Protein 3RR1 (pdb70)

InterPro domains:
  IPR013341 Mandelate racemase, N-terminal domain [PF02746] (15-107)
  IPR013342 Mandelate racemase, C-terminal domain [PF13378] (133-355)
  IPR013342 Mandelate racemase, C-terminal domain [SM00922] (125-230)
  IPR018110 Mandelate racemase/muconate lactonizing enzyme, conserved site [PS00908] (82-107)
  IPR018110 Mandelate racemase/muconate lactonizing enzyme, conserved site [PS00909] (180-211)
  IPR023592 D-galactonate dehydratase [MF_01289] (1-382)
  IPR023592 D-galactonate dehydratase [SFLDF00003] (1-369)
  IPR023592 D-galactonate dehydratase [cd03325] (2-353)
  IPR029017 Enolase-like, N-terminal [G3DSA:3.30.390.10] (1-105)
  IPR029017 Enolase-like, N-terminal [SSF54826] (1-112)
  IPR034593 D-galactonate dehydratase DgoD-like [PTHR48080] (1-362)
  IPR036849 Enolase-like, C-terminal domain superfamily [G3DSA:3.20.20.120] (106-344)
  IPR036849 Enolase-like, C-terminal domain superfamily [SSF51604] (95-357)

Sequence (748 aa):
MVKITRLTTYRRLPPRWMFLKVETDEGVTGWGEPVVIEGRARTVEAAVHELSDYLIGQDPSRINDLWQTMYRAGFYRGGPILMSSAIAGIDQALWDIKGKVLGVPVYEELLGGLVRDKMRTYSWVGGDRPADVIAGMKALQAGGFDHFKLNGCEEMGIIDTSRRAVDAAVARVAEIRSSAFGNTVEFGLDFFHHGRVSAPMAKVLIKELEPYRPLFIEEPVLAEQAETYARLAAHTHLPIAAGERMFSRFDFKRVLEAGGVSILQPDLSHAGGITECVKIAAMAEAYDVALAPHCPLGPIALAACLHVDFVSWNATLQEQSMELLDYVRNKADFALEGGYIRPPRLPGLGVDIDEALVIERSKEAPPVWRHADGSVAEWAMVKITRLTTYRLPPRWMFLKVETDEEGVTGWGEPVIEGRARTVEAAVHELSSDYLIGQDPSRINDLWQTMYRAGFYRGGPILMSAIAGIDQALWDIKGKVLGVPVYELLGGLVRDKMRRTYSWVGGDRPADVIAGMKALQAGGFDDHFKLNGCEEMGIIDTSRAVDAAVARRVAEIRSSAFGNTVEFGLDFHGRVSAPMAKVLIKELEPYRPLFIEEPVLAEQAETYARLAAHHTHLPIAAGERMFSRFDFKRVLEAGGVSILQPDLSHAGGITECVVKIAAMAEAYDVALAPHCPLGPIALAACLHVDFVSWNATLQEQSMGAELLDYVRRNKADFALEGGYIRPPRLPGLGVDIDEALVIERSSKEAPDPVWRHADGSVAEWAE

Radius of gyration: 27.18 Å; Cα contacts (8 Å, |Δi|>4): 1678; chains: 2; bounding box: 66×55×82 Å

Secondary structure (DSSP, 8-state):
---EEEEEEEEETTTEEEEEEEETTS-EEEE----TT-HHHHHHHHHHHGGGTTTS-TT-HHHHHHHHHHTSSSPP-HHHHHHHHHHHHHHHHHHHHHHTSBHHHHTT--S-S-EEEEEE---SSHHHHHHHHHHHHHTT--EEEEES--SSS-B-SHHHHHHHHHHHHHHHHTTGGGSEEEEE--S-B-HHHHHHHHHHHGGG--S-EE-SS--SSTHHHHHHHTT-SS-EEE-TT--SHHHHHHHHHH---SEE--BTTTTTHHHHHHHHHHHHHTTT-EE--B--S-HHHHHHHHHHHHH-TTB--EEE---GGGGBS-GGGG-EETTEEPPP-SSBTS--B-HHHHHHHHHS-----B-TTSPBPPP-/---EEEEEEEEETTTEEEEEEEETTS--EEE----TT-HHHHHHHHHHHGGGTTTS-TT-HHHHHHHHHHSSS----HHHHHHHHHHHHHHHHHHHHHHTSBHHHHTT--S-S-EEEEEEE--SSHHHHHHHHHHHHTTT--EEEEESSSSSS-B-SHHHHHHHHHHHHHHHHTTGGGSEEEEE-TT-B-HHHHHHHHHHHGGG--S-EE--S---SSSHHHHHHTT-SSPEEE-TT--SHHHHHHHHHH---SEE--BTTTTTHHHHHHHHHHHHHTTT-EE--B--S-HHHHHHHHHHHHH-TTB--EEES----SGGGBS-GGGG-EETTEEPPP-SSBT---B-HHHHHHHHHT------B-TTSPBPPP--

Organism: Ralstonia pickettii (strain 12J) (NCBI:txid402626)

Nearest PDB structures (foldseek):
  3rr1-assembly1_A  TM=1.003E+00  e=1.939E-79  Ralstonia pickettii 12J
  3rr1-assembly1_B  TM=1.000E+00  e=6.027E-75  Ralstonia pickettii 12J
  3rra-assembly1_A  TM=9.999E-01  e=6.242E-74  Ralstonia pickettii 12J
  3t4w-assembly1_A  TM=9.295E-01  e=3.695E-34  Sulfitobacter sp. NAS-14.1
  3gy1-assembly1_B  TM=9.223E-01  e=6.947E-31  Clostridium beijerinckii NCIMB 8052

Solvent-accessible surface area: 28783 Å² total; per-residue (Å²): 160,32,92,2,66,148,14,37,16,19,81,7,67,84,41,27,0,0,0,18,0,43,9,80,115,64,34,34,0,11,0,0,2,5,5,68,40,6,7,163,0,0,45,20,0,0,74,27,0,10,115,28,0,80,35,84,22,3,56,125,5,104,27,4,6,49,3,6,9,48,5,7,4,6,56,16,11,3,3,7,0,0,0,2,0,0,0,0,0,0,0,29,0,3,46,0,69,77,107,46,42,15,0,20,89,52,53,73,12,80,64,54,102,88,2,78,2,3,6,128,10,27,39,145,161,34,51,60,0,27,62,25,0,102,71,55,64,94,43,35,17,48,20,3,8,0,41,1,19,54,102,166,16,58,4,80,74,83,200,12,4,82,38,3,12,58,19,1,22,85,0,30,98,35,17,34,132,90,0,56,0,0,0,8,1,50,8,29,6,22,77,106,43,2,107,68,1,5,147,72,1,31,95,59,167,5,50,4,0,0,4,1,17,40,41,59,60,34,78,39,4,25,147,15,30,91,118,22,123,7,42,1,0,0,0,22,48,21,20,7,67,57,46,0,38,61,11,7,101,42,26,23,7,52,19,0,1,0,4,2,0,1,0,0,0,0,10,1,1,37,65,0,1,59,50,0,84,89,88,99,13,24,0,2,0,13,3,58,15,0,1,0,1,2,0,0,0,0,0,0,0,0,30,11,172,15,3,68,14,0,6,1,42,73,141,2,35,57,2,1,153,20,97,88,22,1,64,45,153,35,3,59,0,142,24,1,149,50,52,0,0,0,6,54,8,35,65,74,34,0,64,108,82,26,148,138,46,157,175,52,114,87,55,121,121,28,54,14,2,29,39,53,192,34,82,2,58,128,15,40,18,24,57,5,74,30,126,17,0,0,0,17,0,39,8,80,119,63,38,32,0,11,0,0,1,1,6,14,34,9,9,158,0,0,38,21,0,0,71,23,0,9,112,33,0,77,37,87,46,4,55,129,5,101,29,6,4,46,4,4,9,46,6,8,4,15,62,10,17,4,2,6,0,0,0,2,0,0,0,0,0,0,0,26,0,3,47,0,72,84,106,45,42,15,0,22,87,53,51,74,12,79,60,54,101,89,2,86,2,4,2,115,10,24,34,127,150,29,53,56,0,25,61,23,0,106,76,40,64,98,48,37,18,61,14,3,6,0,37,0,14,71,67,70,23,60,6,74,68,75,203,28,2,84,64,6,15,60,20,1,21,89,0,27,96,41,14,36,135,93,2,54,0,0,0,6,0,38,12,23,4,24,76,107,39,2,106,60,0,5,135,71,0,32,96,60,164,4,53,2,0,0,12,0,9,35,49,43,65,37,78,32,7,22,140,14,32,96,121,22,121,9,43,2,0,1,2,14,51,27,15,7,68,58,43,0,53,78,13,8,90,35,26,19,9,55,20,0,3,0,2,0,0,0,0,0,0,0,6,0,1,32,62,0,1,59,44,0,89,86,95,98,13,29,1,2,0,15,1,51,5,0,0,0,0,0,0,0,0,0,0,0,0,0,31,10,180,17,6,60,8,0,9,3,40,26,72,82,98,3,35,44,0,1,154,17,99,89,21,2,64,54,149,37,2,66,0,139,24,1,149,53,53,0,0,0,7,54,15,38,64,75,46,0,62,123,69,27,168,123,35,122,167,167,65,118,82,57,122,119,27,52,13,4,34,23,30,101

Structure (mmCIF, N/CA/C/O backbone):
data_3RR1
#
_entry.id   3RR1
#
_cell.length_a   118.011
_cell.length_b   118.011
_cell.length_c   114.570
_cell.angle_alpha   90.00
_cell.angle_beta   90.00
_cell.angle_gamma   90.00
#
_symmetry.space_group_name_H-M   'I 4'
#
loop_
_entity.id
_entity.type
_entity.pdbx_description
1 polymer 'Putative D-galactonate dehydratase'
2 non-polymer 'CHLORIDE ION'
3 non-polymer D-MALATE
4 water water
#
loop_
_atom_site.group_PDB
_atom_site.id
_atom_site.type_symbol
_atom_site.label_atom_id
_atom_site.label_alt_id
_atom_site.label_comp_id
_atom_site.label_asym_id
_atom_site.label_entity_id
_atom_site.label_seq_id
_atom_site.pdbx_PDB_ins_code
_atom_site.Cartn_x
_atom_site.Cartn_y
_atom_site.Cartn_z
_atom_site.occupancy
_atom_site.B_iso_or_equiv
_atom_site.auth_seq_id
_atom_site.auth_comp_id
_atom_site.auth_asym_id
_atom_site.auth_atom_id
_atom_site.pdbx_PDB_model_num
ATOM 1 N N . MET A 1 1 ? 12.988 -29.557 -13.095 1.00 63.14 0 MET A N 1
ATOM 2 C CA . MET A 1 1 ? 14.392 -29.778 -12.638 1.00 62.53 0 MET A CA 1
ATOM 3 C C . MET A 1 1 ? 14.812 -28.794 -11.537 1.00 63.41 0 MET A C 1
ATOM 4 O O . MET A 1 1 ? 14.761 -27.573 -11.733 1.00 66.51 0 MET A O 1
ATOM 9 N N . VAL A 1 2 ? 15.214 -29.332 -10.384 1.00 56.71 1 VAL A N 1
ATOM 10 C CA . VAL A 1 2 ? 15.854 -28.544 -9.318 1.00 51.00 1 VAL A CA 1
ATOM 11 C C . VAL A 1 2 ? 17.218 -28.030 -9.810 1.00 43.92 1 VAL A C 1
ATOM 12 O O . VAL A 1 2 ? 17.928 -28.750 -10.515 1.00 48.06 1 VAL A O 1
ATOM 16 N N . LYS A 1 3 ? 17.567 -26.784 -9.485 1.00 43.20 2 LYS A N 1
ATOM 17 C CA . LYS A 1 3 ? 18.895 -26.238 -9.818 1.00 43.97 2 LYS A CA 1
ATOM 18 C C . LYS A 1 3 ? 19.515 -25.513 -8.625 1.00 35.42 2 LYS A C 1
ATOM 19 O O . LYS A 1 3 ? 18.818 -24.782 -7.928 1.00 39.29 2 LYS A O 1
ATOM 25 N N . ILE A 1 4 ? 20.820 -25.701 -8.421 1.00 34.46 3 ILE A N 1
ATOM 26 C CA . ILE A 1 4 ? 21.582 -24.956 -7.410 1.00 28.66 3 ILE A CA 1
ATOM 27 C C . ILE A 1 4 ? 21.657 -23.495 -7.834 1.00 31.23 3 ILE A C 1
ATOM 28 O O . ILE A 1 4 ? 21.973 -23.206 -8.987 1.00 36.20 3 ILE A O 1
ATOM 33 N N . THR A 1 5 ? 21.362 -22.589 -6.904 1.00 30.54 4 THR A N 1
ATOM 34 C CA . THR A 1 5 ? 21.311 -21.146 -7.219 1.00 37.52 4 THR A CA 1
ATOM 35 C C . THR A 1 5 ? 22.438 -20.322 -6.640 1.00 39.91 4 THR A C 1
ATOM 36 O O . THR A 1 5 ? 22.870 -19.337 -7.271 1.00 40.92 4 THR A O 1
ATOM 40 N N . ARG A 1 6 ? 22.909 -20.704 -5.446 1.00 35.78 5 ARG A N 1
ATOM 41 C CA . ARG A 1 6 ? 23.872 -19.891 -4.698 1.00 41.23 5 ARG A CA 1
ATOM 42 C C . ARG A 1 6 ? 24.597 -20.722 -3.642 1.00 34.99 5 ARG A C 1
ATOM 43 O O . ARG A 1 6 ? 24.004 -21.609 -3.038 1.00 36.33 5 ARG A O 1
ATOM 51 N N . LEU A 1 7 ? 25.877 -20.441 -3.433 1.00 36.56 6 LEU A N 1
ATOM 52 C CA . LEU A 1 7 ? 26.595 -20.970 -2.272 1.00 35.69 6 LEU A CA 1
ATOM 53 C C . LEU A 1 7 ? 27.043 -19.817 -1.404 1.00 38.83 6 LEU A C 1
ATOM 54 O O . LEU A 1 7 ? 27.513 -18.804 -1.914 1.00 38.21 6 LEU A O 1
ATOM 59 N N . THR A 1 8 ? 26.930 -19.984 -0.091 1.00 33.53 7 THR A N 1
ATOM 60 C CA . THR A 1 8 ? 27.370 -18.937 0.830 1.00 35.68 7 THR A CA 1
ATOM 61 C C . THR A 1 8 ? 28.216 -19.586 1.904 1.00 33.78 7 THR A C 1
ATOM 62 O O . THR A 1 8 ? 27.839 -20.629 2.433 1.00 31.45 7 THR A O 1
ATOM 66 N N . THR A 1 9 ? 29.373 -18.992 2.193 1.00 30.11 8 THR A N 1
ATOM 67 C CA . THR A 1 9 ? 30.211 -19.437 3.305 1.00 33.88 8 THR A CA 1
ATOM 68 C C . THR A 1 9 ? 30.040 -18.543 4.532 1.00 42.47 8 THR A C 1
ATOM 69 O O . THR A 1 9 ? 29.728 -17.349 4.412 1.00 38.94 8 THR A O 1
ATOM 73 N N . TYR A 1 10 ? 30.235 -19.126 5.711 1.00 38.67 9 TYR A N 1
ATOM 74 C CA . TYR A 1 10 ? 30.140 -18.383 6.969 1.00 41.30 9 TYR A CA 1
ATOM 75 C C . TYR A 1 10 ? 31.269 -18.798 7.888 1.00 47.51 9 TYR A C 1
ATOM 76 O O . TYR A 1 10 ? 31.325 -19.955 8.301 1.00 44.48 9 TYR A O 1
ATOM 85 N N . ARG A 1 11 ? 32.177 -17.873 8.189 1.00 49.98 10 ARG A N 1
ATOM 86 C CA A ARG A 1 11 ? 33.209 -18.118 9.192 0.50 54.56 10 ARG A CA 1
ATOM 87 C CA B ARG A 1 11 ? 33.208 -18.122 9.189 0.50 54.67 10 ARG A CA 1
ATOM 88 C C . ARG A 1 11 ? 32.610 -17.913 10.578 1.00 54.44 10 ARG A C 1
ATOM 89 O O . ARG A 1 11 ? 31.979 -16.891 10.841 1.00 58.13 10 ARG A O 1
ATOM 104 N N . LEU A 1 12 ? 32.796 -18.891 11.462 1.00 58.50 11 LEU A N 1
ATOM 105 C CA . LEU A 1 12 ? 32.169 -18.856 12.791 1.00 62.09 11 LEU A CA 1
ATOM 106 C C . LEU A 1 12 ? 33.154 -18.864 13.969 1.00 68.78 11 LEU A C 1
ATOM 107 O O . LEU A 1 12 ? 34.163 -19.569 13.914 1.00 66.97 11 LEU A O 1
ATOM 112 N N . PRO A 1 13 ? 32.837 -18.094 15.045 1.00 75.00 12 PRO A N 1
ATOM 113 C CA . PRO A 1 13 ? 33.677 -17.678 16.187 1.00 78.56 12 PRO A CA 1
ATOM 114 C C . PRO A 1 13 ? 34.642 -18.653 16.876 1.00 79.67 12 PRO A C 1
ATOM 115 O O . PRO A 1 13 ? 35.630 -18.180 17.448 1.00 82.53 12 PRO A O 1
ATOM 119 N N . PRO A 1 14 ? 34.362 -19.979 16.880 1.00 78.40 13 PRO A N 1
ATOM 120 C CA . PRO A 1 14 ? 35.521 -20.794 17.256 1.00 77.06 13 PRO A CA 1
ATOM 121 C C . PRO A 1 14 ? 36.538 -20.874 16.110 1.00 75.29 13 PRO A C 1
ATOM 122 O O . PRO A 1 14 ? 37.327 -19.944 15.903 1.00 75.45 13 PRO A O 1
ATOM 126 N N . ARG A 1 15 ? 36.514 -21.977 15.376 1.00 72.90 14 ARG A N 1
ATOM 127 C CA . ARG A 1 15 ? 37.391 -22.167 14.238 1.00 67.27 14 ARG A CA 1
ATOM 128 C C . ARG A 1 15 ? 36.629 -22.984 13.197 1.00 63.55 14 ARG A C 1
ATOM 129 O O . ARG A 1 15 ? 37.174 -23.915 12.601 1.00 61.23 14 ARG A O 1
ATOM 131 N N . TRP A 1 16 ? 35.360 -22.627 12.996 1.00 59.16 15 TRP A N 1
ATOM 132 C CA . TRP A 1 16 ? 34.485 -23.350 12.071 1.00 54.96 15 TRP A CA 1
ATOM 133 C C . TRP A 1 16 ? 34.073 -22.523 10.863 1.00 50.38 15 TRP A C 1
ATOM 134 O O . TRP A 1 16 ? 34.142 -21.292 10.873 1.00 48.00 15 TRP A O 1
ATOM 145 N N . MET A 1 17 ? 33.668 -23.222 9.810 1.00 43.84 16 MET A N 1
ATOM 146 C CA . MET A 1 17 ? 33.052 -22.585 8.659 1.00 38.45 16 MET A CA 1
ATOM 147 C C . MET A 1 17 ? 31.891 -23.439 8.219 1.00 37.43 16 MET A C 1
ATOM 148 O O . MET A 1 17 ? 32.005 -24.667 8.119 1.00 37.82 16 MET A O 1
ATOM 153 N N . PHE A 1 18 ? 30.760 -22.794 7.973 1.00 30.58 17 PHE A N 1
ATOM 154 C CA . PHE A 1 18 ? 29.608 -23.498 7.481 1.00 34.83 17 PHE A CA 1
ATOM 155 C C . PHE A 1 18 ? 29.456 -23.026 6.053 1.00 35.29 17 PHE A C 1
ATOM 156 O O . PHE A 1 18 ? 29.857 -21.901 5.694 1.00 36.13 17 PHE A O 1
ATOM 164 N N . LEU A 1 19 ? 28.893 -23.884 5.225 1.00 31.37 18 LEU A N 1
ATOM 165 C CA . LEU A 1 19 ? 28.478 -23.442 3.912 1.00 35.78 18 LEU A CA 1
ATOM 166 C C . LEU A 1 19 ? 27.017 -23.760 3.700 1.00 33.06 18 LEU A C 1
ATOM 167 O O . LEU A 1 19 ? 26.505 -24.730 4.250 1.00 33.14 18 LEU A O 1
ATOM 172 N N . LYS A 1 20 ? 26.348 -22.928 2.907 1.00 34.25 19 LYS A N 1
ATOM 173 C CA . LYS A 1 20 ? 24.938 -23.096 2.619 1.00 35.80 19 LYS A CA 1
ATOM 174 C C . LYS A 1 20 ? 24.713 -23.159 1.106 1.00 36.93 19 LYS A C 1
ATOM 175 O O . LYS A 1 20 ? 25.077 -22.230 0.382 1.00 37.15 19 LYS A O 1
ATOM 181 N N . VAL A 1 21 ? 24.097 -24.242 0.640 1.00 29.76 20 VAL A N 1
ATOM 182 C CA . VAL A 1 21 ? 23.794 -24.405 -0.786 1.00 32.71 20 VAL A CA 1
ATOM 183 C C . VAL A 1 21 ? 22.302 -24.221 -1.002 1.00 31.51 20 VAL A C 1
ATOM 184 O O . VAL A 1 21 ? 21.498 -24.967 -0.452 1.00 29.97 20 VAL A O 1
ATOM 188 N N . GLU A 1 22 ? 21.934 -23.219 -1.796 1.00 31.48 21 GLU A N 1
ATOM 189 C CA . GLU A 1 22 ? 20.528 -22.946 -2.035 1.00 33.59 21 GLU A CA 1
ATOM 190 C C . GLU A 1 22 ? 20.160 -23.425 -3.416 1.00 35.55 21 GLU A C 1
ATOM 191 O O . GLU A 1 22 ? 20.991 -23.398 -4.328 1.00 34.12 21 GLU A O 1
ATOM 197 N N . THR A 1 23 ? 18.908 -23.852 -3.562 1.00 36.46 22 THR A N 1
ATOM 198 C CA . THR A 1 23 ? 18.362 -24.290 -4.849 1.00 41.38 22 THR A CA 1
ATOM 199 C C . THR A 1 23 ? 17.130 -23.449 -5.226 1.00 42.81 22 THR A C 1
ATOM 200 O O . THR A 1 23 ? 16.586 -22.731 -4.393 1.00 37.29 22 THR A O 1
ATOM 204 N N . ASP A 1 24 ? 16.671 -23.559 -6.469 1.00 47.35 23 ASP A N 1
ATOM 205 C CA . ASP A 1 24 ? 15.528 -22.751 -6.931 1.00 49.97 23 ASP A CA 1
ATOM 206 C C . ASP A 1 24 ? 14.176 -23.266 -6.443 1.00 51.64 23 ASP A C 1
ATOM 207 O O . ASP A 1 24 ? 13.138 -22.651 -6.692 1.00 61.55 23 ASP A O 1
ATOM 212 N N . GLU A 1 25 ? 14.210 -24.393 -5.741 1.00 48.14 24 GLU A N 1
ATOM 213 C CA . GLU A 1 25 ? 13.033 -25.016 -5.177 1.00 50.68 24 GLU A CA 1
ATOM 214 C C . GLU A 1 25 ? 12.892 -24.624 -3.710 1.00 44.03 24 GLU A C 1
ATOM 215 O O . GLU A 1 25 ? 11.910 -24.968 -3.061 1.00 45.19 24 GLU A O 1
ATOM 221 N N . GLY A 1 26 ? 13.887 -23.914 -3.185 1.00 47.06 25 GLY A N 1
ATOM 222 C CA . GLY A 1 26 ? 13.868 -23.492 -1.785 1.00 38.92 25 GLY A CA 1
ATOM 223 C C . GLY A 1 26 ? 14.359 -24.539 -0.806 1.00 43.19 25 GLY A C 1
ATOM 224 O O . GLY A 1 26 ? 14.265 -24.352 0.415 1.00 41.54 25 GLY A O 1
ATOM 225 N N . VAL A 1 27 ? 14.895 -25.641 -1.335 1.00 36.31 26 VAL A N 1
ATOM 226 C CA . VAL A 1 27 ? 15.503 -26.678 -0.505 1.00 35.33 26 VAL A CA 1
ATOM 227 C C . VAL A 1 27 ? 16.971 -26.314 -0.322 1.00 35.35 26 VAL A C 1
ATOM 228 O O . VAL A 1 27 ? 17.699 -26.103 -1.302 1.00 35.43 26 VAL A O 1
ATOM 232 N N . THR A 1 28 ? 17.391 -26.230 0.934 1.00 31.02 27 THR A N 1
ATOM 233 C CA . THR A 1 28 ? 18.690 -25.696 1.314 1.00 37.85 27 THR A CA 1
ATOM 234 C C . THR A 1 28 ? 19.533 -26.762 2.021 1.00 36.82 27 THR A C 1
ATOM 235 O O . THR A 1 28 ? 19.056 -27.455 2.934 1.00 37.56 27 THR A O 1
ATOM 239 N N . GLY A 1 29 ? 20.781 -26.915 1.581 1.00 34.02 28 GLY A N 1
ATOM 240 C CA . GLY A 1 29 ? 21.686 -27.870 2.194 1.00 29.72 28 GLY A CA 1
ATOM 241 C C . GLY A 1 29 ? 22.825 -27.209 2.935 1.00 28.64 28 GLY A C 1
ATOM 242 O O . GLY A 1 29 ? 23.323 -26.138 2.543 1.00 28.86 28 GLY A O 1
ATOM 243 N N . TRP A 1 30 ? 23.250 -27.852 4.009 1.00 25.35 29 TRP A N 1
ATOM 244 C CA . TRP A 1 30 ? 24.350 -27.337 4.836 1.00 30.91 29 TRP A CA 1
ATOM 245 C C . TRP A 1 30 ? 25.569 -28.257 4.816 1.00 30.92 29 TRP A C 1
ATOM 246 O O . TRP A 1 30 ? 25.434 -29.482 4.817 1.00 32.14 29 TRP A O 1
ATOM 257 N N . GLY A 1 31 ? 26.750 -27.646 4.830 1.00 29.10 30 GLY A N 1
ATOM 258 C CA . GLY A 1 31 ? 28.024 -28.376 4.800 1.00 31.03 30 GLY A CA 1
ATOM 259 C C . GLY A 1 31 ? 29.037 -27.727 5.731 1.00 31.46 30 GLY A C 1
ATOM 260 O O . GLY A 1 31 ? 28.915 -26.538 6.079 1.00 32.54 30 GLY A O 1
ATOM 261 N N . GLU A 1 32 ? 30.036 -28.504 6.140 1.00 32.83 31 GLU A N 1
ATOM 262 C CA . GLU A 1 32 ? 31.032 -28.033 7.088 1.00 34.10 31 GLU A CA 1
ATOM 263 C C . GLU A 1 32 ? 32.416 -28.523 6.691 1.00 36.40 31 GLU A C 1
ATOM 264 O O . GLU A 1 32 ? 32.775 -29.676 6.961 1.00 38.75 31 GLU A O 1
ATOM 270 N N . PRO A 1 33 ? 33.171 -27.675 5.988 1.00 34.97 32 PRO A N 1
ATOM 271 C CA . PRO A 1 33 ? 34.547 -28.007 5.682 1.00 39.14 32 PRO A CA 1
ATOM 272 C C . PRO A 1 33 ? 35.468 -27.749 6.871 1.00 41.57 32 PRO A C 1
ATOM 273 O O . PRO A 1 33 ? 35.133 -26.956 7.766 1.00 38.43 32 PRO A O 1
ATOM 277 N N . VAL A 1 34 ? 36.607 -28.431 6.891 1.00 44.88 33 VAL A N 1
ATOM 278 C CA A VAL A 1 34 ? 37.681 -28.180 7.864 0.50 47.80 33 VAL A CA 1
ATOM 279 C CA B VAL A 1 34 ? 37.599 -28.121 7.904 0.50 45.78 33 VAL A CA 1
ATOM 280 C C . VAL A 1 34 ? 38.398 -26.901 7.439 1.00 47.99 33 VAL A C 1
ATOM 281 O O . VAL A 1 34 ? 38.849 -26.806 6.292 1.00 41.73 33 VAL A O 1
ATOM 288 N N . ILE A 1 35 ? 38.468 -25.896 8.272 1.00 50.43 34 ILE A N 1
ATOM 289 C CA . ILE A 1 35 ? 39.310 -24.777 7.921 1.00 53.35 34 ILE A CA 1
ATOM 290 C C . ILE A 1 35 ? 40.596 -24.712 8.694 1.00 57.84 34 ILE A C 1
ATOM 291 O O . ILE A 1 35 ? 41.593 -24.270 8.190 1.00 56.35 34 ILE A O 1
ATOM 296 N N . GLU A 1 36 ? 40.561 -25.254 9.897 1.00 60.59 35 GLU A N 1
ATOM 297 C CA . GLU A 1 36 ? 41.542 -25.043 10.913 1.00 60.41 35 GLU A CA 1
ATOM 298 C C . GLU A 1 36 ? 42.865 -24.626 10.353 1.00 58.09 35 GLU A C 1
ATOM 299 O O . GLU A 1 36 ? 43.644 -25.426 9.941 1.00 58.39 35 GLU A O 1
ATOM 305 N N . GLY A 1 37 ? 43.125 -23.348 10.433 1.00 50.26 36 GLY A N 1
ATOM 306 C CA . GLY A 1 37 ? 44.369 -22.777 10.010 1.00 58.65 36 GLY A CA 1
ATOM 307 C C . GLY A 1 37 ? 44.523 -22.221 8.617 1.00 58.45 36 GLY A C 1
ATOM 308 O O . GLY A 1 37 ? 45.448 -21.492 8.384 1.00 63.87 36 GLY A O 1
ATOM 309 N N . ARG A 1 38 ? 43.635 -22.537 7.695 1.00 55.23 37 ARG A N 1
ATOM 310 C CA . ARG A 1 38 ? 43.745 -21.987 6.366 1.00 49.35 37 ARG A CA 1
ATOM 311 C C . ARG A 1 38 ? 42.408 -21.622 5.871 1.00 47.84 37 ARG A C 1
ATOM 312 O O . ARG A 1 38 ? 42.002 -22.037 4.825 1.00 40.62 37 ARG A O 1
ATOM 320 N N . ALA A 1 39 ? 41.736 -20.810 6.644 1.00 42.22 38 ALA A N 1
ATOM 321 C CA . ALA A 1 39 ? 40.335 -20.515 6.398 1.00 45.65 38 ALA A CA 1
ATOM 322 C C . ALA A 1 39 ? 40.048 -19.741 5.114 1.00 36.15 38 ALA A C 1
ATOM 323 O O . ALA A 1 39 ? 39.089 -20.043 4.415 1.00 36.33 38 ALA A O 1
ATOM 325 N N . ARG A 1 40 ? 40.872 -18.744 4.807 1.00 39.12 39 ARG A N 1
ATOM 326 C CA . ARG A 1 40 ? 40.685 -17.951 3.600 1.00 36.20 39 ARG A CA 1
ATOM 327 C C . ARG A 1 40 ? 40.939 -18.796 2.341 1.00 30.75 39 ARG A C 1
ATOM 328 O O . ARG A 1 40 ? 40.258 -18.635 1.323 1.00 31.17 39 ARG A O 1
ATOM 336 N N . THR A 1 41 ? 41.894 -19.712 2.425 1.00 33.71 40 THR A N 1
ATOM 337 C CA . THR A 1 41 ? 42.250 -20.576 1.290 1.00 33.72 40 THR A CA 1
ATOM 338 C C . THR A 1 41 ? 41.105 -21.567 1.006 1.00 35.45 40 THR A C 1
ATOM 339 O O . THR A 1 41 ? 40.671 -21.714 -0.141 1.00 23.31 40 THR A O 1
ATOM 343 N N . VAL A 1 42 ? 40.600 -22.214 2.055 1.00 29.48 41 VAL A N 1
ATOM 344 C CA . VAL A 1 42 ? 39.469 -23.145 1.915 1.00 34.23 41 VAL A CA 1
ATOM 345 C C . VAL A 1 42 ? 38.222 -22.405 1.388 1.00 31.82 41 VAL A C 1
ATOM 346 O O . VAL A 1 42 ? 37.580 -22.867 0.443 1.00 32.15 41 VAL A O 1
ATOM 350 N N . GLU A 1 43 ? 37.938 -21.221 1.939 1.00 32.55 42 GLU A N 1
ATOM 351 C CA . GLU A 1 43 ? 36.785 -20.429 1.487 1.00 35.95 42 GLU A CA 1
ATOM 352 C C . GLU A 1 43 ? 36.876 -20.104 0.002 1.00 33.64 42 GLU A C 1
ATOM 353 O O . GLU A 1 43 ? 35.905 -20.255 -0.728 1.00 34.69 42 GLU A O 1
ATOM 359 N N . ALA A 1 44 ? 38.059 -19.669 -0.439 1.00 34.16 43 ALA A N 1
ATOM 360 C CA . ALA A 1 44 ? 38.306 -19.376 -1.844 1.00 34.02 43 ALA A CA 1
ATOM 361 C C . ALA A 1 44 ? 38.059 -20.613 -2.705 1.00 30.59 43 ALA A C 1
ATOM 362 O O . ALA A 1 44 ? 37.453 -20.523 -3.780 1.00 31.04 43 ALA A O 1
ATOM 364 N N . ALA A 1 45 ? 38.545 -21.759 -2.224 1.00 30.41 44 ALA A N 1
ATOM 365 C CA . ALA A 1 45 ? 38.374 -23.029 -2.906 1.00 27.42 44 ALA A CA 1
ATOM 366 C C . ALA A 1 45 ? 36.907 -23.378 -3.101 1.00 33.35 44 ALA A C 1
ATOM 367 O O . ALA A 1 45 ? 36.513 -23.731 -4.211 1.00 32.28 44 ALA A O 1
ATOM 369 N N . VAL A 1 46 ? 36.130 -23.258 -2.025 1.00 32.18 45 VAL A N 1
ATOM 370 C CA . VAL A 1 46 ? 34.673 -23.483 -2.034 1.00 32.70 45 VAL A CA 1
ATOM 371 C C . VAL A 1 46 ? 34.027 -22.623 -3.101 1.00 35.21 45 VAL A C 1
ATOM 372 O O . VAL A 1 46 ? 33.288 -23.133 -3.947 1.00 35.89 45 VAL A O 1
ATOM 376 N N . HIS A 1 47 ? 34.361 -21.328 -3.113 1.00 35.42 46 HIS A N 1
ATOM 377 C CA . HIS A 1 47 ? 33.788 -20.433 -4.109 1.00 32.82 46 HIS A CA 1
ATOM 378 C C . HIS A 1 47 ? 34.273 -20.698 -5.531 1.00 35.38 46 HIS A C 1
ATOM 379 O O . HIS A 1 47 ? 33.523 -20.501 -6.477 1.00 39.03 46 HIS A O 1
ATOM 386 N N . GLU A 1 48 ? 35.506 -21.175 -5.700 1.00 32.55 47 GLU A N 1
ATOM 387 C CA . GLU A 1 48 ? 35.958 -21.539 -7.041 1.00 36.56 47 GLU A CA 1
ATOM 388 C C . GLU A 1 48 ? 35.243 -22.789 -7.527 1.00 35.85 47 GLU A C 1
ATOM 389 O O . GLU A 1 48 ? 34.850 -22.880 -8.689 1.00 36.67 47 GLU A O 1
ATOM 395 N N . LEU A 1 49 ? 35.042 -23.743 -6.623 1.00 35.47 48 LEU A N 1
ATOM 396 C CA . LEU A 1 49 ? 34.344 -24.972 -6.984 1.00 40.29 48 LEU A CA 1
ATOM 397 C C . LEU A 1 49 ? 32.875 -24.686 -7.280 1.00 41.43 48 LEU A C 1
ATOM 398 O O . LEU A 1 49 ? 32.298 -25.351 -8.128 1.00 37.42 48 LEU A O 1
ATOM 403 N N . SER A 1 50 ? 32.313 -23.656 -6.631 1.00 45.68 49 SER A N 1
ATOM 404 C CA . SER A 1 50 ? 30.937 -23.169 -6.891 1.00 49.19 49 SER A CA 1
ATOM 405 C C . SER A 1 50 ? 30.601 -23.002 -8.363 1.00 48.98 49 SER A C 1
ATOM 406 O O . SER A 1 50 ? 29.445 -23.176 -8.748 1.00 45.50 49 SER A O 1
ATOM 409 N N . ASP A 1 51 ? 31.609 -22.677 -9.176 1.00 48.08 50 ASP A N 1
ATOM 410 C CA . ASP A 1 51 ? 31.470 -22.607 -10.641 1.00 47.05 50 ASP A CA 1
ATOM 411 C C . ASP A 1 51 ? 30.925 -23.882 -11.300 1.00 47.42 50 ASP A C 1
ATOM 412 O O . ASP A 1 51 ? 30.307 -23.809 -12.365 1.00 42.70 50 ASP A O 1
ATOM 417 N N . TYR A 1 52 ? 31.169 -25.045 -10.683 1.00 42.32 51 TYR A N 1
ATOM 418 C CA . TYR A 1 52 ? 30.688 -26.321 -11.219 1.00 42.95 51 TYR A CA 1
ATOM 419 C C . TYR A 1 52 ? 29.292 -26.657 -10.731 1.00 40.68 51 TYR A C 1
ATOM 420 O O . TYR A 1 52 ? 28.702 -27.643 -11.169 1.00 40.33 51 TYR A O 1
ATOM 429 N N . LEU A 1 53 ? 28.792 -25.865 -9.792 1.00 32.44 52 LEU A N 1
ATOM 430 C CA . LEU A 1 53 ? 27.560 -26.171 -9.098 1.00 33.82 52 LEU A CA 1
ATOM 431 C C . LEU A 1 53 ? 26.408 -25.293 -9.595 1.00 34.83 52 LEU A C 1
ATOM 432 O O . LEU A 1 53 ? 25.339 -25.791 -9.879 1.00 34.20 52 LEU A O 1
ATOM 437 N N . ILE A 1 54 ? 26.646 -23.986 -9.685 1.00 34.52 53 ILE A N 1
ATOM 438 C CA . ILE A 1 54 ? 25.596 -23.031 -10.045 1.00 35.29 53 ILE A CA 1
ATOM 439 C C . ILE A 1 54 ? 24.950 -23.419 -11.370 1.00 35.85 53 ILE A C 1
ATOM 440 O O . ILE A 1 54 ? 25.633 -23.659 -12.364 1.00 41.45 53 ILE A O 1
ATOM 445 N N . GLY A 1 55 ? 23.628 -23.555 -11.336 1.00 42.92 54 GLY A N 1
ATOM 446 C CA . GLY A 1 55 ? 22.852 -23.927 -12.510 1.00 42.34 54 GLY A CA 1
ATOM 447 C C . GLY A 1 55 ? 22.692 -25.426 -12.707 1.00 46.98 54 GLY A C 1
ATOM 448 O O . GLY A 1 55 ? 22.010 -25.848 -13.632 1.00 46.63 54 GLY A O 1
ATOM 449 N N . GLN A 1 56 ? 23.310 -26.234 -11.842 1.00 43.31 55 GLN A N 1
ATOM 450 C CA . GLN A 1 56 ? 23.315 -27.682 -12.034 1.00 37.91 55 GLN A CA 1
ATOM 451 C C . GLN A 1 56 ? 22.303 -28.401 -11.135 1.00 37.05 55 GLN A C 1
ATOM 452 O O . GLN A 1 56 ? 21.894 -27.866 -10.105 1.00 35.08 55 GLN A O 1
ATOM 458 N N . ASP A 1 57 ? 21.881 -29.599 -11.543 1.00 36.88 56 ASP A N 1
ATOM 459 C CA . ASP A 1 57 ? 20.970 -30.404 -10.727 1.00 38.29 56 ASP A CA 1
ATOM 460 C C . ASP A 1 57 ? 21.754 -31.038 -9.580 1.00 33.03 56 ASP A C 1
ATOM 461 O O . ASP A 1 57 ? 22.632 -31.858 -9.828 1.00 32.29 56 ASP A O 1
ATOM 466 N N . PRO A 1 58 ? 21.422 -30.677 -8.323 1.00 33.15 57 PRO A N 1
ATOM 467 C CA . PRO A 1 58 ? 22.160 -31.233 -7.188 1.00 30.48 57 PRO A CA 1
ATOM 468 C C . PRO A 1 58 ? 21.836 -32.707 -6.930 1.00 27.95 57 PRO A C 1
ATOM 469 O O . PRO A 1 58 ? 22.535 -33.353 -6.134 1.00 29.92 57 PRO A O 1
ATOM 473 N N . SER A 1 59 ? 20.818 -33.265 -7.590 1.00 23.52 58 SER A N 1
ATOM 474 C CA . SER A 1 59 ? 20.580 -34.726 -7.471 1.00 24.44 58 SER A CA 1
ATOM 475 C C . SER A 1 59 ? 21.775 -35.584 -7.954 1.00 25.55 58 SER A C 1
ATOM 476 O O . SER A 1 59 ? 21.954 -36.736 -7.520 1.00 24.61 58 SER A O 1
ATOM 479 N N . ARG A 1 60 ? 22.583 -35.029 -8.861 1.00 27.81 59 ARG A N 1
ATOM 480 C CA . ARG A 1 60 ? 23.671 -35.769 -9.475 1.00 26.16 59 ARG A CA 1
ATOM 481 C C . ARG A 1 60 ? 24.920 -35.598 -8.615 1.00 30.51 59 ARG A C 1
ATOM 482 O O . ARG A 1 60 ? 25.901 -35.006 -9.070 1.00 26.28 59 ARG A O 1
ATOM 490 N N . ILE A 1 61 ? 24.884 -36.083 -7.381 1.00 25.39 60 ILE A N 1
ATOM 491 C CA . ILE A 1 61 ? 26.000 -35.880 -6.457 1.00 24.56 60 ILE A CA 1
ATOM 492 C C . ILE A 1 61 ? 27.289 -36.515 -6.983 1.00 26.84 60 ILE A C 1
ATOM 493 O O . ILE A 1 61 ? 28.372 -35.890 -6.938 1.00 25.36 60 ILE A O 1
ATOM 498 N N . ASN A 1 62 ? 27.163 -37.722 -7.513 1.00 21.99 61 ASN A N 1
ATOM 499 C CA . ASN A 1 62 ? 28.315 -38.434 -8.095 1.00 28.54 61 ASN A CA 1
ATOM 500 C C . ASN A 1 62 ? 29.001 -37.671 -9.221 1.00 28.25 61 ASN A C 1
ATOM 501 O O . ASN A 1 62 ? 30.207 -37.604 -9.240 1.00 23.68 61 ASN A O 1
ATOM 506 N N . ASP A 1 63 ? 28.218 -37.145 -10.161 1.00 27.70 62 ASP A N 1
ATOM 507 C CA . ASP A 1 63 ? 28.734 -36.293 -11.241 1.00 31.36 62 ASP A CA 1
ATOM 508 C C . ASP A 1 63 ? 29.446 -35.053 -10.706 1.00 28.33 62 ASP A C 1
ATOM 509 O O . ASP A 1 63 ? 30.587 -34.775 -11.105 1.00 24.67 62 ASP A O 1
ATOM 514 N N . LEU A 1 64 ? 28.778 -34.317 -9.816 1.00 21.79 63 LEU A N 1
ATOM 515 C CA . LEU A 1 64 ? 29.350 -33.129 -9.210 1.00 25.51 63 LEU A CA 1
ATOM 516 C C . LEU A 1 64 ? 30.605 -33.417 -8.385 1.00 25.99 63 LEU A C 1
ATOM 517 O O . LEU A 1 64 ? 31.537 -32.613 -8.410 1.00 27.10 6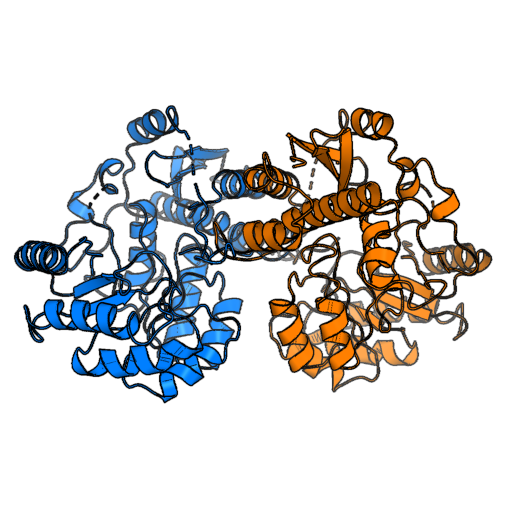3 LEU A O 1
ATOM 522 N N . TRP A 1 65 ? 30.623 -34.557 -7.685 1.00 24.42 64 TRP A N 1
ATOM 523 C CA . TRP A 1 65 ? 31.774 -34.950 -6.893 1.00 25.50 64 TRP A CA 1
ATOM 524 C C . TRP A 1 65 ? 32.957 -35.165 -7.838 1.00 26.32 64 TRP A C 1
ATOM 525 O O . TRP A 1 65 ? 34.049 -34.641 -7.600 1.00 30.19 64 TRP A O 1
ATOM 536 N N . GLN A 1 66 ? 32.716 -35.919 -8.908 1.00 25.31 65 GLN A N 1
ATOM 537 C CA . GLN A 1 66 ? 33.768 -36.270 -9.856 1.00 29.99 65 GLN A CA 1
ATOM 538 C C . GLN A 1 66 ? 34.267 -35.062 -10.598 1.00 26.62 65 GLN A C 1
ATOM 539 O O . GLN A 1 66 ? 35.464 -34.946 -10.820 1.00 30.43 65 GLN A O 1
ATOM 545 N N . THR A 1 67 ? 33.339 -34.181 -10.983 1.00 28.99 66 THR A N 1
ATOM 546 C CA . THR A 1 67 ? 33.647 -32.899 -11.614 1.00 29.81 66 THR A CA 1
ATOM 547 C C . THR A 1 67 ? 34.553 -32.012 -10.750 1.00 31.38 66 THR A C 1
ATOM 548 O O . THR A 1 67 ? 35.575 -31.497 -11.242 1.00 28.11 66 THR A O 1
ATOM 552 N N . MET A 1 68 ? 34.182 -31.824 -9.482 1.00 26.67 67 MET A N 1
ATOM 553 C CA . MET A 1 68 ? 35.001 -31.039 -8.570 1.00 28.06 67 MET A CA 1
ATOM 554 C C . MET A 1 68 ? 36.383 -31.662 -8.347 1.00 30.80 67 MET A C 1
ATOM 555 O O . MET A 1 68 ? 37.378 -30.933 -8.317 1.00 29.67 67 MET A O 1
ATOM 560 N N . TYR A 1 69 ? 36.423 -32.986 -8.175 1.00 26.15 68 TYR A N 1
ATOM 561 C CA . TYR A 1 69 ? 37.648 -33.744 -7.915 1.00 27.33 68 TYR A CA 1
ATOM 562 C C . TYR A 1 69 ? 38.637 -33.757 -9.090 1.00 37.02 68 TYR A C 1
ATOM 563 O O . TYR A 1 69 ? 39.835 -33.528 -8.911 1.00 31.61 68 TYR A O 1
ATOM 572 N N . ARG A 1 70 ? 38.156 -34.031 -10.296 1.00 37.05 69 ARG A N 1
ATOM 573 C CA . ARG A 1 70 ? 39.120 -34.318 -11.343 1.00 43.27 69 ARG A CA 1
ATOM 574 C C . ARG A 1 70 ? 39.080 -33.431 -12.585 1.00 41.65 69 ARG A C 1
ATOM 575 O O . ARG A 1 70 ? 39.985 -33.502 -13.399 1.00 39.36 69 ARG A O 1
ATOM 583 N N . ALA A 1 71 ? 38.075 -32.576 -12.721 1.00 36.37 70 ALA A N 1
ATOM 584 C CA . ALA A 1 71 ? 37.779 -32.048 -14.047 1.00 47.01 70 ALA A CA 1
ATOM 585 C C . ALA A 1 71 ? 38.520 -30.790 -14.426 1.00 47.86 70 ALA A C 1
ATOM 586 O O . ALA A 1 71 ? 38.777 -30.563 -15.610 1.00 54.61 70 ALA A O 1
ATOM 588 N N . GLY A 1 72 ? 38.889 -29.977 -13.442 1.00 47.03 71 GLY A N 1
ATOM 589 C CA . GLY A 1 72 ? 39.445 -28.666 -13.758 1.00 50.71 71 GLY A CA 1
ATOM 590 C C . GLY A 1 72 ? 40.806 -28.324 -13.185 1.00 52.86 71 GLY A C 1
ATOM 591 O O . GLY A 1 72 ? 41.246 -27.171 -13.291 1.00 50.59 71 GLY A O 1
ATOM 592 N N . PHE A 1 73 ? 41.476 -29.324 -12.603 1.00 52.04 72 PHE A N 1
ATOM 593 C CA . PHE A 1 73 ? 42.741 -29.134 -11.881 1.00 54.10 72 PHE A CA 1
ATOM 594 C C . PHE A 1 73 ? 43.341 -30.496 -11.534 1.00 55.26 72 PHE A C 1
ATOM 595 O O . PHE A 1 73 ? 42.746 -31.543 -11.825 1.00 56.29 72 PHE A O 1
ATOM 603 N N . TYR A 1 74 ? 44.527 -30.456 -10.924 1.00 54.22 73 TYR A N 1
ATOM 604 C CA . TYR A 1 74 ? 45.164 -31.599 -10.276 1.00 52.67 73 TYR A CA 1
ATOM 605 C C . TYR A 1 74 ? 44.285 -32.104 -9.127 1.00 48.16 73 TYR A C 1
ATOM 606 O O . TYR A 1 74 ? 43.477 -31.354 -8.568 1.00 42.15 73 TYR A O 1
ATOM 615 N N . ARG A 1 75 ? 44.431 -33.383 -8.800 1.00 45.61 74 ARG A N 1
ATOM 616 C CA . ARG A 1 75 ? 43.633 -34.010 -7.769 1.00 48.32 74 ARG A CA 1
ATOM 617 C C . ARG A 1 75 ? 43.996 -33.431 -6.399 1.00 43.03 74 ARG A C 1
ATOM 618 O O . ARG A 1 75 ? 45.168 -33.251 -6.073 1.00 39.07 74 ARG A O 1
ATOM 626 N N . GLY A 1 76 ? 42.974 -33.207 -5.591 1.00 38.01 75 GLY A N 1
ATOM 627 C CA . GLY A 1 76 ? 43.098 -32.392 -4.400 1.00 48.00 75 GLY A CA 1
ATOM 628 C C . GLY A 1 76 ? 43.894 -33.013 -3.284 1.00 41.03 75 GLY A C 1
ATOM 629 O O . GLY A 1 76 ? 43.934 -34.231 -3.146 1.00 43.17 75 GLY A O 1
ATOM 630 N N . GLY A 1 77 ? 44.554 -32.149 -2.523 1.00 34.59 76 GLY A N 1
ATOM 631 C CA . GLY A 1 77 ? 45.142 -32.502 -1.226 1.00 33.71 76 GLY A CA 1
ATOM 632 C C . GLY A 1 77 ? 44.282 -31.860 -0.144 1.00 33.95 76 GLY A C 1
ATOM 633 O O . GLY A 1 77 ? 43.059 -31.808 -0.282 1.00 35.78 76 GLY A O 1
ATOM 634 N N . PRO A 1 78 ? 44.906 -31.316 0.906 1.00 34.30 77 PRO A N 1
ATOM 635 C CA . PRO A 1 78 ? 44.171 -30.906 2.100 1.00 32.94 77 PRO A CA 1
ATOM 636 C C . PRO A 1 78 ? 43.170 -29.748 1.926 1.00 35.90 77 PRO A C 1
ATOM 637 O O . PRO A 1 78 ? 42.156 -29.720 2.613 1.00 39.19 77 PRO A O 1
ATOM 641 N N . ILE A 1 79 ? 43.428 -28.830 0.996 1.00 30.40 78 ILE A N 1
ATOM 642 C CA . ILE A 1 79 ? 42.545 -27.692 0.771 1.00 25.57 78 ILE A CA 1
ATOM 643 C C . ILE A 1 79 ? 41.335 -28.092 -0.080 1.00 30.65 78 ILE A C 1
ATOM 644 O O . ILE A 1 79 ? 40.190 -27.876 0.315 1.00 31.79 78 ILE A O 1
ATOM 649 N N . LEU A 1 80 ? 41.602 -28.653 -1.261 1.00 26.56 79 LEU A N 1
ATOM 650 C CA . LEU A 1 80 ? 40.552 -28.993 -2.205 1.00 28.26 79 LEU A CA 1
ATOM 651 C C . LEU A 1 80 ? 39.636 -30.085 -1.693 1.00 28.25 79 LEU A C 1
ATOM 652 O O . LEU A 1 80 ? 38.426 -30.011 -1.913 1.00 27.79 79 LEU A O 1
ATOM 657 N N . MET A 1 81 ? 40.191 -31.055 -0.968 1.00 26.12 80 MET A N 1
ATOM 658 C CA . MET A 1 81 ? 39.374 -32.149 -0.458 1.00 27.66 80 MET A CA 1
ATOM 659 C C . MET A 1 81 ? 38.457 -31.656 0.669 1.00 28.02 80 MET A C 1
ATOM 660 O O . MET A 1 81 ? 37.347 -32.146 0.809 1.00 34.81 80 MET A O 1
ATOM 665 N N . SER A 1 82 ? 38.919 -30.685 1.458 1.00 23.80 81 SER A N 1
ATOM 666 C CA A SER A 1 82 ? 38.059 -30.054 2.461 0.50 28.21 81 SER A CA 1
ATOM 667 C CA B SER A 1 82 ? 38.072 -30.046 2.473 0.50 27.67 81 SER A CA 1
ATOM 668 C C . SER A 1 82 ? 36.917 -29.284 1.810 1.00 30.08 81 SER A C 1
ATOM 669 O O . SER A 1 82 ? 35.782 -29.392 2.252 1.00 28.01 81 SER A O 1
ATOM 674 N N . ALA A 1 83 ? 37.213 -28.531 0.740 1.00 27.88 82 ALA A N 1
ATOM 675 C CA . ALA A 1 83 ? 36.149 -27.769 0.043 1.00 31.64 82 ALA A CA 1
ATOM 676 C C . ALA A 1 83 ? 35.112 -28.724 -0.563 1.00 27.96 82 ALA A C 1
ATOM 677 O O . ALA A 1 83 ? 33.887 -28.513 -0.421 1.00 23.73 82 ALA A O 1
ATOM 679 N N . ILE A 1 84 ? 35.609 -29.783 -1.198 1.00 27.48 83 ILE A N 1
ATOM 680 C CA . ILE A 1 84 ? 34.758 -30.848 -1.746 1.00 30.13 83 ILE A CA 1
ATOM 681 C C . ILE A 1 84 ? 33.940 -31.514 -0.651 1.00 29.15 83 ILE A C 1
ATOM 682 O O . ILE A 1 84 ? 32.738 -31.756 -0.828 1.00 29.00 83 ILE A O 1
ATOM 687 N N . ALA A 1 85 ? 34.576 -31.813 0.483 1.00 27.18 84 ALA A N 1
ATOM 688 C CA . ALA A 1 85 ? 33.852 -32.446 1.584 1.00 28.60 84 ALA A CA 1
ATOM 689 C C . ALA A 1 85 ? 32.660 -31.605 2.042 1.00 27.51 84 ALA A C 1
ATOM 690 O O . ALA A 1 85 ? 31.582 -32.147 2.288 1.00 27.70 84 ALA A O 1
ATOM 692 N N . GLY A 1 86 ? 32.864 -30.294 2.155 1.00 28.68 85 GLY A N 1
ATOM 693 C CA . GLY A 1 86 ? 31.817 -29.382 2.612 1.00 29.34 85 GLY A CA 1
ATOM 694 C C . GLY A 1 86 ? 30.670 -29.328 1.634 1.00 27.16 85 GLY A C 1
ATOM 695 O O . GLY A 1 86 ? 29.496 -29.374 2.015 1.00 26.21 85 GLY A O 1
ATOM 696 N N . ILE A 1 87 ? 31.000 -29.278 0.353 1.00 23.64 86 ILE A N 1
ATOM 697 C CA . ILE A 1 87 ? 29.968 -29.190 -0.678 1.00 24.63 86 ILE A CA 1
ATOM 698 C C . ILE A 1 87 ? 29.177 -30.501 -0.730 1.00 25.41 86 ILE A C 1
ATOM 699 O O . ILE A 1 87 ? 27.947 -30.485 -0.763 1.00 23.58 86 ILE A O 1
ATOM 704 N N . ASP A 1 88 ? 29.894 -31.618 -0.659 1.00 23.69 87 ASP A N 1
ATOM 705 C CA . ASP A 1 88 ? 29.303 -32.946 -0.719 1.00 21.99 87 ASP A CA 1
ATOM 706 C C . ASP A 1 88 ? 28.281 -33.173 0.393 1.00 25.42 87 ASP A C 1
ATOM 707 O O . ASP A 1 88 ? 27.230 -33.748 0.160 1.00 25.74 87 ASP A O 1
ATOM 712 N N . GLN A 1 89 ? 28.627 -32.742 1.605 1.00 25.06 88 GLN A N 1
ATOM 713 C CA . GLN A 1 89 ? 27.722 -32.833 2.758 1.00 26.39 88 GLN A CA 1
ATOM 714 C C . GLN A 1 89 ? 26.438 -32.102 2.463 1.00 26.07 88 GLN A C 1
ATOM 715 O O . GLN A 1 89 ? 25.349 -32.668 2.637 1.00 25.74 88 GLN A O 1
ATOM 721 N N . ALA A 1 90 ? 26.554 -30.860 1.984 1.00 25.16 89 ALA A N 1
ATOM 722 C CA . ALA A 1 90 ? 25.364 -30.067 1.613 1.00 31.52 89 ALA A CA 1
ATOM 723 C C . ALA A 1 90 ? 24.485 -30.691 0.513 1.00 24.77 89 ALA A C 1
ATOM 724 O O . ALA A 1 90 ? 23.231 -30.578 0.539 1.00 22.46 89 ALA A O 1
ATOM 726 N N . LEU A 1 91 ? 25.137 -31.315 -0.464 1.00 25.36 90 LEU A N 1
ATOM 727 C CA . LEU A 1 91 ? 24.425 -31.995 -1.566 1.00 23.61 90 LEU A CA 1
ATOM 728 C C . LEU A 1 91 ? 23.601 -33.167 -1.054 1.00 27.55 90 LEU A C 1
ATOM 729 O O . LEU A 1 91 ? 22.436 -33.321 -1.443 1.00 24.93 90 LEU A O 1
ATOM 734 N N . TRP A 1 92 ? 24.213 -33.964 -0.170 1.00 25.96 91 TRP A N 1
ATOM 735 C CA . TRP A 1 92 ? 23.521 -35.066 0.501 1.00 27.02 91 TRP A CA 1
ATOM 736 C C . TRP A 1 92 ? 22.384 -34.525 1.381 1.00 28.68 91 TRP A C 1
ATOM 737 O O . TRP A 1 92 ? 21.311 -35.118 1.428 1.00 27.42 91 TRP A O 1
ATOM 748 N N . ASP A 1 93 ? 22.627 -33.387 2.033 1.00 24.98 92 ASP A N 1
ATOM 749 C CA . ASP A 1 93 ? 21.596 -32.740 2.874 1.00 30.34 92 ASP A CA 1
ATOM 750 C C . ASP A 1 93 ? 20.382 -32.445 1.993 1.00 25.32 92 ASP A C 1
ATOM 751 O O . ASP A 1 93 ? 19.245 -32.777 2.355 1.00 25.25 92 ASP A O 1
ATOM 756 N N . ILE A 1 94 ? 20.635 -31.877 0.810 1.00 27.84 93 ILE A N 1
ATOM 757 C CA . ILE A 1 94 ? 19.584 -31.551 -0.162 1.00 27.26 93 ILE A CA 1
ATOM 758 C C . ILE A 1 94 ? 18.788 -32.778 -0.622 1.00 28.66 93 ILE A C 1
ATOM 759 O O . ILE A 1 94 ? 17.534 -32.756 -0.620 1.00 27.89 93 ILE A O 1
ATOM 764 N N . LYS A 1 95 ? 19.510 -33.822 -1.024 1.00 32.41 94 LYS A N 1
ATOM 765 C CA . LYS A 1 95 ? 18.906 -35.047 -1.551 1.00 26.99 94 LYS A CA 1
ATOM 766 C C . LYS A 1 95 ? 17.988 -35.669 -0.513 1.00 30.48 94 LYS A C 1
ATOM 767 O O . LYS A 1 95 ? 16.878 -36.074 -0.835 1.00 28.30 94 LYS A O 1
ATOM 773 N N . GLY A 1 96 ? 18.459 -35.747 0.732 1.00 24.45 95 GLY A N 1
ATOM 774 C CA . GLY A 1 96 ? 17.622 -36.268 1.810 1.00 26.98 95 GLY A CA 1
ATOM 775 C C . GLY A 1 96 ? 16.347 -35.458 2.028 1.00 24.84 95 GLY A C 1
ATOM 776 O O . GLY A 1 96 ? 15.280 -36.019 2.222 1.00 23.34 95 GLY A O 1
ATOM 777 N N . LYS A 1 97 ? 16.467 -34.138 1.961 1.00 27.29 96 LYS A N 1
ATOM 778 C CA . LYS A 1 97 ? 15.320 -33.244 2.087 1.00 29.90 96 LYS A CA 1
ATOM 779 C C . LYS A 1 97 ? 14.322 -33.365 0.939 1.00 31.29 96 LYS A C 1
ATOM 780 O O . LYS A 1 97 ? 13.114 -33.407 1.174 1.00 29.33 96 LYS A O 1
ATOM 786 N N . VAL A 1 98 ? 14.836 -33.476 -0.282 1.00 29.39 97 VAL A N 1
ATOM 787 C CA . VAL A 1 98 ? 14.027 -33.662 -1.472 1.00 28.82 97 VAL A CA 1
ATOM 788 C C . VAL A 1 98 ? 13.265 -34.987 -1.357 1.00 34.40 97 VAL A C 1
ATOM 789 O O . VAL A 1 98 ? 12.067 -35.047 -1.622 1.00 29.47 97 VAL A O 1
ATOM 793 N N . LEU A 1 99 ? 13.956 -36.043 -0.934 1.00 29.44 98 LEU A N 1
ATOM 794 C CA . LEU A 1 99 ? 13.334 -37.357 -0.868 1.00 31.89 98 LEU A CA 1
ATOM 795 C C . LEU A 1 99 ? 12.647 -37.624 0.486 1.00 33.18 98 LEU A C 1
ATOM 796 O O . LEU A 1 99 ? 12.076 -38.689 0.681 1.00 35.69 98 LEU A O 1
ATOM 801 N N . GLY A 1 100 ? 12.699 -36.642 1.389 1.00 34.12 99 GLY A N 1
ATOM 802 C CA . GLY A 1 100 ? 12.081 -36.709 2.731 1.00 35.52 99 GLY A CA 1
ATOM 803 C C . GLY A 1 100 ? 12.607 -37.721 3.748 1.00 37.37 99 GLY A C 1
ATOM 804 O O . GLY A 1 100 ? 11.860 -38.162 4.642 1.00 32.94 99 GLY A O 1
ATOM 805 N N . VAL A 1 101 ? 13.882 -38.103 3.646 1.00 23.96 100 VAL A N 1
ATOM 806 C CA . VAL A 1 101 ? 14.426 -39.127 4.541 1.00 28.87 100 VAL A CA 1
ATOM 807 C C . VAL A 1 101 ? 15.818 -38.755 5.044 1.00 26.88 100 VAL A C 1
ATOM 808 O O . VAL A 1 101 ? 16.472 -37.921 4.432 1.00 27.63 100 VAL A O 1
ATOM 812 N N . PRO A 1 102 ? 16.261 -39.363 6.164 1.00 26.92 101 PRO A N 1
ATOM 813 C CA . PRO A 1 102 ? 17.661 -39.158 6.558 1.00 28.77 101 PRO A CA 1
ATOM 814 C C . PRO A 1 102 ? 18.576 -39.782 5.505 1.00 26.52 101 PRO A C 1
ATOM 815 O O . PRO A 1 102 ? 18.181 -40.762 4.861 1.00 25.33 101 PRO A O 1
ATOM 819 N N . VAL A 1 103 ? 19.778 -39.227 5.357 1.00 28.57 102 VAL A N 1
ATOM 820 C CA . VAL A 1 103 ? 20.777 -39.713 4.390 1.00 27.64 102 VAL A CA 1
ATOM 821 C C . VAL A 1 103 ? 21.089 -41.217 4.461 1.00 25.35 102 VAL A C 1
ATOM 822 O O . VAL A 1 103 ? 21.167 -41.882 3.412 1.00 24.56 102 VAL A O 1
ATOM 826 N N . TYR A 1 104 ? 21.211 -41.764 5.677 1.00 24.33 103 TYR A N 1
ATOM 827 C CA . TYR A 1 104 ? 21.468 -43.194 5.857 1.00 28.82 103 TYR A CA 1
ATOM 828 C C . TYR A 1 104 ? 20.404 -44.071 5.183 1.00 26.81 103 TYR A C 1
ATOM 829 O O . TYR A 1 104 ? 20.708 -45.198 4.833 1.00 29.25 103 TYR A O 1
ATOM 838 N N . GLU A 1 105 ? 19.170 -43.568 5.036 1.00 26.7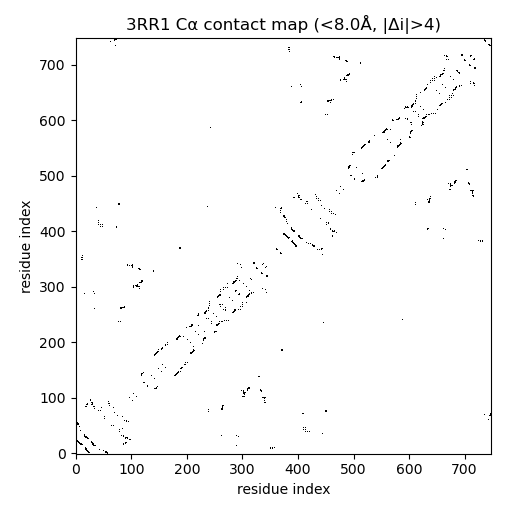5 104 GLU A N 1
ATOM 839 C CA A GLU A 1 105 ? 18.111 -44.346 4.388 0.50 24.72 104 GLU A CA 1
ATOM 840 C CA B GLU A 1 105 ? 18.095 -44.314 4.374 0.50 25.09 104 GLU A CA 1
ATOM 841 C C . GLU A 1 105 ? 18.393 -44.432 2.893 1.00 28.36 104 GLU A C 1
ATOM 842 O O . GLU A 1 105 ? 18.099 -45.440 2.258 1.00 29.80 104 GLU A O 1
ATOM 853 N N . LEU A 1 106 ? 18.981 -43.384 2.343 1.00 26.09 105 LEU A N 1
ATOM 854 C CA . LEU A 1 106 ? 19.370 -43.396 0.932 1.00 24.63 105 LEU A CA 1
ATOM 855 C C . LEU A 1 106 ? 20.485 -44.402 0.708 1.00 24.88 105 LEU A C 1
ATOM 856 O O . LEU A 1 106 ? 20.433 -45.173 -0.258 1.00 33.30 105 LEU A O 1
ATOM 861 N N . LEU A 1 107 ? 21.454 -44.438 1.623 1.00 20.75 106 LEU A N 1
ATOM 862 C CA . LEU A 1 107 ? 22.638 -45.295 1.470 1.00 23.75 106 LEU A CA 1
ATOM 863 C C . LEU A 1 107 ? 22.453 -46.740 1.933 1.00 22.69 106 LEU A C 1
ATOM 864 O O . LEU A 1 107 ? 23.405 -47.403 2.422 1.00 27.76 106 LEU A O 1
ATOM 869 N N . GLY A 1 108 ? 21.239 -47.238 1.782 1.00 25.40 107 GLY A N 1
ATOM 870 C CA . GLY A 1 108 ? 20.939 -48.650 2.082 1.00 27.48 107 GLY A CA 1
ATOM 871 C C . GLY A 1 108 ? 20.323 -48.906 3.455 1.00 30.04 107 GLY A C 1
ATOM 872 O O . GLY A 1 108 ? 20.050 -50.047 3.811 1.00 29.00 107 GLY A O 1
ATOM 873 N N . GLY A 1 109 ? 20.100 -47.854 4.231 1.00 27.85 108 GLY A N 1
ATOM 874 C CA . GLY A 1 109 ? 19.444 -48.023 5.529 1.00 27.95 108 GLY A CA 1
ATOM 875 C C . GLY A 1 109 ? 20.356 -48.454 6.655 1.00 29.85 108 GLY A C 1
ATOM 876 O O . GLY A 1 109 ? 21.573 -48.685 6.465 1.00 24.02 108 GLY A O 1
ATOM 877 N N . LEU A 1 110 ? 19.756 -48.605 7.828 1.00 25.34 109 LEU A N 1
ATOM 878 C CA . LEU A 1 110 ? 20.510 -48.913 9.049 1.00 27.68 109 LEU A CA 1
ATOM 879 C C . LEU A 1 110 ? 21.173 -50.297 9.057 1.00 28.22 109 LEU A C 1
ATOM 880 O O . LEU A 1 110 ? 20.615 -51.280 8.584 1.00 28.47 109 LEU A O 1
ATOM 885 N N . VAL A 1 111 ? 22.382 -50.333 9.595 1.00 27.80 110 VAL A N 1
ATOM 886 C CA . VAL A 1 111 ? 23.124 -51.578 9.816 1.00 29.73 110 VAL A CA 1
ATOM 887 C C . VAL A 1 111 ? 23.229 -51.786 11.337 1.00 31.89 110 VAL A C 1
ATOM 888 O O . VAL A 1 111 ? 23.628 -52.864 11.813 1.00 32.44 110 VAL A O 1
ATOM 892 N N . ARG A 1 112 ? 22.858 -50.730 12.072 1.00 30.67 111 ARG A N 1
ATOM 893 C CA . ARG A 1 112 ? 22.822 -50.698 13.543 1.00 28.38 111 ARG A CA 1
ATOM 894 C C . ARG A 1 112 ? 21.762 -49.705 14.052 1.00 32.38 111 ARG A C 1
ATOM 895 O O . ARG A 1 112 ? 21.302 -48.818 13.324 1.00 32.45 111 ARG A O 1
ATOM 903 N N . ASP A 1 113 ? 21.393 -49.860 15.318 1.00 28.93 112 ASP A N 1
ATOM 904 C CA . ASP A 1 113 ? 20.309 -49.081 15.924 1.00 34.50 112 ASP A CA 1
ATOM 905 C C . ASP A 1 113 ? 20.790 -47.861 16.694 1.00 32.74 112 ASP A C 1
ATOM 906 O O . ASP A 1 113 ? 20.062 -46.888 16.825 1.00 36.63 112 ASP A O 1
ATOM 911 N N . LYS A 1 114 ? 22.018 -47.931 17.207 1.00 33.85 113 LYS A N 1
ATOM 912 C CA . LYS A 1 114 ? 22.614 -46.824 17.931 1.00 35.21 113 LYS A CA 1
ATOM 913 C C . LYS A 1 114 ? 24.118 -46.891 17.763 1.00 29.50 113 LYS A C 1
ATOM 914 O O . LYS A 1 114 ? 24.647 -47.940 17.410 1.00 33.65 113 LYS A O 1
ATOM 920 N N . MET A 1 115 ? 24.803 -45.778 18.013 1.00 31.59 114 MET A N 1
ATOM 921 C CA . MET A 1 115 ? 26.248 -45.724 17.781 1.00 37.96 114 MET A CA 1
ATOM 922 C C . MET A 1 115 ? 27.010 -45.280 19.020 1.00 34.61 114 MET A C 1
ATOM 923 O O . MET A 1 115 ? 26.736 -44.210 19.564 1.00 37.71 114 MET A O 1
ATOM 928 N N . ARG A 1 116 ? 27.962 -46.111 19.443 1.00 32.00 115 ARG A N 1
ATOM 929 C CA . ARG A 1 116 ? 28.857 -45.818 20.552 1.00 39.89 115 ARG A CA 1
ATOM 930 C C . ARG A 1 116 ? 29.728 -44.609 20.246 1.00 45.07 115 ARG A C 1
ATOM 931 O O . ARG A 1 116 ? 30.336 -44.508 19.169 1.00 46.66 115 ARG A O 1
ATOM 939 N N . THR A 1 117 ? 29.739 -43.671 21.188 1.00 38.77 116 THR A N 1
ATOM 940 C CA . THR A 1 117 ? 30.563 -42.485 21.084 1.00 45.99 116 THR A CA 1
ATOM 941 C C . THR A 1 117 ? 31.632 -42.437 22.169 1.00 46.54 116 THR A C 1
ATOM 942 O O . THR A 1 117 ? 31.604 -43.207 23.132 1.00 52.18 116 THR A O 1
ATOM 946 N N . TYR A 1 118 ? 32.594 -41.546 21.971 1.00 49.42 117 TYR A N 1
ATOM 947 C CA . TYR A 1 118 ? 33.582 -41.221 22.990 1.00 49.96 117 TYR A CA 1
ATOM 948 C C . TYR A 1 118 ? 33.842 -39.722 22.948 1.00 46.96 117 TYR A C 1
ATOM 949 O O . TYR A 1 118 ? 33.613 -39.077 21.914 1.00 41.66 117 TYR A O 1
ATOM 958 N N . SER A 1 119 ? 34.296 -39.175 24.074 1.00 43.97 118 SER A N 1
ATOM 959 C CA . SER A 1 119 ? 34.487 -37.733 24.216 1.00 51.90 118 SER A CA 1
ATOM 960 C C . SER A 1 119 ? 35.930 -37.407 24.565 1.00 47.20 118 SER A C 1
ATOM 961 O O . SER A 1 119 ? 36.540 -38.079 25.399 1.00 49.91 118 SER A O 1
ATOM 964 N N . TRP A 1 120 ? 36.469 -36.378 23.922 1.00 50.09 119 TRP A N 1
ATOM 965 C CA . TRP A 1 120 ? 37.744 -35.815 24.333 1.00 57.51 119 TRP A CA 1
ATOM 966 C C . TRP A 1 120 ? 37.597 -35.206 25.733 1.00 59.79 119 TRP A C 1
ATOM 967 O O . TRP A 1 120 ? 36.610 -34.530 26.023 1.00 58.43 119 TRP A O 1
ATOM 978 N N . VAL A 1 121 ? 38.557 -35.490 26.610 1.00 59.68 120 VAL A N 1
ATOM 979 C CA . VAL A 1 121 ? 38.592 -34.874 27.936 1.00 61.56 120 VAL A CA 1
ATOM 980 C C . VAL A 1 121 ? 39.936 -34.186 28.138 1.00 63.98 120 VAL A C 1
ATOM 981 O O . VAL A 1 121 ? 40.992 -34.798 27.955 1.00 61.99 120 VAL A O 1
ATOM 985 N N . GLY A 1 122 ? 39.885 -32.909 28.511 1.00 67.17 121 GLY A N 1
ATOM 986 C CA . GLY A 1 122 ? 41.088 -32.127 28.765 1.00 67.20 121 GLY A CA 1
ATOM 987 C C . GLY A 1 122 ? 41.375 -31.926 30.239 1.00 66.66 121 GLY A C 1
ATOM 988 O O . GLY A 1 122 ? 40.694 -32.482 31.104 1.00 65.15 121 GLY A O 1
ATOM 989 N N . GLY A 1 123 ? 42.396 -31.123 30.517 1.00 68.33 122 GLY A N 1
ATOM 990 C CA . GLY A 1 123 ? 42.815 -30.848 31.883 1.00 71.23 122 GLY A CA 1
ATOM 991 C C . GLY A 1 123 ? 44.310 -30.645 31.995 1.00 72.10 122 GLY A C 1
ATOM 992 O O . GLY A 1 123 ? 45.094 -31.340 31.346 1.00 71.37 122 GLY A O 1
ATOM 993 N N . ASP A 1 124 ? 44.699 -29.691 32.835 1.00 74.97 123 ASP A N 1
ATOM 994 C CA . ASP A 1 124 ? 46.097 -29.300 32.981 1.00 76.13 123 ASP A CA 1
ATOM 995 C C . ASP A 1 124 ? 46.863 -30.284 33.862 1.00 74.14 123 ASP A C 1
ATOM 996 O O . ASP A 1 124 ? 47.956 -30.719 33.505 1.00 73.47 123 ASP A O 1
ATOM 1001 N N . ARG A 1 125 ? 46.278 -30.628 35.006 1.00 71.32 124 ARG A N 1
ATOM 1002 C CA . ARG A 1 125 ? 46.828 -31.640 35.902 1.00 70.73 124 ARG A CA 1
ATOM 1003 C C . ARG A 1 125 ? 46.268 -33.000 35.488 1.00 65.10 124 ARG A C 1
ATOM 1004 O O . ARG A 1 125 ? 45.288 -33.057 34.740 1.00 68.71 124 ARG A O 1
ATOM 1012 N N . PRO A 1 126 ? 46.887 -34.101 35.954 1.00 56.08 125 PRO A N 1
ATOM 1013 C CA . PRO A 1 126 ? 46.189 -35.385 35.859 1.00 54.69 125 PRO A CA 1
ATOM 1014 C C . PRO A 1 126 ? 44.945 -35.450 36.750 1.00 54.44 125 PRO A C 1
ATOM 1015 O O . PRO A 1 126 ? 44.015 -36.209 36.460 1.00 54.65 125 PRO A O 1
ATOM 1019 N N . ALA A 1 127 ? 44.933 -34.658 37.819 1.00 52.71 126 ALA A N 1
ATOM 1020 C CA . ALA A 1 127 ? 43.762 -34.517 38.677 1.00 50.56 126 ALA A CA 1
ATOM 1021 C C . ALA A 1 127 ? 42.585 -33.922 37.906 1.00 52.01 126 ALA A C 1
ATOM 1022 O O . ALA A 1 127 ? 41.446 -34.345 38.083 1.00 55.80 126 ALA A O 1
ATOM 1024 N N . ASP A 1 128 ? 42.878 -32.947 37.044 1.00 53.81 127 ASP A N 1
ATOM 1025 C CA . ASP A 1 128 ? 41.870 -32.273 36.228 1.00 54.96 127 ASP A CA 1
ATOM 1026 C C . ASP A 1 128 ? 41.251 -33.189 35.174 1.00 55.56 127 ASP A C 1
ATOM 1027 O O . ASP A 1 128 ? 40.080 -33.026 34.816 1.00 54.81 127 ASP A O 1
ATOM 1032 N N . VAL A 1 129 ? 42.042 -34.137 34.671 1.00 54.26 128 VAL A N 1
ATOM 1033 C CA . VAL A 1 129 ? 41.549 -35.117 33.697 1.00 50.88 128 VAL A CA 1
ATOM 1034 C C . VAL A 1 129 ? 40.658 -36.141 34.393 1.00 51.77 128 VAL A C 1
ATOM 1035 O O . VAL A 1 129 ? 39.565 -36.446 33.901 1.00 50.26 128 VAL A O 1
ATOM 1039 N N . ILE A 1 130 ? 41.130 -36.665 35.529 1.00 45.94 129 ILE A N 1
ATOM 1040 C CA . ILE A 1 130 ? 40.362 -37.630 36.324 1.00 44.41 129 ILE A CA 1
ATOM 1041 C C . ILE A 1 130 ? 38.984 -37.049 36.637 1.00 48.89 129 ILE A C 1
ATOM 1042 O O . ILE A 1 130 ? 37.966 -37.661 36.308 1.00 52.30 129 ILE A O 1
ATOM 1047 N N . ALA A 1 131 ? 38.969 -35.843 37.204 1.00 51.21 130 ALA A N 1
ATOM 1048 C CA . ALA A 1 131 ? 37.732 -35.117 37.518 1.00 49.07 130 ALA A CA 1
ATOM 1049 C C . ALA A 1 131 ? 36.766 -34.976 36.321 1.00 48.30 130 ALA A C 1
ATOM 1050 O O . ALA A 1 131 ? 35.559 -35.184 36.470 1.00 43.43 130 ALA A O 1
ATOM 1052 N N . GLY A 1 132 ? 37.300 -34.641 35.145 1.00 46.99 131 GLY A N 1
ATOM 1053 C CA . GLY A 1 132 ? 36.488 -34.534 33.921 1.00 46.87 131 GLY A CA 1
ATOM 1054 C C . GLY A 1 132 ? 35.884 -35.861 33.480 1.00 48.58 131 GLY A C 1
ATOM 1055 O O . GLY A 1 132 ? 34.714 -35.926 33.080 1.00 47.07 131 GLY A O 1
ATOM 1056 N N . MET A 1 133 ? 36.694 -36.916 33.554 1.00 47.66 132 MET A N 1
ATOM 1057 C CA . MET A 1 133 ? 36.274 -38.273 33.226 1.00 48.36 132 MET A CA 1
ATOM 1058 C C . MET A 1 133 ? 35.197 -38.801 34.179 1.00 54.12 132 MET A C 1
ATOM 1059 O O . MET A 1 133 ? 34.256 -39.461 33.732 1.00 55.72 132 MET A O 1
ATOM 1064 N N . LYS A 1 134 ? 35.334 -38.496 35.475 1.00 57.02 133 LYS A N 1
ATOM 1065 C CA . LYS A 1 134 ? 34.373 -38.936 36.502 1.00 59.05 133 LYS A CA 1
ATOM 1066 C C . LYS A 1 134 ? 33.001 -38.296 36.321 1.00 59.44 133 LYS A C 1
ATOM 1067 O O . LYS A 1 134 ? 31.982 -38.967 36.501 1.00 63.62 133 LYS A O 1
ATOM 1073 N N . ALA A 1 135 ? 32.979 -37.013 35.953 1.00 60.21 134 ALA A N 1
ATOM 1074 C CA . ALA A 1 135 ? 31.725 -36.309 35.661 1.00 63.11 134 ALA A CA 1
ATOM 1075 C C . ALA A 1 135 ? 31.007 -36.876 34.431 1.00 63.06 134 ALA A C 1
ATOM 1076 O O . ALA A 1 135 ? 29.778 -36.931 34.402 1.00 63.86 134 ALA A O 1
ATOM 1078 N N . LEU A 1 136 ? 31.773 -37.302 33.425 1.00 62.38 135 LEU A N 1
ATOM 1079 C CA . LEU A 1 136 ? 31.192 -37.928 32.233 1.00 59.15 135 LEU A CA 1
ATOM 1080 C C . LEU A 1 136 ? 30.793 -39.376 32.485 1.00 59.68 135 LEU A C 1
ATOM 1081 O O . LEU A 1 136 ? 29.871 -39.889 31.845 1.00 60.09 135 LEU A O 1
ATOM 1086 N N . GLN A 1 137 ? 31.488 -40.020 33.424 1.00 56.73 136 GLN A N 1
ATOM 1087 C CA . GLN A 1 137 ? 31.174 -41.378 33.861 1.00 60.52 136 GLN A CA 1
ATOM 1088 C C . GLN A 1 137 ? 29.822 -41.446 34.567 1.00 64.97 136 GLN A C 1
ATOM 1089 O O . GLN A 1 137 ? 29.129 -42.463 34.495 1.00 64.10 136 GLN A O 1
ATOM 1095 N N . ALA A 1 138 ? 29.465 -40.356 35.247 1.00 68.14 137 ALA A N 1
ATOM 1096 C CA . ALA A 1 138 ? 28.124 -40.177 35.805 1.00 72.21 137 ALA A CA 1
ATOM 1097 C C . ALA A 1 138 ? 27.082 -40.021 34.694 1.00 74.73 137 ALA A C 1
ATOM 1098 O O . ALA A 1 138 ? 25.931 -40.430 34.856 1.00 76.24 137 ALA A O 1
ATOM 1100 N N . GLY A 1 139 ? 27.493 -39.444 33.563 1.00 75.42 138 GLY A N 1
ATOM 1101 C CA . GLY A 1 139 ? 26.624 -39.304 32.391 1.00 72.21 138 GLY A CA 1
ATOM 1102 C C . GLY A 1 139 ? 26.672 -40.482 31.426 1.00 70.96 138 GLY A C 1
ATOM 1103 O O . GLY A 1 139 ? 26.382 -40.326 30.238 1.00 73.08 138 GLY A O 1
ATOM 1104 N N . GLY A 1 140 ? 27.055 -41.656 31.930 1.00 66.55 139 GLY A N 1
ATOM 1105 C CA . GLY A 1 140 ? 27.002 -42.900 31.158 1.00 62.21 139 GLY A CA 1
ATOM 1106 C C . GLY A 1 140 ? 28.206 -43.237 30.293 1.00 59.65 139 GLY A C 1
ATOM 1107 O O . GLY A 1 140 ? 28.270 -44.334 29.742 1.00 60.91 139 GLY A O 1
ATOM 1108 N N . PHE A 1 141 ? 29.154 -42.306 30.171 1.00 54.14 140 PHE A N 1
ATOM 1109 C CA . PHE A 1 141 ? 30.369 -42.529 29.377 1.00 56.78 140 PHE A CA 1
ATOM 1110 C C . PHE A 1 141 ? 31.361 -43.476 30.050 1.00 54.95 140 PHE A C 1
ATOM 1111 O O . PHE A 1 141 ? 31.556 -43.441 31.268 1.00 53.28 140 PHE A O 1
ATOM 1119 N N . ASP A 1 142 ? 31.980 -44.319 29.233 1.00 53.82 141 ASP A N 1
ATOM 1120 C CA . ASP A 1 142 ? 33.027 -45.231 29.677 1.00 52.42 141 ASP A CA 1
ATOM 1121 C C . ASP A 1 142 ? 34.169 -45.299 28.650 1.00 52.05 141 ASP A C 1
ATOM 1122 O O . ASP A 1 142 ? 35.130 -46.040 28.834 1.00 51.78 141 ASP A O 1
ATOM 1127 N N . HIS A 1 143 ? 34.034 -44.527 27.571 1.00 47.90 142 HIS A N 1
ATOM 1128 C CA . HIS A 1 143 ? 35.046 -44.424 26.512 1.00 46.65 142 HIS A CA 1
ATOM 1129 C C . HIS A 1 143 ? 35.466 -42.968 26.313 1.00 45.70 142 HIS A C 1
ATOM 1130 O O . HIS A 1 143 ? 34.621 -42.083 26.160 1.00 46.67 142 HIS A O 1
ATOM 1137 N N . PHE A 1 144 ? 36.775 -42.728 26.320 1.00 44.32 143 PHE A N 1
ATOM 1138 C CA . PHE A 1 144 ? 37.321 -41.372 26.276 1.00 45.05 143 PHE A CA 1
ATOM 1139 C C . PHE A 1 144 ? 38.507 -41.237 25.329 1.00 41.31 143 PHE A C 1
ATOM 1140 O O . PHE A 1 144 ? 39.154 -42.224 24.990 1.00 39.74 143 PHE A O 1
ATOM 1148 N N . LYS A 1 145 ? 38.805 -40.000 24.939 1.00 44.34 144 LYS A N 1
ATOM 1149 C CA . LYS A 1 145 ? 40.069 -39.681 24.278 1.00 46.08 144 LYS A CA 1
ATOM 1150 C C . LYS A 1 145 ? 40.811 -38.607 25.064 1.00 44.92 144 LYS A C 1
ATOM 1151 O O . LYS A 1 145 ? 40.262 -37.556 25.378 1.00 45.80 144 LYS A O 1
ATOM 1157 N N . LEU A 1 146 ? 42.074 -38.875 25.361 1.00 43.54 145 LEU A N 1
ATOM 1158 C CA . LEU A 1 146 ? 42.904 -37.916 26.057 1.00 46.19 145 LEU A CA 1
ATOM 1159 C C . LEU A 1 146 ? 44.068 -37.535 25.160 1.00 47.46 145 LEU A C 1
ATOM 1160 O O . LEU A 1 146 ? 44.521 -38.342 24.337 1.00 42.32 145 LEU A O 1
ATOM 1165 N N . ASN A 1 147 ? 44.550 -36.305 25.307 1.00 42.59 146 ASN A N 1
ATOM 1166 C CA . ASN A 1 147 ? 45.849 -35.960 24.763 1.00 44.54 146 ASN A CA 1
ATOM 1167 C C . ASN A 1 147 ? 46.874 -36.819 25.475 1.00 50.65 146 ASN A C 1
ATOM 1168 O O . ASN A 1 147 ? 46.775 -37.055 26.682 1.00 48.85 146 ASN A O 1
ATOM 1173 N N . GLY A 1 148 ? 47.835 -37.327 24.726 1.00 52.96 147 GLY A N 1
ATOM 1174 C CA . GLY A 1 148 ? 48.854 -38.157 25.328 1.00 59.87 147 GLY A CA 1
ATOM 1175 C C . GLY A 1 148 ? 49.951 -37.278 25.887 1.00 64.84 147 GLY A C 1
ATOM 1176 O O . GLY A 1 148 ? 50.634 -37.654 26.841 1.00 64.93 147 GLY A O 1
ATOM 1177 N N . CYS A 1 149 ? 50.106 -36.101 25.285 1.00 73.30 148 CYS A N 1
ATOM 1178 C CA . CYS A 1 149 ? 51.187 -35.186 25.615 1.00 80.83 148 CYS A CA 1
ATOM 1179 C C . CYS A 1 149 ? 50.780 -34.184 26.694 1.00 83.21 148 CYS A C 1
ATOM 1180 O O . CYS A 1 149 ? 49.855 -33.389 26.508 1.00 80.74 148 CYS A O 1
ATOM 1183 N N . GLU A 1 150 ? 51.481 -34.244 27.824 1.00 89.68 149 GLU A N 1
ATOM 1184 C CA . GLU A 1 150 ? 51.269 -33.328 28.941 1.00 94.53 149 GLU A CA 1
ATOM 1185 C C . GLU A 1 150 ? 51.875 -31.961 28.640 1.00 98.84 149 GLU A C 1
ATOM 1186 O O . GLU A 1 150 ? 51.154 -30.969 28.501 1.00 101.28 149 GLU A O 1
ATOM 1188 N N . GLU A 1 151 ? 53.203 -31.934 28.527 1.00 101.67 150 GLU A N 1
ATOM 1189 C CA . GLU A 1 151 ? 53.981 -30.704 28.382 1.00 102.67 150 GLU A CA 1
ATOM 1190 C C . GLU A 1 151 ? 53.840 -30.091 26.993 1.00 102.31 150 GLU A C 1
ATOM 1191 O O . GLU A 1 151 ? 53.537 -30.788 26.020 1.00 102.36 150 GLU A O 1
ATOM 1197 N N . MET A 1 152 ? 54.060 -28.781 26.917 1.00 101.18 151 MET A N 1
ATOM 1198 C CA . MET A 1 152 ? 54.063 -28.063 25.649 1.00 99.37 151 MET A CA 1
ATOM 1199 C C . MET A 1 152 ? 55.372 -28.333 24.924 1.00 95.61 151 MET A C 1
ATOM 1200 O O . MET A 1 152 ? 56.451 -28.020 25.433 1.00 94.92 151 MET A O 1
ATOM 1205 N N . GLY A 1 153 ? 55.272 -28.918 23.736 1.00 91.57 152 GLY A N 1
ATOM 1206 C CA . GLY A 1 153 ? 56.451 -29.322 22.979 1.00 87.79 152 GLY A CA 1
ATOM 1207 C C . GLY A 1 153 ? 56.489 -30.823 22.774 1.00 84.74 152 GLY A C 1
ATOM 1208 O O . GLY A 1 153 ? 55.561 -31.539 23.166 1.00 85.44 152 GLY A O 1
ATOM 1209 N N . ILE A 1 154 ? 57.571 -31.303 22.170 1.00 79.28 153 ILE A N 1
ATOM 1210 C CA . ILE A 1 154 ? 57.649 -32.705 21.768 1.00 74.76 153 ILE A CA 1
ATOM 1211 C C . ILE A 1 154 ? 58.296 -33.621 22.805 1.00 71.30 153 ILE A C 1
ATOM 1212 O O . ILE A 1 154 ? 59.143 -33.195 23.594 1.00 69.65 153 ILE A O 1
ATOM 1217 N N . ILE A 1 155 ? 57.868 -34.882 22.796 1.00 65.71 154 ILE A N 1
ATOM 1218 C CA . ILE A 1 155 ? 58.483 -35.930 23.604 1.00 62.79 154 ILE A CA 1
ATOM 1219 C C . ILE A 1 155 ? 59.786 -36.351 22.910 1.00 60.51 154 ILE A C 1
ATOM 1220 O O . ILE A 1 155 ? 59.767 -36.929 21.818 1.00 62.02 154 ILE A O 1
ATOM 1225 N N . ASP A 1 156 ? 60.906 -36.052 23.559 1.00 59.66 155 ASP A N 1
ATOM 1226 C CA . ASP A 1 156 ? 62.213 -36.031 22.910 1.00 60.40 155 ASP A CA 1
ATOM 1227 C C . ASP A 1 156 ? 63.289 -36.739 23.741 1.00 62.71 155 ASP A C 1
ATOM 1228 O O . ASP A 1 156 ? 64.360 -37.091 23.228 1.00 62.85 155 ASP A O 1
ATOM 1233 N N . THR A 1 157 ? 62.992 -36.938 25.025 1.00 61.12 156 THR A N 1
ATOM 1234 C CA . THR A 1 157 ? 63.946 -37.452 26.014 1.00 59.50 156 THR A CA 1
ATOM 1235 C C . THR A 1 157 ? 63.302 -38.534 26.886 1.00 58.53 156 THR A C 1
ATOM 1236 O O . THR A 1 157 ? 62.076 -38.686 26.884 1.00 51.60 156 THR A O 1
ATOM 1240 N N . SER A 1 158 ? 64.134 -39.265 27.636 1.00 57.30 157 SER A N 1
ATOM 1241 C CA . SER A 1 158 ? 63.669 -40.216 28.655 1.00 58.79 157 SER A CA 1
ATOM 1242 C C . SER A 1 158 ? 62.833 -39.532 29.749 1.00 58.44 157 SER A C 1
ATOM 1243 O O . SER A 1 158 ? 61.848 -40.104 30.220 1.00 59.76 157 SER A O 1
ATOM 1246 N N . ARG A 1 159 ? 63.239 -38.317 30.135 1.00 53.86 158 ARG A N 1
ATOM 1247 C CA A ARG A 1 159 ? 62.497 -37.505 31.099 0.50 52.50 158 ARG A CA 1
ATOM 1248 C CA B ARG A 1 159 ? 62.495 -37.511 31.101 0.50 52.65 158 ARG A CA 1
ATOM 1249 C C . ARG A 1 159 ? 61.072 -37.238 30.597 1.00 50.15 158 ARG A C 1
ATOM 1250 O O . ARG A 1 159 ? 60.100 -37.444 31.325 1.00 45.66 158 ARG A O 1
ATOM 1265 N N . ALA A 1 160 ? 60.962 -36.793 29.343 1.00 44.73 159 ALA A N 1
ATOM 1266 C CA . ALA A 1 160 ? 59.668 -36.482 28.722 1.00 46.81 159 ALA A CA 1
ATOM 1267 C C . ALA A 1 160 ? 58.800 -37.712 28.430 1.00 47.80 159 ALA A C 1
ATOM 1268 O O . ALA A 1 160 ? 57.570 -37.608 28.391 1.00 48.01 159 ALA A O 1
ATOM 1270 N N . VAL A 1 161 ? 59.427 -38.868 28.208 1.00 51.45 160 VAL A N 1
ATOM 1271 C CA . VAL A 1 161 ? 58.667 -40.124 28.099 1.00 48.74 160 VAL A CA 1
ATOM 1272 C C . VAL A 1 161 ? 58.049 -40.437 29.461 1.00 49.83 160 VAL A C 1
ATOM 1273 O O . VAL A 1 161 ? 56.845 -40.678 29.551 1.00 51.63 160 VAL A O 1
ATOM 1277 N N . ASP A 1 162 ? 58.873 -40.391 30.511 1.00 51.25 161 ASP A N 1
ATOM 1278 C CA . ASP A 1 162 ? 58.451 -40.744 31.874 1.00 50.77 161 ASP A CA 1
ATOM 1279 C C . ASP A 1 162 ? 57.344 -39.872 32.448 1.00 52.18 161 ASP A C 1
ATOM 1280 O O . ASP A 1 162 ? 56.490 -40.374 33.174 1.00 49.94 161 ASP A O 1
ATOM 1285 N N . ALA A 1 163 ? 57.371 -38.578 32.130 1.00 49.14 162 ALA A N 1
ATOM 1286 C CA . ALA A 1 163 ? 56.344 -37.635 32.575 1.00 48.93 162 ALA A CA 1
ATOM 1287 C C . ALA A 1 163 ? 54.978 -37.936 31.947 1.00 48.91 162 ALA A C 1
ATOM 1288 O O . ALA A 1 163 ? 53.964 -37.969 32.655 1.00 48.45 162 ALA A O 1
ATOM 1290 N N . ALA A 1 164 ? 54.961 -38.163 30.629 1.00 47.69 163 ALA A N 1
ATOM 1291 C CA . ALA A 1 164 ? 53.733 -38.545 29.920 1.00 48.42 163 ALA A CA 1
ATOM 1292 C C . ALA A 1 164 ? 53.199 -39.896 30.398 1.00 45.54 163 ALA A C 1
ATOM 1293 O O . ALA A 1 164 ? 51.997 -40.047 30.609 1.00 47.67 163 ALA A O 1
ATOM 1295 N N . VAL A 1 165 ? 54.102 -40.856 30.593 1.00 43.64 164 VAL A N 1
ATOM 1296 C CA . VAL A 1 165 ? 53.741 -42.181 31.104 1.00 42.97 164 VAL A CA 1
ATOM 1297 C C . VAL A 1 165 ? 53.178 -42.120 32.535 1.00 42.23 164 VAL A C 1
ATOM 1298 O O . VAL A 1 165 ? 52.158 -42.755 32.824 1.00 41.08 164 VAL A O 1
ATOM 1302 N N . ALA A 1 166 ? 53.825 -41.343 33.407 1.00 40.58 165 ALA A N 1
ATOM 1303 C CA . ALA A 1 166 ? 53.330 -41.126 34.774 1.00 43.02 165 ALA A CA 1
ATOM 1304 C C . ALA A 1 166 ? 51.951 -40.457 34.850 1.00 41.35 165 ALA A C 1
ATOM 1305 O O . ALA A 1 166 ? 51.146 -40.821 35.707 1.00 47.38 165 ALA A O 1
ATOM 1307 N N . ARG A 1 167 ? 51.695 -39.478 33.978 1.00 43.53 166 ARG A N 1
ATOM 1308 C CA . ARG A 1 167 ? 50.363 -38.860 33.837 1.00 44.65 166 ARG A CA 1
ATOM 1309 C C . ARG A 1 167 ? 49.284 -39.909 33.516 1.00 46.53 166 ARG A C 1
ATOM 1310 O O . ARG A 1 167 ? 48.246 -39.972 34.187 1.00 47.46 166 ARG A O 1
ATOM 1318 N N . VAL A 1 168 ? 49.550 -40.733 32.500 1.00 47.48 167 VAL A N 1
ATOM 1319 C CA . VAL A 1 168 ? 48.656 -41.835 32.120 1.00 45.41 167 VAL A CA 1
ATOM 1320 C C . VAL A 1 168 ? 48.503 -42.851 33.260 1.00 44.77 167 VAL A C 1
ATOM 1321 O O . VAL A 1 168 ? 47.384 -43.313 33.545 1.00 42.61 167 VAL A O 1
ATOM 1325 N N . ALA A 1 169 ? 49.626 -43.179 33.907 1.00 44.04 168 ALA A N 1
ATOM 1326 C CA . ALA A 1 169 ? 49.638 -44.074 35.072 1.00 45.03 168 ALA A CA 1
ATOM 1327 C C . ALA A 1 169 ? 48.690 -43.594 36.172 1.00 43.03 168 ALA A C 1
ATOM 1328 O O . ALA A 1 169 ? 47.953 -44.397 36.747 1.00 43.01 168 ALA A O 1
ATOM 1330 N N . GLU A 1 170 ? 48.684 -42.284 36.421 1.00 43.70 169 GLU A N 1
ATOM 1331 C CA . GLU A 1 170 ? 47.812 -41.692 37.448 1.00 45.94 169 GLU A CA 1
ATOM 1332 C C . GLU A 1 170 ? 46.337 -41.714 37.029 1.00 48.52 169 GLU A C 1
ATOM 1333 O O . GLU A 1 170 ? 45.455 -41.994 37.853 1.00 39.90 169 GLU A O 1
ATOM 1339 N N . ILE A 1 171 ? 46.083 -41.428 35.749 1.00 48.16 170 ILE A N 1
ATOM 1340 C CA . ILE A 1 171 ? 44.735 -41.500 35.177 1.00 45.25 170 ILE A CA 1
ATOM 1341 C C . ILE A 1 171 ? 44.171 -42.930 35.259 1.00 44.26 170 ILE A C 1
ATOM 1342 O O . ILE A 1 171 ? 43.046 -43.127 35.714 1.00 49.11 170 ILE A O 1
ATOM 1347 N N . ARG A 1 172 ? 44.970 -43.92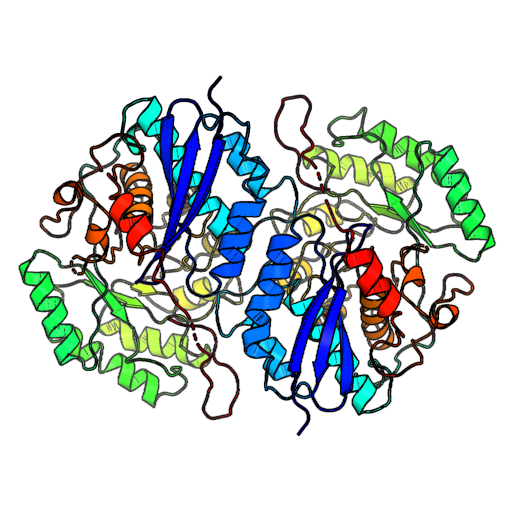1 34.871 1.00 46.28 171 ARG A N 1
ATOM 1348 C CA . ARG A 1 172 ? 44.558 -45.321 34.945 1.00 47.34 171 ARG A CA 1
ATOM 1349 C C . ARG A 1 172 ? 44.304 -45.819 36.379 1.00 49.43 171 ARG A C 1
ATOM 1350 O O . ARG A 1 172 ? 43.379 -46.604 36.593 1.00 44.30 171 ARG A O 1
ATOM 1358 N N . SER A 1 173 ? 45.112 -45.357 37.341 1.00 51.11 172 SER A N 1
ATOM 1359 C CA A SER A 1 173 ? 44.974 -45.762 38.746 0.50 52.53 172 SER A CA 1
ATOM 1360 C CA B SER A 1 173 ? 44.972 -45.770 38.743 0.50 53.33 172 SER A CA 1
ATOM 1361 C C . SER A 1 173 ? 43.624 -45.364 39.334 1.00 53.46 172 SER A C 1
ATOM 1362 O O . SER A 1 173 ? 43.077 -46.068 40.182 1.00 50.09 172 SER A O 1
ATOM 1367 N N . ALA A 1 174 ? 43.092 -44.237 38.870 1.00 50.69 173 ALA A N 1
ATOM 1368 C CA . ALA A 1 174 ? 41.805 -43.738 39.344 1.00 52.73 173 ALA A CA 1
ATOM 1369 C C . ALA A 1 174 ? 40.593 -44.540 38.863 1.00 52.52 173 ALA A C 1
ATOM 1370 O O . ALA A 1 174 ? 39.502 -44.379 39.402 1.00 52.08 173 ALA A O 1
ATOM 1372 N N . PHE A 1 175 ? 40.776 -45.400 37.860 1.00 50.72 174 PHE A N 1
ATOM 1373 C CA . PHE A 1 175 ? 39.648 -46.156 37.308 1.00 46.79 174 PHE A CA 1
ATOM 1374 C C . PHE A 1 175 ? 39.874 -47.655 37.171 1.00 43.50 174 PHE A C 1
ATOM 1375 O O . PHE A 1 175 ? 38.910 -48.412 37.099 1.00 50.60 174 PHE A O 1
ATOM 1383 N N . GLY A 1 176 ? 41.131 -48.084 37.101 1.00 49.40 175 GLY A N 1
ATOM 1384 C CA . GLY A 1 176 ? 41.435 -49.453 36.673 1.00 51.89 175 GLY A CA 1
ATOM 1385 C C . GLY A 1 176 ? 40.852 -49.676 35.286 1.00 54.98 175 GLY A C 1
ATOM 1386 O O . GLY A 1 176 ? 40.815 -48.754 34.469 1.00 52.91 175 GLY A O 1
ATOM 1387 N N . ASN A 1 177 ? 40.341 -50.877 35.034 1.00 56.68 176 ASN A N 1
ATOM 1388 C CA . ASN A 1 177 ? 39.786 -51.208 33.722 1.00 56.71 176 ASN A CA 1
ATOM 1389 C C . ASN A 1 177 ? 38.294 -50.863 33.516 1.00 55.29 176 ASN A C 1
ATOM 1390 O O . ASN A 1 177 ? 37.668 -51.375 32.584 1.00 55.38 176 ASN A O 1
ATOM 1395 N N . THR A 1 178 ? 37.728 -50.025 34.387 1.00 53.25 177 THR A N 1
ATOM 1396 C CA . THR A 1 178 ? 36.310 -49.641 34.293 1.00 52.88 177 THR A CA 1
ATOM 1397 C C . THR A 1 178 ? 36.041 -48.655 33.153 1.00 54.09 177 THR A C 1
ATOM 1398 O O . THR A 1 178 ? 34.908 -48.537 32.678 1.00 58.41 177 THR A O 1
ATOM 1402 N N . VAL A 1 179 ? 37.076 -47.931 32.733 1.00 52.62 178 VAL A N 1
ATOM 1403 C CA . VAL A 1 179 ? 36.959 -47.031 31.594 1.00 48.68 178 VAL A CA 1
ATOM 1404 C C . VAL A 1 179 ? 37.982 -47.385 30.531 1.00 47.50 178 VAL A C 1
ATOM 1405 O O . VAL A 1 179 ? 39.014 -47.988 30.818 1.00 46.06 178 VAL A O 1
ATOM 1409 N N . GLU A 1 180 ? 37.667 -47.019 29.296 1.00 49.62 179 GLU A N 1
ATOM 1410 C CA . GLU A 1 180 ? 38.594 -47.130 28.194 1.00 46.90 179 GLU A CA 1
ATOM 1411 C C . GLU A 1 180 ? 38.991 -45.725 27.790 1.00 46.24 179 GLU A C 1
ATOM 1412 O O . GLU A 1 180 ? 38.143 -44.832 27.754 1.00 46.17 179 GLU A O 1
ATOM 1418 N N . PHE A 1 181 ? 40.278 -45.517 27.517 1.00 40.31 180 PHE A N 1
ATOM 1419 C CA . PHE A 1 181 ? 40.712 -44.266 26.912 1.00 39.50 180 PHE A CA 1
ATOM 1420 C C . PHE A 1 181 ? 41.724 -44.467 25.801 1.00 42.53 180 PHE A C 1
ATOM 1421 O O . PHE A 1 181 ? 42.627 -45.290 25.915 1.00 42.65 180 PHE A O 1
ATOM 1429 N N . GLY A 1 182 ? 41.558 -43.703 24.727 1.00 44.91 181 GLY A N 1
ATOM 1430 C CA . GLY A 1 182 ? 42.563 -43.626 23.672 1.00 45.62 181 GLY A CA 1
ATOM 1431 C C . GLY A 1 182 ? 43.499 -42.477 23.976 1.00 46.53 181 GLY A C 1
ATOM 1432 O O . GLY A 1 182 ? 43.124 -41.531 24.680 1.00 44.93 181 GLY A O 1
ATOM 1433 N N . LEU A 1 183 ? 44.722 -42.561 23.460 1.00 42.63 182 LEU A N 1
ATOM 1434 C CA . LEU A 1 183 ? 45.709 -41.512 23.654 1.00 40.20 182 LEU A CA 1
ATOM 1435 C C . LEU A 1 183 ? 46.119 -40.905 22.323 1.00 45.86 182 LEU A C 1
ATOM 1436 O O . LEU A 1 183 ? 46.565 -41.608 21.418 1.00 45.38 182 LEU A O 1
ATOM 1441 N N . ASP A 1 184 ? 45.948 -39.593 22.221 1.00 45.34 183 ASP A N 1
ATOM 1442 C CA . ASP A 1 184 ? 46.243 -38.837 21.016 1.00 43.37 183 ASP A CA 1
ATOM 1443 C C . ASP A 1 184 ? 47.514 -38.023 21.199 1.00 46.43 183 ASP A C 1
ATOM 1444 O O . ASP A 1 184 ? 47.540 -37.036 21.940 1.00 46.08 183 ASP A O 1
ATOM 1449 N N A PHE A 1 185 ? 48.584 -38.485 20.571 0.50 48.10 184 PHE A N 1
ATOM 1450 N N B PHE A 1 185 ? 48.567 -38.404 20.480 0.50 41.86 184 PHE A N 1
ATOM 1451 C CA A PHE A 1 185 ? 49.734 -37.642 20.366 0.50 53.74 184 PHE A CA 1
ATOM 1452 C CA B PHE A 1 185 ? 49.866 -37.746 20.636 0.50 43.07 184 PHE A CA 1
ATOM 1453 C C A PHE A 1 185 ? 49.419 -37.004 19.037 0.50 56.59 184 PHE A C 1
ATOM 1454 C C B PHE A 1 185 ? 50.190 -36.675 19.594 0.50 42.12 184 PHE A C 1
ATOM 1455 O O A PHE A 1 185 ? 48.830 -37.634 18.171 0.50 60.09 184 PHE A O 1
ATOM 1456 O O B PHE A 1 185 ? 51.271 -36.086 19.627 0.50 37.41 184 PHE A O 1
ATOM 1471 N N A HIS A 1 186 ? 49.753 -35.740 18.868 0.50 61.14 185 HIS A N 1
ATOM 1472 N N B HIS A 1 186 ? 49.271 -36.439 18.661 0.50 45.97 185 HIS A N 1
ATOM 1473 C CA A HIS A 1 186 ? 49.428 -35.100 17.612 0.50 62.73 185 HIS A CA 1
ATOM 1474 C CA B HIS A 1 186 ? 49.365 -35.289 17.749 0.50 52.21 185 HIS A CA 1
ATOM 1475 C C A HIS A 1 186 ? 50.633 -35.159 16.693 0.50 61.72 185 HIS A C 1
ATOM 1476 C C B HIS A 1 186 ? 50.670 -35.171 16.949 0.50 54.43 185 HIS A C 1
ATOM 1477 O O A HIS A 1 186 ? 50.932 -34.190 15.994 0.50 63.63 185 HIS A O 1
ATOM 1478 O O B HIS A 1 186 ? 51.068 -34.067 16.580 0.50 54.66 185 HIS A O 1
ATOM 1491 N N . GLY A 1 187 ? 51.323 -36.302 16.692 1.00 57.75 186 GLY A N 1
ATOM 1492 C CA . GLY A 1 187 ? 52.620 -36.378 16.021 1.00 55.57 186 GLY A CA 1
ATOM 1493 C C . GLY A 1 187 ? 53.784 -35.805 16.816 1.00 56.25 186 GLY A C 1
ATOM 1494 O O . GLY A 1 187 ? 54.907 -35.730 16.305 1.00 56.18 186 GLY A O 1
ATOM 1495 N N . ARG A 1 188 ? 53.530 -35.436 18.076 1.00 55.14 187 ARG A N 1
ATOM 1496 C CA . ARG A 1 188 ? 54.496 -34.729 18.923 1.00 58.55 187 ARG A CA 1
ATOM 1497 C C . ARG A 1 188 ? 55.461 -35.666 19.660 1.00 59.56 187 ARG A C 1
ATOM 1498 O O . ARG A 1 188 ? 55.979 -35.336 20.727 1.00 63.16 187 ARG A O 1
ATOM 1506 N N . VAL A 1 189 ? 55.682 -36.843 19.091 1.00 57.52 188 VAL A N 1
ATOM 1507 C CA . VAL A 1 189 ? 56.677 -37.779 19.591 1.00 55.26 188 VAL A CA 1
ATOM 1508 C C . VAL A 1 189 ? 57.746 -37.881 18.517 1.00 55.86 188 VAL A C 1
ATOM 1509 O O . VAL A 1 189 ? 57.428 -38.080 17.338 1.00 59.04 188 VAL A O 1
ATOM 1513 N N . SER A 1 190 ? 59.004 -37.712 18.918 1.00 55.43 189 SER A N 1
ATOM 1514 C CA . SER A 1 190 ? 60.129 -37.910 18.008 1.00 57.54 189 SER A CA 1
ATOM 1515 C C . SER A 1 190 ? 60.220 -39.376 17.596 1.00 57.35 189 SER A C 1
ATOM 1516 O O . SER A 1 190 ? 59.955 -40.267 18.409 1.00 56.22 189 SER A O 1
ATOM 1519 N N . ALA A 1 191 ? 60.581 -39.613 16.334 1.00 52.54 190 ALA A N 1
ATOM 1520 C CA . ALA A 1 191 ? 60.742 -40.977 15.812 1.00 55.65 190 ALA A CA 1
ATOM 1521 C C . ALA A 1 191 ? 61.576 -41.921 16.709 1.00 51.33 190 ALA A C 1
ATOM 1522 O O . ALA A 1 191 ? 61.146 -43.051 16.935 1.00 46.10 190 ALA A O 1
ATOM 1524 N N . PRO A 1 192 ? 62.745 -41.463 17.231 1.00 52.73 191 PRO A N 1
ATOM 1525 C CA . PRO A 1 192 ? 63.512 -42.319 18.144 1.00 53.17 191 PRO A CA 1
ATOM 1526 C C . PRO A 1 192 ? 62.805 -42.709 19.447 1.00 53.75 191 PRO A C 1
ATOM 1527 O O . PRO A 1 192 ? 63.070 -43.785 19.987 1.00 55.78 191 PRO A O 1
ATOM 1531 N N . MET A 1 193 ? 61.915 -41.851 19.935 1.00 53.67 192 MET A N 1
ATOM 1532 C CA . MET A 1 193 ? 61.245 -42.074 21.217 1.00 47.74 192 MET A CA 1
ATOM 1533 C C . MET A 1 193 ? 59.934 -42.854 21.103 1.00 42.56 192 MET A C 1
ATOM 1534 O O . MET A 1 193 ? 59.420 -43.344 22.101 1.00 45.90 192 MET A O 1
ATOM 1539 N N . ALA A 1 194 ? 59.409 -42.975 19.888 1.00 43.21 193 ALA A N 1
ATOM 1540 C CA . ALA A 1 194 ? 58.098 -43.593 19.665 1.00 42.37 193 ALA A CA 1
ATOM 1541 C C . ALA A 1 194 ? 57.969 -44.995 20.271 1.00 43.70 193 ALA A C 1
ATOM 1542 O O . ALA A 1 194 ? 57.014 -45.270 21.003 1.00 39.37 193 ALA A O 1
ATOM 1544 N N . LYS A 1 195 ? 58.950 -45.854 20.003 1.00 39.65 194 LYS A N 1
ATOM 1545 C CA . LYS A 1 195 ? 58.873 -47.249 20.411 1.00 38.93 194 LYS A CA 1
ATOM 1546 C C . LYS A 1 195 ? 58.990 -47.452 21.928 1.00 38.26 194 LYS A C 1
ATOM 1547 O O . LYS A 1 195 ? 58.255 -48.258 22.485 1.00 43.61 194 LYS A O 1
ATOM 1553 N N . VAL A 1 196 ? 59.879 -46.706 22.593 1.00 40.83 195 VAL A N 1
ATOM 1554 C CA . VAL A 1 196 ? 59.966 -46.758 24.073 1.00 46.96 195 VAL A CA 1
ATOM 1555 C C . VAL A 1 196 ? 58.706 -46.204 24.748 1.00 44.57 195 VAL A C 1
ATOM 1556 O O . VAL A 1 196 ? 58.270 -46.730 25.770 1.00 42.20 195 VAL A O 1
ATOM 1560 N N . LEU A 1 197 ? 58.112 -45.173 24.158 1.00 46.46 196 LEU A N 1
ATOM 1561 C CA . LEU A 1 197 ? 56.912 -44.576 24.717 1.00 44.96 196 LEU A CA 1
ATOM 1562 C C . LEU A 1 197 ? 55.765 -45.566 24.657 1.00 42.73 196 LEU A C 1
ATOM 1563 O O . LEU A 1 197 ? 55.082 -45.796 25.655 1.00 43.62 196 LEU A O 1
ATOM 1568 N N . ILE A 1 198 ? 55.584 -46.156 23.484 1.00 42.23 197 ILE A N 1
ATOM 1569 C CA . ILE A 1 198 ? 54.558 -47.161 23.253 1.00 44.78 197 ILE A CA 1
ATOM 1570 C C . ILE A 1 198 ? 54.730 -48.374 24.194 1.00 41.91 197 ILE A C 1
ATOM 1571 O O . ILE A 1 198 ? 53.748 -48.840 24.781 1.00 42.44 197 ILE A O 1
ATOM 1576 N N . LYS A 1 199 ? 55.968 -48.842 24.376 1.00 43.00 198 LYS A N 1
ATOM 1577 C CA . LYS A 1 199 ? 56.242 -49.956 25.307 1.00 46.71 198 LYS A CA 1
ATOM 1578 C C . LYS A 1 199 ? 55.914 -49.619 26.768 1.00 41.45 198 LYS A C 1
ATOM 1579 O O . LYS A 1 199 ? 55.332 -50.442 27.482 1.00 46.23 198 LYS A O 1
ATOM 1585 N N . GLU A 1 200 ? 56.256 -48.398 27.185 1.00 43.33 199 GLU A N 1
ATOM 1586 C CA . GLU A 1 200 ? 55.970 -47.897 28.541 1.00 44.60 199 GLU A CA 1
ATOM 1587 C C . GLU A 1 200 ? 54.471 -47.669 28.817 1.00 42.92 199 GLU A C 1
ATOM 1588 O O . GLU A 1 200 ? 54.012 -47.760 29.958 1.00 44.46 199 GLU A O 1
ATOM 1594 N N . LEU A 1 201 ? 53.706 -47.396 27.771 1.00 43.84 200 LEU A N 1
ATOM 1595 C CA . LEU A 1 201 ? 52.257 -47.239 27.907 1.00 43.50 200 LEU A CA 1
ATOM 1596 C C . LEU A 1 201 ? 51.487 -48.562 27.956 1.00 42.28 200 LEU A C 1
ATOM 1597 O O . LEU A 1 201 ? 50.333 -48.590 28.383 1.00 44.96 200 LEU A O 1
ATOM 1602 N N . GLU A 1 202 ? 52.130 -49.652 27.544 1.00 44.75 201 GLU A N 1
ATOM 1603 C CA . GLU A 1 202 ? 51.490 -50.981 27.513 1.00 42.12 201 GLU A CA 1
ATOM 1604 C C . GLU A 1 202 ? 50.858 -51.487 28.825 1.00 44.91 201 GLU A C 1
ATOM 1605 O O . GLU A 1 202 ? 49.785 -52.085 28.767 1.00 45.55 201 GLU A O 1
ATOM 1611 N N . PRO A 1 203 ? 51.508 -51.265 30.002 1.00 46.90 202 PRO A N 1
ATOM 1612 C CA . PRO A 1 203 ? 50.847 -51.676 31.254 1.00 49.25 202 PRO A CA 1
ATOM 1613 C C . PRO A 1 203 ? 49.514 -50.980 31.538 1.00 48.69 202 PRO A C 1
ATOM 1614 O O . PRO A 1 203 ? 48.693 -51.512 32.286 1.00 50.06 202 PRO A O 1
ATOM 1618 N N . TYR A 1 204 ? 49.301 -49.813 30.932 1.00 46.37 203 TYR A N 1
ATOM 1619 C CA . TYR A 1 204 ? 48.132 -48.989 31.230 1.00 45.94 203 TYR A CA 1
ATOM 1620 C C . TYR A 1 204 ? 47.052 -49.137 30.171 1.00 47.81 203 TYR A C 1
ATOM 1621 O O . TYR A 1 204 ? 46.018 -48.461 30.216 1.00 44.01 203 TYR A O 1
ATOM 1630 N N . ARG A 1 205 ? 47.320 -50.053 29.239 1.00 47.57 204 ARG A N 1
ATOM 1631 C CA . ARG A 1 205 ? 46.396 -50.505 28.190 1.00 46.93 204 ARG A CA 1
ATOM 1632 C C . ARG A 1 205 ? 45.412 -49.478 27.622 1.00 43.41 204 ARG A C 1
ATOM 1633 O O . ARG A 1 205 ? 44.194 -49.656 27.732 1.00 41.95 204 ARG A O 1
ATOM 1641 N N . PRO A 1 206 ? 45.937 -48.416 26.981 1.00 36.01 205 PRO A N 1
ATOM 1642 C CA . PRO A 1 206 ? 45.009 -47.506 26.312 1.00 37.82 205 PRO A CA 1
ATOM 1643 C C . PRO A 1 206 ? 44.307 -48.211 25.145 1.00 37.83 205 PRO A C 1
ATOM 1644 O O . PRO A 1 206 ? 44.796 -49.237 24.654 1.00 42.58 205 PRO A O 1
ATOM 1648 N N . LEU A 1 207 ? 43.153 -47.694 24.745 1.00 40.57 206 LEU A N 1
ATOM 1649 C CA . LEU A 1 207 ? 42.346 -48.345 23.712 1.00 49.84 206 LEU A CA 1
ATOM 1650 C C . LEU A 1 207 ? 43.038 -48.307 22.348 1.00 49.89 206 LEU A C 1
ATOM 1651 O O . LEU A 1 207 ? 42.916 -49.239 21.563 1.00 47.26 206 LEU A O 1
ATOM 1656 N N . PHE A 1 208 ? 43.766 -47.222 22.097 1.00 49.68 207 PHE A N 1
ATOM 1657 C CA . PHE A 1 208 ? 44.564 -47.060 20.889 1.00 47.28 207 PHE A CA 1
ATOM 1658 C C . PHE A 1 208 ? 45.613 -45.993 21.111 1.00 41.23 207 PHE A C 1
ATOM 1659 O O . PHE A 1 208 ? 45.526 -45.219 22.057 1.00 43.16 207 PHE A O 1
ATOM 1667 N N . ILE A 1 209 ? 46.596 -45.956 20.221 1.00 43.54 208 ILE A N 1
ATOM 1668 C CA . ILE A 1 209 ? 47.572 -44.878 20.158 1.00 45.04 208 ILE A CA 1
ATOM 1669 C C . ILE A 1 209 ? 47.305 -44.164 18.843 1.00 45.82 208 ILE A C 1
ATOM 1670 O O . ILE A 1 209 ? 47.457 -44.751 17.761 1.00 40.83 208 ILE A O 1
ATOM 1675 N N . GLU A 1 210 ? 46.899 -42.903 18.933 1.00 47.02 209 GLU A N 1
ATOM 1676 C CA . GLU A 1 210 ? 46.545 -42.144 17.748 1.00 43.59 209 GLU A CA 1
ATOM 1677 C C . GLU A 1 210 ? 47.653 -41.186 17.364 1.00 47.31 209 GLU A C 1
ATOM 1678 O O . GLU A 1 210 ? 48.143 -40.418 18.203 1.00 44.71 209 GLU A O 1
ATOM 1684 N N . GLU A 1 211 ? 48.036 -41.260 16.088 1.00 48.47 210 GLU A N 1
ATOM 1685 C CA . GLU A 1 211 ? 49.082 -40.435 15.482 1.00 47.89 210 GLU A CA 1
ATOM 1686 C C . GLU A 1 211 ? 50.338 -40.278 16.348 1.00 51.25 210 GLU A C 1
ATOM 1687 O O . GLU A 1 211 ? 50.687 -39.152 16.722 1.00 52.29 210 GLU A O 1
ATOM 1693 N N . PRO A 1 212 ? 51.023 -41.398 16.673 1.00 50.21 211 PRO A N 1
ATOM 1694 C CA . PRO A 1 212 ? 52.184 -41.254 17.550 1.00 48.77 211 PRO A CA 1
ATOM 1695 C C . PRO A 1 212 ? 53.285 -40.412 16.890 1.00 53.79 211 PRO A C 1
ATOM 1696 O O . PRO A 1 212 ? 53.728 -39.420 17.468 1.00 56.97 211 PRO A O 1
ATOM 1700 N N . VAL A 1 213 ? 53.680 -40.784 15.676 1.00 55.51 212 VAL A N 1
ATOM 1701 C CA . VAL A 1 213 ? 54.572 -39.965 14.863 1.00 59.77 212 VAL A CA 1
ATOM 1702 C C . VAL A 1 213 ? 53.824 -39.528 13.612 1.00 60.90 212 VAL A C 1
ATOM 1703 O O . VAL A 1 213 ? 52.753 -40.064 13.317 1.00 66.40 212 VAL A O 1
ATOM 1707 N N . LEU A 1 214 ? 54.372 -38.556 12.886 1.00 65.13 213 LEU A N 1
ATOM 1708 C CA . LEU A 1 214 ? 53.816 -38.194 11.580 1.00 70.18 213 LEU A CA 1
ATOM 1709 C C . LEU A 1 214 ? 54.448 -39.045 10.493 1.00 72.89 213 LEU A C 1
ATOM 1710 O O . LEU A 1 214 ? 55.655 -38.962 10.249 1.00 74.02 213 LEU A O 1
ATOM 1715 N N . ALA A 1 215 ? 53.613 -39.859 9.850 1.00 79.11 214 ALA A N 1
ATOM 1716 C CA . ALA A 1 215 ? 54.047 -40.818 8.834 1.00 82.79 214 ALA A CA 1
ATOM 1717 C C . ALA A 1 215 ? 54.613 -40.158 7.579 1.00 83.29 214 ALA A C 1
ATOM 1718 O O . ALA A 1 215 ? 53.868 -39.592 6.774 1.00 85.44 214 ALA A O 1
ATOM 1720 N N . GLU A 1 216 ? 55.933 -40.225 7.430 1.00 83.00 215 GLU A N 1
ATOM 1721 C CA . GLU A 1 216 ? 56.583 -39.831 6.183 1.00 85.51 215 GLU A CA 1
ATOM 1722 C C . GLU A 1 216 ? 56.399 -40.943 5.146 1.00 85.25 215 GLU A C 1
ATOM 1723 O O . GLU A 1 216 ? 56.078 -40.672 3.986 1.00 84.97 215 GLU A O 1
ATOM 1725 N N . GLN A 1 217 ? 56.585 -42.188 5.588 1.00 84.08 216 GLN A N 1
ATOM 1726 C CA . GLN A 1 217 ? 56.428 -43.379 4.749 1.00 82.82 216 GLN A CA 1
ATOM 1727 C C . GLN A 1 217 ? 55.213 -44.213 5.194 1.00 81.10 216 GLN A C 1
ATOM 1728 O O . GLN A 1 217 ? 54.770 -44.117 6.343 1.00 79.11 216 GLN A O 1
ATOM 1734 N N . ALA A 1 218 ? 54.679 -45.026 4.282 1.00 80.17 217 ALA A N 1
ATOM 1735 C CA . ALA A 1 218 ? 53.536 -45.895 4.585 1.00 77.67 217 ALA A CA 1
ATOM 1736 C C . ALA A 1 218 ? 53.940 -47.106 5.435 1.00 75.35 217 ALA A C 1
ATOM 1737 O O . ALA A 1 218 ? 53.097 -47.740 6.079 1.00 74.31 217 ALA A O 1
ATOM 1739 N N . GLU A 1 219 ? 55.238 -47.401 5.433 1.00 69.50 218 GLU A N 1
ATOM 1740 C CA . GLU A 1 219 ? 55.805 -48.536 6.144 1.00 67.20 218 GLU A CA 1
ATOM 1741 C C . GLU A 1 219 ? 55.895 -48.304 7.654 1.00 64.93 218 GLU A C 1
ATOM 1742 O O . GLU A 1 219 ? 55.914 -49.269 8.424 1.00 63.66 218 GLU A O 1
ATOM 1748 N N . THR A 1 220 ? 55.950 -47.034 8.069 1.00 60.39 219 THR A N 1
ATOM 1749 C CA . THR A 1 220 ? 56.179 -46.674 9.481 1.00 57.98 219 THR A CA 1
ATOM 1750 C C . THR A 1 220 ? 55.163 -47.243 10.481 1.00 51.28 219 THR A C 1
ATOM 1751 O O . THR A 1 220 ? 55.566 -47.700 11.546 1.00 48.22 219 THR A O 1
ATOM 1755 N N . TYR A 1 221 ? 53.874 -47.253 10.125 1.00 49.68 220 TYR A N 1
ATOM 1756 C CA . TYR A 1 221 ? 52.824 -47.840 10.978 1.00 47.50 220 TYR A CA 1
ATOM 1757 C C . TYR A 1 221 ? 52.992 -49.346 11.161 1.00 45.11 220 TYR A C 1
ATOM 1758 O O . TYR A 1 221 ? 52.826 -49.878 12.268 1.00 37.59 220 TYR A O 1
ATOM 1767 N N . ALA A 1 222 ? 53.297 -50.026 10.058 1.00 44.73 221 ALA A N 1
ATOM 1768 C CA . ALA A 1 222 ? 53.493 -51.469 10.054 1.00 45.28 221 ALA A CA 1
ATOM 1769 C C . ALA A 1 222 ? 54.650 -51.848 10.970 1.00 45.71 221 ALA A C 1
ATOM 1770 O O . ALA A 1 222 ? 54.566 -52.823 11.718 1.00 44.92 221 ALA A O 1
ATOM 1772 N N . ARG A 1 223 ? 55.715 -51.052 10.912 1.00 42.88 222 ARG A N 1
ATOM 1773 C CA . ARG A 1 223 ? 56.912 -51.265 11.716 1.00 41.29 222 ARG A CA 1
ATOM 1774 C C . ARG A 1 223 ? 56.665 -51.023 13.200 1.00 44.33 222 ARG A C 1
ATOM 1775 O O . ARG A 1 223 ? 57.207 -51.747 14.047 1.00 40.57 222 ARG A O 1
ATOM 1783 N N . LEU A 1 224 ? 55.855 -50.009 13.507 1.00 40.45 223 LEU A N 1
ATOM 1784 C CA . LEU A 1 224 ? 55.474 -49.717 14.893 1.00 46.70 223 LEU A CA 1
ATOM 1785 C C . LEU A 1 224 ? 54.592 -50.823 15.467 1.00 47.38 223 LEU A C 1
ATOM 1786 O O . LEU A 1 224 ? 54.830 -51.302 16.579 1.00 43.00 223 LEU A O 1
ATOM 1791 N N . ALA A 1 225 ? 53.599 -51.246 14.683 1.00 45.36 224 ALA A N 1
ATOM 1792 C CA . ALA A 1 225 ? 52.637 -52.262 15.113 1.00 43.66 224 ALA A CA 1
ATOM 1793 C C . ALA A 1 225 ? 53.273 -53.620 15.402 1.00 41.46 224 ALA A C 1
ATOM 1794 O O . ALA A 1 225 ? 52.808 -54.353 16.281 1.00 43.40 224 ALA A O 1
ATOM 1796 N N . ALA A 1 226 ? 54.339 -53.939 14.670 1.00 38.37 225 ALA A N 1
ATOM 1797 C CA . ALA A 1 226 ? 55.112 -55.169 14.889 1.00 42.28 225 ALA A CA 1
ATOM 1798 C C . ALA A 1 226 ? 55.687 -55.294 16.302 1.00 41.47 225 ALA A C 1
ATOM 1799 O O . ALA A 1 226 ? 55.908 -56.408 16.769 1.00 36.83 225 ALA A O 1
ATOM 1801 N N . HIS A 1 227 ? 55.909 -54.157 16.966 1.00 38.52 226 HIS A N 1
ATOM 1802 C CA . HIS A 1 227 ? 56.556 -54.095 18.281 1.00 43.23 226 HIS A CA 1
ATOM 1803 C C . HIS A 1 227 ? 55.625 -54.125 19.473 1.00 40.73 226 HIS A C 1
ATOM 1804 O O . HIS A 1 227 ? 56.088 -54.264 20.600 1.00 45.38 226 HIS A O 1
ATOM 1811 N N . THR A 1 228 ? 54.333 -53.946 19.241 1.00 36.37 227 THR A N 1
ATOM 1812 C CA . THR A 1 228 ? 53.387 -53.701 20.330 1.00 38.42 227 THR A CA 1
ATOM 1813 C C . THR A 1 228 ? 52.095 -54.484 20.173 1.00 38.99 227 THR A C 1
ATOM 1814 O O . THR A 1 228 ? 51.719 -54.853 19.056 1.00 39.04 227 THR A O 1
ATOM 1818 N N . HIS A 1 229 ? 51.414 -54.727 21.294 1.00 39.27 228 HIS A N 1
ATOM 1819 C CA . HIS A 1 229 ? 50.047 -55.219 21.252 1.00 35.63 228 HIS A CA 1
ATOM 1820 C C . HIS A 1 229 ? 49.025 -54.096 21.118 1.00 35.17 228 HIS A C 1
ATOM 1821 O O . HIS A 1 229 ? 47.873 -54.352 20.795 1.00 41.61 228 HIS A O 1
ATOM 1828 N N . LEU A 1 230 ? 49.440 -52.854 21.359 1.00 40.88 229 LEU A N 1
ATOM 1829 C CA . LEU A 1 230 ? 48.496 -51.735 21.371 1.00 41.09 229 LEU A CA 1
ATOM 1830 C C . LEU A 1 230 ? 48.020 -51.388 19.946 1.00 40.79 229 LEU A C 1
ATOM 1831 O O . LEU A 1 230 ? 48.817 -51.369 19.007 1.00 41.59 229 LEU A O 1
ATOM 1836 N N . PRO A 1 231 ? 46.714 -51.152 19.784 1.00 37.24 230 PRO A N 1
ATOM 1837 C CA . PRO A 1 231 ? 46.173 -50.802 18.470 1.00 40.99 230 PRO A CA 1
ATOM 1838 C C . PRO A 1 231 ? 46.634 -49.399 18.064 1.00 37.40 230 PRO A C 1
ATOM 1839 O O . PRO A 1 231 ? 46.762 -48.524 18.922 1.00 41.15 230 PRO A O 1
ATOM 1843 N N . ILE A 1 232 ? 46.936 -49.208 16.783 1.00 41.66 231 ILE A N 1
ATOM 1844 C CA . ILE A 1 232 ? 47.318 -47.892 16.276 1.00 36.13 231 ILE A CA 1
ATOM 1845 C C . ILE A 1 232 ? 46.170 -47.312 15.471 1.00 39.46 231 ILE A C 1
ATOM 1846 O O . ILE A 1 232 ? 45.557 -48.001 14.634 1.00 39.78 231 ILE A O 1
ATOM 1851 N N . ALA A 1 233 ? 45.870 -46.047 15.747 1.00 33.99 232 ALA A N 1
ATOM 1852 C CA . ALA A 1 233 ? 44.858 -45.302 15.010 1.00 29.96 232 ALA A CA 1
ATOM 1853 C C . ALA A 1 233 ? 45.488 -44.202 14.159 1.00 30.65 232 ALA A C 1
ATOM 1854 O O . ALA A 1 233 ? 46.434 -43.543 14.590 1.00 38.64 232 ALA A O 1
ATOM 1856 N N . ALA A 1 234 ? 44.930 -43.999 12.968 1.00 35.37 233 ALA A N 1
ATOM 1857 C CA . ALA A 1 234 ? 45.446 -43.034 12.001 1.00 34.54 233 ALA A CA 1
ATOM 1858 C C . ALA A 1 234 ? 44.376 -42.742 10.966 1.00 29.04 233 ALA A C 1
ATOM 1859 O O . ALA A 1 234 ? 43.430 -43.516 10.798 1.00 33.75 233 ALA A O 1
ATOM 1861 N N . GLY A 1 235 ? 44.491 -41.595 10.303 1.00 33.06 234 GLY A N 1
ATOM 1862 C CA . GLY A 1 235 ? 43.600 -41.293 9.187 1.00 35.58 234 GLY A CA 1
ATOM 1863 C C . GLY A 1 235 ? 43.280 -39.828 9.020 1.00 39.62 234 GLY A C 1
ATOM 1864 O O . GLY A 1 235 ? 42.926 -39.394 7.918 1.00 42.90 234 GLY A O 1
ATOM 1865 N N . GLU A 1 236 ? 43.377 -39.090 10.128 1.00 42.07 235 GLU A N 1
ATOM 1866 C CA . GLU A 1 236 ? 43.130 -37.641 10.206 1.00 50.26 235 GLU A CA 1
ATOM 1867 C C . GLU A 1 236 ? 43.738 -36.835 9.045 1.00 50.42 235 GLU A C 1
ATOM 1868 O O . GLU A 1 236 ? 43.058 -36.000 8.424 1.00 50.44 235 GLU A O 1
ATOM 1874 N N . ARG A 1 237 ? 45.006 -37.128 8.756 1.00 44.55 236 ARG A N 1
ATOM 1875 C CA . ARG A 1 237 ? 45.799 -36.431 7.738 1.00 49.56 236 ARG A CA 1
ATOM 1876 C C . ARG A 1 237 ? 45.818 -37.119 6.358 1.00 48.34 236 ARG A C 1
ATOM 1877 O O . ARG A 1 237 ? 46.720 -36.864 5.549 1.00 49.66 236 ARG A O 1
ATOM 1885 N N . MET A 1 238 ? 44.846 -37.995 6.097 1.00 40.17 237 MET A N 1
ATOM 1886 C CA . MET A 1 238 ? 44.687 -38.618 4.767 1.00 43.09 237 MET A CA 1
ATOM 1887 C C . MET A 1 238 ? 43.373 -38.206 4.097 1.00 43.90 237 MET A C 1
ATOM 1888 O O . MET A 1 238 ? 42.321 -38.197 4.741 1.00 41.43 237 MET A O 1
ATOM 1893 N N . PHE A 1 239 ? 43.418 -37.911 2.801 1.00 38.86 238 PHE A N 1
ATOM 1894 C CA . PHE A 1 239 ? 42.316 -37.155 2.177 1.00 47.50 238 PHE A CA 1
ATOM 1895 C C . PHE A 1 239 ? 41.511 -37.862 1.088 1.00 52.14 238 PHE A C 1
ATOM 1896 O O . PHE A 1 239 ? 40.468 -37.361 0.672 1.00 58.53 238 PHE A O 1
ATOM 1904 N N . SER A 1 240 ? 41.974 -39.025 0.636 1.00 62.58 239 SER A N 1
ATOM 1905 C CA . SER A 1 240 ? 41.236 -39.809 -0.361 1.00 62.57 239 SER A CA 1
ATOM 1906 C C . SER A 1 240 ? 41.553 -41.292 -0.243 1.00 65.19 239 SER A C 1
ATOM 1907 O O . SER A 1 240 ? 42.534 -41.671 0.402 1.00 65.30 239 SER A O 1
ATOM 1910 N N . ARG A 1 241 ? 40.736 -42.111 -0.909 1.00 63.47 240 ARG A N 1
ATOM 1911 C CA . ARG A 1 241 ? 40.919 -43.565 -1.011 1.00 64.54 240 ARG A CA 1
ATOM 1912 C C . ARG A 1 241 ? 42.306 -43.956 -1.496 1.00 62.72 240 ARG A C 1
ATOM 1913 O O . ARG A 1 241 ? 42.831 -45.001 -1.127 1.00 63.58 240 ARG A O 1
ATOM 1921 N N . PHE A 1 242 ? 42.883 -43.104 -2.335 1.00 64.30 241 PHE A N 1
ATOM 1922 C CA . PHE A 1 242 ? 44.210 -43.315 -2.888 1.00 62.42 241 PHE A CA 1
ATOM 1923 C C . PHE A 1 242 ? 45.289 -43.195 -1.803 1.00 62.05 241 PHE A C 1
ATOM 1924 O O . PHE A 1 242 ? 46.285 -43.924 -1.831 1.00 63.52 241 PHE A O 1
ATOM 1932 N N . ASP A 1 243 ? 45.073 -42.296 -0.841 1.00 59.81 242 ASP A N 1
ATOM 1933 C CA . ASP A 1 243 ? 45.960 -42.155 0.322 1.00 59.33 242 ASP A CA 1
ATOM 1934 C C . ASP A 1 243 ? 45.786 -43.314 1.302 1.00 56.13 242 ASP A C 1
ATOM 1935 O O . ASP A 1 243 ? 46.758 -43.812 1.868 1.00 53.28 242 ASP A O 1
ATOM 1940 N N . PHE A 1 244 ? 44.535 -43.724 1.506 1.00 50.87 243 PHE A N 1
ATOM 1941 C CA . PHE A 1 244 ? 44.195 -44.767 2.472 1.00 47.54 243 PHE A CA 1
ATOM 1942 C C . PHE A 1 244 ? 44.585 -46.171 2.033 1.00 49.61 243 PHE A C 1
ATOM 1943 O O . PHE A 1 244 ? 44.914 -46.997 2.882 1.00 42.33 243 PHE A O 1
ATOM 1951 N N . LYS A 1 245 ? 44.539 -46.437 0.722 1.00 46.59 244 LYS A N 1
ATOM 1952 C CA . LYS A 1 245 ? 44.948 -47.729 0.160 1.00 48.02 244 LYS A CA 1
ATOM 1953 C C . LYS A 1 245 ? 46.382 -48.078 0.554 1.00 54.26 244 LYS A C 1
ATOM 1954 O O . LYS A 1 245 ? 46.661 -49.221 0.940 1.00 50.48 244 LYS A O 1
ATOM 1960 N N . ARG A 1 246 ? 47.264 -47.076 0.476 1.00 50.31 245 ARG A N 1
ATOM 1961 C CA . ARG A 1 246 ? 48.685 -47.220 0.794 1.00 55.03 245 ARG A CA 1
ATOM 1962 C C . ARG A 1 246 ? 48.866 -47.714 2.221 1.00 51.91 245 ARG A C 1
ATOM 1963 O O . ARG A 1 246 ? 49.613 -48.658 2.473 1.00 49.90 245 ARG A O 1
ATOM 1971 N N . VAL A 1 247 ? 48.132 -47.085 3.134 1.00 51.28 246 VAL A N 1
ATOM 1972 C CA . VAL A 1 247 ? 48.192 -47.391 4.557 1.00 48.61 246 VAL A CA 1
ATOM 1973 C C . VAL A 1 247 ? 47.578 -48.763 4.873 1.00 41.70 246 VAL A C 1
ATOM 1974 O O . VAL A 1 247 ? 48.141 -49.537 5.665 1.00 43.12 246 VAL A O 1
ATOM 1978 N N . LEU A 1 248 ? 46.463 -49.087 4.216 1.00 41.66 247 LEU A N 1
ATOM 1979 C CA . LEU A 1 248 ? 45.777 -50.352 4.445 1.00 41.98 247 LEU A CA 1
ATOM 1980 C C . LEU A 1 248 ? 46.612 -51.540 3.935 1.00 47.56 247 LEU A C 1
ATOM 1981 O O . LEU A 1 248 ? 46.683 -52.569 4.605 1.00 47.50 247 LEU A O 1
ATOM 1986 N N . GLU A 1 249 ? 47.255 -51.373 2.774 1.00 45.78 248 GLU A N 1
ATOM 1987 C CA . GLU A 1 249 ? 48.074 -52.437 2.155 1.00 49.50 248 GLU A CA 1
ATOM 1988 C C . GLU A 1 249 ? 49.273 -52.856 2.995 1.00 49.67 248 GLU A C 1
ATOM 1989 O O . GLU A 1 249 ? 49.612 -54.041 3.060 1.00 50.75 248 GLU A O 1
ATOM 1995 N N . ALA A 1 250 ? 49.909 -51.882 3.636 1.00 49.53 249 ALA A N 1
ATOM 1996 C CA . ALA A 1 250 ? 51.022 -52.158 4.531 1.00 51.38 249 ALA A CA 1
ATOM 1997 C C . ALA A 1 250 ? 50.540 -52.782 5.850 1.00 52.07 249 ALA A C 1
ATOM 1998 O O . ALA A 1 250 ? 51.241 -53.593 6.458 1.00 45.09 249 ALA A O 1
ATOM 2000 N N . GLY A 1 251 ? 49.335 -52.419 6.287 1.00 48.19 250 GLY A N 1
ATOM 2001 C CA . GLY A 1 251 ? 48.827 -52.888 7.571 1.00 44.62 250 GLY A CA 1
ATOM 2002 C C . GLY A 1 251 ? 49.502 -52.135 8.702 1.00 45.31 250 GLY A C 1
ATOM 2003 O O . GLY A 1 251 ? 50.298 -51.230 8.469 1.00 51.01 250 GLY A O 1
ATOM 2004 N N . GLY A 1 252 ? 49.184 -52.497 9.937 1.00 51.12 251 GLY A N 1
ATOM 2005 C CA . GLY A 1 252 ? 49.728 -51.771 11.082 1.00 47.54 251 GLY A CA 1
ATOM 2006 C C . GLY A 1 252 ? 48.794 -50.747 11.703 1.00 47.91 251 GLY A C 1
ATOM 2007 O O . GLY A 1 252 ? 49.007 -50.321 12.840 1.00 48.19 251 GLY A O 1
ATOM 2008 N N . VAL A 1 253 ? 47.773 -50.332 10.954 1.00 46.22 252 VAL A N 1
ATOM 2009 C CA . VAL A 1 253 ? 46.718 -49.458 11.491 1.00 44.30 252 VAL A CA 1
ATOM 2010 C C . VAL A 1 253 ? 45.493 -50.332 11.807 1.00 43.97 252 VAL A C 1
ATOM 2011 O O . VAL A 1 253 ? 44.988 -51.038 10.932 1.00 44.17 252 VAL A O 1
ATOM 2015 N N . SER A 1 254 ? 45.055 -50.311 13.069 1.00 40.10 253 SER A N 1
ATOM 2016 C CA . SER A 1 254 ? 43.908 -51.114 13.522 1.00 41.92 253 SER A CA 1
ATOM 2017 C C . SER A 1 254 ? 42.605 -50.359 13.347 1.00 44.40 253 SER A C 1
ATOM 2018 O O . SER A 1 254 ? 41.555 -50.958 13.125 1.00 41.42 253 SER A O 1
ATOM 2021 N N . ILE A 1 255 ? 42.689 -49.039 13.481 1.00 38.28 254 ILE A N 1
ATOM 2022 C CA . ILE A 1 255 ? 41.520 -48.178 13.559 1.00 35.91 254 ILE A CA 1
ATOM 2023 C C . ILE A 1 255 ? 41.730 -47.012 12.621 1.00 34.66 254 ILE A C 1
ATOM 2024 O O . ILE A 1 255 ? 42.644 -46.209 12.805 1.00 35.35 254 ILE A O 1
ATOM 2029 N N . LEU A 1 256 ? 40.868 -46.917 11.620 1.00 36.48 255 LEU A N 1
ATOM 2030 C CA . LEU A 1 256 ? 40.948 -45.854 10.637 1.00 35.68 255 LEU A CA 1
ATOM 2031 C C . LEU A 1 256 ? 40.075 -44.663 11.003 1.00 35.37 255 LEU A C 1
ATOM 2032 O O . LEU A 1 256 ? 38.877 -44.818 11.316 1.00 35.19 255 LEU A O 1
ATOM 2037 N N . GLN A 1 257 ? 40.679 -43.475 10.941 1.00 35.84 256 GLN A N 1
ATOM 2038 C CA . GLN A 1 257 ? 40.029 -42.228 11.318 1.00 33.43 256 GLN A CA 1
ATOM 2039 C C . GLN A 1 257 ? 39.948 -41.180 10.207 1.00 36.08 256 GLN A C 1
ATOM 2040 O O . GLN A 1 257 ? 40.534 -40.093 10.331 1.00 34.26 256 GLN A O 1
ATOM 2046 N N . PRO A 1 258 ? 39.200 -41.473 9.129 1.00 32.67 257 PRO A N 1
ATOM 2047 C CA . PRO A 1 258 ? 39.024 -40.406 8.163 1.00 34.18 257 PRO A CA 1
ATOM 2048 C C . PRO A 1 258 ? 38.143 -39.301 8.699 1.00 31.22 257 PRO A C 1
ATOM 2049 O O . PRO A 1 258 ? 37.310 -39.519 9.595 1.00 30.51 257 PRO A O 1
ATOM 2053 N N . ASP A 1 259 ? 38.363 -38.103 8.185 1.00 32.62 258 ASP A N 1
ATOM 2054 C CA . ASP A 1 259 ? 37.572 -36.969 8.612 1.00 34.12 258 ASP A CA 1
ATOM 2055 C C . ASP A 1 259 ? 36.573 -36.660 7.512 1.00 36.09 258 ASP A C 1
ATOM 2056 O O . ASP A 1 259 ? 36.969 -36.382 6.376 1.00 42.77 258 ASP A O 1
ATOM 2061 N N . LEU A 1 260 ? 35.282 -36.660 7.860 1.00 32.88 259 LEU A N 1
ATOM 2062 C CA . LEU A 1 260 ? 34.205 -36.394 6.896 1.00 34.92 259 LEU A CA 1
ATOM 2063 C C . LEU A 1 260 ? 34.308 -35.002 6.264 1.00 36.15 259 LEU A C 1
ATOM 2064 O O . LEU A 1 260 ? 33.772 -34.750 5.186 1.00 35.95 259 LEU A O 1
ATOM 2069 N N . SER A 1 261 ? 34.965 -34.092 6.966 1.00 27.44 260 SER A N 1
ATOM 2070 C CA . SER A 1 261 ? 35.023 -32.695 6.542 1.00 33.32 260 SER A CA 1
ATOM 2071 C C . SER A 1 261 ? 36.368 -32.419 5.893 1.00 35.01 260 SER A C 1
ATOM 2072 O O . SER A 1 261 ? 36.716 -31.276 5.577 1.00 32.91 260 SER A O 1
ATOM 2075 N N . HIS A 1 262 ? 37.120 -33.486 5.687 1.00 34.28 261 HIS A N 1
ATOM 2076 C CA . HIS A 1 262 ? 38.392 -33.382 5.017 1.00 41.89 261 HIS A CA 1
ATOM 2077 C C . HIS A 1 262 ? 38.512 -34.357 3.871 1.00 37.56 261 HIS A C 1
ATOM 2078 O O . HIS A 1 262 ? 38.933 -33.974 2.788 1.00 47.87 261 HIS A O 1
ATOM 2085 N N . ALA A 1 263 ? 38.135 -35.608 4.107 1.00 32.56 262 ALA A N 1
ATOM 2086 C CA . ALA A 1 263 ? 38.345 -36.680 3.144 1.00 32.96 262 ALA A CA 1
ATOM 2087 C C . ALA A 1 263 ? 37.226 -36.769 2.082 1.00 37.39 262 ALA A C 1
ATOM 2088 O O . ALA A 1 263 ? 36.791 -37.863 1.741 1.00 37.86 262 ALA A O 1
ATOM 2090 N N . GLY A 1 264 ? 36.776 -35.626 1.567 1.00 30.90 263 GLY A N 1
ATOM 2091 C CA . GLY A 1 264 ? 35.874 -35.606 0.422 1.00 28.46 263 GLY A CA 1
ATOM 2092 C C . GLY A 1 264 ? 34.403 -35.898 0.713 1.00 24.69 263 GLY A C 1
ATOM 2093 O O . GLY A 1 264 ? 33.620 -36.116 -0.212 1.00 27.78 263 GLY A O 1
ATOM 2094 N N . GLY A 1 265 ? 34.031 -35.899 1.990 1.00 27.91 264 GLY A N 1
ATOM 2095 C CA . GLY A 1 265 ? 32.608 -35.881 2.393 1.00 24.31 264 GLY A CA 1
ATOM 2096 C C . GLY A 1 265 ? 32.031 -37.286 2.472 1.00 24.88 264 GLY A C 1
ATOM 2097 O O . GLY A 1 265 ? 32.764 -38.276 2.490 1.00 26.13 264 GLY A O 1
ATOM 2098 N N . ILE A 1 266 ? 30.712 -37.359 2.491 1.00 24.63 265 ILE A N 1
ATOM 2099 C CA . ILE A 1 266 ? 29.986 -38.634 2.596 1.00 22.49 265 ILE A CA 1
ATOM 2100 C C . ILE A 1 266 ? 30.291 -39.580 1.445 1.00 24.35 265 ILE A C 1
ATOM 2101 O O . ILE A 1 266 ? 30.547 -40.770 1.670 1.00 23.35 265 ILE A O 1
ATOM 2106 N N . THR A 1 267 ? 30.282 -39.039 0.231 1.00 22.29 266 THR A N 1
ATOM 2107 C CA . THR A 1 267 ? 30.497 -39.825 -1.007 1.00 23.86 266 THR A CA 1
ATOM 2108 C C . THR A 1 267 ? 31.797 -40.632 -0.954 1.00 19.39 266 THR A C 1
ATOM 2109 O O . THR A 1 267 ? 31.829 -41.830 -1.248 1.00 22.59 266 THR A O 1
ATOM 2113 N N . GLU A 1 268 ? 32.861 -39.963 -0.530 1.00 26.38 267 GLU A N 1
ATOM 2114 C CA . GLU A 1 268 ? 34.160 -40.585 -0.428 1.00 22.89 267 GLU A CA 1
ATOM 2115 C C . GLU A 1 268 ? 34.328 -41.377 0.893 1.00 23.49 267 GLU A C 1
ATOM 2116 O O . GLU A 1 268 ? 34.953 -42.439 0.918 1.00 27.29 267 GLU A O 1
ATOM 2122 N N . CYS A 1 269 ? 33.777 -40.872 1.993 1.00 24.10 268 CYS A N 1
ATOM 2123 C CA . CYS A 1 269 ? 33.965 -41.582 3.260 1.00 27.48 268 CYS A CA 1
ATOM 2124 C C . CYS A 1 269 ? 33.257 -42.935 3.333 1.00 24.94 268 CYS A C 1
ATOM 2125 O O . CYS A 1 269 ? 33.788 -43.879 3.936 1.00 27.09 268 CYS A O 1
ATOM 2128 N N . VAL A 1 270 ? 32.107 -43.058 2.666 1.00 23.00 269 VAL A N 1
ATOM 2129 C CA . VAL A 1 270 ? 31.427 -44.376 2.528 1.00 20.08 269 VAL A CA 1
ATOM 2130 C C . VAL A 1 270 ? 32.271 -45.426 1.788 1.00 28.94 269 VAL A C 1
ATOM 2131 O O . VAL A 1 270 ? 32.280 -46.623 2.138 1.00 27.59 269 VAL A O 1
ATOM 2135 N N . LYS A 1 271 ? 32.976 -44.956 0.765 1.00 26.43 270 LYS A N 1
ATOM 2136 C CA . LYS A 1 271 ? 33.960 -45.756 0.023 1.00 32.27 270 LYS A CA 1
ATOM 2137 C C . LYS A 1 271 ? 35.206 -46.098 0.833 1.00 35.74 270 LYS A C 1
ATOM 2138 O O . LYS A 1 271 ? 35.709 -47.214 0.736 1.00 33.65 270 LYS A O 1
ATOM 2144 N N . ILE A 1 272 ? 35.694 -45.153 1.635 1.00 30.42 271 ILE A N 1
ATOM 2145 C CA . ILE A 1 272 ? 36.824 -45.434 2.513 1.00 32.03 271 ILE A CA 1
ATOM 2146 C C . ILE A 1 272 ? 36.431 -46.516 3.544 1.00 32.95 271 ILE A C 1
ATOM 2147 O O . ILE A 1 272 ? 37.173 -47.469 3.762 1.00 26.15 271 ILE A O 1
ATOM 2152 N N . ALA A 1 273 ? 35.226 -46.398 4.092 1.00 30.89 272 ALA A N 1
ATOM 2153 C CA . ALA A 1 273 ? 34.691 -47.354 5.061 1.00 31.14 272 ALA A CA 1
ATOM 2154 C C . ALA A 1 273 ? 34.598 -48.788 4.519 1.00 30.12 272 ALA A C 1
ATOM 2155 O O . ALA A 1 273 ? 35.039 -49.731 5.190 1.00 33.13 272 ALA A O 1
ATOM 2157 N N . ALA A 1 274 ? 34.038 -48.929 3.311 1.00 29.81 273 ALA A N 1
ATOM 2158 C CA . ALA A 1 274 ? 33.925 -50.207 2.601 1.00 32.31 273 ALA A CA 1
ATOM 2159 C C . ALA A 1 274 ? 35.294 -50.800 2.272 1.00 31.68 273 ALA A C 1
ATOM 2160 O O . ALA A 1 274 ? 35.512 -51.986 2.444 1.00 34.48 273 ALA A O 1
ATOM 2162 N N . MET A 1 275 ? 36.206 -49.959 1.774 1.00 34.54 274 MET A N 1
ATOM 2163 C CA . MET A 1 275 ? 37.596 -50.374 1.542 1.00 33.29 274 MET A CA 1
ATOM 2164 C C . MET A 1 275 ? 38.253 -50.954 2.802 1.00 32.40 274 MET A C 1
ATOM 2165 O O . MET A 1 275 ? 38.842 -52.040 2.754 1.00 39.38 274 MET A O 1
ATOM 2170 N N . ALA A 1 276 ? 38.139 -50.220 3.906 1.00 34.54 275 ALA A N 1
ATOM 2171 C CA . ALA A 1 276 ? 38.657 -50.613 5.218 1.00 38.44 275 ALA A CA 1
ATOM 2172 C C . ALA A 1 276 ? 38.134 -51.960 5.724 1.00 42.41 275 ALA A C 1
ATOM 2173 O O . ALA A 1 276 ? 38.900 -52.742 6.288 1.00 44.10 275 ALA A O 1
ATOM 2175 N N . GLU A 1 277 ? 36.846 -52.224 5.498 1.00 38.68 276 GLU A N 1
ATOM 2176 C CA . GLU A 1 277 ? 36.198 -53.478 5.895 1.00 44.56 276 GLU A CA 1
ATOM 2177 C C . GLU A 1 277 ? 36.817 -54.690 5.194 1.00 50.40 276 GLU A C 1
ATOM 2178 O O . GLU A 1 277 ? 36.843 -55.793 5.743 1.00 54.01 276 GLU A O 1
ATOM 2184 N N . ALA A 1 278 ? 37.336 -54.469 3.987 1.00 48.47 277 ALA A N 1
ATOM 2185 C CA . ALA A 1 278 ? 37.960 -55.524 3.215 1.00 49.81 277 ALA A CA 1
ATOM 2186 C C . ALA A 1 278 ? 39.378 -55.846 3.697 1.00 50.95 277 ALA A C 1
ATOM 2187 O O . ALA A 1 278 ? 39.941 -56.860 3.304 1.00 54.04 277 ALA A O 1
ATOM 2189 N N . TYR A 1 279 ? 39.935 -54.984 4.549 1.00 47.64 278 TYR A N 1
ATOM 2190 C CA . TYR A 1 279 ? 41.244 -55.190 5.175 1.00 46.96 278 TYR A CA 1
ATOM 2191 C C . TYR A 1 279 ? 41.121 -55.541 6.657 1.00 46.40 278 TYR A C 1
ATOM 2192 O O . TYR A 1 279 ? 42.136 -55.622 7.366 1.00 53.77 278 TYR A O 1
ATOM 2201 N N . ASP A 1 280 ? 39.885 -55.738 7.113 1.00 49.02 279 ASP A N 1
ATOM 2202 C CA . ASP A 1 280 ? 39.554 -55.971 8.533 1.00 53.95 279 ASP A CA 1
ATOM 2203 C C . ASP A 1 280 ? 40.070 -54.854 9.456 1.00 51.71 279 ASP A C 1
ATOM 2204 O O . ASP A 1 280 ? 40.684 -55.106 10.498 1.00 54.69 279 ASP A O 1
ATOM 2206 N N . VAL A 1 281 ? 39.831 -53.617 9.029 1.00 48.79 280 VAL A N 1
ATOM 2207 C CA . VAL A 1 281 ? 40.173 -52.424 9.798 1.00 42.11 280 VAL A CA 1
ATOM 2208 C C . VAL A 1 281 ? 38.868 -51.738 10.194 1.00 45.65 280 VAL A C 1
ATOM 2209 O O . VAL A 1 281 ? 37.962 -51.573 9.352 1.00 37.78 280 VAL A O 1
ATOM 2213 N N . ALA A 1 282 ? 38.759 -51.407 11.484 1.00 46.87 281 ALA A N 1
ATOM 2214 C CA . ALA A 1 282 ? 37.620 -50.683 12.040 1.00 43.32 281 ALA A CA 1
ATOM 2215 C C . ALA A 1 282 ? 37.626 -49.198 11.661 1.00 46.27 281 ALA A C 1
ATOM 2216 O O . ALA A 1 282 ? 38.682 -48.595 11.453 1.00 41.16 281 ALA A O 1
ATOM 2218 N N . LEU A 1 283 ? 36.433 -48.626 11.554 1.00 36.30 282 LEU A N 1
ATOM 2219 C CA . LEU A 1 283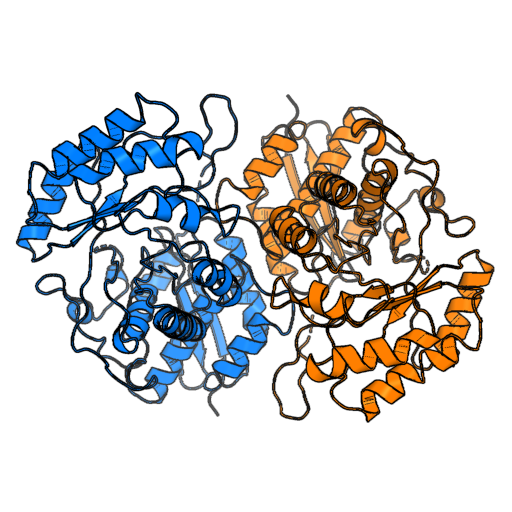 ? 36.280 -47.218 11.253 1.00 37.94 282 LEU A CA 1
ATOM 2220 C C . LEU A 1 283 ? 35.908 -46.461 12.522 1.00 41.40 282 LEU A C 1
ATOM 2221 O O . LEU A 1 283 ? 34.968 -46.828 13.233 1.00 41.27 282 LEU A O 1
ATOM 2226 N N . ALA A 1 284 ? 36.672 -45.420 12.811 1.00 34.56 283 ALA A N 1
ATOM 2227 C CA . ALA A 1 284 ? 36.305 -44.448 13.828 1.00 36.56 283 ALA A CA 1
ATOM 2228 C C . ALA A 1 284 ? 36.529 -43.051 13.295 1.00 32.09 283 ALA A C 1
ATOM 2229 O O . ALA A 1 284 ? 37.573 -42.461 13.565 1.00 40.01 283 ALA A O 1
ATOM 2231 N N . PRO A 1 285 ? 35.534 -42.491 12.566 1.00 33.87 284 PRO A N 1
ATOM 2232 C CA . PRO A 1 285 ? 35.688 -41.176 11.942 1.00 34.57 284 PRO A CA 1
ATOM 2233 C C . PRO A 1 285 ? 36.126 -40.045 12.871 1.00 38.47 284 PRO A C 1
ATOM 2234 O O . PRO A 1 285 ? 35.625 -39.904 13.984 1.00 44.76 284 PRO A O 1
ATOM 2238 N N . HIS A 1 286 ? 37.064 -39.251 12.381 1.00 44.39 285 HIS A N 1
ATOM 2239 C CA . HIS A 1 286 ? 37.591 -38.102 13.090 1.00 45.29 285 HIS A CA 1
ATOM 2240 C C . HIS A 1 286 ? 36.551 -36.978 13.050 1.00 50.38 285 HIS A C 1
ATOM 2241 O O . HIS A 1 286 ? 36.172 -36.514 11.965 1.00 55.26 285 HIS A O 1
ATOM 2248 N N . CYS A 1 287 ? 36.065 -36.560 14.219 1.00 53.02 286 CYS A N 1
ATOM 2249 C CA . CYS A 1 287 ? 35.133 -35.419 14.286 1.00 52.17 286 CYS A CA 1
ATOM 2250 C C . CYS A 1 287 ? 35.294 -34.510 15.503 1.00 54.59 286 CYS A C 1
ATOM 2251 O O . CYS A 1 287 ? 34.527 -34.619 16.468 1.00 63.19 286 CYS A O 1
ATOM 2254 N N . PRO A 1 288 ? 36.273 -33.586 15.458 1.00 53.82 287 PRO A N 1
ATOM 2255 C CA . PRO A 1 288 ? 36.383 -32.570 16.502 1.00 51.75 287 PRO A CA 1
ATOM 2256 C C . PRO A 1 288 ? 35.699 -31.261 16.076 1.00 51.86 287 PRO A C 1
ATOM 2257 O O . PRO A 1 288 ? 36.136 -30.173 16.464 1.00 44.51 287 PRO A O 1
ATOM 2261 N N . LEU A 1 289 ? 34.633 -31.370 15.284 1.00 47.89 288 LEU A N 1
ATOM 2262 C CA . LEU A 1 289 ? 34.051 -30.187 14.665 1.00 46.04 288 LEU A CA 1
ATOM 2263 C C . LEU A 1 289 ? 32.629 -29.940 15.115 1.00 40.55 288 LEU A C 1
ATOM 2264 O O . LEU A 1 289 ? 32.227 -30.361 16.196 1.00 48.80 288 LEU A O 1
ATOM 2269 N N . GLY A 1 290 ? 31.872 -29.252 14.275 1.00 37.97 289 GLY A N 1
ATOM 2270 C CA . GLY A 1 290 ? 30.506 -28.891 14.616 1.00 36.25 289 GLY A CA 1
ATOM 2271 C C . GLY A 1 290 ? 29.459 -29.916 14.242 1.00 35.58 289 GLY A C 1
ATOM 2272 O O . GLY A 1 290 ? 29.774 -31.058 13.843 1.00 32.76 289 GLY A O 1
ATOM 2273 N N . PRO A 1 291 ? 28.197 -29.510 14.368 1.00 35.38 290 PRO A N 1
ATOM 2274 C CA . PRO A 1 291 ? 27.074 -30.415 14.319 1.00 32.49 290 PRO A CA 1
ATOM 2275 C C . PRO A 1 291 ? 26.838 -31.000 12.931 1.00 31.39 290 PRO A C 1
ATOM 2276 O O . PRO A 1 291 ? 26.425 -32.143 12.838 1.00 32.23 290 PRO A O 1
ATOM 2280 N N . ILE A 1 292 ? 27.084 -30.207 11.883 1.00 34.92 291 ILE A N 1
ATOM 2281 C CA . ILE A 1 292 ? 26.914 -30.645 10.493 1.00 34.98 291 ILE A CA 1
ATOM 2282 C C . ILE A 1 292 ? 27.909 -31.767 10.165 1.00 34.82 291 ILE A C 1
ATOM 2283 O O . ILE A 1 292 ? 27.523 -32.817 9.644 1.00 28.72 291 ILE A O 1
ATOM 2288 N N . ALA A 1 293 ? 29.179 -31.547 10.497 1.00 31.74 292 ALA A N 1
ATOM 2289 C CA . ALA A 1 293 ? 30.208 -32.588 10.361 1.00 29.48 292 ALA A CA 1
ATOM 2290 C C . ALA A 1 293 ? 29.879 -33.852 11.161 1.00 30.02 292 ALA A C 1
ATOM 2291 O O . ALA A 1 293 ? 30.068 -34.966 10.665 1.00 26.46 292 ALA A O 1
ATOM 2293 N N . LEU A 1 294 ? 29.382 -33.679 12.388 1.00 34.56 293 LEU A N 1
ATOM 2294 C CA . LEU A 1 294 ? 28.994 -34.826 13.220 1.00 34.48 293 LEU A CA 1
ATOM 2295 C C . LEU A 1 294 ? 27.840 -35.602 12.589 1.00 27.28 293 LEU A C 1
ATOM 2296 O O . LEU A 1 294 ? 27.893 -36.838 12.530 1.00 28.43 293 LEU A O 1
ATOM 2301 N N . ALA A 1 295 ? 26.828 -34.891 12.092 1.00 30.44 294 ALA A N 1
ATOM 2302 C CA . ALA A 1 295 ? 25.699 -35.554 11.415 1.00 27.43 294 ALA A CA 1
ATOM 2303 C C . ALA A 1 295 ? 26.195 -36.374 10.223 1.00 25.04 294 ALA A C 1
ATOM 2304 O O . ALA A 1 295 ? 25.855 -37.551 10.105 1.00 24.83 294 ALA A O 1
ATOM 2306 N N . ALA A 1 296 ? 27.042 -35.770 9.387 1.00 30.99 295 ALA A N 1
ATOM 2307 C CA . ALA A 1 296 ? 27.687 -36.483 8.274 1.00 32.13 295 ALA A CA 1
ATOM 2308 C C . ALA A 1 296 ? 28.385 -37.769 8.736 1.00 28.42 295 ALA A C 1
ATOM 2309 O O . ALA A 1 296 ? 28.198 -38.829 8.135 1.00 27.28 295 ALA A O 1
ATOM 2311 N N . CYS A 1 297 ? 29.154 -37.679 9.824 1.00 27.77 296 CYS A N 1
ATOM 2312 C CA . CYS A 1 297 ? 29.828 -38.834 10.418 1.00 29.81 296 CYS A CA 1
ATOM 2313 C C . CYS A 1 297 ? 28.843 -39.915 10.835 1.00 30.40 296 CYS A C 1
ATOM 2314 O O . CYS A 1 297 ? 29.056 -41.082 10.518 1.00 30.84 296 CYS A O 1
ATOM 2317 N N . LEU A 1 298 ? 27.742 -39.520 11.497 1.00 28.51 297 LEU A N 1
ATOM 2318 C CA . LEU A 1 298 ? 26.722 -40.479 11.897 1.00 22.97 297 LEU A CA 1
ATOM 2319 C C . LEU A 1 298 ? 26.103 -41.230 10.726 1.00 27.20 297 LEU A C 1
ATOM 2320 O O . LEU A 1 298 ? 25.846 -42.414 10.845 1.00 27.99 297 LEU A O 1
ATOM 2325 N N . HIS A 1 299 ? 25.888 -40.566 9.596 1.00 28.23 298 HIS A N 1
ATOM 2326 C CA . HIS A 1 299 ? 25.282 -41.277 8.476 1.00 25.74 298 HIS A CA 1
ATOM 2327 C C . HIS A 1 299 ? 26.155 -42.379 7.945 1.00 30.63 298 HIS A C 1
ATOM 2328 O O . HIS A 1 299 ? 25.648 -43.465 7.681 1.00 26.47 298 HIS A O 1
ATOM 2335 N N . VAL A 1 300 ? 27.455 -42.092 7.847 1.00 25.38 299 VAL A N 1
ATOM 2336 C CA . VAL A 1 300 ? 28.466 -43.110 7.529 1.00 28.65 299 VAL A CA 1
ATOM 2337 C C . VAL A 1 300 ? 28.484 -44.223 8.581 1.00 26.28 299 VAL A C 1
ATOM 2338 O O . VAL A 1 300 ? 28.433 -45.394 8.220 1.00 29.45 299 VAL A O 1
ATOM 2342 N N . ASP A 1 301 ? 28.501 -43.867 9.871 1.00 28.25 300 ASP A N 1
ATOM 2343 C CA . ASP A 1 301 ? 28.503 -44.885 10.938 1.00 25.82 300 ASP A CA 1
ATOM 2344 C C . ASP A 1 301 ? 27.301 -45.826 10.894 1.00 26.21 300 ASP A C 1
ATOM 2345 O O . ASP A 1 301 ? 27.424 -47.027 11.170 1.00 32.08 300 ASP A O 1
ATOM 2350 N N . PHE A 1 302 ? 26.139 -45.283 10.527 1.00 27.24 301 PHE A N 1
ATOM 2351 C CA . PHE A 1 302 ? 24.895 -46.040 10.556 1.00 26.61 301 PHE A CA 1
ATOM 2352 C C . PHE A 1 302 ? 24.632 -46.922 9.352 1.00 25.42 301 PHE A C 1
ATOM 2353 O O . PHE A 1 302 ? 23.704 -47.732 9.385 1.00 24.28 301 PHE A O 1
ATOM 2361 N N . VAL A 1 303 ? 25.468 -46.787 8.318 1.00 24.71 302 VAL A N 1
ATOM 2362 C CA . VAL A 1 303 ? 25.430 -47.684 7.153 1.00 28.01 302 VAL A CA 1
ATOM 2363 C C . VAL A 1 303 ? 26.673 -48.620 7.032 1.00 28.88 302 VAL A C 1
ATOM 2364 O O . VAL A 1 303 ? 26.649 -49.557 6.229 1.00 34.82 302 VAL A O 1
ATOM 2368 N N . SER A 1 304 ? 27.732 -48.373 7.819 1.00 28.37 303 SER A N 1
ATOM 2369 C CA . SER A 1 304 ? 28.989 -49.135 7.711 1.00 26.16 303 SER A CA 1
ATOM 2370 C C . SER A 1 304 ? 29.156 -50.110 8.861 1.00 28.79 303 SER A C 1
ATOM 2371 O O . SER A 1 304 ? 29.340 -49.713 10.017 1.00 25.34 303 SER A O 1
ATOM 2374 N N . TRP A 1 305 ? 29.129 -51.392 8.537 1.00 31.15 304 TRP A N 1
ATOM 2375 C CA . TRP A 1 305 ? 29.151 -52.423 9.552 1.00 34.19 304 TRP A CA 1
ATOM 2376 C C . TRP A 1 305 ? 30.434 -52.370 10.407 1.00 32.86 304 TRP A C 1
ATOM 2377 O O . TRP A 1 305 ? 30.388 -52.635 11.611 1.00 35.19 304 TRP A O 1
ATOM 2388 N N . ASN A 1 306 ? 31.538 -51.938 9.803 1.00 30.88 305 ASN A N 1
ATOM 2389 C CA . ASN A 1 306 ? 32.827 -51.850 10.497 1.00 35.14 305 ASN A CA 1
ATOM 2390 C C . ASN A 1 306 ? 33.073 -50.597 11.367 1.00 31.47 305 ASN A C 1
ATOM 2391 O O . ASN A 1 306 ? 34.117 -50.475 11.999 1.00 32.44 305 ASN A O 1
ATOM 2396 N N . ALA A 1 307 ? 32.114 -49.670 11.424 1.00 27.27 306 ALA A N 1
ATOM 2397 C CA . ALA A 1 307 ? 32.263 -48.501 12.305 1.00 27.05 306 ALA A CA 1
ATOM 2398 C C . ALA A 1 307 ? 32.107 -48.939 13.768 1.00 32.36 306 ALA A C 1
ATOM 2399 O O . ALA A 1 307 ? 31.162 -49.662 14.091 1.00 35.71 306 ALA A O 1
ATOM 2401 N N . THR A 1 308 ? 33.037 -48.533 14.635 1.00 33.59 307 THR A N 1
ATOM 2402 C CA . THR A 1 308 ? 33.044 -48.970 16.056 1.00 40.04 307 THR A CA 1
ATOM 2403 C C . THR A 1 308 ? 32.824 -47.855 17.074 1.00 38.65 307 THR A C 1
ATOM 2404 O O . THR A 1 308 ? 32.036 -48.003 18.008 1.00 41.25 307 THR A O 1
ATOM 2408 N N . LEU A 1 309 ? 33.491 -46.723 16.867 1.00 41.95 308 LEU A N 1
ATOM 2409 C CA . LEU A 1 309 ? 33.441 -45.599 17.789 1.00 43.17 308 LEU A CA 1
ATOM 2410 C C . LEU A 1 309 ? 33.283 -44.293 17.027 1.00 40.06 308 LEU A C 1
ATOM 2411 O O . LEU A 1 309 ? 33.893 -44.110 15.979 1.00 41.29 308 LEU A O 1
ATOM 2416 N N . GLN A 1 310 ? 32.474 -43.384 17.558 1.00 31.81 309 GLN A N 1
ATOM 2417 C CA . GLN A 1 310 ? 32.357 -42.031 16.989 1.00 31.82 309 GLN A CA 1
ATOM 2418 C C . GLN A 1 310 ? 32.774 -40.952 17.976 1.00 36.09 309 GLN A C 1
ATOM 2419 O O . GLN A 1 310 ? 32.138 -40.765 19.005 1.00 41.75 309 GLN A O 1
ATOM 2425 N N . GLU A 1 311 ? 33.835 -40.231 17.641 1.00 41.00 310 GLU A N 1
ATOM 2426 C CA . GLU A 1 311 ? 34.260 -39.074 18.419 1.00 46.12 310 GLU A CA 1
ATOM 2427 C C . GLU A 1 311 ? 33.201 -37.986 18.342 1.00 47.64 310 GLU A C 1
ATOM 2428 O O . GLU A 1 311 ? 32.616 -37.746 17.282 1.00 43.95 310 GLU A O 1
ATOM 2434 N N . GLN A 1 312 ? 32.932 -37.342 19.472 1.00 48.52 311 GLN A N 1
ATOM 2435 C CA . GLN A 1 312 ? 32.114 -36.132 19.462 1.00 55.32 311 GLN A CA 1
ATOM 2436 C C . GLN A 1 312 ? 32.661 -35.109 20.453 1.00 55.90 311 GLN A C 1
ATOM 2437 O O . GLN A 1 312 ? 33.323 -35.475 21.423 1.00 52.51 311 GLN A O 1
ATOM 2443 N N . SER A 1 313 ? 32.382 -33.834 20.195 1.00 63.37 312 SER A N 1
ATOM 2444 C CA . SER A 1 313 ? 32.920 -32.734 21.008 1.00 68.88 312 SER A CA 1
ATOM 2445 C C . SER A 1 313 ? 31.870 -32.005 21.866 1.00 71.55 312 SER A C 1
ATOM 2446 O O . SER A 1 313 ? 31.820 -30.770 21.873 1.00 73.18 312 SER A O 1
ATOM 2449 N N . MET A 1 314 ? 31.047 -32.768 22.590 1.00 74.03 313 MET A N 1
ATOM 2450 C CA . MET A 1 314 ? 30.061 -32.190 23.520 1.00 75.76 313 MET A CA 1
ATOM 2451 C C . MET A 1 314 ? 30.566 -32.237 24.962 1.00 76.64 313 MET A C 1
ATOM 2452 O O . MET A 1 314 ? 31.517 -31.542 25.326 1.00 77.85 313 MET A O 1
ATOM 2457 N N . GLU A 1 323 ? 29.680 -24.134 21.921 1.00 70.06 322 GLU A N 1
ATOM 2458 C CA . GLU A 1 323 ? 29.656 -25.557 21.590 1.00 68.16 322 GLU A CA 1
ATOM 2459 C C . GLU A 1 323 ? 28.864 -25.820 20.312 1.00 66.22 322 GLU A C 1
ATOM 2460 O O . GLU A 1 323 ? 28.220 -24.913 19.772 1.00 61.84 322 GLU A O 1
ATOM 2466 N N . LEU A 1 324 ? 28.916 -27.066 19.844 1.00 61.94 323 LEU A N 1
ATOM 2467 C CA . LEU A 1 324 ? 28.361 -27.453 18.538 1.00 62.73 323 LEU A CA 1
ATOM 2468 C C . LEU A 1 324 ? 26.843 -27.342 18.438 1.00 60.94 323 LEU A C 1
ATOM 2469 O O . LEU A 1 324 ? 26.310 -27.027 17.374 1.00 63.25 323 LEU A O 1
ATOM 2474 N N . LEU A 1 325 ? 26.155 -27.570 19.552 1.00 59.62 324 LEU A N 1
ATOM 2475 C CA . LEU A 1 325 ? 24.696 -27.539 19.544 1.00 59.15 324 LEU A CA 1
ATOM 2476 C C . LEU A 1 325 ? 24.067 -26.129 19.540 1.00 55.13 324 LEU A C 1
ATOM 2477 O O . LEU A 1 325 ? 22.867 -25.999 19.319 1.00 52.76 324 LEU A O 1
ATOM 2482 N N . ASP A 1 326 ? 24.884 -25.090 19.742 1.00 55.17 325 ASP A N 1
ATOM 2483 C CA . ASP A 1 326 ? 24.445 -23.692 19.631 1.00 51.58 325 ASP A CA 1
ATOM 2484 C C . ASP A 1 326 ? 23.660 -23.390 18.351 1.00 51.68 325 ASP A C 1
ATOM 2485 O O . ASP A 1 326 ? 22.565 -22.824 18.409 1.00 48.26 325 ASP A O 1
ATOM 2490 N N . TYR A 1 327 ? 24.209 -23.808 17.210 1.00 46.54 326 TYR A N 1
ATOM 2491 C CA . TYR A 1 327 ? 23.604 -23.548 15.892 1.00 40.33 326 TYR A CA 1
ATOM 2492 C C . TYR A 1 327 ? 22.518 -24.568 15.507 1.00 40.88 326 TYR A C 1
ATOM 2493 O O . TYR A 1 327 ? 21.913 -24.476 14.437 1.00 38.51 326 TYR A O 1
ATOM 2502 N N . VAL A 1 328 ? 22.264 -25.541 16.370 1.00 37.88 327 VAL A N 1
ATOM 2503 C CA . VAL A 1 328 ? 21.262 -26.559 16.056 1.00 39.92 327 VAL A CA 1
ATOM 2504 C C . VAL A 1 328 ? 19.967 -26.372 16.851 1.00 41.32 327 VAL A C 1
ATOM 2505 O O . VAL A 1 328 ? 19.992 -26.296 18.077 1.00 43.57 327 VAL A O 1
ATOM 2509 N N . ARG A 1 329 ? 18.841 -26.298 16.142 1.00 39.76 328 ARG A N 1
ATOM 2510 C CA . ARG A 1 329 ? 17.530 -26.157 16.791 1.00 36.10 328 ARG A CA 1
ATOM 2511 C C . ARG A 1 329 ? 16.981 -27.470 17.350 1.00 35.79 328 ARG A C 1
ATOM 2512 O O . ARG A 1 329 ? 16.241 -27.463 18.317 1.00 36.64 328 ARG A O 1
ATOM 2520 N N . ASN A 1 330 ? 17.386 -28.597 16.768 1.00 30.52 329 ASN A N 1
ATOM 2521 C CA . ASN A 1 330 ? 16.886 -29.919 17.171 1.00 31.23 329 ASN A CA 1
ATOM 2522 C C . ASN A 1 330 ? 17.923 -30.675 18.017 1.00 40.40 329 ASN A C 1
ATOM 2523 O O . ASN A 1 330 ? 18.366 -31.771 17.664 1.00 35.94 329 ASN A O 1
ATOM 2528 N N . LYS A 1 331 ? 18.284 -30.080 19.158 1.00 43.98 330 LYS A N 1
ATOM 2529 C CA . LYS A 1 331 ? 19.383 -30.568 20.012 1.00 44.76 330 LYS A CA 1
ATOM 2530 C C . LYS A 1 331 ? 19.205 -31.984 20.558 1.00 42.74 330 LYS A C 1
ATOM 2531 O O . LYS A 1 331 ? 20.179 -32.735 20.647 1.00 39.90 330 LYS A O 1
ATOM 2537 N N . ALA A 1 332 ? 17.960 -32.351 20.883 1.00 44.52 331 ALA A N 1
ATOM 2538 C CA . ALA A 1 332 ? 17.621 -33.662 21.458 1.00 41.55 331 ALA A CA 1
ATOM 2539 C C . ALA A 1 332 ? 17.896 -34.839 20.530 1.00 40.00 331 ALA A C 1
ATOM 2540 O O . ALA A 1 332 ? 18.056 -35.969 20.986 1.00 40.78 331 ALA A O 1
ATOM 2542 N N . ASP A 1 333 ? 17.944 -34.571 19.231 1.00 38.11 332 ASP A N 1
ATOM 2543 C CA . ASP A 1 333 ? 18.265 -35.597 18.253 1.00 38.92 332 ASP A CA 1
ATOM 2544 C C . ASP A 1 333 ? 19.690 -36.132 18.428 1.00 36.32 332 ASP A C 1
ATOM 2545 O O . ASP A 1 333 ? 19.987 -37.241 18.002 1.00 44.36 332 ASP A O 1
ATOM 2550 N N . PHE A 1 334 ? 20.538 -35.344 19.091 1.00 40.54 333 PHE A N 1
ATOM 2551 C CA . PHE A 1 334 ? 21.950 -35.689 19.309 1.00 42.75 333 PHE A CA 1
ATOM 2552 C C . PHE A 1 334 ? 22.291 -36.019 20.751 1.00 41.99 333 PHE A C 1
ATOM 2553 O O . PHE A 1 334 ? 23.471 -36.076 21.120 1.00 45.52 333 PHE A O 1
ATOM 2561 N N . ALA A 1 335 ? 21.258 -36.271 21.552 1.00 40.46 334 ALA A N 1
ATOM 2562 C CA . ALA A 1 335 ? 21.444 -36.611 22.959 1.00 43.26 334 ALA A CA 1
ATOM 2563 C C . ALA A 1 335 ? 22.052 -38.006 23.109 1.00 46.97 334 ALA A C 1
ATOM 2564 O O . ALA A 1 335 ? 21.873 -38.881 22.247 1.00 41.35 334 ALA A O 1
ATOM 2566 N N . LEU A 1 336 ? 22.759 -38.197 24.217 1.00 42.84 335 LEU A N 1
ATOM 2567 C CA . LEU A 1 336 ? 23.533 -39.402 24.447 1.00 49.09 335 LEU A CA 1
ATOM 2568 C C . LEU A 1 336 ? 23.033 -40.162 25.668 1.00 51.75 335 LEU A C 1
ATOM 2569 O O . LEU A 1 336 ? 22.907 -39.585 26.753 1.00 46.82 335 LEU A O 1
ATOM 2574 N N . GLU A 1 337 ? 22.729 -41.447 25.482 1.00 46.77 336 GLU A N 1
ATOM 2575 C CA . GLU A 1 337 ? 22.376 -42.326 26.598 1.00 48.54 336 GLU A CA 1
ATOM 2576 C C . GLU A 1 337 ? 23.363 -43.476 26.696 1.00 47.25 336 GLU A C 1
ATOM 2577 O O . GLU A 1 337 ? 23.470 -44.312 25.783 1.00 42.86 336 GLU A O 1
ATOM 2583 N N . GLY A 1 338 ? 24.100 -43.491 27.805 1.00 42.93 337 GLY A N 1
ATOM 2584 C CA . GLY A 1 338 ? 25.141 -44.490 28.058 1.00 42.04 337 GLY A CA 1
ATOM 2585 C C . GLY A 1 338 ? 26.313 -44.415 27.089 1.00 43.25 337 GLY A C 1
ATOM 2586 O O . GLY A 1 338 ? 26.943 -45.424 26.799 1.00 51.09 337 GLY A O 1
ATOM 2587 N N . GLY A 1 339 ? 26.598 -43.219 26.587 1.00 44.01 338 GLY A N 1
ATOM 2588 C CA . GLY A 1 339 ? 27.615 -43.041 25.563 1.00 44.59 338 GLY A CA 1
ATOM 2589 C C . GLY A 1 339 ? 27.120 -43.278 24.141 1.00 45.33 338 GLY A C 1
ATOM 2590 O O . GLY A 1 339 ? 27.857 -43.033 23.185 1.00 43.64 338 GLY A O 1
ATOM 2591 N N . TYR A 1 340 ? 25.876 -43.736 23.992 1.00 45.14 339 TYR A N 1
ATOM 2592 C CA . TYR A 1 340 ? 25.314 -44.065 22.679 1.00 38.21 339 TYR A CA 1
ATOM 2593 C C . TYR A 1 340 ? 24.512 -42.918 22.082 1.00 40.68 339 TYR A C 1
ATOM 2594 O O . TYR A 1 340 ? 23.789 -42.216 22.794 1.00 38.29 339 TYR A O 1
ATOM 2603 N N . ILE A 1 341 ? 24.636 -42.735 20.766 1.00 34.02 340 ILE A N 1
ATOM 2604 C CA . ILE A 1 341 ? 23.820 -41.758 20.047 1.00 32.24 340 ILE A CA 1
ATOM 2605 C C . ILE A 1 341 ? 22.850 -42.503 19.121 1.00 30.38 340 ILE A C 1
ATOM 2606 O O . ILE A 1 341 ? 23.144 -43.595 18.676 1.00 35.26 340 ILE A O 1
ATOM 2611 N N . ARG A 1 342 ? 21.687 -41.915 18.865 1.00 30.36 341 ARG A N 1
ATOM 2612 C CA . ARG A 1 342 ? 20.674 -42.521 17.997 1.00 36.00 341 ARG A CA 1
ATOM 2613 C C . ARG A 1 342 ? 20.860 -42.051 16.547 1.00 33.93 341 ARG A C 1
ATOM 2614 O O . ARG A 1 342 ? 21.581 -41.087 16.316 1.00 37.38 341 ARG A O 1
ATOM 2622 N N . PRO A 1 343 ? 20.237 -42.751 15.564 1.00 34.01 342 PRO A N 1
ATOM 2623 C CA . PRO A 1 343 ? 20.296 -42.243 14.188 1.00 33.94 342 PRO A CA 1
ATOM 2624 C C . PRO A 1 343 ? 19.591 -40.899 14.079 1.00 33.26 342 PRO A C 1
ATOM 2625 O O . PRO A 1 343 ? 18.580 -40.688 14.747 1.00 39.29 342 PRO A O 1
ATOM 2629 N N . PRO A 1 344 ? 20.154 -39.975 13.284 1.00 32.98 343 PRO A N 1
ATOM 2630 C CA . PRO A 1 344 ? 19.492 -38.722 12.998 1.00 34.25 343 PRO A CA 1
ATOM 2631 C C . PRO A 1 344 ? 18.108 -38.983 12.406 1.00 29.83 343 PRO A C 1
ATOM 2632 O O . PRO A 1 344 ? 17.870 -40.020 11.777 1.00 32.41 343 PRO A O 1
ATOM 2636 N N . ARG A 1 345 ? 17.188 -38.065 12.659 1.00 33.24 344 ARG A N 1
ATOM 2637 C CA . ARG A 1 345 ? 15.766 -38.339 12.475 1.00 29.96 344 ARG A CA 1
ATOM 2638 C C . ARG A 1 345 ? 15.169 -37.529 11.322 1.00 31.07 344 ARG A C 1
ATOM 2639 O O . ARG A 1 345 ? 14.415 -38.067 10.512 1.00 36.03 344 ARG A O 1
ATOM 2647 N N . LEU A 1 346 ? 15.516 -36.245 11.247 1.00 30.68 345 LEU A N 1
ATOM 2648 C CA . LEU A 1 346 ? 14.959 -35.322 10.253 1.00 32.94 345 LEU A CA 1
ATOM 2649 C C . LEU A 1 346 ? 15.523 -35.585 8.861 1.00 31.27 345 LEU A C 1
ATOM 2650 O O . LEU A 1 346 ? 16.585 -36.229 8.752 1.00 32.81 345 LEU A O 1
ATOM 2655 N N . PRO A 1 347 ? 14.849 -35.092 7.795 1.00 29.14 346 PRO A N 1
ATOM 2656 C CA . PRO A 1 347 ? 15.437 -35.412 6.483 1.00 35.11 346 PRO A CA 1
ATOM 2657 C C . PRO A 1 347 ? 16.792 -34.753 6.214 1.00 32.02 346 PRO A C 1
ATOM 2658 O O . PRO A 1 347 ? 17.091 -33.683 6.759 1.00 30.66 346 PRO A O 1
ATOM 2662 N N . GLY A 1 348 ? 17.589 -35.392 5.370 1.00 32.86 347 GLY A N 1
ATOM 2663 C CA . GLY A 1 348 ? 18.897 -34.864 4.987 1.00 25.29 347 GLY A CA 1
ATOM 2664 C C . GLY A 1 348 ? 19.886 -35.301 6.036 1.00 26.29 347 GLY A C 1
ATOM 2665 O O . GLY A 1 348 ? 19.795 -36.424 6.565 1.00 28.73 347 GLY A O 1
ATOM 2666 N N . LEU A 1 349 ? 20.818 -34.408 6.364 1.00 24.32 348 LEU A N 1
ATOM 2667 C CA . LEU A 1 349 ? 21.787 -34.674 7.434 1.00 26.09 348 LEU A CA 1
ATOM 2668 C C . LEU A 1 349 ? 21.123 -34.775 8.821 1.00 27.91 348 LEU A C 1
ATOM 2669 O O . LEU A 1 349 ? 21.669 -35.390 9.737 1.00 29.78 348 LEU A O 1
ATOM 2674 N N . GLY A 1 350 ? 19.941 -34.184 8.977 1.00 29.42 349 GLY A N 1
ATOM 2675 C CA . GLY A 1 350 ? 19.199 -34.243 10.237 1.00 33.02 349 GLY A CA 1
ATOM 2676 C C . GLY A 1 350 ? 19.525 -33.105 11.192 1.00 30.58 349 GLY A C 1
ATOM 2677 O O . GLY A 1 350 ? 19.400 -33.239 12.405 1.00 37.14 349 GLY A O 1
ATOM 2678 N N . VAL A 1 351 ? 19.943 -31.986 10.628 1.00 29.25 350 VAL A N 1
ATOM 2679 C CA . VAL A 1 351 ? 20.323 -30.825 11.413 1.00 32.83 350 VAL A CA 1
ATOM 2680 C C . VAL A 1 351 ? 19.457 -29.655 10.980 1.00 33.84 350 VAL A C 1
ATOM 2681 O O . VAL A 1 351 ? 19.407 -29.295 9.794 1.00 35.47 350 VAL A O 1
ATOM 2685 N N . ASP A 1 352 ? 18.717 -29.099 11.933 1.00 36.71 351 ASP A N 1
ATOM 2686 C CA . ASP A 1 352 ? 17.953 -27.886 11.677 1.00 37.42 351 ASP A CA 1
ATOM 2687 C C . ASP A 1 352 ? 18.815 -26.715 12.139 1.00 43.57 351 ASP A C 1
ATOM 2688 O O . ASP A 1 352 ? 18.934 -26.434 13.350 1.00 35.98 351 ASP A O 1
ATOM 2693 N N . ILE A 1 353 ? 19.429 -26.051 11.161 1.00 36.58 352 ILE A N 1
ATOM 2694 C CA . ILE A 1 353 ? 20.414 -25.026 11.450 1.00 39.29 352 ILE A CA 1
ATOM 2695 C C . ILE A 1 353 ? 19.693 -23.719 11.725 1.00 39.35 352 ILE A C 1
ATOM 2696 O O . ILE A 1 353 ? 18.777 -23.347 11.001 1.00 39.63 352 ILE A O 1
ATOM 2701 N N . ASP A 1 354 ? 20.094 -23.064 12.812 1.00 40.27 353 ASP A N 1
ATOM 2702 C CA . ASP A 1 354 ? 19.622 -21.721 13.154 1.00 36.63 353 ASP A CA 1
ATOM 2703 C C . ASP A 1 354 ? 20.377 -20.727 12.284 1.00 36.48 353 ASP A C 1
ATOM 2704 O O . ASP A 1 354 ? 21.449 -20.225 12.664 1.00 41.07 353 ASP A O 1
ATOM 2709 N N . GLU A 1 355 ? 19.811 -20.465 11.109 1.00 39.74 354 GLU A N 1
ATOM 2710 C CA . GLU A 1 355 ? 20.460 -19.684 10.070 1.00 41.08 354 GLU A CA 1
ATOM 2711 C C . GLU A 1 355 ? 20.645 -18.238 10.511 1.00 44.65 354 GLU A C 1
ATOM 2712 O O . GLU A 1 355 ? 21.649 -17.624 10.181 1.00 39.61 354 GLU A O 1
ATOM 2718 N N . ALA A 1 356 ? 19.682 -17.714 11.268 1.00 43.84 355 ALA A N 1
ATOM 2719 C CA . ALA A 1 356 ? 19.770 -16.349 11.789 1.00 47.88 355 ALA A CA 1
ATOM 2720 C C . ALA A 1 356 ? 20.988 -16.187 12.717 1.00 45.98 355 ALA A C 1
ATOM 2721 O O . ALA A 1 356 ? 21.762 -15.238 12.576 1.00 47.29 355 ALA A O 1
ATOM 2723 N N . LEU A 1 357 ? 21.181 -17.152 13.612 1.00 43.27 356 LEU A N 1
ATOM 2724 C CA . LEU A 1 357 ? 22.339 -17.184 14.508 1.00 42.01 356 LEU A CA 1
ATOM 2725 C C . LEU A 1 357 ? 23.675 -17.300 13.744 1.00 46.09 356 LEU A C 1
ATOM 2726 O O . LEU A 1 357 ? 24.684 -16.674 14.119 1.00 44.70 356 LEU A O 1
ATOM 2731 N N . VAL A 1 358 ? 23.668 -18.103 12.678 1.00 44.09 357 VAL A N 1
ATOM 2732 C CA . VAL A 1 358 ? 24.848 -18.310 11.838 1.00 41.12 357 VAL A CA 1
ATOM 2733 C C . VAL A 1 358 ? 25.253 -16.988 11.173 1.00 41.34 357 VAL A C 1
ATOM 2734 O O . VAL A 1 358 ? 26.404 -16.595 11.267 1.00 43.08 357 VAL A O 1
ATOM 2738 N N . ILE A 1 359 ? 24.292 -16.303 10.551 1.00 44.38 358 ILE A N 1
ATOM 2739 C CA . ILE A 1 359 ? 24.500 -14.978 9.944 1.00 46.76 358 ILE A CA 1
ATOM 2740 C C . ILE A 1 359 ? 25.088 -13.937 10.927 1.00 54.43 358 ILE A C 1
ATOM 2741 O O . ILE A 1 359 ? 26.054 -13.235 10.588 1.00 50.84 358 ILE A O 1
ATOM 2746 N N . GLU A 1 360 ? 24.536 -13.860 12.140 1.00 51.96 359 GLU A N 1
ATOM 2747 C CA . GLU A 1 360 ? 25.011 -12.877 13.122 1.00 52.97 359 GLU A CA 1
ATOM 2748 C C . GLU A 1 360 ? 26.432 -13.133 13.635 1.00 52.57 359 GLU A C 1
ATOM 2749 O O . GLU A 1 360 ? 27.246 -12.209 13.683 1.00 47.55 359 GLU A O 1
ATOM 2755 N N . ARG A 1 361 ? 26.747 -14.384 13.965 1.00 51.63 360 ARG A N 1
ATOM 2756 C CA . ARG A 1 361 ? 28.076 -14.714 14.466 1.00 52.90 360 ARG A CA 1
ATOM 2757 C C . ARG A 1 361 ? 29.137 -14.739 13.358 1.00 55.54 360 ARG A C 1
ATOM 2758 O O . ARG A 1 361 ? 30.333 -14.719 13.648 1.00 59.12 360 ARG A O 1
ATOM 2766 N N . SER A 1 362 ? 28.694 -14.775 12.099 1.00 53.54 361 SER A N 1
ATOM 2767 C CA . SER A 1 362 ? 29.594 -14.678 10.952 1.00 57.35 361 SER A CA 1
ATOM 2768 C C . SER A 1 362 ? 29.903 -13.229 10.569 1.00 62.19 361 SER A C 1
ATOM 2769 O O . SER A 1 362 ? 30.862 -12.971 9.837 1.00 61.28 361 SER A O 1
ATOM 2772 N N . LYS A 1 363 ? 29.073 -12.295 11.033 1.00 65.54 362 LYS A N 1
ATOM 2773 C CA . LYS A 1 363 ? 29.303 -10.867 10.780 1.00 75.97 362 LYS A CA 1
ATOM 2774 C C . LYS A 1 363 ? 30.459 -10.324 11.616 1.00 79.32 362 LYS A C 1
ATOM 2775 O O . LYS A 1 363 ? 31.221 -9.476 11.150 1.00 81.16 362 LYS A O 1
ATOM 2781 N N . GLU A 1 364 ? 30.581 -10.826 12.844 1.00 86.32 363 GLU A N 1
ATOM 2782 C CA . GLU A 1 364 ? 31.683 -10.471 13.734 1.00 92.22 363 GLU A CA 1
ATOM 2783 C C . GLU A 1 364 ? 32.722 -11.590 13.764 1.00 96.59 363 GLU A C 1
ATOM 2784 O O . GLU A 1 364 ? 32.851 -12.317 14.756 1.00 97.08 363 GLU A O 1
ATOM 2790 N N . ALA A 1 365 ? 33.457 -11.719 12.660 1.00 100.44 364 ALA A N 1
ATOM 2791 C CA . ALA A 1 365 ? 34.480 -12.751 12.519 1.00 103.93 364 ALA A CA 1
ATOM 2792 C C . ALA A 1 365 ? 35.873 -12.151 12.291 1.00 105.40 364 ALA A C 1
ATOM 2793 O O . ALA A 1 365 ? 36.074 -11.400 11.331 1.00 105.94 364 ALA A O 1
ATOM 2795 N N . PRO A 1 366 ? 36.832 -12.469 13.188 1.00 106.31 365 PRO A N 1
ATOM 2796 C CA . PRO A 1 366 ? 38.233 -12.063 13.035 1.00 106.30 365 PRO A CA 1
ATOM 2797 C C . PRO A 1 366 ? 38.931 -12.849 11.923 1.00 105.41 365 PRO A C 1
ATOM 2798 O O . PRO A 1 366 ? 40.160 -12.799 11.800 1.00 104.92 365 PRO A O 1
ATOM 2802 N N . PRO A 1 371 ? 49.167 -18.884 14.823 1.00 77.67 370 PRO A N 1
ATOM 2803 C CA . PRO A 1 371 ? 50.410 -18.840 15.596 1.00 76.65 370 PRO A CA 1
ATOM 2804 C C . PRO A 1 371 ? 51.414 -19.902 15.135 1.00 74.38 370 PRO A C 1
ATOM 2805 O O . PRO A 1 371 ? 51.049 -20.815 14.392 1.00 74.85 370 PRO A O 1
ATOM 2809 N N . VAL A 1 372 ? 52.671 -19.765 15.559 1.00 68.25 371 VAL A N 1
ATOM 2810 C CA . VAL A 1 372 ? 53.724 -20.721 15.210 1.00 59.99 371 VAL A CA 1
ATOM 2811 C C . VAL A 1 372 ? 54.428 -21.203 16.479 1.00 56.52 371 VAL A C 1
ATOM 2812 O O . VAL A 1 372 ? 54.984 -20.398 17.226 1.00 52.73 371 VAL A O 1
ATOM 2816 N N . TRP A 1 373 ? 54.379 -22.513 16.726 1.00 52.06 372 TRP A N 1
ATOM 2817 C CA . TRP A 1 373 ? 55.178 -23.125 17.781 1.00 50.82 372 TRP A CA 1
ATOM 2818 C C . TRP A 1 373 ? 56.589 -23.422 17.273 1.00 50.29 372 TRP A C 1
ATOM 2819 O O . TRP A 1 373 ? 56.778 -23.845 16.128 1.00 46.00 372 TRP A O 1
ATOM 2830 N N . ARG A 1 374 ? 57.573 -23.187 18.134 1.00 45.63 373 ARG A N 1
ATOM 2831 C CA . ARG A 1 374 ? 58.964 -23.460 17.820 1.00 46.68 373 ARG A CA 1
ATOM 2832 C C . ARG A 1 374 ? 59.594 -24.286 18.922 1.00 46.67 373 ARG A C 1
ATOM 2833 O O . ARG A 1 374 ? 59.241 -24.148 20.092 1.00 51.14 373 ARG A O 1
ATOM 2841 N N . HIS A 1 375 ? 60.525 -25.148 18.538 1.00 51.69 374 HIS A N 1
ATOM 2842 C CA . HIS A 1 375 ? 61.349 -25.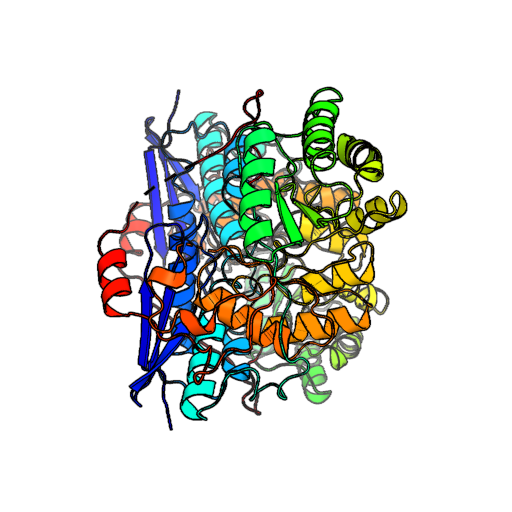867 19.497 1.00 53.74 374 HIS A CA 1
ATOM 2843 C C . HIS A 1 375 ? 62.305 -24.887 20.175 1.00 51.21 374 HIS A C 1
ATOM 2844 O O . HIS A 1 375 ? 62.428 -23.729 19.755 1.00 43.97 374 HIS A O 1
ATOM 2851 N N . ALA A 1 376 ? 62.981 -25.363 21.217 1.00 51.38 375 ALA A N 1
ATOM 2852 C CA . ALA A 1 376 ? 63.951 -24.559 21.963 1.00 53.33 375 ALA A CA 1
ATOM 2853 C C . ALA A 1 376 ? 65.081 -24.000 21.089 1.00 49.92 375 ALA A C 1
ATOM 2854 O O . ALA A 1 376 ? 65.572 -22.898 21.335 1.00 53.88 375 ALA A O 1
ATOM 2856 N N . ASP A 1 377 ? 65.470 -24.742 20.055 1.00 49.40 376 ASP A N 1
ATOM 2857 C CA . ASP A 1 377 ? 66.560 -24.306 19.180 1.00 43.24 376 ASP A CA 1
ATOM 2858 C C . ASP A 1 377 ? 66.150 -23.300 18.099 1.00 39.01 376 ASP A C 1
ATOM 2859 O O . ASP A 1 377 ? 66.974 -22.892 17.279 1.00 38.94 376 ASP A O 1
ATOM 2864 N N . GLY A 1 378 ? 64.878 -22.907 18.104 1.00 38.96 377 GLY A N 1
ATOM 2865 C CA . GLY A 1 378 ? 64.373 -21.937 17.139 1.00 41.60 377 GLY A CA 1
ATOM 2866 C C . GLY A 1 378 ? 63.729 -22.552 15.903 1.00 39.12 377 GLY A C 1
ATOM 2867 O O . GLY A 1 378 ? 63.054 -21.847 15.142 1.00 40.28 377 GLY A O 1
ATOM 2868 N N . SER A 1 379 ? 63.939 -23.853 15.697 1.00 38.27 378 SER A N 1
ATOM 2869 C CA . SER A 1 379 ? 63.359 -24.542 14.542 1.00 39.19 378 SER A CA 1
ATOM 2870 C C . SER A 1 379 ? 61.857 -24.651 14.692 1.00 44.24 378 SER A C 1
ATOM 2871 O O . SER A 1 379 ? 61.351 -24.805 15.808 1.00 47.22 378 SER A O 1
ATOM 2874 N N . VAL A 1 380 ? 61.153 -24.558 13.564 1.00 41.77 379 VAL A N 1
ATOM 2875 C CA . VAL A 1 380 ? 59.694 -24.647 13.550 1.00 41.84 379 VAL A CA 1
ATOM 2876 C C . VAL A 1 380 ? 59.224 -26.055 13.964 1.00 43.45 379 VAL A C 1
ATOM 2877 O O . VAL A 1 380 ? 59.885 -27.065 13.682 1.00 41.03 379 VAL A O 1
ATOM 2881 N N . ALA A 1 381 ? 58.132 -26.099 14.715 1.00 50.33 380 ALA A N 1
ATOM 2882 C CA . ALA A 1 381 ? 57.560 -27.363 15.142 1.00 51.60 380 ALA A CA 1
ATOM 2883 C C . ALA A 1 381 ? 56.384 -27.695 14.246 1.00 52.63 380 ALA A C 1
ATOM 2884 O O . ALA A 1 381 ? 55.570 -26.825 13.930 1.00 48.09 380 ALA A O 1
ATOM 2886 N N . GLU A 1 382 ? 56.322 -28.956 13.828 1.00 59.58 381 GLU A N 1
ATOM 2887 C CA . GLU A 1 382 ? 55.206 -29.476 13.040 1.00 62.86 381 GLU A CA 1
ATOM 2888 C C . GLU A 1 382 ? 53.872 -29.253 13.754 1.00 63.33 381 GLU A C 1
ATOM 2889 O O . GLU A 1 382 ? 53.775 -29.433 14.972 1.00 67.81 381 GLU A O 1
ATOM 2895 N N . TRP A 1 383 ? 52.868 -28.845 12.979 1.00 60.21 382 TRP A N 1
ATOM 2896 C CA . TRP A 1 383 ? 51.521 -28.527 13.463 1.00 66.44 382 TRP A CA 1
ATOM 2897 C C . TRP A 1 383 ? 50.878 -29.693 14.220 1.00 66.13 382 TRP A C 1
ATOM 2898 O O . TRP A 1 383 ? 51.059 -30.858 13.849 1.00 60.84 382 TRP A O 1
ATOM 2909 N N . ALA A 1 384 ? 50.147 -29.363 15.284 1.00 68.44 383 ALA A N 1
ATOM 2910 C CA . ALA A 1 384 ? 49.454 -30.357 16.110 1.00 72.34 383 ALA A CA 1
ATOM 2911 C C . ALA A 1 384 ? 48.088 -30.731 15.531 1.00 74.46 383 ALA A C 1
ATOM 2912 O O . ALA A 1 384 ? 47.195 -29.887 15.401 1.00 78.09 383 ALA A O 1
ATOM 2914 N N . MET B 1 1 ? 69.178 -6.173 10.513 1.00 59.53 0 MET B N 1
ATOM 2915 C CA . MET B 1 1 ? 67.906 -6.959 10.573 1.00 60.62 0 MET B CA 1
ATOM 2916 C C . MET B 1 1 ? 66.855 -6.542 9.513 1.00 58.38 0 MET B C 1
ATOM 2917 O O . MET B 1 1 ? 65.922 -5.796 9.818 1.00 62.39 0 MET B O 1
ATOM 2922 N N . VAL B 1 2 ? 67.022 -7.043 8.281 1.00 50.69 1 VAL B N 1
ATOM 2923 C CA . VAL B 1 2 ? 66.092 -6.803 7.158 1.00 46.21 1 VAL B CA 1
ATOM 2924 C C . VAL B 1 2 ? 64.730 -7.452 7.430 1.00 38.36 1 VAL B C 1
ATOM 2925 O O . VAL B 1 2 ? 64.670 -8.550 7.972 1.00 34.23 1 VAL B O 1
ATOM 2929 N N . LYS B 1 3 ? 63.639 -6.766 7.092 1.00 32.88 2 LYS B N 1
ATOM 2930 C CA . LYS B 1 3 ? 62.316 -7.359 7.199 1.00 34.32 2 LYS B CA 1
ATOM 2931 C C . LYS B 1 3 ? 61.539 -7.342 5.878 1.00 32.57 2 LYS B C 1
ATOM 2932 O O . LYS B 1 3 ? 61.594 -6.376 5.135 1.00 32.74 2 LYS B O 1
ATOM 2938 N N . ILE B 1 4 ? 60.792 -8.409 5.623 1.00 29.68 3 ILE B N 1
ATOM 2939 C CA . ILE B 1 4 ? 59.731 -8.413 4.602 1.00 25.95 3 ILE B CA 1
ATOM 2940 C C . ILE B 1 4 ? 58.625 -7.455 5.039 1.00 28.84 3 ILE B C 1
ATOM 2941 O O . ILE B 1 4 ? 58.230 -7.443 6.210 1.00 34.80 3 ILE B O 1
ATOM 2946 N N . THR B 1 5 ? 58.175 -6.629 4.105 1.00 29.67 4 THR B N 1
ATOM 2947 C CA . THR B 1 5 ? 57.153 -5.616 4.404 1.00 34.87 4 THR B CA 1
ATOM 2948 C C . THR B 1 5 ? 55.825 -5.871 3.733 1.00 35.52 4 THR B C 1
ATOM 2949 O O . THR B 1 5 ? 54.777 -5.495 4.274 1.00 34.63 4 THR B O 1
ATOM 2953 N N . ARG B 1 6 ? 55.855 -6.486 2.547 1.00 37.67 5 ARG B N 1
ATOM 2954 C CA . ARG B 1 6 ? 54.643 -6.603 1.737 1.00 35.36 5 ARG B CA 1
ATOM 2955 C C . ARG B 1 6 ? 54.746 -7.692 0.669 1.00 32.84 5 ARG B C 1
ATOM 2956 O O . ARG B 1 6 ? 55.810 -7.916 0.090 1.00 28.59 5 ARG B O 1
ATOM 2964 N N . LEU B 1 7 ? 53.633 -8.367 0.417 1.00 30.58 6 LEU B N 1
ATOM 2965 C CA . LEU B 1 7 ? 53.523 -9.241 -0.750 1.00 26.54 6 LEU B CA 1
ATOM 2966 C C . LEU B 1 7 ? 52.353 -8.832 -1.599 1.00 31.91 6 LEU B C 1
ATOM 2967 O O . LEU B 1 7 ? 51.257 -8.610 -1.076 1.00 35.24 6 LEU B O 1
ATOM 2972 N N . THR B 1 8 ? 52.559 -8.783 -2.909 1.00 29.02 7 THR B N 1
ATOM 2973 C CA . THR B 1 8 ? 51.510 -8.372 -3.835 1.00 35.12 7 THR B CA 1
ATOM 2974 C C . THR B 1 8 ? 51.459 -9.377 -4.983 1.00 38.57 7 THR B C 1
ATOM 2975 O O . THR B 1 8 ? 52.496 -9.814 -5.485 1.00 37.31 7 THR B O 1
ATOM 2979 N N . THR B 1 9 ? 50.248 -9.773 -5.364 1.00 31.72 8 THR B N 1
ATOM 2980 C CA . THR B 1 9 ? 50.056 -10.707 -6.478 1.00 31.54 8 THR B CA 1
ATOM 2981 C C . THR B 1 9 ? 49.485 -10.042 -7.723 1.00 36.36 8 THR B C 1
ATOM 2982 O O . THR B 1 9 ? 48.708 -9.083 -7.630 1.00 33.45 8 THR B O 1
ATOM 2986 N N . TYR B 1 10 ? 49.876 -10.536 -8.892 1.00 31.71 9 TYR B N 1
ATOM 2987 C CA . TYR B 1 10 ? 49.370 -9.960 -10.161 1.00 37.71 9 TYR B CA 1
ATOM 2988 C C . TYR B 1 10 ? 48.938 -11.047 -11.113 1.00 40.91 9 TYR B C 1
ATOM 2989 O O . TYR B 1 10 ? 49.736 -11.911 -11.430 1.00 41.02 9 TYR B O 1
ATOM 2998 N N . ARG B 1 11 ? 47.686 -11.012 -11.576 1.00 39.57 10 ARG B N 1
ATOM 2999 C CA . ARG B 1 11 ? 47.238 -11.995 -12.579 1.00 48.81 10 ARG B CA 1
ATOM 3000 C C . ARG B 1 11 ? 47.450 -11.435 -13.989 1.00 45.48 10 ARG B C 1
ATOM 3001 O O . ARG B 1 11 ? 47.134 -10.279 -14.238 1.00 53.13 10 ARG B O 1
ATOM 3009 N N . LEU B 1 12 ? 48.011 -12.240 -14.892 1.00 48.08 11 LEU B N 1
ATOM 3010 C CA . LEU B 1 12 ? 48.465 -11.751 -16.209 1.00 51.94 11 LEU B CA 1
ATOM 3011 C C . LEU B 1 12 ? 47.956 -12.592 -17.403 1.00 60.00 11 LEU B C 1
ATOM 3012 O O . LEU B 1 12 ? 47.755 -13.798 -17.246 1.00 58.58 11 LEU B O 1
ATOM 3017 N N . PRO B 1 13 ? 47.769 -11.954 -18.595 1.00 62.10 12 PRO B N 1
ATOM 3018 C CA . PRO B 1 13 ? 47.227 -12.507 -19.858 1.00 64.01 12 PRO B CA 1
ATOM 3019 C C . PRO B 1 13 ? 47.443 -13.996 -20.230 1.00 64.47 12 PRO B C 1
ATOM 3020 O O . PRO B 1 13 ? 46.447 -14.679 -20.486 1.00 68.16 12 PRO B O 1
ATOM 3024 N N . PRO B 1 14 ? 48.698 -14.514 -20.260 1.00 63.52 13 PRO B N 1
ATOM 3025 C CA . PRO B 1 14 ? 48.760 -15.932 -20.659 1.00 63.39 13 PRO B CA 1
ATOM 3026 C C . PRO B 1 14 ? 48.462 -16.906 -19.503 1.00 66.34 13 PRO B C 1
ATOM 3027 O O . PRO B 1 14 ? 49.113 -17.949 -19.391 1.00 71.38 13 PRO B O 1
ATOM 3031 N N . ARG B 1 15 ? 47.447 -16.568 -18.703 1.00 64.19 14 ARG B N 1
ATOM 3032 C CA . ARG B 1 15 ? 47.118 -17.178 -17.398 1.00 62.64 14 ARG B CA 1
ATOM 3033 C C . ARG B 1 15 ? 48.320 -17.494 -16.477 1.00 56.12 14 ARG B C 1
ATOM 3034 O O . ARG B 1 15 ? 48.487 -18.598 -15.954 1.00 56.75 14 ARG B O 1
ATOM 3042 N N . TRP B 1 16 ? 49.151 -16.477 -16.297 1.00 50.74 15 TRP B N 1
ATOM 3043 C CA . TRP B 1 16 ? 50.260 -16.532 -15.371 1.00 45.69 15 TRP B CA 1
ATOM 3044 C C . TRP B 1 16 ? 49.931 -15.668 -14.148 1.00 46.56 15 TRP B C 1
ATOM 3045 O O . TRP B 1 16 ? 49.101 -14.759 -14.227 1.00 47.45 15 TRP B O 1
ATOM 3056 N N . MET B 1 17 ? 50.547 -15.988 -13.012 1.00 40.26 16 MET B N 1
ATOM 3057 C CA . MET B 1 17 ? 50.508 -15.120 -11.842 1.00 41.52 16 MET B CA 1
ATOM 3058 C C . MET B 1 17 ? 51.936 -14.798 -11.442 1.00 35.45 16 MET B C 1
ATOM 3059 O O . MET B 1 17 ? 52.766 -15.697 -11.344 1.00 37.99 16 MET B O 1
ATOM 3064 N N . PHE B 1 18 ? 52.223 -13.510 -11.262 1.00 37.54 17 PHE B N 1
ATOM 3065 C CA . PHE B 1 18 ? 53.508 -13.069 -10.728 1.00 31.54 17 PHE B CA 1
ATOM 3066 C C . PHE B 1 18 ? 53.279 -12.611 -9.296 1.00 33.66 17 PHE B C 1
ATOM 3067 O O . PHE B 1 18 ? 52.195 -12.146 -8.916 1.00 34.17 17 PHE B O 1
ATOM 3075 N N . LEU B 1 19 ? 54.332 -12.689 -8.510 1.00 32.31 18 LEU B N 1
ATOM 3076 C CA . LEU B 1 19 ? 54.239 -12.324 -7.129 1.00 30.01 18 LEU B CA 1
ATOM 3077 C C . LEU B 1 19 ? 55.458 -11.490 -6.799 1.00 33.07 18 LEU B C 1
ATOM 3078 O O . LEU B 1 19 ? 56.575 -11.780 -7.275 1.00 26.17 18 LEU B O 1
ATOM 3083 N N . LYS B 1 20 ? 55.248 -10.453 -5.989 1.00 29.95 19 LYS B N 1
ATOM 3084 C CA . LYS B 1 20 ? 56.314 -9.518 -5.640 1.00 31.86 19 LYS B CA 1
ATOM 3085 C C . LYS B 1 20 ? 56.435 -9.416 -4.106 1.00 34.76 19 LYS B C 1
ATOM 3086 O O . LYS B 1 20 ? 55.454 -9.105 -3.425 1.00 34.77 19 LYS B O 1
ATOM 3092 N N . VAL B 1 21 ? 57.627 -9.715 -3.588 1.00 24.86 20 VAL B N 1
ATOM 3093 C CA . VAL B 1 21 ? 57.960 -9.623 -2.149 1.00 26.68 20 VAL B CA 1
ATOM 3094 C C . VAL B 1 21 ? 58.868 -8.412 -1.958 1.00 27.75 20 VAL B C 1
ATOM 3095 O O . VAL B 1 21 ? 59.960 -8.340 -2.544 1.00 27.01 20 VAL B O 1
ATOM 3099 N N . GLU B 1 22 ? 58.401 -7.473 -1.136 1.00 26.46 21 GLU B N 1
ATOM 3100 C CA . GLU B 1 22 ? 59.146 -6.246 -0.834 1.00 26.33 21 GLU B CA 1
ATOM 3101 C C . GLU B 1 22 ? 59.744 -6.324 0.569 1.00 27.38 21 GLU B C 1
ATOM 3102 O O . GLU B 1 22 ? 59.159 -6.937 1.453 1.00 27.30 21 GLU B O 1
ATOM 3108 N N . THR B 1 23 ? 60.880 -5.653 0.773 1.00 27.85 22 THR B N 1
ATOM 3109 C CA . THR B 1 23 ? 61.542 -5.626 2.064 1.00 26.86 22 THR B CA 1
ATOM 3110 C C . THR B 1 23 ? 61.778 -4.166 2.496 1.00 35.17 22 THR B C 1
ATOM 3111 O O . THR B 1 23 ? 61.740 -3.253 1.665 1.00 29.88 22 THR B O 1
ATOM 3115 N N . ASP B 1 24 ? 62.080 -3.952 3.776 1.00 31.84 23 ASP B N 1
ATOM 3116 C CA . ASP B 1 24 ? 62.315 -2.575 4.276 1.00 37.24 23 ASP B CA 1
ATOM 3117 C C . ASP B 1 24 ? 63.617 -1.934 3.783 1.00 36.93 23 ASP B C 1
ATOM 3118 O O . ASP B 1 24 ? 63.802 -0.725 3.920 1.00 39.68 23 ASP B O 1
ATOM 3123 N N . GLU B 1 25 ? 64.493 -2.732 3.174 1.00 32.34 24 GLU B N 1
ATOM 3124 C CA A GLU B 1 25 ? 65.729 -2.195 2.621 0.50 38.16 24 GLU B CA 1
ATOM 3125 C CA B GLU B 1 25 ? 65.743 -2.231 2.610 0.50 38.23 24 GLU B CA 1
ATOM 3126 C C . GLU B 1 25 ? 65.588 -1.842 1.140 1.00 34.19 24 GLU B C 1
ATOM 3127 O O . GLU B 1 25 ? 66.538 -1.372 0.509 1.00 35.69 24 GLU B O 1
ATOM 3138 N N . GLY B 1 26 ? 64.389 -2.052 0.597 1.00 30.92 25 GLY B N 1
ATOM 3139 C CA . GLY B 1 26 ? 64.088 -1.725 -0.795 1.00 33.24 25 GLY B CA 1
ATOM 3140 C C . GLY B 1 26 ? 64.523 -2.782 -1.793 1.00 35.25 25 GLY B C 1
ATOM 3141 O O . GLY B 1 26 ? 64.538 -2.538 -3.002 1.00 35.68 25 GLY B O 1
ATOM 3142 N N . VAL B 1 27 ? 64.826 -3.981 -1.298 1.00 35.26 26 VAL B N 1
ATOM 3143 C CA . VAL B 1 27 ? 65.224 -5.078 -2.175 1.00 32.48 26 VAL B CA 1
ATOM 3144 C C . VAL B 1 27 ? 63.997 -5.949 -2.425 1.00 36.48 26 VAL B C 1
ATOM 3145 O O . VAL B 1 27 ? 63.395 -6.471 -1.490 1.00 38.59 26 VAL B O 1
ATOM 3149 N N . THR B 1 28 ? 63.645 -6.078 -3.701 1.00 28.65 27 THR B N 1
ATOM 3150 C CA . THR B 1 28 ? 62.436 -6.728 -4.162 1.00 31.73 27 THR B CA 1
ATOM 3151 C C . THR B 1 28 ? 62.733 -8.086 -4.824 1.00 34.85 27 THR B C 1
ATOM 3152 O O . THR B 1 28 ? 63.673 -8.218 -5.618 1.00 37.55 27 THR B O 1
ATOM 3156 N N . GLY B 1 29 ? 61.956 -9.101 -4.454 1.00 30.66 28 GLY B N 1
ATOM 3157 C CA . GLY B 1 29 ? 62.009 -10.407 -5.113 1.00 29.37 28 GLY B CA 1
ATOM 3158 C C . GLY B 1 29 ? 60.739 -10.734 -5.884 1.00 28.13 28 GLY B C 1
ATOM 3159 O O . GLY B 1 29 ? 59.641 -10.341 -5.487 1.00 28.60 28 GLY B O 1
ATOM 3160 N N . TRP B 1 30 ? 60.894 -11.473 -6.985 1.00 20.48 29 TRP B N 1
ATOM 3161 C CA . TRP B 1 30 ? 59.780 -11.906 -7.815 1.00 29.12 29 TRP B CA 1
ATOM 3162 C C . TRP B 1 30 ? 59.661 -13.426 -7.809 1.00 29.07 29 TRP B C 1
ATOM 3163 O O . TRP B 1 30 ? 60.678 -14.141 -7.751 1.00 29.83 29 TRP B O 1
ATOM 3174 N N . GLY B 1 31 ? 58.428 -13.903 -7.858 1.00 28.72 30 GLY B N 1
ATOM 3175 C CA . GLY B 1 31 ? 58.126 -15.333 -7.869 1.00 30.30 30 GLY B CA 1
ATOM 3176 C C . GLY B 1 31 ? 56.978 -15.621 -8.815 1.00 30.20 30 GLY B C 1
ATOM 3177 O O . GLY B 1 31 ? 56.214 -14.730 -9.178 1.00 32.55 30 GLY B O 1
ATOM 3178 N N . GLU B 1 32 ? 56.839 -16.879 -9.213 1.00 33.04 31 GLU B N 1
ATOM 3179 C CA . GLU B 1 32 ? 55.791 -17.232 -10.143 1.00 34.22 31 GLU B CA 1
ATOM 3180 C C . GLU B 1 32 ? 55.190 -18.569 -9.746 1.00 37.24 31 GLU B C 1
ATOM 3181 O O . GLU B 1 32 ? 55.743 -19.621 -10.067 1.00 42.87 31 GLU B O 1
ATOM 3187 N N . PRO B 1 33 ? 54.075 -18.533 -9.002 1.00 40.16 32 PRO B N 1
ATOM 3188 C CA . PRO B 1 33 ? 53.367 -19.787 -8.757 1.00 44.55 32 PRO B CA 1
ATOM 3189 C C . PRO B 1 33 ? 52.610 -20.239 -10.003 1.00 42.73 32 PRO B C 1
ATOM 3190 O O . PRO B 1 33 ? 52.422 -19.455 -10.950 1.00 45.47 32 PRO B O 1
ATOM 3194 N N . VAL B 1 34 ? 52.219 -21.503 -10.022 1.00 40.06 33 VAL B N 1
ATOM 3195 C CA . VAL B 1 34 ? 51.398 -22.002 -11.111 1.00 44.72 33 VAL B CA 1
ATOM 3196 C C . VAL B 1 34 ? 49.928 -21.858 -10.706 1.00 43.78 33 VAL B C 1
ATOM 3197 O O . VAL B 1 34 ? 49.530 -22.205 -9.585 1.00 35.49 33 VAL B O 1
ATOM 3201 N N . ILE B 1 35 ? 49.143 -21.287 -11.582 1.00 45.83 34 ILE B N 1
ATOM 3202 C CA . ILE B 1 35 ? 47.762 -21.147 -11.265 1.00 51.14 34 ILE B CA 1
ATOM 3203 C C . ILE B 1 35 ? 46.830 -21.960 -12.123 1.00 56.26 34 ILE B C 1
ATOM 3204 O O . ILE B 1 35 ? 45.739 -22.216 -11.711 1.00 59.73 34 ILE B O 1
ATOM 3209 N N . GLU B 1 36 ? 47.281 -22.405 -13.280 1.00 57.94 35 GLU B N 1
ATOM 3210 C CA . GLU B 1 36 ? 46.384 -22.946 -14.261 1.00 60.75 35 GLU B CA 1
ATOM 3211 C C . GLU B 1 36 ? 45.239 -23.599 -13.572 1.00 54.81 35 GLU B C 1
ATOM 3212 O O . GLU B 1 36 ? 45.349 -24.646 -13.039 1.00 63.61 35 GLU B O 1
ATOM 3218 N N . GLY B 1 37 ? 44.123 -22.940 -13.638 1.00 49.73 36 GLY B N 1
ATOM 3219 C CA . GLY B 1 37 ? 42.849 -23.410 -13.165 1.00 56.78 36 GLY B CA 1
ATOM 3220 C C . GLY B 1 37 ? 42.281 -23.122 -11.798 1.00 54.04 36 GLY B C 1
ATOM 3221 O O . GLY B 1 37 ? 41.083 -23.143 -11.670 1.00 57.09 36 GLY B O 1
ATOM 3222 N N . ARG B 1 38 ? 43.093 -22.786 -10.814 1.00 51.14 37 ARG B N 1
ATOM 3223 C CA . ARG B 1 38 ? 42.582 -22.501 -9.502 1.00 44.71 37 ARG B CA 1
ATOM 3224 C C . ARG B 1 38 ? 43.187 -21.227 -9.010 1.00 45.42 37 ARG B C 1
ATOM 3225 O O . ARG B 1 38 ? 43.656 -21.141 -7.912 1.00 41.49 37 ARG B O 1
ATOM 3233 N N . ALA B 1 39 ? 43.185 -20.238 -9.864 1.00 45.11 38 ALA B N 1
ATOM 3234 C CA . ALA B 1 39 ? 43.873 -18.966 -9.623 1.00 42.37 38 ALA B CA 1
ATOM 3235 C C . ALA B 1 39 ? 43.504 -18.282 -8.306 1.00 38.14 38 ALA B C 1
ATOM 3236 O O . ALA B 1 39 ? 44.378 -17.852 -7.561 1.00 39.15 38 ALA B O 1
ATOM 3238 N N . ARG B 1 40 ? 42.208 -18.202 -8.019 1.00 42.04 39 ARG B N 1
ATOM 3239 C CA . ARG B 1 40 ? 41.722 -17.519 -6.822 1.00 39.50 39 ARG B CA 1
ATOM 3240 C C . ARG B 1 40 ? 42.127 -18.259 -5.550 1.00 33.69 39 ARG B C 1
ATOM 3241 O O . ARG B 1 40 ? 42.409 -17.621 -4.522 1.00 30.77 39 ARG B O 1
ATOM 3249 N N . THR B 1 41 ? 42.166 -19.594 -5.621 1.00 28.71 40 THR B N 1
ATOM 3250 C CA . THR B 1 41 ? 42.536 -20.419 -4.467 1.00 31.93 40 THR B CA 1
ATOM 3251 C C . THR B 1 41 ? 44.042 -20.295 -4.191 1.00 34.47 40 THR B C 1
ATOM 3252 O O . THR B 1 41 ? 44.464 -20.150 -3.035 1.00 26.50 40 THR B O 1
ATOM 3256 N N . VAL B 1 42 ? 44.848 -20.335 -5.251 1.00 33.42 41 VAL B N 1
ATOM 3257 C CA . VAL B 1 42 ? 46.309 -20.170 -5.092 1.00 36.33 41 VAL B CA 1
ATOM 3258 C C . VAL B 1 42 ? 46.627 -18.752 -4.631 1.00 29.10 41 VAL B C 1
ATOM 3259 O O . VAL B 1 42 ? 47.463 -18.556 -3.722 1.00 33.05 41 VAL B O 1
ATOM 3263 N N . GLU B 1 43 ? 45.938 -17.765 -5.214 1.00 30.39 42 GLU B N 1
ATOM 3264 C CA . GLU B 1 43 ? 46.143 -16.377 -4.788 1.00 30.79 42 GLU B CA 1
ATOM 3265 C C . GLU B 1 43 ? 45.818 -16.184 -3.302 1.00 30.77 42 GLU B C 1
ATOM 3266 O O . GLU B 1 43 ? 46.588 -15.545 -2.581 1.00 35.82 42 GLU B O 1
ATOM 3272 N N . ALA B 1 44 ? 44.712 -16.785 -2.846 1.00 29.73 43 ALA B N 1
ATOM 3273 C CA . ALA B 1 44 ? 44.326 -16.757 -1.434 1.00 26.30 43 ALA B CA 1
ATOM 3274 C C . ALA B 1 44 ? 45.361 -17.456 -0.566 1.00 27.25 43 ALA B C 1
ATOM 3275 O O . ALA B 1 44 ? 45.683 -16.964 0.520 1.00 28.52 43 ALA B O 1
ATOM 3277 N N . ALA B 1 45 ? 45.892 -18.597 -1.035 1.00 27.77 44 ALA B N 1
ATOM 3278 C CA . ALA B 1 45 ? 46.944 -19.285 -0.297 1.00 25.01 44 ALA B CA 1
ATOM 3279 C C . ALA B 1 45 ? 48.193 -18.416 -0.091 1.00 30.27 44 ALA B C 1
ATOM 3280 O O . ALA B 1 45 ? 48.744 -18.377 1.012 1.00 31.10 44 ALA B O 1
ATOM 3282 N N . VAL B 1 46 ? 48.612 -17.724 -1.146 1.00 31.06 45 VAL B N 1
ATOM 3283 C CA . VAL B 1 46 ? 49.796 -16.843 -1.083 1.00 33.15 45 VAL B CA 1
ATOM 3284 C C . VAL B 1 46 ? 49.630 -15.773 0.006 1.00 28.90 45 VAL B C 1
ATOM 3285 O O . VAL B 1 46 ? 50.526 -15.578 0.836 1.00 31.48 45 VAL B O 1
ATOM 3289 N N . HIS B 1 47 ? 48.450 -15.148 0.062 1.00 28.33 46 HIS B N 1
ATOM 3290 C CA . HIS B 1 47 ? 48.197 -14.099 1.055 1.00 27.78 46 HIS B CA 1
ATOM 3291 C C . HIS B 1 47 ? 48.024 -14.625 2.474 1.00 34.50 46 HIS B C 1
ATOM 3292 O O . HIS B 1 47 ? 48.370 -13.941 3.437 1.00 33.99 46 HIS B O 1
ATOM 3299 N N . GLU B 1 48 ? 47.520 -15.855 2.602 1.00 35.32 47 GLU B N 1
ATOM 3300 C CA . GLU B 1 48 ? 47.469 -16.514 3.900 1.00 33.53 47 GLU B CA 1
ATOM 3301 C C . GLU B 1 48 ? 48.857 -16.858 4.419 1.00 33.58 47 GLU B C 1
ATOM 3302 O O . GLU B 1 48 ? 49.153 -16.657 5.594 1.00 34.65 47 GLU B O 1
ATOM 3308 N N . LEU B 1 49 ? 49.716 -17.351 3.528 1.00 33.97 48 LEU B N 1
ATOM 3309 C CA . LEU B 1 49 ? 51.087 -17.680 3.895 1.00 36.00 48 LEU B CA 1
ATOM 3310 C C . LEU B 1 49 ? 51.905 -16.421 4.206 1.00 32.94 48 LEU B C 1
ATOM 3311 O O . LEU B 1 49 ? 52.812 -16.471 5.027 1.00 30.25 48 LEU B O 1
ATOM 3316 N N . SER B 1 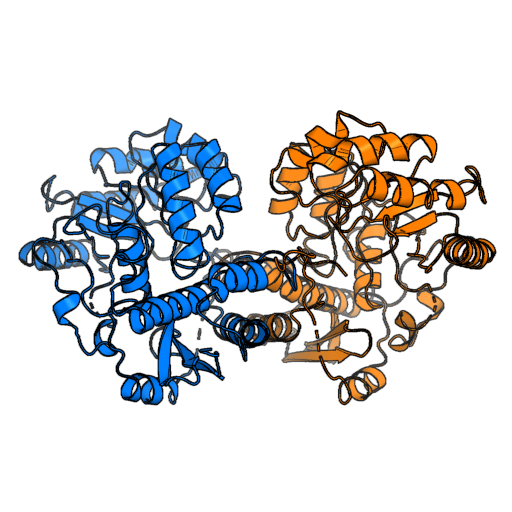50 ? 51.538 -15.297 3.592 1.00 33.26 49 SER B N 1
ATOM 3317 C CA A SER B 1 50 ? 52.162 -13.982 3.834 0.50 37.44 49 SER B CA 1
ATOM 3318 C CA B SER B 1 50 ? 52.242 -14.038 3.841 0.50 36.33 49 SER B CA 1
ATOM 3319 C C . SER B 1 50 ? 52.196 -13.614 5.317 1.00 39.84 49 SER B C 1
ATOM 3320 O O . SER B 1 50 ? 53.012 -12.817 5.738 1.00 39.58 49 SER B O 1
ATOM 3325 N N . ASP B 1 51 ? 51.263 -14.173 6.098 1.00 41.56 50 ASP B N 1
ATOM 3326 C CA . ASP B 1 51 ? 51.227 -13.959 7.556 1.00 42.34 50 ASP B CA 1
ATOM 3327 C C . ASP B 1 51 ? 52.493 -14.458 8.261 1.00 43.81 50 ASP B C 1
ATOM 3328 O O . ASP B 1 51 ? 52.860 -13.937 9.313 1.00 46.00 50 ASP B O 1
ATOM 3333 N N . TYR B 1 52 ? 53.148 -15.469 7.678 1.00 36.15 51 TYR B N 1
ATOM 3334 C CA . TYR B 1 52 ? 54.381 -16.047 8.210 1.00 38.78 51 TYR B CA 1
ATOM 3335 C C . TYR B 1 52 ? 55.614 -15.252 7.775 1.00 34.10 51 TYR B C 1
ATOM 3336 O O . TYR B 1 52 ? 56.732 -15.513 8.221 1.00 35.91 51 TYR B O 1
ATOM 3345 N N . LEU B 1 53 ? 55.412 -14.312 6.865 1.00 28.10 52 LEU B N 1
ATOM 3346 C CA . LEU B 1 53 ? 56.527 -13.643 6.221 1.00 25.56 52 LEU B CA 1
ATOM 3347 C C . LEU B 1 53 ? 56.694 -12.194 6.692 1.00 29.49 52 LEU B C 1
ATOM 3348 O O . LEU B 1 53 ? 57.805 -11.768 6.960 1.00 29.71 52 LEU B O 1
ATOM 3353 N N . ILE B 1 54 ? 55.587 -11.461 6.784 1.00 31.26 53 ILE B N 1
ATOM 3354 C CA . ILE B 1 54 ? 55.639 -10.016 7.090 1.00 31.57 53 ILE B CA 1
ATOM 3355 C C . ILE B 1 54 ? 56.277 -9.829 8.463 1.00 31.11 53 ILE B C 1
ATOM 3356 O O . ILE B 1 54 ? 55.860 -10.449 9.438 1.00 35.72 53 ILE B O 1
ATOM 3361 N N . GLY B 1 55 ? 57.340 -9.026 8.504 1.00 30.52 54 GLY B N 1
ATOM 3362 C CA . GLY B 1 55 ? 58.069 -8.785 9.742 1.00 33.83 54 GLY B CA 1
ATOM 3363 C C . GLY B 1 55 ? 59.293 -9.652 9.905 1.00 34.53 54 GLY B C 1
ATOM 3364 O O . GLY B 1 55 ? 60.096 -9.411 10.813 1.00 34.35 54 GLY B O 1
ATOM 3365 N N . GLN B 1 56 ? 59.447 -10.662 9.028 1.00 25.10 55 GLN B N 1
ATOM 3366 C CA . GLN B 1 56 ? 60.531 -11.612 9.151 1.00 29.27 55 GLN B CA 1
ATOM 3367 C C . GLN B 1 56 ? 61.680 -11.284 8.225 1.00 29.42 55 GLN B C 1
ATOM 3368 O O . GLN B 1 56 ? 61.505 -10.639 7.194 1.00 28.43 55 GLN B O 1
ATOM 3374 N N . ASP B 1 57 ? 62.853 -11.784 8.588 1.00 34.90 56 ASP B N 1
ATOM 3375 C CA . ASP B 1 57 ? 64.062 -11.607 7.801 1.00 33.81 56 ASP B CA 1
ATOM 3376 C C . ASP B 1 57 ? 64.033 -12.608 6.643 1.00 31.81 56 ASP B C 1
ATOM 3377 O O . ASP B 1 57 ? 64.029 -13.795 6.878 1.00 24.78 56 ASP B O 1
ATOM 3382 N N . PRO B 1 58 ? 64.024 -12.127 5.386 1.00 31.05 57 PRO B N 1
ATOM 3383 C CA . PRO B 1 58 ? 63.947 -13.051 4.249 1.00 29.86 57 PRO B CA 1
ATOM 3384 C C . PRO B 1 58 ? 65.229 -13.880 4.022 1.00 29.74 57 PRO B C 1
ATOM 3385 O O . PRO B 1 58 ? 65.221 -14.790 3.191 1.00 28.04 57 PRO B O 1
ATOM 3389 N N . SER B 1 59 ? 66.313 -13.575 4.732 1.00 26.50 58 SER B N 1
ATOM 3390 C CA . SER B 1 59 ? 67.529 -14.371 4.598 1.00 23.73 58 SER B CA 1
ATOM 3391 C C . SER B 1 59 ? 67.374 -15.814 5.105 1.00 23.37 58 SER B C 1
ATOM 3392 O O . SER B 1 59 ? 68.149 -16.702 4.690 1.00 25.80 58 SER B O 1
ATOM 3395 N N . ARG B 1 60 ? 66.427 -16.035 6.018 1.00 24.40 59 ARG B N 1
ATOM 3396 C CA . ARG B 1 60 ? 66.209 -17.370 6.584 1.00 29.18 59 ARG B CA 1
ATOM 3397 C C . ARG B 1 60 ? 65.235 -18.147 5.687 1.00 28.18 59 ARG B C 1
ATOM 3398 O O . ARG B 1 60 ? 64.134 -18.480 6.107 1.00 26.27 59 ARG B O 1
ATOM 3406 N N . ILE B 1 61 ? 65.649 -18.443 4.459 1.00 22.31 60 ILE B N 1
ATOM 3407 C CA . ILE B 1 61 ? 64.751 -19.097 3.503 1.00 24.83 60 ILE B CA 1
ATOM 3408 C C . ILE B 1 61 ? 64.389 -20.489 4.009 1.00 26.21 60 ILE B C 1
ATOM 3409 O O . ILE B 1 61 ? 63.243 -20.883 3.939 1.00 26.56 60 ILE B O 1
ATOM 3414 N N . ASN B 1 62 ? 65.360 -21.209 4.547 1.00 24.70 61 ASN B N 1
ATOM 3415 C CA . ASN B 1 62 ? 65.082 -22.554 5.094 1.00 28.61 61 ASN B CA 1
ATOM 3416 C C . ASN B 1 62 ? 64.034 -22.560 6.207 1.00 28.49 61 ASN B C 1
ATOM 3417 O O . ASN B 1 62 ? 63.124 -23.368 6.186 1.00 22.65 61 ASN B O 1
ATOM 3422 N N . ASP B 1 63 ? 64.178 -21.650 7.169 1.00 26.50 62 ASP B N 1
ATOM 3423 C CA . ASP B 1 63 ? 63.193 -21.445 8.234 1.00 23.44 62 ASP B CA 1
ATOM 3424 C C . ASP B 1 63 ? 61.812 -21.059 7.668 1.00 23.74 62 ASP B C 1
ATOM 3425 O O . ASP B 1 63 ? 60.817 -21.649 8.031 1.00 27.56 62 ASP B O 1
ATOM 3430 N N . LEU B 1 64 ? 61.766 -20.076 6.767 1.00 22.56 63 LEU B N 1
ATOM 3431 C CA . LEU B 1 64 ? 60.490 -19.666 6.178 1.00 23.74 63 LEU B CA 1
ATOM 3432 C C . LEU B 1 64 ? 59.810 -20.774 5.373 1.00 26.81 63 LEU B C 1
ATOM 3433 O O . LEU B 1 64 ? 58.583 -20.908 5.444 1.00 23.61 63 LEU B O 1
ATOM 3438 N N . TRP B 1 65 ? 60.598 -21.540 4.611 1.00 25.38 64 TRP B N 1
ATOM 3439 C CA . TRP B 1 65 ? 60.072 -22.684 3.857 1.00 17.56 64 TRP B CA 1
ATOM 3440 C C . TRP B 1 65 ? 59.433 -23.706 4.801 1.00 21.04 64 TRP B C 1
ATOM 3441 O O . TRP B 1 65 ? 58.294 -24.133 4.577 1.00 30.37 64 TRP B O 1
ATOM 3452 N N . GLN B 1 66 ? 60.182 -24.107 5.829 1.00 25.50 65 GLN B N 1
ATOM 3453 C CA . GLN B 1 66 ? 59.699 -25.072 6.823 1.00 32.16 65 GLN B CA 1
ATOM 3454 C C . GLN B 1 66 ? 58.480 -24.567 7.604 1.00 37.28 65 GLN B C 1
ATOM 3455 O O . GLN B 1 66 ? 57.569 -25.338 7.923 1.00 33.01 65 GLN B O 1
ATOM 3461 N N . THR B 1 67 ? 58.454 -23.266 7.886 1.00 33.39 66 THR B N 1
ATOM 3462 C CA . THR B 1 67 ? 57.321 -22.634 8.563 1.00 28.58 66 THR B CA 1
ATOM 3463 C C . THR B 1 67 ? 56.048 -22.659 7.704 1.00 33.96 66 THR B C 1
ATOM 3464 O O . THR B 1 67 ? 54.973 -23.047 8.185 1.00 33.77 66 THR B O 1
ATOM 3468 N N . MET B 1 68 ? 56.163 -22.273 6.434 1.00 29.00 67 MET B N 1
ATOM 3469 C CA . MET B 1 68 ? 55.030 -22.346 5.512 1.00 30.24 67 MET B CA 1
ATOM 3470 C C . MET B 1 68 ? 54.559 -23.781 5.265 1.00 28.73 67 MET B C 1
ATOM 3471 O O . MET B 1 68 ? 53.346 -24.029 5.180 1.00 26.61 67 MET B O 1
ATOM 3476 N N . TYR B 1 69 ? 55.510 -24.709 5.181 1.00 27.38 68 TYR B N 1
ATOM 3477 C CA . TYR B 1 69 ? 55.201 -26.104 4.855 1.00 28.15 68 TYR B CA 1
ATOM 3478 C C . TYR B 1 69 ? 54.509 -26.876 5.989 1.00 35.84 68 TYR B C 1
ATOM 3479 O O . TYR B 1 69 ? 53.530 -27.587 5.747 1.00 32.79 68 TYR B O 1
ATOM 3488 N N . ARG B 1 70 ? 55.010 -26.752 7.212 1.00 30.38 69 ARG B N 1
ATOM 3489 C CA . ARG B 1 70 ? 54.538 -27.650 8.254 1.00 40.36 69 ARG B CA 1
ATOM 3490 C C . ARG B 1 70 ? 53.976 -27.026 9.542 1.00 44.20 69 ARG B C 1
ATOM 3491 O O . ARG B 1 70 ? 53.516 -27.753 10.426 1.00 43.95 69 ARG B O 1
ATOM 3499 N N . ALA B 1 71 ? 53.975 -25.698 9.640 1.00 42.50 70 ALA B N 1
ATOM 3500 C CA . ALA B 1 71 ? 53.694 -25.030 10.931 1.00 52.06 70 ALA B CA 1
ATOM 3501 C C . ALA B 1 71 ? 52.231 -24.855 11.310 1.00 55.38 70 ALA B C 1
ATOM 3502 O O . ALA B 1 71 ? 51.869 -25.065 12.468 1.00 59.24 70 ALA B O 1
ATOM 3504 N N . GLY B 1 72 ? 51.396 -24.442 10.363 1.00 56.37 71 GLY B N 1
ATOM 3505 C CA . GLY B 1 72 ? 50.030 -24.070 10.710 1.00 62.88 71 GLY B CA 1
ATOM 3506 C C . GLY B 1 72 ? 48.931 -24.972 10.191 1.00 65.70 71 GLY B C 1
ATOM 3507 O O . GLY B 1 72 ? 47.741 -24.689 10.400 1.00 70.56 71 GLY B O 1
ATOM 3508 N N . PHE B 1 73 ? 49.319 -26.068 9.540 1.00 63.17 72 PHE B N 1
ATOM 3509 C CA . PHE B 1 73 ? 48.378 -26.869 8.767 1.00 61.44 72 PHE B CA 1
ATOM 3510 C C . PHE B 1 73 ? 48.962 -28.244 8.434 1.00 62.18 72 PHE B C 1
ATOM 3511 O O . PHE B 1 73 ? 50.125 -28.552 8.757 1.00 59.98 72 PHE B O 1
ATOM 3519 N N . TYR B 1 74 ? 48.121 -29.060 7.798 1.00 52.11 73 TYR B N 1
ATOM 3520 C CA . TYR B 1 74 ? 48.511 -30.261 7.072 1.00 51.22 73 TYR B CA 1
ATOM 3521 C C . TYR B 1 74 ? 49.459 -29.868 5.925 1.00 53.97 73 TYR B C 1
ATOM 3522 O O . TYR B 1 74 ? 49.386 -28.752 5.389 1.00 46.67 73 TYR B O 1
ATOM 3531 N N . ARG B 1 75 ? 50.364 -30.774 5.574 1.00 52.97 74 ARG B N 1
ATOM 3532 C CA . ARG B 1 75 ? 51.369 -30.488 4.564 1.00 52.10 74 ARG B CA 1
ATOM 3533 C C . ARG B 1 75 ? 50.797 -30.571 3.141 1.00 46.42 74 ARG B C 1
ATOM 3534 O O . ARG B 1 75 ? 49.828 -31.294 2.876 1.00 43.98 74 ARG B O 1
ATOM 3542 N N . GLY B 1 76 ? 51.407 -29.816 2.236 1.00 40.50 75 GLY B N 1
ATOM 3543 C CA . GLY B 1 76 ? 51.453 -30.205 0.828 1.00 39.33 75 GLY B CA 1
ATOM 3544 C C . GLY B 1 76 ? 50.189 -30.040 0.029 1.00 39.19 75 GLY B C 1
ATOM 3545 O O . GLY B 1 76 ? 49.252 -29.373 0.442 1.00 40.02 75 GLY B O 1
ATOM 3546 N N . GLY B 1 77 ? 50.175 -30.673 -1.125 1.00 43.99 76 GLY B N 1
ATOM 3547 C CA . GLY B 1 77 ? 49.058 -30.570 -2.005 1.00 34.64 76 GLY B CA 1
ATOM 3548 C C . GLY B 1 77 ? 49.348 -29.562 -3.081 1.00 35.45 76 GLY B C 1
ATOM 3549 O O . GLY B 1 77 ? 50.250 -28.728 -2.952 1.00 34.84 76 GLY B O 1
ATOM 3550 N N . PRO B 1 78 ? 48.571 -29.628 -4.156 1.00 27.97 77 PRO B N 1
ATOM 3551 C CA . PRO B 1 78 ? 48.734 -28.830 -5.348 1.00 33.30 77 PRO B CA 1
ATOM 3552 C C . PRO B 1 78 ? 48.522 -27.330 -5.087 1.00 35.13 77 PRO B C 1
ATOM 3553 O O . PRO B 1 78 ? 49.215 -26.511 -5.692 1.00 38.91 77 PRO B O 1
ATOM 3557 N N . ILE B 1 79 ? 47.624 -26.966 -4.168 1.00 29.63 78 ILE B N 1
ATOM 3558 C CA . ILE B 1 79 ? 47.427 -25.528 -3.882 1.00 28.92 78 ILE B CA 1
ATOM 3559 C C . ILE B 1 79 ? 48.586 -24.945 -3.050 1.00 30.01 78 ILE B C 1
ATOM 3560 O O . ILE B 1 79 ? 49.253 -23.981 -3.462 1.00 28.18 78 ILE B O 1
ATOM 3565 N N . LEU B 1 80 ? 48.808 -25.518 -1.872 1.00 29.65 79 LEU B N 1
ATOM 3566 C CA . LEU B 1 80 ? 49.784 -24.958 -0.955 1.00 28.46 79 LEU B CA 1
ATOM 3567 C C . LEU B 1 80 ? 51.201 -25.002 -1.500 1.00 31.23 79 LEU B C 1
ATOM 3568 O O . LEU B 1 80 ? 51.952 -24.040 -1.342 1.00 29.99 79 LEU B O 1
ATOM 3573 N N . MET B 1 81 ? 51.554 -26.084 -2.181 1.00 25.71 80 MET B N 1
ATOM 3574 C CA . MET B 1 81 ? 52.922 -26.213 -2.696 1.00 29.10 80 MET B CA 1
ATOM 3575 C C . MET B 1 81 ? 53.188 -25.228 -3.830 1.00 25.95 80 MET B C 1
ATOM 3576 O O . MET B 1 81 ? 54.322 -24.812 -4.025 1.00 29.61 80 MET B O 1
ATOM 3581 N N . SER B 1 82 ? 52.143 -24.855 -4.567 1.00 22.76 81 SER B N 1
ATOM 3582 C CA . SER B 1 82 ? 52.300 -23.846 -5.608 1.00 25.37 81 SER B CA 1
ATOM 3583 C C . SER B 1 82 ? 52.481 -22.458 -4.973 1.00 26.60 81 SER B C 1
ATOM 3584 O O . SER B 1 82 ? 53.313 -21.694 -5.421 1.00 24.81 81 SER B O 1
ATOM 3587 N N . ALA B 1 83 ? 51.704 -22.141 -3.929 1.00 31.89 82 ALA B N 1
ATOM 3588 C CA . ALA B 1 83 ? 51.871 -20.867 -3.192 1.00 25.15 82 ALA B CA 1
ATOM 3589 C C . ALA B 1 83 ? 53.282 -20.748 -2.602 1.00 29.05 82 ALA B C 1
ATOM 3590 O O . ALA B 1 83 ? 53.966 -19.731 -2.783 1.00 25.78 82 ALA B O 1
ATOM 3592 N N . ILE B 1 84 ? 53.701 -21.805 -1.909 1.00 25.93 83 ILE B N 1
ATOM 3593 C CA . ILE B 1 84 ? 55.053 -21.939 -1.350 1.00 31.08 83 ILE B CA 1
ATOM 3594 C C . ILE B 1 84 ? 56.138 -21.792 -2.419 1.00 28.05 83 ILE B C 1
ATOM 3595 O O . ILE B 1 84 ? 57.138 -21.089 -2.213 1.00 24.83 83 ILE B O 1
ATOM 3600 N N . ALA B 1 85 ? 55.931 -22.420 -3.576 1.00 26.61 84 ALA B N 1
ATOM 3601 C CA . ALA B 1 85 ? 56.928 -22.357 -4.627 1.00 28.28 84 ALA B CA 1
ATOM 3602 C C . ALA B 1 85 ? 57.174 -20.929 -5.090 1.00 25.53 84 ALA B C 1
ATOM 3603 O O . ALA B 1 85 ? 58.301 -20.559 -5.319 1.00 24.04 84 ALA B O 1
ATOM 3605 N N . GLY B 1 86 ? 56.108 -20.157 -5.262 1.00 26.37 85 GLY B N 1
ATOM 3606 C CA . GLY B 1 86 ? 56.234 -18.803 -5.796 1.00 26.52 85 GLY B CA 1
ATOM 3607 C C . GLY B 1 86 ? 56.897 -17.922 -4.774 1.00 24.10 85 GLY B C 1
ATOM 3608 O O . GLY B 1 86 ? 57.719 -17.060 -5.109 1.00 24.40 85 GLY B O 1
ATOM 3609 N N . ILE B 1 87 ? 56.526 -18.130 -3.515 1.00 21.92 86 ILE B N 1
ATOM 3610 C CA . ILE B 1 87 ? 57.155 -17.358 -2.428 1.00 25.62 86 ILE B CA 1
ATOM 3611 C C . ILE B 1 87 ? 58.667 -17.671 -2.281 1.00 23.33 86 ILE B C 1
ATOM 3612 O O . ILE B 1 87 ? 59.486 -16.756 -2.183 1.00 22.20 86 ILE B O 1
ATOM 3617 N N . ASP B 1 88 ? 59.014 -18.958 -2.273 1.00 22.14 87 ASP B N 1
ATOM 3618 C CA . ASP B 1 88 ? 60.403 -19.437 -2.248 1.00 22.40 87 ASP B CA 1
ATOM 3619 C C . ASP B 1 88 ? 61.266 -18.889 -3.386 1.00 23.52 87 ASP B C 1
ATOM 3620 O O . ASP B 1 88 ? 62.428 -18.508 -3.187 1.00 22.90 87 ASP B O 1
ATOM 3625 N N . GLN B 1 89 ? 60.701 -18.815 -4.582 1.00 21.73 88 GLN B N 1
ATOM 3626 C CA . GLN B 1 89 ? 61.428 -18.192 -5.696 1.00 24.04 88 GLN B CA 1
ATOM 3627 C C . GLN B 1 89 ? 61.775 -16.728 -5.411 1.00 23.08 88 GLN B C 1
ATOM 3628 O O . GLN B 1 89 ? 62.908 -16.290 -5.670 1.00 23.04 88 GLN B O 1
ATOM 3634 N N . ALA B 1 90 ? 60.813 -15.971 -4.879 1.00 27.71 89 ALA B N 1
ATOM 3635 C CA . ALA B 1 90 ? 61.066 -14.572 -4.567 1.00 26.05 89 ALA B CA 1
ATOM 3636 C C . ALA B 1 90 ? 62.108 -14.375 -3.459 1.00 20.58 89 ALA B C 1
ATOM 3637 O O . ALA B 1 90 ? 62.902 -13.438 -3.533 1.00 23.73 89 ALA B O 1
ATOM 3639 N N . LEU B 1 91 ? 62.071 -15.221 -2.423 1.00 22.57 90 LEU B N 1
ATOM 3640 C CA . LEU B 1 91 ? 63.061 -15.183 -1.345 1.00 25.53 90 LEU B CA 1
ATOM 3641 C C . LEU B 1 91 ? 64.481 -15.430 -1.852 1.00 27.74 90 LEU B C 1
ATOM 3642 O O . LEU B 1 91 ? 65.417 -14.737 -1.426 1.00 25.32 90 LEU B O 1
ATOM 3647 N N . TRP B 1 92 ? 64.626 -16.398 -2.759 1.00 25.06 91 TRP B N 1
ATOM 3648 C CA . TRP B 1 92 ? 65.902 -16.653 -3.445 1.00 26.26 91 TRP B CA 1
ATOM 3649 C C . TRP B 1 92 ? 66.340 -15.478 -4.309 1.00 24.93 91 TRP B C 1
ATOM 3650 O O . TRP B 1 92 ? 67.541 -15.170 -4.365 1.00 25.98 91 TRP B O 1
ATOM 3661 N N . ASP B 1 93 ? 65.372 -14.848 -4.986 1.00 22.55 92 ASP B N 1
ATOM 3662 C CA . ASP B 1 93 ? 65.598 -13.612 -5.774 1.00 24.64 92 ASP B CA 1
ATOM 3663 C C . ASP B 1 93 ? 66.187 -12.559 -4.850 1.00 26.21 92 ASP B C 1
ATOM 3664 O O . ASP B 1 93 ? 67.224 -11.975 -5.179 1.00 23.10 92 ASP B O 1
ATOM 3669 N N . ILE B 1 94 ? 65.578 -12.384 -3.664 1.00 21.81 93 ILE B N 1
ATOM 3670 C CA . ILE B 1 94 ? 66.086 -11.427 -2.663 1.00 26.11 93 ILE B CA 1
ATOM 3671 C C . ILE B 1 94 ? 67.533 -11.717 -2.219 1.00 22.91 93 ILE B C 1
ATOM 3672 O O . ILE B 1 94 ? 68.395 -10.810 -2.234 1.00 25.70 93 ILE B O 1
ATOM 3677 N N . LYS B 1 95 ? 67.779 -12.971 -1.837 1.00 22.43 94 LYS B N 1
ATOM 3678 C CA . LYS B 1 95 ? 69.078 -13.409 -1.274 1.00 25.34 94 LYS B CA 1
ATOM 3679 C C . LYS B 1 95 ? 70.181 -13.128 -2.276 1.00 24.35 94 LYS B C 1
ATOM 3680 O O . LYS B 1 95 ? 71.242 -12.577 -1.929 1.00 28.61 94 LYS B O 1
ATOM 3686 N N . GLY B 1 96 ? 69.910 -13.455 -3.539 1.00 26.13 95 GLY B N 1
ATOM 3687 C CA . GLY B 1 96 ? 70.875 -13.206 -4.608 1.00 24.97 95 GLY B CA 1
ATOM 3688 C C . GLY B 1 96 ? 71.146 -11.724 -4.839 1.00 24.63 95 GLY B C 1
ATOM 3689 O O . GLY B 1 96 ? 72.303 -11.312 -5.010 1.00 24.55 95 GLY B O 1
ATOM 3690 N N . LYS B 1 97 ? 70.098 -10.913 -4.822 1.00 25.04 96 LYS B N 1
ATOM 3691 C CA . LYS B 1 97 ? 70.281 -9.446 -4.944 1.00 28.18 96 LYS B CA 1
ATOM 3692 C C . LYS B 1 97 ? 71.042 -8.865 -3.773 1.00 29.83 96 LYS B C 1
ATOM 3693 O O . LYS B 1 97 ? 71.899 -8.000 -3.962 1.00 34.48 96 LYS B O 1
ATOM 3699 N N . VAL B 1 98 ? 70.763 -9.379 -2.575 1.00 25.31 97 VAL B N 1
ATOM 3700 C CA . VAL B 1 98 ? 71.474 -8.976 -1.367 1.00 27.76 97 VAL B CA 1
ATOM 3701 C C . VAL B 1 98 ? 72.962 -9.312 -1.425 1.00 32.77 97 VAL B C 1
ATOM 3702 O O . VAL B 1 98 ? 73.807 -8.480 -1.083 1.00 26.72 97 VAL B O 1
ATOM 3706 N N . LEU B 1 99 ? 73.292 -10.514 -1.896 1.00 28.23 98 LEU B N 1
ATOM 3707 C CA . LEU B 1 99 ? 74.694 -10.942 -1.928 1.00 22.38 98 LEU B CA 1
ATOM 3708 C C . LEU B 1 99 ? 75.353 -10.615 -3.278 1.00 26.36 98 LEU B C 1
ATOM 3709 O O . LEU B 1 99 ? 76.508 -10.937 -3.499 1.00 34.07 98 LEU B O 1
ATOM 3714 N N . GLY B 1 100 ? 74.569 -10.046 -4.187 1.00 28.23 99 GLY B N 1
ATOM 3715 C CA . GLY B 1 100 ? 75.037 -9.547 -5.489 1.00 31.42 99 GLY B CA 1
ATOM 3716 C C . GLY B 1 100 ? 75.410 -10.564 -6.553 1.00 32.62 99 GLY B C 1
ATOM 3717 O O . GLY B 1 100 ? 76.230 -10.265 -7.420 1.00 33.93 99 GLY B O 1
ATOM 3718 N N . VAL B 1 101 ? 74.816 -11.761 -6.504 1.00 28.22 100 VAL B N 1
ATOM 3719 C CA . VAL B 1 101 ? 75.169 -12.842 -7.431 1.00 30.88 100 VAL B CA 1
ATOM 3720 C C . VAL B 1 101 ? 73.916 -13.605 -7.915 1.00 28.53 100 VAL B C 1
ATOM 3721 O O . VAL B 1 101 ? 72.883 -13.561 -7.253 1.00 25.45 100 VAL B O 1
ATOM 3725 N N . PRO B 1 102 ? 74.021 -14.312 -9.060 1.00 26.41 101 PRO B N 1
ATOM 3726 C CA . PRO B 1 102 ? 72.931 -15.190 -9.450 1.00 28.17 101 PRO B CA 1
ATOM 3727 C C . PRO B 1 102 ? 72.735 -16.269 -8.415 1.00 25.20 101 PRO B C 1
ATOM 3728 O O . PRO B 1 102 ? 73.690 -16.656 -7.739 1.00 23.23 101 PRO B O 1
ATOM 3732 N N . VAL B 1 103 ? 71.497 -16.738 -8.291 1.00 24.33 102 VAL B N 1
ATOM 3733 C CA . VAL B 1 103 ? 71.153 -17.816 -7.351 1.00 27.66 102 VAL B CA 1
ATOM 3734 C C . VAL B 1 103 ? 72.042 -19.075 -7.451 1.00 32.03 102 VAL B C 1
ATOM 3735 O O . VAL B 1 103 ? 72.421 -19.647 -6.424 1.00 23.31 102 VAL B O 1
ATOM 3739 N N . TYR B 1 104 ? 72.417 -19.482 -8.667 1.00 23.30 103 TYR B N 1
ATOM 3740 C CA . TYR B 1 104 ? 73.274 -20.674 -8.829 1.00 23.34 103 TYR B CA 1
ATOM 3741 C C . TYR B 1 104 ? 74.618 -20.556 -8.110 1.00 22.20 103 TYR B C 1
ATOM 3742 O O . TYR B 1 104 ? 75.178 -21.565 -7.712 1.00 24.75 103 TYR B O 1
ATOM 3751 N N . GLU B 1 105 ? 75.110 -19.324 -7.917 1.00 22.52 104 GLU B N 1
ATOM 3752 C CA . GLU B 1 105 ? 76.405 -19.096 -7.275 1.00 25.14 104 GLU B CA 1
ATOM 3753 C C . GLU B 1 105 ? 76.284 -19.395 -5.790 1.00 26.84 104 GLU B C 1
ATOM 3754 O O . GLU B 1 105 ? 77.217 -19.901 -5.165 1.00 30.38 104 GLU B O 1
ATOM 3760 N N . LEU B 1 106 ? 75.098 -19.132 -5.246 1.00 23.92 105 LEU B N 1
ATOM 3761 C CA . LEU B 1 106 ? 74.797 -19.461 -3.854 1.00 25.10 105 LEU B CA 1
ATOM 3762 C C . LEU B 1 106 ? 74.753 -20.979 -3.607 1.00 23.19 105 LEU B C 1
ATOM 3763 O O . LEU B 1 106 ? 75.308 -21.472 -2.620 1.00 27.74 105 LEU B O 1
ATOM 3768 N N . LEU B 1 107 ? 74.125 -21.704 -4.518 1.00 24.89 106 LEU B N 1
ATOM 3769 C CA . LEU B 1 107 ? 73.890 -23.134 -4.365 1.00 27.25 106 LEU B CA 1
ATOM 3770 C C . LEU B 1 107 ? 75.090 -23.975 -4.830 1.00 24.63 106 LEU B C 1
ATOM 3771 O O . LEU B 1 107 ? 74.928 -25.100 -5.325 1.00 33.30 106 LEU B O 1
ATOM 3776 N N . GLY B 1 108 ? 76.291 -23.448 -4.668 1.00 26.54 107 GLY B N 1
ATOM 3777 C CA . GLY B 1 108 ? 77.501 -24.220 -4.998 1.00 26.51 107 GLY B CA 1
ATOM 3778 C C . GLY B 1 108 ? 78.118 -23.936 -6.357 1.00 27.90 107 GLY B C 1
ATOM 3779 O O . GLY B 1 108 ? 79.149 -24.512 -6.685 1.00 25.61 107 GLY B O 1
ATOM 3780 N N . GLY B 1 109 ? 77.512 -23.050 -7.147 1.00 26.15 108 GLY B N 1
ATOM 3781 C CA . GLY B 1 109 ? 78.117 -22.647 -8.435 1.00 31.32 108 GLY B CA 1
ATOM 3782 C C . GLY B 1 109 ? 77.822 -23.575 -9.602 1.00 27.15 108 GLY B C 1
ATOM 3783 O O . GLY B 1 109 ? 77.186 -24.622 -9.428 1.00 23.12 108 GLY B O 1
ATOM 3784 N N . LEU B 1 110 ? 78.305 -23.191 -10.784 1.00 24.14 109 LEU B N 1
ATOM 3785 C CA . LEU B 1 110 ? 78.040 -23.919 -12.025 1.00 26.94 109 LEU B CA 1
ATOM 3786 C C . LEU B 1 110 ? 78.547 -25.350 -12.028 1.00 28.02 109 LEU B C 1
ATOM 3787 O O . LEU B 1 110 ? 79.646 -25.634 -11.571 1.00 26.59 109 LEU B O 1
ATOM 3792 N N . VAL B 1 111 ? 77.718 -26.240 -12.562 1.00 27.49 110 VAL B N 1
ATOM 3793 C CA . VAL B 1 111 ? 78.109 -27.616 -12.831 1.00 24.23 110 VAL B CA 1
ATOM 3794 C C . VAL B 1 111 ? 78.240 -27.807 -14.359 1.00 31.17 110 VAL B C 1
ATOM 3795 O O . VAL B 1 111 ? 78.725 -28.831 -14.813 1.00 28.76 110 VAL B O 1
ATOM 3799 N N . ARG B 1 112 ? 77.785 -26.807 -15.122 1.00 27.97 111 ARG B N 1
ATOM 3800 C CA . ARG B 1 112 ? 77.792 -26.824 -16.595 1.00 27.68 111 ARG B CA 1
ATOM 3801 C C . ARG B 1 112 ? 77.830 -25.393 -17.078 1.00 32.81 111 ARG B C 1
ATOM 3802 O O . ARG B 1 112 ? 77.516 -24.471 -16.315 1.00 32.00 111 ARG B O 1
ATOM 3810 N N . ASP B 1 113 ? 78.178 -25.196 -18.349 1.00 26.61 112 ASP B N 1
ATOM 3811 C CA . ASP B 1 113 ? 78.343 -23.838 -18.876 1.00 30.40 112 ASP B CA 1
ATOM 3812 C C . ASP B 1 113 ? 77.121 -23.370 -19.647 1.00 28.04 112 ASP B C 1
ATOM 3813 O O . ASP B 1 113 ? 76.891 -22.174 -19.749 1.00 34.58 112 ASP B O 1
ATOM 3818 N N . LYS B 1 114 ? 76.352 -24.309 -20.191 1.00 30.11 113 LYS B N 1
ATOM 3819 C CA . LYS B 1 114 ? 75.092 -23.977 -20.855 1.00 30.63 113 LYS B CA 1
ATOM 3820 C C . LYS B 1 114 ? 74.118 -25.104 -20.657 1.00 29.44 113 LYS B C 1
ATOM 3821 O O . LYS B 1 114 ? 74.514 -26.198 -20.275 1.00 33.21 113 LYS B O 1
ATOM 3827 N N . MET B 1 115 ? 72.851 -24.844 -20.955 1.00 29.22 114 MET B N 1
ATOM 3828 C CA . MET B 1 115 ? 71.789 -25.819 -20.730 1.00 31.16 114 MET B CA 1
ATOM 3829 C C . MET B 1 115 ? 70.970 -26.028 -21.980 1.00 27.87 114 MET B C 1
ATOM 3830 O O . MET B 1 115 ? 70.467 -25.062 -22.566 1.00 31.76 114 MET B O 1
ATOM 3835 N N . ARG B 1 116 ? 70.869 -27.285 -22.402 1.00 30.73 115 ARG B N 1
ATOM 3836 C CA A ARG B 1 116 ? 70.049 -27.651 -23.537 0.50 32.93 115 ARG B CA 1
ATOM 3837 C CA B ARG B 1 116 ? 70.043 -27.623 -23.546 0.50 33.01 115 ARG B CA 1
ATOM 3838 C C . ARG B 1 116 ? 68.570 -27.397 -23.219 1.00 36.52 115 ARG B C 1
ATOM 3839 O O . ARG B 1 116 ? 68.076 -27.829 -22.180 1.00 35.20 115 ARG B O 1
ATOM 3854 N N . THR B 1 117 ? 67.896 -26.669 -24.107 1.00 34.29 116 THR B N 1
ATOM 3855 C CA . THR B 1 117 ? 66.467 -26.420 -24.004 1.00 37.11 116 THR B CA 1
ATOM 3856 C C . THR B 1 117 ? 65.752 -27.151 -25.127 1.00 39.25 116 THR B C 1
ATOM 3857 O O . THR B 1 117 ? 66.382 -27.711 -26.021 1.00 41.40 116 THR B O 1
ATOM 3861 N N . TYR B 1 118 ? 64.428 -27.166 -25.056 1.00 42.14 117 TYR B N 1
ATOM 3862 C CA . TYR B 1 118 ? 63.600 -27.717 -26.113 1.00 42.47 117 TYR B CA 1
ATOM 3863 C C . TYR B 1 118 ? 62.218 -27.110 -25.973 1.00 42.31 117 TYR B C 1
ATOM 3864 O O . TYR B 1 118 ? 61.849 -26.659 -24.892 1.00 36.06 117 TYR B O 1
ATOM 3873 N N . SER B 1 119 ? 61.468 -27.066 -27.066 1.00 40.22 118 SER B N 1
ATOM 3874 C CA . SER B 1 119 ? 60.151 -26.433 -27.017 1.00 42.17 118 SER B CA 1
ATOM 3875 C C . SER B 1 119 ? 59.026 -27.372 -27.441 1.00 37.97 118 SER B C 1
ATOM 3876 O O . SER B 1 119 ? 59.244 -28.342 -28.192 1.00 35.03 118 SER B O 1
ATOM 3879 N N . TRP B 1 120 ? 57.829 -27.079 -26.934 1.00 39.34 119 TRP B N 1
ATOM 3880 C CA . TRP B 1 120 ? 56.605 -27.703 -27.421 1.00 42.58 119 TRP B CA 1
ATOM 3881 C C . TRP B 1 120 ? 56.339 -27.190 -28.836 1.00 40.40 119 TRP B C 1
ATOM 3882 O O . TRP B 1 120 ? 56.605 -26.027 -29.140 1.00 43.01 119 TRP B O 1
ATOM 3893 N N . VAL B 1 121 ? 55.887 -28.072 -29.719 1.00 37.54 120 VAL B N 1
ATOM 3894 C CA . VAL B 1 121 ? 55.422 -27.659 -31.043 1.00 37.54 120 VAL B CA 1
ATOM 3895 C C . VAL B 1 121 ? 54.043 -28.243 -31.235 1.00 38.94 120 VAL B C 1
ATOM 3896 O O . VAL B 1 121 ? 53.830 -29.438 -31.000 1.00 33.45 120 VAL B O 1
ATOM 3900 N N . GLY B 1 122 ? 53.118 -27.396 -31.674 1.00 38.93 121 GLY B N 1
ATOM 3901 C CA . GLY B 1 122 ? 51.751 -27.807 -31.894 1.00 40.67 121 GLY B CA 1
ATOM 3902 C C . GLY B 1 122 ? 51.432 -27.812 -33.366 1.00 40.54 121 GLY B C 1
ATOM 3903 O O . GLY B 1 122 ? 52.301 -27.593 -34.212 1.00 43.04 121 GLY B O 1
ATOM 3904 N N . GLY B 1 123 ? 50.170 -28.047 -33.671 1.00 45.56 122 GLY B N 1
ATOM 3905 C CA . GLY B 1 123 ? 49.747 -28.104 -35.049 1.00 46.64 122 GLY B CA 1
ATOM 3906 C C . GLY B 1 123 ? 48.566 -29.020 -35.140 1.00 49.19 122 GLY B C 1
ATOM 3907 O O . GLY B 1 123 ? 48.519 -30.059 -34.484 1.00 43.41 122 GLY B O 1
ATOM 3908 N N . ASP B 1 124 ? 47.603 -28.617 -35.961 1.00 53.34 123 ASP B N 1
ATOM 3909 C CA . ASP B 1 124 ? 46.368 -29.351 -36.128 1.00 51.59 123 ASP B CA 1
ATOM 3910 C C . ASP B 1 124 ? 46.590 -30.679 -36.826 1.00 47.91 123 ASP B C 1
ATOM 3911 O O . ASP B 1 124 ? 46.044 -31.698 -36.411 1.00 52.83 123 ASP B O 1
ATOM 3916 N N . ARG B 1 125 ? 47.403 -30.652 -37.883 1.00 39.43 124 ARG B N 1
ATOM 3917 C CA . ARG B 1 125 ? 47.710 -31.826 -38.690 1.00 37.43 124 ARG B CA 1
ATOM 3918 C C . ARG B 1 125 ? 49.220 -32.073 -38.606 1.00 37.75 124 ARG B C 1
ATOM 3919 O O . ARG B 1 125 ? 49.942 -31.172 -38.193 1.00 36.52 124 ARG B O 1
ATOM 3927 N N . PRO B 1 126 ? 49.694 -33.287 -38.985 1.00 36.21 125 PRO B N 1
ATOM 3928 C CA . PRO B 1 126 ? 51.137 -33.571 -38.979 1.00 41.47 125 PRO B CA 1
ATOM 3929 C C . PRO B 1 126 ? 51.967 -32.575 -39.797 1.00 46.30 125 PRO B C 1
ATOM 3930 O O . PRO B 1 126 ? 53.019 -32.157 -39.327 1.00 42.89 125 PRO B O 1
ATOM 3934 N N . ALA B 1 127 ? 51.476 -32.187 -40.979 1.00 39.09 126 ALA B N 1
ATOM 3935 C CA . ALA B 1 127 ? 52.125 -31.166 -41.823 1.00 40.65 126 ALA B CA 1
ATOM 3936 C C . ALA B 1 127 ? 52.432 -29.874 -41.076 1.00 39.80 126 ALA B C 1
ATOM 3937 O O . ALA B 1 127 ? 53.506 -29.297 -41.257 1.00 42.33 126 ALA B O 1
ATOM 3939 N N . ASP B 1 128 ? 51.486 -29.422 -40.252 1.00 36.36 127 ASP B N 1
ATOM 3940 C CA . ASP B 1 128 ? 51.663 -28.225 -39.439 1.00 39.69 127 ASP B CA 1
ATOM 3941 C C . ASP B 1 128 ? 52.756 -28.398 -38.372 1.00 39.24 127 ASP B C 1
ATOM 3942 O O . ASP B 1 128 ? 53.545 -27.487 -38.126 1.00 33.38 127 ASP B O 1
ATOM 3947 N N . VAL B 1 129 ? 52.795 -29.571 -37.745 1.00 39.87 128 VAL B N 1
ATOM 3948 C CA . VAL B 1 129 ? 53.809 -29.860 -36.722 1.00 32.29 128 VAL B CA 1
ATOM 3949 C C . VAL B 1 129 ? 55.187 -29.900 -37.377 1.00 34.44 128 VAL B C 1
ATOM 3950 O O . VAL B 1 129 ? 56.112 -29.249 -36.899 1.00 35.59 128 VAL B O 1
ATOM 3954 N N . ILE B 1 130 ? 55.293 -30.629 -38.492 1.00 30.02 129 ILE B N 1
ATOM 3955 C CA . ILE B 1 130 ? 56.539 -30.754 -39.257 1.00 35.05 129 ILE B CA 1
ATOM 3956 C C . ILE B 1 130 ? 57.097 -29.367 -39.600 1.00 38.75 129 ILE B C 1
ATOM 3957 O O . ILE B 1 130 ? 58.268 -29.065 -39.322 1.00 38.69 129 ILE B O 1
ATOM 3962 N N . ALA B 1 131 ? 56.229 -28.517 -40.141 1.00 36.95 130 ALA B N 1
ATOM 3963 C CA . ALA B 1 131 ? 56.591 -27.134 -40.489 1.00 40.62 130 ALA B CA 1
ATOM 3964 C C . ALA B 1 131 ? 57.123 -26.338 -39.287 1.00 37.04 130 ALA B C 1
ATOM 3965 O O . ALA B 1 131 ? 58.154 -25.669 -39.391 1.00 39.66 130 ALA B O 1
ATOM 3967 N N . GLY B 1 132 ? 56.426 -26.428 -38.151 1.00 41.07 131 GLY B N 1
ATOM 3968 C CA . GLY B 1 132 ? 56.866 -25.778 -36.898 1.00 36.09 131 GLY B CA 1
ATOM 3969 C C . GLY B 1 132 ? 58.198 -26.276 -36.372 1.00 34.47 131 GLY B C 1
ATOM 3970 O O . GLY B 1 132 ? 59.048 -25.481 -35.918 1.00 35.78 131 GLY B O 1
ATOM 3971 N N . MET B 1 133 ? 58.385 -27.593 -36.429 1.00 34.80 132 MET B N 1
ATOM 3972 C CA . MET B 1 133 ? 59.658 -28.222 -36.103 1.00 39.42 132 MET B CA 1
ATOM 3973 C C . MET B 1 133 ? 60.784 -27.765 -37.027 1.00 40.28 132 MET B C 1
ATOM 3974 O O . MET B 1 133 ? 61.885 -27.480 -36.547 1.00 37.30 132 MET B O 1
ATOM 3979 N N . LYS B 1 134 ? 60.501 -27.697 -38.331 1.00 38.52 133 LYS B N 1
ATOM 3980 C CA . LYS B 1 134 ? 61.476 -27.202 -39.317 1.00 43.82 133 LYS B CA 1
ATOM 3981 C C . LYS B 1 134 ? 61.829 -25.727 -39.138 1.00 43.87 133 LYS B C 1
ATOM 3982 O O . LYS B 1 134 ? 62.992 -25.353 -39.287 1.00 48.61 133 LYS B O 1
ATOM 3988 N N . ALA B 1 135 ? 60.836 -24.900 -38.814 1.00 41.57 134 ALA B N 1
ATOM 3989 C CA . ALA B 1 135 ? 61.068 -23.490 -38.475 1.00 42.41 134 ALA B CA 1
ATOM 3990 C C . ALA B 1 135 ? 61.971 -23.326 -37.243 1.00 49.07 134 ALA B C 1
ATOM 3991 O O . ALA B 1 135 ? 62.825 -22.442 -37.213 1.00 49.00 134 ALA B O 1
ATOM 3993 N N . LEU B 1 136 ? 61.797 -24.199 -36.248 1.00 49.96 135 LEU B N 1
ATOM 3994 C CA . LEU B 1 136 ? 62.653 -24.207 -35.055 1.00 50.26 135 LEU B CA 1
ATOM 3995 C C . LEU B 1 136 ? 64.021 -24.825 -35.327 1.00 50.03 135 LEU B C 1
ATOM 3996 O O . LEU B 1 136 ? 65.020 -24.440 -34.721 1.00 46.19 135 LEU B O 1
ATOM 4001 N N . GLN B 1 137 ? 64.058 -25.761 -36.271 1.00 51.80 136 GLN B N 1
ATOM 4002 C CA . GLN B 1 137 ? 65.279 -26.456 -36.674 1.00 50.42 136 GLN B CA 1
ATOM 4003 C C . GLN B 1 137 ? 66.285 -25.507 -37.326 1.00 52.88 136 GLN B C 1
ATOM 4004 O O . GLN B 1 137 ? 67.499 -25.643 -37.143 1.00 50.66 136 GLN B O 1
ATOM 4010 N N . ALA B 1 138 ? 65.763 -24.543 -38.079 1.00 51.64 137 ALA B N 1
ATOM 4011 C CA . ALA B 1 138 ? 66.566 -23.477 -38.673 1.00 58.04 137 ALA B CA 1
ATOM 4012 C C . ALA B 1 138 ? 67.152 -22.535 -37.608 1.00 60.65 137 ALA B C 1
ATOM 4013 O O . ALA B 1 138 ? 67.996 -21.693 -37.918 1.00 60.20 137 ALA B O 1
ATOM 4015 N N . GLY B 1 139 ? 66.699 -22.684 -36.362 1.00 57.38 138 GLY B N 1
ATOM 4016 C CA . GLY B 1 139 ? 67.273 -21.970 -35.228 1.00 54.09 138 GLY B CA 1
ATOM 4017 C C . GLY B 1 139 ? 68.244 -22.776 -34.378 1.00 51.42 138 GLY B C 1
ATOM 4018 O O . GLY B 1 139 ? 68.766 -22.269 -33.388 1.00 54.40 138 GLY B O 1
ATOM 4019 N N . GLY B 1 140 ? 68.494 -24.029 -34.755 1.00 47.70 139 GLY B N 1
ATOM 4020 C CA . GLY B 1 140 ? 69.471 -24.861 -34.050 1.00 49.28 139 GLY B CA 1
ATOM 4021 C C . GLY B 1 140 ? 68.880 -25.907 -33.118 1.00 47.14 139 GLY B C 1
ATOM 4022 O O . GLY B 1 140 ? 69.619 -26.697 -32.522 1.00 43.65 139 GLY B O 1
ATOM 4023 N N . PHE B 1 141 ? 67.550 -25.909 -32.988 1.00 44.71 140 PHE B N 1
ATOM 4024 C CA . PHE B 1 141 ? 66.855 -26.896 -32.177 1.00 44.03 140 PHE B CA 1
ATOM 4025 C C . PHE B 1 141 ? 66.819 -28.245 -32.883 1.00 46.39 140 PHE B C 1
ATOM 4026 O O . PHE B 1 141 ? 66.565 -28.312 -34.090 1.00 46.88 140 PHE B O 1
ATOM 4034 N N . ASP B 1 142 ? 67.112 -29.295 -32.115 1.00 44.33 141 ASP B N 1
ATOM 4035 C CA A ASP B 1 142 ? 66.977 -30.682 -32.567 0.50 44.10 141 ASP B CA 1
ATOM 4036 C CA B ASP B 1 142 ? 66.970 -30.680 -32.569 0.50 44.36 141 ASP B CA 1
ATOM 4037 C C . ASP B 1 142 ? 66.191 -31.527 -31.550 1.00 39.16 141 ASP B C 1
ATOM 4038 O O . ASP B 1 142 ? 66.012 -32.733 -31.734 1.00 42.56 141 ASP B O 1
ATOM 4047 N N . HIS B 1 143 ? 65.733 -30.887 -30.471 1.00 37.16 142 HIS B N 1
ATOM 4048 C CA . HIS B 1 143 ? 64.921 -31.556 -29.448 1.00 29.19 142 HIS B CA 1
ATOM 4049 C C . HIS B 1 143 ? 63.556 -30.884 -29.358 1.00 27.99 142 HIS B C 1
ATOM 4050 O O . HIS B 1 143 ? 63.462 -29.667 -29.325 1.00 33.66 142 HIS B O 1
ATOM 4057 N N . PHE B 1 144 ? 62.494 -31.690 -29.345 1.00 28.45 143 PHE B N 1
ATOM 4058 C CA . PHE B 1 144 ? 61.127 -31.158 -29.360 1.00 30.72 143 PHE B CA 1
ATOM 4059 C C . PHE B 1 144 ? 60.216 -31.888 -28.372 1.00 32.45 143 PHE B C 1
ATOM 4060 O O . PHE B 1 144 ? 60.494 -33.022 -28.009 1.00 30.34 143 PHE B O 1
ATOM 4068 N N . LYS B 1 145 ? 59.141 -31.231 -27.945 1.00 34.78 144 LYS B N 1
ATOM 4069 C CA . LYS B 1 145 ? 58.014 -31.913 -27.275 1.00 35.70 144 LYS B CA 1
ATOM 4070 C C . LYS B 1 145 ? 56.759 -31.737 -28.121 1.00 29.12 144 LYS B C 1
ATOM 4071 O O . LYS B 1 145 ? 56.447 -30.621 -28.547 1.00 34.77 144 LYS B O 1
ATOM 4077 N N . LEU B 1 146 ? 56.060 -32.836 -28.398 1.00 29.70 145 LEU B N 1
ATOM 4078 C CA . LEU B 1 146 ? 54.770 -32.786 -29.125 1.00 35.51 145 LEU B CA 1
ATOM 4079 C C . LEU B 1 146 ? 53.654 -33.380 -28.272 1.00 38.24 145 LEU B C 1
ATOM 4080 O O . LEU B 1 146 ? 53.919 -34.231 -27.431 1.00 37.20 145 LEU B O 1
ATOM 4085 N N . ASN B 1 147 ? 52.412 -32.939 -28.489 1.00 37.63 146 ASN B N 1
ATOM 4086 C CA . ASN B 1 147 ? 51.251 -33.624 -27.922 1.00 42.04 146 ASN B CA 1
ATOM 4087 C C . ASN B 1 147 ? 51.186 -35.000 -28.537 1.00 39.84 146 ASN B C 1
ATOM 4088 O O . ASN B 1 147 ? 51.406 -35.158 -29.739 1.00 41.92 146 ASN B O 1
ATOM 4093 N N . GLY B 1 148 ? 50.904 -35.997 -27.715 1.00 35.17 147 GLY B N 1
ATOM 4094 C CA . GLY B 1 148 ? 50.821 -37.363 -28.200 1.00 39.93 147 GLY B CA 1
ATOM 4095 C C . GLY B 1 148 ? 49.571 -37.620 -29.035 1.00 49.84 147 GLY B C 1
ATOM 4096 O O . GLY B 1 148 ? 49.580 -38.470 -29.931 1.00 45.16 147 GLY B O 1
ATOM 4097 N N . CYS B 1 149 ? 48.525 -36.869 -28.759 1.00 53.26 148 CYS B N 1
ATOM 4098 C CA . CYS B 1 149 ? 47.276 -36.992 -29.479 1.00 65.97 148 CYS B CA 1
ATOM 4099 C C . CYS B 1 149 ? 46.818 -35.695 -30.100 1.00 67.69 148 CYS B C 1
ATOM 4100 O O . CYS B 1 149 ? 47.161 -34.630 -29.672 1.00 60.86 148 CYS B O 1
ATOM 4103 N N . GLU B 1 150 ? 45.988 -35.824 -31.114 1.00 76.46 149 GLU B N 1
ATOM 4104 C CA . GLU B 1 150 ? 45.682 -34.729 -31.994 1.00 82.41 149 GLU B CA 1
ATOM 4105 C C . GLU B 1 150 ? 45.171 -33.618 -31.170 1.00 86.06 149 GLU B C 1
ATOM 4106 O O . GLU B 1 150 ? 45.538 -32.467 -31.380 1.00 88.31 149 GLU B O 1
ATOM 4108 N N . GLU B 1 151 ? 44.340 -33.972 -30.212 1.00 87.46 150 GLU B N 1
ATOM 4109 C CA . GLU B 1 151 ? 43.673 -33.011 -29.394 1.00 87.68 150 GLU B CA 1
ATOM 4110 C C . GLU B 1 151 ? 42.791 -33.779 -28.452 1.00 87.60 150 GLU B C 1
ATOM 4111 O O . GLU B 1 151 ? 43.017 -34.939 -28.193 1.00 87.03 150 GLU B O 1
ATOM 4113 N N . MET B 1 152 ? 41.788 -33.128 -27.910 1.00 86.79 151 MET B N 1
ATOM 4114 C CA . MET B 1 152 ? 40.977 -33.748 -26.890 1.00 85.25 151 MET B CA 1
ATOM 4115 C C . MET B 1 152 ? 40.235 -34.995 -27.346 1.00 83.20 151 MET B C 1
ATOM 4116 O O . MET B 1 152 ? 39.882 -35.161 -28.502 1.00 83.95 151 MET B O 1
ATOM 4118 N N . GLY B 1 153 ? 40.037 -35.877 -26.388 1.00 78.09 152 GLY B N 1
ATOM 4119 C CA . GLY B 1 153 ? 39.430 -37.157 -26.599 1.00 73.98 152 GLY B CA 1
ATOM 4120 C C . GLY B 1 153 ? 40.406 -38.151 -26.047 1.00 69.40 152 GLY B C 1
ATOM 4121 O O . GLY B 1 153 ? 41.573 -38.064 -26.305 1.00 71.75 152 GLY B O 1
ATOM 4122 N N . ILE B 1 154 ? 39.910 -39.085 -25.269 1.00 64.03 153 ILE B N 1
ATOM 4123 C CA . ILE B 1 154 ? 40.742 -40.129 -24.679 1.00 59.86 153 ILE B CA 1
ATOM 4124 C C . ILE B 1 154 ? 41.042 -41.211 -25.732 1.00 57.52 153 ILE B C 1
ATOM 4125 O O . ILE B 1 154 ? 40.182 -41.551 -26.550 1.00 50.83 153 ILE B O 1
ATOM 4130 N N . ILE B 1 155 ? 42.279 -41.706 -25.738 1.00 51.03 154 ILE B N 1
ATOM 4131 C CA . ILE B 1 155 ? 42.634 -42.852 -26.563 1.00 45.32 154 ILE B CA 1
ATOM 4132 C C . ILE B 1 155 ? 42.169 -44.099 -25.825 1.00 41.03 154 ILE B C 1
ATOM 4133 O O . ILE B 1 155 ? 42.804 -44.525 -24.847 1.00 39.42 154 ILE B O 1
ATOM 4138 N N . ASP B 1 156 ? 41.037 -44.651 -26.268 1.00 40.40 155 ASP B N 1
ATOM 4139 C CA . ASP B 1 156 ? 40.425 -45.822 -25.609 1.00 40.60 155 ASP B CA 1
ATOM 4140 C C . ASP B 1 156 ? 40.031 -46.960 -26.564 1.00 42.37 155 ASP B C 1
ATOM 4141 O O . ASP B 1 156 ? 39.486 -47.993 -26.136 1.00 41.94 155 ASP B O 1
ATOM 4146 N N . THR B 1 157 ? 40.313 -46.764 -27.851 1.00 39.72 156 THR B N 1
ATOM 4147 C CA . THR B 1 157 ? 40.035 -47.771 -28.881 1.00 40.80 156 THR B CA 1
ATOM 4148 C C . THR B 1 157 ? 41.263 -48.006 -29.753 1.00 44.22 156 THR B C 1
ATOM 4149 O O . THR B 1 157 ? 42.192 -47.188 -29.774 1.00 37.05 156 THR B O 1
ATOM 4153 N N . SER B 1 158 ? 41.249 -49.118 -30.487 1.00 40.61 157 SER B N 1
ATOM 4154 C CA . SER B 1 158 ? 42.311 -49.438 -31.435 1.00 39.89 157 SER B CA 1
ATOM 4155 C C . SER B 1 158 ? 42.391 -48.421 -32.566 1.00 40.48 157 SER B C 1
ATOM 4156 O O . SER B 1 158 ? 43.481 -48.076 -33.001 1.00 41.23 157 SER B O 1
ATOM 4159 N N . ARG B 1 159 ? 41.236 -47.909 -32.991 1.00 42.50 158 ARG B N 1
ATOM 4160 C CA . ARG B 1 159 ? 41.160 -46.812 -33.955 1.00 46.00 158 ARG B CA 1
ATOM 4161 C C . ARG B 1 159 ? 41.916 -45.554 -33.480 1.00 41.68 158 ARG B C 1
ATOM 4162 O O . ARG B 1 159 ? 42.656 -44.938 -34.255 1.00 44.05 158 ARG B O 1
ATOM 4170 N N . ALA B 1 160 ? 41.725 -45.192 -32.211 1.00 38.99 159 ALA B N 1
ATOM 4171 C CA . ALA B 1 160 ? 42.370 -44.020 -31.621 1.00 40.68 159 ALA B CA 1
ATOM 4172 C C . ALA B 1 160 ? 43.883 -44.188 -31.440 1.00 39.52 159 ALA B C 1
ATOM 4173 O O . ALA B 1 160 ? 44.643 -43.239 -31.664 1.00 39.29 159 ALA B O 1
ATOM 4175 N N . VAL B 1 161 ? 44.302 -45.388 -31.029 1.00 39.20 160 VAL B N 1
ATOM 4176 C CA . VAL B 1 161 ? 45.724 -45.759 -30.950 1.00 36.32 160 VAL B CA 1
ATOM 4177 C C . VAL B 1 161 ? 46.330 -45.580 -32.335 1.00 40.25 160 VAL B C 1
ATOM 4178 O O . VAL B 1 161 ? 47.359 -44.930 -32.474 1.00 34.81 160 VAL B O 1
ATOM 4182 N N . ASP B 1 162 ? 45.654 -46.126 -33.350 1.00 38.25 161 ASP B N 1
ATOM 4183 C CA . ASP B 1 162 ? 46.165 -46.138 -34.721 1.00 38.57 161 ASP B CA 1
ATOM 4184 C C . ASP B 1 162 ? 46.307 -44.777 -35.348 1.00 36.55 161 ASP B C 1
ATOM 4185 O O . ASP B 1 162 ? 47.247 -44.562 -36.102 1.00 31.77 161 ASP B O 1
ATOM 4190 N N . ALA B 1 163 ? 45.380 -43.876 -35.037 1.00 33.59 162 ALA B N 1
ATOM 4191 C CA . ALA B 1 163 ? 45.449 -42.506 -35.523 1.00 36.49 162 ALA B CA 1
ATOM 4192 C C . ALA B 1 163 ? 46.611 -41.763 -34.862 1.00 40.15 162 ALA B C 1
ATOM 4193 O O . ALA B 1 163 ? 47.354 -41.072 -35.552 1.00 32.57 162 ALA B O 1
ATOM 4195 N N . ALA B 1 164 ? 46.761 -41.916 -33.540 1.00 34.78 163 ALA B N 1
ATOM 4196 C CA . ALA B 1 164 ? 47.869 -41.312 -32.797 1.00 35.49 163 ALA B CA 1
ATOM 4197 C C . ALA B 1 164 ? 49.244 -41.782 -33.299 1.00 28.82 163 ALA B C 1
ATOM 4198 O O . ALA B 1 164 ? 50.140 -40.972 -33.472 1.00 32.35 163 ALA B O 1
ATOM 4200 N N . VAL B 1 165 ? 49.379 -43.080 -33.552 1.00 28.57 164 VAL B N 1
ATOM 4201 C CA . VAL B 1 165 ? 50.596 -43.670 -34.144 1.00 37.06 164 VAL B CA 1
ATOM 4202 C C . VAL B 1 165 ? 50.865 -43.161 -35.573 1.00 37.92 164 VAL B C 1
ATOM 4203 O O . VAL B 1 165 ? 52.002 -42.817 -35.902 1.00 33.14 164 VAL B O 1
ATOM 4207 N N . ALA B 1 166 ? 49.814 -43.082 -36.391 1.00 37.67 165 ALA B N 1
ATOM 4208 C CA . ALA B 1 166 ? 49.915 -42.614 -37.792 1.00 37.84 165 ALA B CA 1
ATOM 4209 C C . ALA B 1 166 ? 50.436 -41.179 -37.870 1.00 37.73 165 ALA B C 1
ATOM 4210 O O . ALA B 1 166 ? 51.228 -40.849 -38.755 1.00 36.62 165 ALA B O 1
ATOM 4212 N N . ARG B 1 167 ? 49.971 -40.343 -36.946 1.00 38.54 166 ARG B N 1
ATOM 4213 C CA A ARG B 1 167 ? 50.468 -38.975 -36.807 0.50 37.15 166 ARG B CA 1
ATOM 4214 C CA B ARG B 1 167 ? 50.464 -38.973 -36.799 0.50 38.07 166 ARG B CA 1
ATOM 4215 C C . ARG B 1 167 ? 51.959 -38.957 -36.477 1.00 35.67 166 ARG B C 1
ATOM 4216 O O . ARG B 1 167 ? 52.742 -38.270 -37.144 1.00 34.35 166 ARG B O 1
ATOM 4231 N N . VAL B 1 168 ? 52.346 -39.716 -35.450 1.00 34.34 167 VAL B N 1
ATOM 4232 C CA . VAL B 1 168 ? 53.759 -39.825 -35.053 1.00 31.70 167 VAL B CA 1
ATOM 4233 C C . VAL B 1 168 ? 54.614 -40.371 -36.192 1.00 27.64 167 VAL B C 1
ATOM 4234 O O . VAL B 1 168 ? 55.672 -39.807 -36.499 1.00 29.37 167 VAL B O 1
ATOM 4238 N N . ALA B 1 169 ? 54.135 -41.425 -36.856 1.00 31.21 168 ALA B N 1
ATOM 4239 C CA . ALA B 1 169 ? 54.852 -42.003 -38.006 1.00 28.88 168 ALA B CA 1
ATOM 4240 C C . ALA B 1 169 ? 55.132 -40.939 -39.073 1.00 32.35 168 ALA B C 1
ATOM 4241 O O . ALA B 1 169 ? 56.252 -40.847 -39.569 1.00 32.27 168 ALA B O 1
ATOM 4243 N N . GLU B 1 170 ? 54.123 -40.129 -39.386 1.00 32.80 169 GLU B N 1
ATOM 4244 C CA . GLU B 1 170 ? 54.269 -39.066 -40.410 1.00 35.27 169 GLU B CA 1
ATOM 4245 C C . GLU B 1 170 ? 55.296 -38.013 -40.012 1.00 35.14 169 GLU B C 1
ATOM 4246 O O . GLU B 1 170 ? 56.114 -37.563 -40.837 1.00 35.86 169 GLU B O 1
ATOM 4252 N N . ILE B 1 171 ? 55.275 -37.646 -38.736 1.00 32.46 170 ILE B N 1
ATOM 4253 C CA . ILE B 1 171 ? 56.207 -36.671 -38.222 1.00 28.65 170 ILE B CA 1
ATOM 4254 C C . ILE B 1 171 ? 57.627 -37.246 -38.244 1.00 34.70 170 ILE B C 1
ATOM 4255 O O . ILE B 1 171 ? 58.544 -36.588 -38.732 1.00 33.23 170 ILE B O 1
ATOM 4260 N N . ARG B 1 172 ? 57.784 -38.480 -37.770 1.00 32.02 171 ARG B N 1
ATOM 4261 C CA . ARG B 1 172 ? 59.074 -39.177 -37.845 1.00 35.96 171 ARG B CA 1
ATOM 4262 C C . ARG B 1 172 ? 59.628 -39.317 -39.287 1.00 36.89 171 ARG B C 1
ATOM 4263 O O . ARG B 1 172 ? 60.828 -39.100 -39.497 1.00 33.98 171 ARG B O 1
ATOM 4271 N N . SER B 1 173 ? 58.763 -39.632 -40.262 1.00 35.42 172 SER B N 1
ATOM 4272 C CA A SER B 1 173 ? 59.167 -39.776 -41.673 0.50 35.93 172 SER B CA 1
ATOM 4273 C CA B SER B 1 173 ? 59.196 -39.789 -41.661 0.50 36.13 172 SER B CA 1
ATOM 4274 C C . SER B 1 173 ? 59.829 -38.527 -42.257 1.00 38.43 172 SER B C 1
ATOM 4275 O O . SER B 1 173 ? 60.752 -38.617 -43.062 1.00 38.44 172 SER B O 1
ATOM 4280 N N . ALA B 1 174 ? 59.350 -37.361 -41.853 1.00 37.59 173 ALA B N 1
ATOM 4281 C CA . ALA B 1 174 ? 59.926 -36.093 -42.312 1.00 35.95 173 ALA B CA 1
ATOM 4282 C C . ALA B 1 174 ? 61.364 -35.831 -41.818 1.00 37.58 173 ALA B C 1
ATOM 4283 O O . ALA B 1 174 ? 62.089 -35.014 -42.392 1.00 38.12 173 ALA B O 1
ATOM 4285 N N . PHE B 1 175 ? 61.797 -36.551 -40.783 1.00 37.50 174 PHE B N 1
ATOM 4286 C CA . PHE B 1 175 ? 63.082 -36.253 -40.161 1.00 38.52 174 PHE B CA 1
ATOM 4287 C C . PHE B 1 175 ? 64.063 -37.399 -40.017 1.00 36.95 174 PHE B C 1
ATOM 4288 O O . PHE B 1 175 ? 65.242 -37.146 -39.800 1.00 34.39 174 PHE B O 1
ATOM 4296 N N . GLY B 1 176 ? 63.594 -38.643 -40.079 1.00 35.42 175 GLY B N 1
ATOM 4297 C CA . GLY B 1 176 ? 64.400 -39.769 -39.618 1.00 39.39 175 GLY B CA 1
ATOM 4298 C C . GLY B 1 176 ? 64.926 -39.526 -38.201 1.00 41.01 175 GLY B C 1
ATOM 4299 O O . GLY B 1 176 ? 64.293 -38.828 -37.400 1.00 37.93 175 GLY B O 1
ATOM 4300 N N . ASN B 1 177 ? 66.113 -40.046 -37.897 1.00 39.64 176 ASN B N 1
ATOM 4301 C CA . ASN B 1 177 ? 66.701 -39.838 -36.567 1.00 42.40 176 ASN B CA 1
ATOM 4302 C C . ASN B 1 177 ? 67.436 -38.501 -36.382 1.00 38.17 176 ASN B C 1
ATOM 4303 O O . ASN B 1 177 ? 68.205 -38.334 -35.435 1.00 44.00 176 ASN B O 1
ATOM 4308 N N . THR B 1 178 ? 67.214 -37.560 -37.293 1.00 38.58 177 THR B N 1
ATOM 4309 C CA . THR B 1 178 ? 67.886 -36.252 -37.223 1.00 42.96 177 THR B CA 1
ATOM 4310 C C . THR B 1 178 ? 67.326 -35.335 -36.130 1.00 42.98 177 THR B C 1
ATOM 4311 O O . THR B 1 178 ? 67.970 -34.348 -35.764 1.00 40.46 177 THR B O 1
ATOM 4315 N N . VAL B 1 179 ? 66.139 -35.663 -35.604 1.00 41.26 178 VAL B N 1
ATOM 4316 C CA . VAL B 1 179 ? 65.583 -34.928 -34.460 1.00 37.96 178 VAL B CA 1
ATOM 4317 C C . VAL B 1 179 ? 65.124 -35.854 -33.339 1.00 36.10 178 VAL B C 1
ATOM 4318 O O . VAL B 1 179 ? 64.848 -37.042 -33.545 1.00 30.39 178 VAL B O 1
ATOM 4322 N N . GLU B 1 180 ? 65.032 -35.291 -32.142 1.00 35.83 179 GLU B N 1
ATO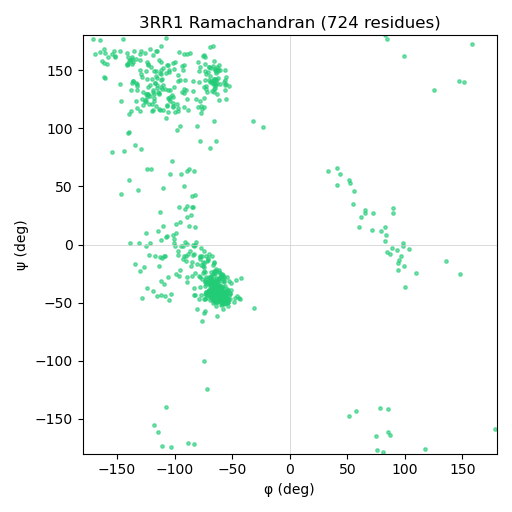M 4323 C CA . GLU B 1 180 ? 64.406 -35.990 -31.038 1.00 34.38 179 GLU B CA 1
ATOM 4324 C C . GLU B 1 180 ? 63.108 -35.305 -30.666 1.00 31.08 179 GLU B C 1
ATOM 4325 O O . GLU B 1 180 ? 63.039 -34.079 -30.583 1.00 32.72 179 GLU B O 1
ATOM 4331 N N . PHE B 1 181 ? 62.070 -36.098 -30.448 1.00 31.92 180 PHE B N 1
ATOM 4332 C CA . PHE B 1 181 ? 60.851 -35.557 -29.879 1.00 24.79 180 PHE B CA 1
ATOM 4333 C C . PHE B 1 181 ? 60.329 -36.415 -28.745 1.00 30.51 180 PHE B C 1
ATOM 4334 O O . PHE B 1 181 ? 60.388 -37.646 -28.812 1.00 36.28 180 PHE B O 1
ATOM 4342 N N . GLY B 1 182 ? 59.872 -35.752 -27.685 1.00 36.27 181 GLY B N 1
ATOM 4343 C CA . GLY B 1 182 ? 59.133 -36.427 -26.620 1.00 37.47 181 GLY B CA 1
ATOM 4344 C C . GLY B 1 182 ? 57.661 -36.304 -26.929 1.00 33.01 181 GLY B C 1
ATOM 4345 O O . GLY B 1 182 ? 57.251 -35.353 -27.604 1.00 36.08 181 GLY B O 1
ATOM 4346 N N . LEU B 1 183 ? 56.866 -37.257 -26.440 1.00 30.99 182 LEU B N 1
ATOM 4347 C CA . LEU B 1 183 ? 55.419 -37.244 -26.634 1.00 30.29 182 LEU B CA 1
ATOM 4348 C C . LEU B 1 183 ? 54.668 -37.098 -25.303 1.00 33.45 182 LEU B C 1
ATOM 4349 O O . LEU B 1 183 ? 54.787 -37.941 -24.403 1.00 33.60 182 LEU B O 1
ATOM 4354 N N . ASP B 1 184 ? 53.903 -36.016 -25.200 1.00 34.63 183 ASP B N 1
ATOM 4355 C CA . ASP B 1 184 ? 53.078 -35.742 -24.031 1.00 34.81 183 ASP B CA 1
ATOM 4356 C C . ASP B 1 184 ? 51.630 -36.184 -24.236 1.00 37.87 183 ASP B C 1
ATOM 4357 O O . ASP B 1 184 ? 50.886 -35.624 -25.066 1.00 39.45 183 ASP B O 1
ATOM 4362 N N . PHE B 1 185 ? 51.221 -37.171 -23.448 1.00 31.00 184 PHE B N 1
ATOM 4363 C CA . PHE B 1 185 ? 49.865 -37.700 -23.557 1.00 36.92 184 PHE B CA 1
ATOM 4364 C C . PHE B 1 185 ? 48.853 -37.131 -22.568 1.00 39.44 184 PHE B C 1
ATOM 4365 O O . PHE B 1 185 ? 47.658 -37.399 -22.702 1.00 41.10 184 PHE B O 1
ATOM 4373 N N . HIS B 1 186 ? 49.337 -36.361 -21.588 1.00 41.38 185 HIS B N 1
ATOM 4374 C CA . HIS B 1 186 ? 48.486 -35.656 -20.601 1.00 44.87 185 HIS B CA 1
ATOM 4375 C C . HIS B 1 186 ? 47.531 -36.599 -19.861 1.00 45.24 185 HIS B C 1
ATOM 4376 O O . HIS B 1 186 ? 46.399 -36.222 -19.580 1.00 50.59 185 HIS B O 1
ATOM 4383 N N . GLY B 1 187 ? 47.979 -37.827 -19.592 1.00 45.40 186 GLY B N 1
ATOM 4384 C CA . GLY B 1 187 ? 47.132 -38.879 -19.008 1.00 48.97 186 GLY B CA 1
ATOM 4385 C C . GLY B 1 187 ? 45.898 -39.297 -19.808 1.00 48.17 186 GLY B C 1
ATOM 4386 O O . GLY B 1 187 ? 45.025 -39.994 -19.272 1.00 47.83 186 GLY B O 1
ATOM 4387 N N . ARG B 1 188 ? 45.843 -38.911 -21.089 1.00 41.41 187 ARG B N 1
ATOM 4388 C CA . ARG B 1 188 ? 44.648 -39.088 -21.927 1.00 41.38 187 ARG B CA 1
ATOM 4389 C C . ARG B 1 188 ? 44.585 -40.421 -22.685 1.00 46.49 187 ARG B C 1
ATOM 4390 O O . ARG B 1 188 ? 44.065 -40.494 -23.802 1.00 48.30 187 ARG B O 1
ATOM 4398 N N . VAL B 1 189 ? 45.119 -41.473 -22.070 1.00 40.68 188 VAL B N 1
ATOM 4399 C CA . VAL B 1 189 ? 45.068 -42.820 -22.630 1.00 37.97 188 VAL B CA 1
ATOM 4400 C C . VAL B 1 189 ? 44.437 -43.685 -21.545 1.00 40.26 188 VAL B C 1
ATOM 4401 O O . VAL B 1 189 ? 44.853 -43.626 -20.383 1.00 42.55 188 VAL B O 1
ATOM 4405 N N . SER B 1 190 ? 43.415 -44.455 -21.904 1.00 39.34 189 SER B N 1
ATOM 4406 C CA . SER B 1 190 ? 42.828 -45.399 -20.957 1.00 46.00 189 SER B CA 1
ATOM 4407 C C . SER B 1 190 ? 43.883 -46.448 -20.595 1.00 42.88 189 SER B C 1
ATOM 4408 O O . SER B 1 190 ? 44.727 -46.798 -21.432 1.00 39.96 189 SER B O 1
ATOM 4411 N N . ALA B 1 191 ? 43.833 -46.947 -19.361 1.00 35.80 190 ALA B N 1
ATOM 4412 C CA . ALA B 1 191 ? 44.780 -48.002 -18.931 1.00 43.83 190 ALA B CA 1
ATOM 4413 C C . ALA B 1 191 ? 44.828 -49.261 -19.827 1.00 46.70 190 ALA B C 1
ATOM 4414 O O . ALA B 1 191 ? 45.922 -49.790 -20.057 1.00 44.76 190 ALA B O 1
ATOM 4416 N N . PRO B 1 192 ? 43.664 -49.727 -20.353 1.00 47.12 191 PRO B N 1
ATOM 4417 C CA . PRO B 1 192 ? 43.735 -50.864 -21.272 1.00 46.64 191 PRO B CA 1
ATOM 4418 C C . PRO B 1 192 ? 44.531 -50.641 -22.562 1.00 41.96 191 PRO B C 1
ATOM 4419 O O . PRO B 1 192 ? 45.110 -51.596 -23.089 1.00 38.71 191 PRO B O 1
ATOM 4423 N N . MET B 1 193 ? 44.583 -49.403 -23.045 1.00 36.45 192 MET B N 1
ATOM 4424 C CA . MET B 1 193 ? 45.274 -49.100 -24.302 1.00 37.60 192 MET B CA 1
ATOM 4425 C C . MET B 1 193 ? 46.733 -48.698 -24.110 1.00 35.59 192 MET B C 1
ATOM 4426 O O . MET B 1 193 ? 47.477 -48.581 -25.088 1.00 36.45 192 MET B O 1
ATOM 4431 N N . ALA B 1 194 ? 47.130 -48.469 -22.861 1.00 34.89 193 ALA B N 1
ATOM 4432 C CA . ALA B 1 194 ? 48.451 -47.938 -22.570 1.00 34.07 193 ALA B CA 1
ATOM 4433 C C . ALA B 1 194 ? 49.574 -48.788 -23.181 1.00 30.80 193 ALA B C 1
ATOM 4434 O O . ALA B 1 194 ? 50.453 -48.247 -23.846 1.00 30.68 193 ALA B O 1
ATOM 4436 N N . LYS B 1 195 ? 49.526 -50.106 -22.995 1.00 27.79 194 LYS B N 1
ATOM 4437 C CA . LYS B 1 195 ? 50.646 -50.940 -23.399 1.00 29.03 194 LYS B CA 1
ATOM 4438 C C . LYS B 1 195 ? 50.708 -51.064 -24.915 1.00 33.66 194 LYS B C 1
ATOM 4439 O O . LYS B 1 195 ? 51.794 -50.977 -25.484 1.00 33.81 194 LYS B O 1
ATOM 4445 N N . VAL B 1 196 ? 49.556 -51.219 -25.574 1.00 33.18 195 VAL B N 1
ATOM 4446 C CA . VAL B 1 196 ? 49.578 -51.363 -27.039 1.00 36.43 195 VAL B CA 1
ATOM 4447 C C . VAL B 1 196 ? 50.048 -50.074 -27.689 1.00 29.99 195 VAL B C 1
ATOM 4448 O O . VAL B 1 196 ? 50.772 -50.122 -28.667 1.00 35.20 195 VAL B O 1
ATOM 4452 N N . LEU B 1 197 ? 49.640 -48.938 -27.125 1.00 32.40 196 LEU B N 1
ATOM 4453 C CA . LEU B 1 197 ? 50.025 -47.630 -27.657 1.00 30.37 196 LEU B CA 1
ATOM 4454 C C . LEU B 1 197 ? 51.532 -47.460 -27.574 1.00 32.48 196 LEU B C 1
ATOM 4455 O O . LEU B 1 197 ? 52.192 -47.099 -28.554 1.00 29.44 196 LEU B O 1
ATOM 4460 N N . ILE B 1 198 ? 52.068 -47.737 -26.394 1.00 30.58 197 ILE B N 1
ATOM 4461 C CA . ILE B 1 198 ? 53.506 -47.662 -26.180 1.00 32.65 197 ILE B CA 1
ATOM 4462 C C . ILE B 1 198 ? 54.253 -48.609 -27.136 1.00 34.74 197 ILE B C 1
ATOM 4463 O O . ILE B 1 198 ? 55.228 -48.203 -27.789 1.00 31.92 197 ILE B O 1
ATOM 4468 N N . LYS B 1 199 ? 53.756 -49.836 -27.264 1.00 32.00 198 LYS B N 1
ATOM 4469 C CA . LYS B 1 199 ? 54.369 -50.815 -28.172 1.00 33.46 198 LYS B CA 1
ATOM 4470 C C . LYS B 1 199 ? 54.341 -50.341 -29.641 1.00 30.15 198 LYS B C 1
ATOM 4471 O O . LYS B 1 199 ? 55.335 -50.455 -30.360 1.00 37.13 198 LYS B O 1
ATOM 4477 N N . GLU B 1 200 ? 53.215 -49.762 -30.056 1.00 30.88 199 GLU B N 1
ATOM 4478 C CA . GLU B 1 200 ? 53.057 -49.314 -31.440 1.00 33.90 199 GLU B CA 1
ATOM 4479 C C . GLU B 1 200 ? 53.845 -48.037 -31.731 1.00 29.73 199 GLU B C 1
ATOM 4480 O O . GLU B 1 200 ? 54.158 -47.743 -32.878 1.00 33.60 199 GLU B O 1
ATOM 4486 N N . LEU B 1 201 ? 54.206 -47.301 -30.687 1.00 29.50 200 LEU B N 1
ATOM 4487 C CA . LEU B 1 201 ? 55.055 -46.116 -30.849 1.00 31.36 200 LEU B CA 1
ATOM 4488 C C . LEU B 1 201 ? 56.549 -46.419 -30.929 1.00 27.43 200 LEU B C 1
ATOM 4489 O O . LEU B 1 201 ? 57.310 -45.609 -31.460 1.00 29.72 200 LEU B O 1
ATOM 4494 N N . GLU B 1 202 ? 56.962 -47.553 -30.368 1.00 34.40 201 GLU B N 1
ATOM 4495 C CA . GLU B 1 202 ? 58.384 -47.987 -30.369 1.00 30.81 201 GLU B CA 1
ATOM 4496 C C . GLU B 1 202 ? 59.176 -47.851 -31.693 1.00 30.36 201 GLU B C 1
ATOM 4497 O O . GLU B 1 202 ? 60.294 -47.329 -31.664 1.00 31.67 201 GLU B O 1
ATOM 4503 N N . PRO B 1 203 ? 58.614 -48.275 -32.843 1.00 34.86 202 PRO B N 1
ATOM 4504 C CA . PRO B 1 203 ? 59.425 -48.103 -34.065 1.00 36.31 202 PRO B CA 1
ATOM 4505 C C . PRO B 1 203 ? 59.838 -46.653 -34.377 1.00 34.22 202 PRO B C 1
ATOM 4506 O O . PRO B 1 203 ? 60.905 -46.424 -34.961 1.00 37.58 202 PRO B O 1
ATOM 4510 N N . TYR B 1 204 ? 59.028 -45.680 -33.955 1.00 30.87 203 TYR B N 1
ATOM 4511 C CA . TYR B 1 204 ? 59.301 -44.272 -34.246 1.00 30.57 203 TYR B CA 1
ATOM 4512 C C . TYR B 1 204 ? 60.136 -43.562 -33.183 1.00 34.98 203 TYR B C 1
ATOM 4513 O O . TYR B 1 204 ? 60.390 -42.368 -33.307 1.00 32.71 203 TYR B O 1
ATOM 4522 N N . ARG B 1 205 ? 60.553 -44.307 -32.155 1.00 33.05 204 ARG B N 1
ATOM 4523 C CA . ARG B 1 205 ? 61.603 -43.891 -31.202 1.00 37.32 204 ARG B CA 1
ATOM 4524 C C . ARG B 1 205 ? 61.423 -42.507 -30.563 1.00 30.32 204 ARG B C 1
ATOM 4525 O O . ARG B 1 205 ? 62.311 -41.667 -30.692 1.00 31.28 204 ARG B O 1
ATOM 4533 N N . PRO B 1 206 ? 60.279 -42.247 -29.901 1.00 33.93 205 PRO B N 1
ATOM 4534 C CA . PRO B 1 206 ? 60.279 -40.982 -29.159 1.00 30.41 205 PRO B CA 1
ATOM 4535 C C . PRO B 1 206 ? 61.291 -40.983 -28.016 1.00 30.19 205 PRO B C 1
ATOM 4536 O O . PRO B 1 206 ? 61.578 -42.041 -27.429 1.00 34.70 205 PRO B O 1
ATOM 4540 N N . LEU B 1 207 ? 61.810 -39.797 -27.697 1.00 36.95 206 LEU B N 1
ATOM 4541 C CA . LEU B 1 207 ? 62.824 -39.668 -26.664 1.00 42.12 206 LEU B CA 1
ATOM 4542 C C . LEU B 1 207 ? 62.249 -40.090 -25.323 1.00 43.45 206 LEU B C 1
ATOM 4543 O O . LEU B 1 207 ? 62.966 -40.644 -24.499 1.00 39.04 206 LEU B O 1
ATOM 4548 N N . PHE B 1 208 ? 60.948 -39.836 -25.145 1.00 36.57 207 PHE B N 1
ATOM 4549 C CA . PHE B 1 208 ? 60.212 -40.195 -23.941 1.00 37.57 207 PHE B CA 1
ATOM 4550 C C . PHE B 1 208 ? 58.705 -40.215 -24.158 1.00 29.41 207 PHE B C 1
ATOM 4551 O O . PHE B 1 208 ? 58.181 -39.581 -25.075 1.00 32.27 207 PHE B O 1
ATOM 4559 N N . ILE B 1 209 ? 58.012 -40.974 -23.320 1.00 31.22 208 ILE B N 1
ATOM 4560 C CA . ILE B 1 209 ? 56.563 -40.952 -23.275 1.00 30.87 208 ILE B CA 1
ATOM 4561 C C . ILE B 1 209 ? 56.225 -40.294 -21.949 1.00 33.09 208 ILE B C 1
ATOM 4562 O O . ILE B 1 209 ? 56.553 -40.818 -20.864 1.00 32.44 208 ILE B O 1
ATOM 4567 N N . GLU B 1 210 ? 55.592 -39.134 -22.036 1.00 34.37 209 GLU B N 1
ATOM 4568 C CA . GLU B 1 210 ? 55.314 -38.359 -20.848 1.00 28.23 209 GLU B CA 1
ATOM 4569 C C . GLU B 1 210 ? 53.857 -38.518 -20.415 1.00 35.65 209 GLU B C 1
ATOM 4570 O O . GLU B 1 210 ? 52.919 -38.307 -21.212 1.00 39.85 209 GLU B O 1
ATOM 4576 N N . GLU B 1 211 ? 53.701 -38.885 -19.144 1.00 34.04 210 GLU B N 1
ATOM 4577 C CA . GLU B 1 211 ? 52.408 -39.127 -18.493 1.00 35.78 210 GLU B CA 1
ATOM 4578 C C . GLU B 1 211 ? 51.400 -39.882 -19.377 1.00 38.64 210 GLU B C 1
ATOM 4579 O O . GLU B 1 211 ? 50.382 -39.308 -19.756 1.00 45.79 210 GLU B O 1
ATOM 4585 N N . PRO B 1 212 ? 51.678 -41.163 -19.722 1.00 35.61 211 PRO B N 1
ATOM 4586 C CA . PRO B 1 212 ? 50.756 -41.858 -20.622 1.00 40.24 211 PRO B CA 1
ATOM 4587 C C . PRO B 1 212 ? 49.366 -42.077 -19.982 1.00 50.93 211 PRO B C 1
ATOM 4588 O O . PRO B 1 212 ? 48.336 -41.858 -20.641 1.00 54.21 211 PRO B O 1
ATOM 4592 N N . VAL B 1 213 ? 49.361 -42.468 -18.704 1.00 45.51 212 VAL B N 1
ATOM 4593 C CA . VAL B 1 213 ? 48.146 -42.623 -17.894 1.00 47.97 212 VAL B CA 1
ATOM 4594 C C . VAL B 1 213 ? 48.317 -41.869 -16.575 1.00 54.16 212 VAL B C 1
ATOM 4595 O O . VAL B 1 213 ? 49.434 -41.475 -16.216 1.00 58.09 212 VAL B O 1
ATOM 4599 N N . LEU B 1 214 ? 47.221 -41.681 -15.843 1.00 60.84 213 LEU B N 1
ATOM 4600 C CA . LEU B 1 214 ? 47.321 -41.131 -14.489 1.00 65.94 213 LEU B CA 1
ATOM 4601 C C . LEU B 1 214 ? 47.771 -42.158 -13.453 1.00 68.65 213 LEU B C 1
ATOM 4602 O O . LEU B 1 214 ? 47.147 -43.213 -13.291 1.00 67.56 213 LEU B O 1
ATOM 4607 N N . ALA B 1 215 ? 48.863 -41.827 -12.764 1.00 73.10 214 ALA B N 1
ATOM 4608 C CA . ALA B 1 215 ? 49.451 -42.669 -11.727 1.00 76.02 214 ALA B CA 1
ATOM 4609 C C . ALA B 1 215 ? 48.518 -42.857 -10.535 1.00 77.69 214 ALA B C 1
ATOM 4610 O O . ALA B 1 215 ? 48.546 -42.075 -9.581 1.00 80.55 214 ALA B O 1
ATOM 4612 N N . GLU B 1 216 ? 47.685 -43.893 -10.611 1.00 77.43 215 GLU B N 1
ATOM 4613 C CA . GLU B 1 216 ? 46.869 -44.301 -9.477 1.00 77.31 215 GLU B CA 1
ATOM 4614 C C . GLU B 1 216 ? 47.764 -44.979 -8.434 1.00 75.33 215 GLU B C 1
ATOM 4615 O O . GLU B 1 216 ? 47.838 -44.535 -7.284 1.00 77.39 215 GLU B O 1
ATOM 4617 N N . GLN B 1 217 ? 48.462 -46.031 -8.857 1.00 68.37 216 GLN B N 1
ATOM 4618 C CA . GLN B 1 217 ? 49.317 -46.812 -7.974 1.00 65.74 216 GLN B CA 1
ATOM 4619 C C . GLN B 1 217 ? 50.778 -46.366 -8.045 1.00 67.23 216 GLN B C 1
ATOM 4620 O O . GLN B 1 217 ? 51.181 -45.636 -8.957 1.00 68.64 216 GLN B O 1
ATOM 4626 N N . ALA B 1 218 ? 51.564 -46.820 -7.070 1.00 68.08 217 ALA B N 1
ATOM 4627 C CA . ALA B 1 218 ? 53.011 -46.610 -7.056 1.00 66.83 217 ALA B CA 1
ATOM 4628 C C . ALA B 1 218 ? 53.693 -47.447 -8.148 1.00 66.13 217 ALA B C 1
ATOM 4629 O O . ALA B 1 218 ? 54.711 -47.046 -8.719 1.00 65.12 217 ALA B O 1
ATOM 4631 N N . GLU B 1 219 ? 53.095 -48.600 -8.434 1.00 60.09 218 GLU B N 1
ATOM 4632 C CA . GLU B 1 219 ? 53.660 -49.584 -9.338 1.00 54.85 218 GLU B CA 1
ATOM 4633 C C . GLU B 1 219 ? 53.314 -49.341 -10.807 1.00 52.11 218 GLU B C 1
ATOM 4634 O O . GLU B 1 219 ? 53.833 -50.043 -11.670 1.00 50.20 218 GLU B O 1
ATOM 4640 N N . THR B 1 220 ? 52.461 -48.354 -11.091 1.00 49.77 219 THR B N 1
ATOM 4641 C CA . THR B 1 220 ? 51.955 -48.160 -12.453 1.00 50.74 219 THR B CA 1
ATOM 4642 C C . THR B 1 220 ? 53.071 -47.978 -13.491 1.00 43.66 219 THR B C 1
ATOM 4643 O O . THR B 1 220 ? 53.069 -48.657 -14.515 1.00 40.61 219 THR B O 1
ATOM 4647 N N . TYR B 1 221 ? 54.005 -47.069 -13.217 1.00 39.95 220 TYR B N 1
ATOM 4648 C CA . TYR B 1 221 ? 55.082 -46.759 -14.160 1.00 38.34 220 TYR B CA 1
ATOM 4649 C C . TYR B 1 221 ? 56.056 -47.921 -14.298 1.00 36.75 220 TYR B C 1
ATOM 4650 O O . TYR B 1 221 ? 56.483 -48.264 -15.400 1.00 33.97 220 TYR B O 1
ATOM 4659 N N . ALA B 1 222 ? 56.366 -48.536 -13.166 1.00 33.18 221 ALA B N 1
ATOM 4660 C CA . ALA B 1 222 ? 57.250 -49.693 -13.111 1.00 33.15 221 ALA B CA 1
ATOM 4661 C C . ALA B 1 222 ? 56.713 -50.836 -13.970 1.00 33.05 221 ALA B C 1
ATOM 4662 O O . ALA B 1 222 ? 57.482 -51.518 -14.640 1.00 31.03 221 ALA B O 1
ATOM 4664 N N . ARG B 1 223 ? 55.390 -51.001 -13.996 1.00 33.50 222 ARG B N 1
ATOM 4665 C CA . ARG B 1 223 ? 54.776 -52.093 -14.737 1.00 37.44 222 ARG B CA 1
ATOM 4666 C C . ARG B 1 223 ? 54.823 -51.827 -16.237 1.00 36.28 222 ARG B C 1
ATOM 4667 O O . ARG B 1 223 ? 55.130 -52.733 -17.024 1.00 37.42 222 ARG B O 1
ATOM 4675 N N . LEU B 1 224 ? 54.535 -50.580 -16.605 1.00 30.95 223 LEU B N 1
ATOM 4676 C CA . LEU B 1 224 ? 54.649 -50.093 -17.984 1.00 34.36 223 LEU B CA 1
ATOM 4677 C C . LEU B 1 224 ? 56.091 -50.190 -18.493 1.00 34.33 223 LEU B C 1
ATOM 4678 O O . LEU B 1 224 ? 56.346 -50.663 -19.600 1.00 31.75 223 LEU B O 1
ATOM 4683 N N . ALA B 1 225 ? 57.031 -49.770 -17.659 1.00 34.89 224 ALA B N 1
ATOM 4684 C CA . ALA B 1 225 ? 58.443 -49.753 -18.055 1.00 34.80 224 ALA B CA 1
ATOM 4685 C C . ALA B 1 225 ? 59.013 -51.141 -18.327 1.00 33.54 224 ALA B C 1
ATOM 4686 O O . ALA B 1 225 ? 59.847 -51.283 -19.204 1.00 35.33 224 ALA B O 1
ATOM 4688 N N . ALA B 1 226 ? 58.530 -52.165 -17.624 1.00 34.94 225 ALA B N 1
ATOM 4689 C CA . ALA B 1 226 ? 58.971 -53.549 -17.868 1.00 37.62 225 ALA B CA 1
ATOM 4690 C C . ALA B 1 226 ? 58.574 -54.099 -19.235 1.00 37.60 225 ALA B C 1
ATOM 4691 O O . ALA B 1 226 ? 59.139 -55.097 -19.687 1.00 35.33 225 ALA B O 1
ATOM 4693 N N . HIS B 1 227 ? 57.642 -53.418 -19.897 1.00 35.57 226 HIS B N 1
ATOM 4694 C CA A HIS B 1 227 ? 57.111 -53.867 -21.180 0.50 36.85 226 HIS B CA 1
ATOM 4695 C CA B HIS B 1 227 ? 57.109 -53.864 -21.181 0.50 34.90 226 HIS B CA 1
ATOM 4696 C C . HIS B 1 227 ? 57.805 -53.257 -22.377 1.00 30.96 226 HIS B C 1
ATOM 4697 O O . HIS B 1 227 ? 57.698 -53.778 -23.490 1.00 35.17 226 HIS B O 1
ATOM 4710 N N . THR B 1 228 ? 58.491 -52.150 -22.155 1.00 31.25 227 THR B N 1
ATOM 4711 C CA . THR B 1 228 ? 58.979 -51.339 -23.264 1.00 28.42 227 THR B CA 1
ATOM 4712 C C . THR B 1 228 ? 60.427 -50.917 -23.125 1.00 27.74 227 THR B C 1
ATOM 4713 O O . THR B 1 228 ? 60.952 -50.892 -22.023 1.00 29.74 227 THR B O 1
ATOM 4717 N N . HIS B 1 229 ? 61.055 -50.557 -24.250 1.00 30.22 228 HIS B N 1
ATOM 4718 C CA . HIS B 1 229 ? 62.355 -49.874 -24.203 1.00 29.75 228 HIS B CA 1
ATOM 4719 C C . HIS B 1 229 ? 62.220 -48.342 -24.154 1.00 29.06 228 HIS B C 1
ATOM 4720 O O . HIS B 1 229 ? 63.206 -47.639 -23.912 1.00 35.98 228 HIS B O 1
ATOM 4727 N N . LEU B 1 230 ? 61.011 -47.827 -24.355 1.00 26.64 229 LEU B N 1
ATOM 4728 C CA . LEU B 1 230 ? 60.812 -46.370 -24.398 1.00 26.38 229 LEU B CA 1
ATOM 4729 C C . LEU B 1 230 ? 60.936 -45.780 -22.986 1.00 33.09 229 LEU B C 1
ATOM 4730 O O . LEU B 1 230 ? 60.418 -46.373 -22.022 1.00 31.03 229 LEU B O 1
ATOM 4735 N N . PRO B 1 231 ? 61.695 -44.675 -22.843 1.00 29.80 230 PRO B N 1
ATOM 4736 C CA . PRO B 1 231 ? 61.806 -43.958 -21.569 1.00 34.35 230 PRO B CA 1
ATOM 4737 C C . PRO B 1 231 ? 60.471 -43.343 -21.174 1.00 28.61 230 PRO B C 1
ATOM 4738 O O . PRO B 1 231 ? 59.763 -42.811 -22.034 1.00 29.54 230 PRO B O 1
ATOM 4742 N N . ILE B 1 232 ? 60.119 -43.462 -19.894 1.00 31.45 231 ILE B N 1
ATOM 4743 C CA . ILE B 1 232 ? 58.898 -42.839 -19.353 1.00 30.25 231 ILE B CA 1
ATOM 4744 C C . ILE B 1 232 ? 59.312 -41.613 -18.566 1.00 30.92 231 ILE B C 1
ATOM 4745 O O . ILE B 1 232 ? 60.287 -41.642 -17.783 1.00 29.77 231 ILE B O 1
ATOM 4750 N N . ALA B 1 233 ? 58.606 -40.520 -18.819 1.00 32.44 232 ALA B N 1
ATOM 4751 C CA . ALA B 1 233 ? 58.788 -39.283 -18.079 1.00 33.07 232 ALA B CA 1
ATOM 4752 C C . ALA B 1 233 ? 57.548 -38.996 -17.226 1.00 25.78 232 ALA B C 1
ATOM 4753 O O . ALA B 1 233 ? 56.422 -39.242 -17.660 1.00 29.89 232 ALA B O 1
ATOM 4755 N N . ALA B 1 234 ? 57.764 -38.481 -16.020 1.00 29.39 233 ALA B N 1
ATOM 4756 C CA . ALA B 1 234 ? 56.656 -38.097 -15.139 1.00 31.34 233 ALA B CA 1
ATOM 4757 C C . ALA B 1 234 ? 57.155 -37.143 -14.050 1.00 28.33 233 ALA B C 1
ATOM 4758 O O . ALA B 1 234 ? 58.356 -36.946 -13.882 1.00 30.55 233 ALA B O 1
ATOM 4760 N N . GLY B 1 235 ? 56.225 -36.520 -13.334 1.00 32.22 234 GLY B N 1
ATOM 4761 C CA . GLY B 1 235 ? 56.593 -35.707 -12.193 1.00 30.01 234 GLY B CA 1
ATOM 4762 C C . GLY B 1 235 ? 55.901 -34.366 -12.090 1.00 37.96 234 GLY B C 1
ATOM 4763 O O . GLY B 1 235 ? 55.951 -33.721 -11.030 1.00 37.64 234 GLY B O 1
ATOM 4764 N N . GLU B 1 236 ? 55.255 -33.943 -13.175 1.00 33.27 235 GLU B N 1
ATOM 4765 C CA . GLU B 1 236 ? 54.570 -32.656 -13.201 1.00 40.17 235 GLU B CA 1
ATOM 4766 C C . GLU B 1 236 ? 53.391 -32.602 -12.211 1.00 41.79 235 GLU B C 1
ATOM 4767 O O . GLU B 1 236 ? 53.055 -31.514 -11.727 1.00 45.35 235 GLU B O 1
ATOM 4773 N N . ARG B 1 237 ? 52.816 -33.775 -11.887 1.00 37.08 236 ARG B N 1
ATOM 4774 C CA . ARG B 1 237 ? 51.710 -33.907 -10.921 1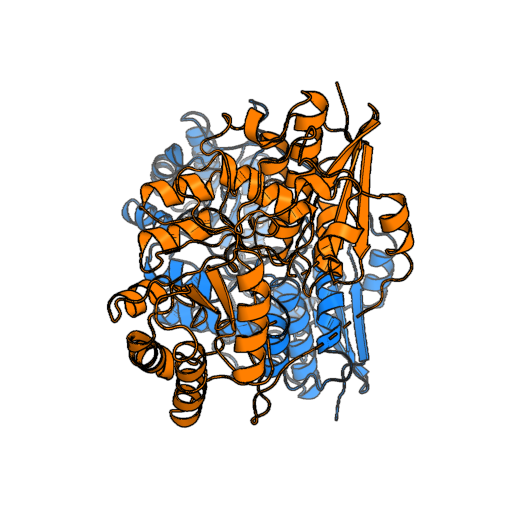.00 40.67 236 ARG B CA 1
ATOM 4775 C C . ARG B 1 237 ? 52.179 -34.350 -9.529 1.00 42.31 236 ARG B C 1
ATOM 4776 O O . ARG B 1 237 ? 51.380 -34.821 -8.718 1.00 41.76 236 ARG B O 1
ATOM 4784 N N . MET B 1 238 ? 53.473 -34.214 -9.257 1.00 35.28 237 MET B N 1
ATOM 4785 C CA . MET B 1 238 ? 53.997 -34.476 -7.919 1.00 34.56 237 MET B CA 1
ATOM 4786 C C . MET B 1 238 ? 54.602 -33.210 -7.314 1.00 39.61 237 MET B C 1
ATOM 4787 O O . MET B 1 238 ? 55.313 -32.467 -8.001 1.00 35.98 237 MET B O 1
ATOM 4792 N N . PHE B 1 239 ? 54.352 -32.997 -6.022 1.00 39.83 238 PHE B N 1
ATOM 4793 C CA . PHE B 1 239 ? 54.535 -31.667 -5.411 1.00 46.31 238 PHE B CA 1
ATOM 4794 C C . PHE B 1 239 ? 55.513 -31.581 -4.245 1.00 51.18 238 PHE B C 1
ATOM 4795 O O . PHE B 1 239 ? 55.700 -30.503 -3.679 1.00 57.26 238 PHE B O 1
ATOM 4803 N N . SER B 1 240 ? 56.139 -32.701 -3.893 1.00 51.34 239 SER B N 1
ATOM 4804 C CA . SER B 1 240 ? 57.172 -32.708 -2.854 1.00 51.05 239 SER B CA 1
ATOM 4805 C C . SER B 1 240 ? 58.082 -33.906 -3.003 1.00 53.40 239 SER B C 1
ATOM 4806 O O . SER B 1 240 ? 57.708 -34.904 -3.617 1.00 55.73 239 SER B O 1
ATOM 4809 N N . ARG B 1 241 ? 59.256 -33.812 -2.386 1.00 52.06 240 ARG B N 1
ATOM 4810 C CA . ARG B 1 241 ? 60.198 -34.918 -2.249 1.00 54.65 240 ARG B CA 1
ATOM 4811 C C . ARG B 1 241 ? 59.516 -36.219 -1.811 1.00 50.98 240 ARG B C 1
ATOM 4812 O O . ARG B 1 241 ? 59.775 -37.289 -2.364 1.00 43.38 240 ARG B O 1
ATOM 4820 N N . PHE B 1 242 ? 58.625 -36.105 -0.833 1.00 52.92 241 PHE B N 1
ATOM 4821 C CA . PHE B 1 242 ? 57.872 -37.242 -0.310 1.00 50.97 241 PHE B CA 1
ATOM 4822 C C . PHE B 1 242 ? 57.002 -37.932 -1.381 1.00 55.42 241 PHE B C 1
ATOM 4823 O O . PHE B 1 242 ? 56.855 -39.155 -1.361 1.00 58.98 241 PHE B O 1
ATOM 4831 N N . ASP B 1 243 ? 56.458 -37.159 -2.323 1.00 51.19 242 ASP B N 1
ATOM 4832 C CA . ASP B 1 243 ? 55.753 -37.724 -3.492 1.00 52.91 242 ASP B CA 1
ATOM 4833 C C . ASP B 1 243 ? 56.720 -38.416 -4.469 1.00 55.11 242 ASP B C 1
ATOM 4834 O O . ASP B 1 243 ? 56.439 -39.514 -4.956 1.00 53.14 242 ASP B O 1
ATOM 4839 N N . PHE B 1 244 ? 57.859 -37.769 -4.731 1.00 47.16 243 PHE B N 1
ATOM 4840 C CA . PHE B 1 244 ? 58.866 -38.250 -5.681 1.00 44.65 243 PHE B CA 1
ATOM 4841 C C . PHE B 1 244 ? 59.625 -39.493 -5.241 1.00 47.39 243 PHE B C 1
ATOM 4842 O O . PHE B 1 244 ? 59.993 -40.306 -6.084 1.00 43.19 243 PHE B O 1
ATOM 4850 N N . LYS B 1 245 ? 59.849 -39.640 -3.933 1.00 44.68 244 LYS B N 1
ATOM 4851 C CA . LYS B 1 245 ? 60.561 -40.795 -3.378 1.00 50.34 244 LYS B CA 1
ATOM 4852 C C . LYS B 1 245 ? 59.864 -42.126 -3.705 1.00 53.27 244 LYS B C 1
ATOM 4853 O O . LYS B 1 245 ? 60.524 -43.105 -4.055 1.00 52.15 244 LYS B O 1
ATOM 4859 N N . ARG B 1 246 ? 58.534 -42.123 -3.611 1.00 47.51 245 ARG B N 1
ATOM 4860 C CA . ARG B 1 246 ? 57.677 -43.271 -3.911 1.00 49.96 245 ARG B CA 1
ATOM 4861 C C . ARG B 1 246 ? 57.835 -43.753 -5.348 1.00 43.89 245 ARG B C 1
ATOM 4862 O O . ARG B 1 246 ? 58.000 -44.953 -5.603 1.00 47.03 245 ARG B O 1
ATOM 4870 N N . VAL B 1 247 ? 57.784 -42.802 -6.278 1.00 38.36 246 VAL B N 1
ATOM 4871 C CA . VAL B 1 247 ? 57.980 -43.063 -7.699 1.00 45.70 246 VAL B CA 1
ATOM 4872 C C . VAL B 1 247 ? 59.385 -43.606 -7.981 1.00 43.95 246 VAL B C 1
ATOM 4873 O O . VAL B 1 247 ? 59.545 -44.591 -8.718 1.00 45.41 246 VAL B O 1
ATOM 4877 N N . LEU B 1 248 ? 60.387 -42.994 -7.351 1.00 43.27 247 LEU B N 1
ATOM 4878 C CA . LEU B 1 248 ? 61.781 -43.369 -7.550 1.00 41.58 247 LEU B CA 1
ATOM 4879 C C . LEU B 1 248 ? 62.111 -44.741 -6.961 1.00 45.52 247 LEU B C 1
ATOM 4880 O O . LEU B 1 248 ? 62.907 -45.479 -7.541 1.00 42.60 247 LEU B O 1
ATOM 4885 N N . GLU B 1 249 ? 61.475 -45.084 -5.837 1.00 47.58 248 GLU B N 1
ATOM 4886 C CA . GLU B 1 249 ? 61.679 -46.389 -5.196 1.00 47.55 248 GLU B CA 1
ATOM 4887 C C . GLU B 1 249 ? 61.143 -47.520 -6.059 1.00 47.04 248 GLU B C 1
ATOM 4888 O O . GLU B 1 249 ? 61.818 -48.526 -6.262 1.00 47.95 248 GLU B O 1
ATOM 4894 N N . ALA B 1 250 ? 59.931 -47.326 -6.569 1.00 45.19 249 ALA B N 1
ATOM 4895 C CA . ALA B 1 250 ? 59.262 -48.284 -7.431 1.00 49.56 249 ALA B CA 1
ATOM 4896 C C . ALA B 1 250 ? 59.972 -48.416 -8.785 1.00 51.38 249 ALA B C 1
ATOM 4897 O O . ALA B 1 250 ? 60.041 -49.498 -9.356 1.00 41.93 249 ALA B O 1
ATOM 4899 N N . GLY B 1 251 ? 60.513 -47.309 -9.281 1.00 43.23 250 GLY B N 1
ATOM 4900 C CA . GLY B 1 251 ? 61.165 -47.291 -10.583 1.00 45.00 250 GLY B CA 1
ATOM 4901 C C . GLY B 1 251 ? 60.137 -47.167 -11.685 1.00 39.82 250 GLY B C 1
ATOM 4902 O O . GLY B 1 251 ? 58.930 -47.069 -11.433 1.00 50.01 250 GLY B O 1
ATOM 4903 N N . GLY B 1 252 ? 60.602 -47.167 -12.923 1.00 44.59 251 GLY B N 1
ATOM 4904 C CA . GLY B 1 252 ? 59.686 -47.019 -14.030 1.00 37.59 251 GLY B CA 1
ATOM 4905 C C . GLY B 1 252 ? 59.823 -45.694 -14.720 1.00 37.34 251 GLY B C 1
ATOM 4906 O O . GLY B 1 252 ? 59.497 -45.565 -15.899 1.00 45.37 251 GLY B O 1
ATOM 4907 N N . VAL B 1 253 ? 60.317 -44.702 -13.991 1.00 37.15 252 VAL B N 1
ATOM 4908 C CA . VAL B 1 253 ? 60.511 -43.387 -14.561 1.00 37.14 252 VAL B CA 1
ATOM 4909 C C . VAL B 1 253 ? 61.983 -43.104 -14.844 1.00 39.64 252 VAL B C 1
ATOM 4910 O O . VAL B 1 253 ? 62.825 -43.192 -13.954 1.00 38.33 252 VAL B O 1
ATOM 4914 N N . SER B 1 254 ? 62.274 -42.740 -16.089 1.00 35.89 253 SER B N 1
ATOM 4915 C CA . SER B 1 254 ? 63.641 -42.458 -16.524 1.00 37.94 253 SER B CA 1
ATOM 4916 C C . SER B 1 254 ? 63.988 -40.981 -16.466 1.00 37.85 253 SER B C 1
ATOM 4917 O O . SER B 1 254 ? 65.156 -40.612 -16.401 1.00 35.78 253 SER B O 1
ATOM 4920 N N . ILE B 1 255 ? 62.968 -40.133 -16.494 1.00 27.84 254 ILE B N 1
ATOM 4921 C CA . ILE B 1 255 ? 63.163 -38.693 -16.603 1.00 32.93 254 ILE B CA 1
ATOM 4922 C C . ILE B 1 255 ? 62.152 -38.053 -15.673 1.00 29.30 254 ILE B C 1
ATOM 4923 O O . ILE B 1 255 ? 60.953 -38.154 -15.894 1.00 28.32 254 ILE B O 1
ATOM 4928 N N . LEU B 1 256 ? 62.638 -37.435 -14.603 1.00 31.14 255 LEU B N 1
ATOM 4929 C CA . LEU B 1 256 ? 61.780 -36.766 -13.648 1.00 35.59 255 LEU B CA 1
ATOM 4930 C C . LEU B 1 256 ? 61.561 -35.314 -14.031 1.00 29.91 255 LEU B C 1
ATOM 4931 O O . LEU B 1 256 ? 62.526 -34.576 -14.312 1.00 34.09 255 LEU B O 1
ATOM 4936 N N . GLN B 1 257 ? 60.300 -34.886 -13.993 1.00 29.00 256 GLN B N 1
ATOM 4937 C CA . GLN B 1 257 ? 59.918 -33.558 -14.452 1.00 26.60 256 GLN B CA 1
ATOM 4938 C C . GLN B 1 257 ? 59.183 -32.742 -13.375 1.00 33.32 256 GLN B C 1
ATOM 4939 O O . GLN B 1 257 ? 58.012 -32.382 -13.556 1.00 33.47 256 GLN B O 1
ATOM 4945 N N . PRO B 1 258 ? 59.874 -32.409 -12.264 1.00 36.80 257 PRO B N 1
ATOM 4946 C CA . PRO B 1 258 ? 59.209 -31.530 -11.312 1.00 38.70 257 PRO B CA 1
ATOM 4947 C C . PRO B 1 258 ? 59.024 -30.122 -11.870 1.00 30.27 257 PRO B C 1
ATOM 4948 O O . PRO B 1 258 ? 59.808 -29.672 -12.730 1.00 33.02 257 PRO B O 1
ATOM 4952 N N . ASP B 1 259 ? 57.977 -29.458 -11.390 1.00 32.67 258 ASP B N 1
ATOM 4953 C CA . ASP B 1 259 ? 57.667 -28.086 -11.754 1.00 35.04 258 ASP B CA 1
ATOM 4954 C C . ASP B 1 259 ? 58.136 -27.209 -10.602 1.00 33.54 258 ASP B C 1
ATOM 4955 O O . ASP B 1 259 ? 57.657 -27.341 -9.472 1.00 39.34 258 ASP B O 1
ATOM 4960 N N . LEU B 1 260 ? 59.071 -26.314 -10.914 1.00 33.11 259 LEU B N 1
ATOM 4961 C CA . LEU B 1 260 ? 59.634 -25.353 -9.965 1.00 32.27 259 LEU B CA 1
ATOM 4962 C C . LEU B 1 260 ? 58.556 -24.461 -9.361 1.00 33.86 259 LEU B C 1
ATOM 4963 O O . LEU B 1 260 ? 58.719 -23.943 -8.263 1.00 35.85 259 LEU B O 1
ATOM 4968 N N . SER B 1 261 ? 57.458 -24.296 -10.095 1.00 28.90 260 SER B N 1
ATOM 4969 C CA . SER B 1 261 ? 56.352 -23.449 -9.679 1.00 33.22 260 SER B CA 1
ATOM 4970 C C . SER B 1 261 ? 55.252 -24.202 -8.964 1.00 30.80 260 SER B C 1
ATOM 4971 O O . SER B 1 261 ? 54.273 -23.608 -8.514 1.00 32.13 260 SER B O 1
ATOM 4974 N N . HIS B 1 262 ? 55.427 -25.511 -8.828 1.00 26.39 261 HIS B N 1
ATOM 4975 C CA . HIS B 1 262 ? 54.462 -26.328 -8.126 1.00 31.44 261 HIS B CA 1
ATOM 4976 C C . HIS B 1 262 ? 55.063 -27.122 -6.975 1.00 36.51 261 HIS B C 1
ATOM 4977 O O . HIS B 1 262 ? 54.419 -27.293 -5.947 1.00 40.44 261 HIS B O 1
ATOM 4984 N N . ALA B 1 263 ? 56.285 -27.627 -7.154 1.00 33.23 262 ALA B N 1
ATOM 4985 C CA . ALA B 1 263 ? 56.904 -28.531 -6.186 1.00 29.80 262 ALA B CA 1
ATOM 4986 C C . ALA B 1 263 ? 57.749 -27.780 -5.131 1.00 32.55 262 ALA B C 1
ATOM 4987 O O . ALA B 1 263 ? 58.889 -28.147 -4.925 1.00 35.91 262 ALA B O 1
ATOM 4989 N N . GLY B 1 264 ? 57.201 -26.743 -4.487 1.00 30.02 263 GLY B N 1
ATOM 4990 C CA . GLY B 1 264 ? 57.874 -26.053 -3.364 1.00 29.27 263 GLY B CA 1
ATOM 4991 C C . GLY B 1 264 ? 59.090 -25.182 -3.670 1.00 24.49 263 GLY B C 1
ATOM 4992 O O . GLY B 1 264 ? 59.826 -24.774 -2.745 1.00 28.97 263 GLY B O 1
ATOM 4993 N N . GLY B 1 265 ? 59.305 -24.890 -4.955 1.00 26.03 264 GLY B N 1
ATOM 4994 C CA . GLY B 1 265 ? 60.271 -23.891 -5.392 1.00 21.99 264 GLY B CA 1
ATOM 4995 C C . GLY B 1 265 ? 61.679 -24.413 -5.519 1.00 24.09 264 GLY B C 1
ATOM 4996 O O . GLY B 1 265 ? 61.903 -25.622 -5.581 1.00 26.50 264 GLY B O 1
ATOM 4997 N N . ILE B 1 266 ? 62.629 -23.490 -5.533 1.00 27.32 265 ILE B N 1
ATOM 4998 C CA . ILE B 1 266 ? 64.064 -23.819 -5.609 1.00 21.89 265 ILE B CA 1
ATOM 4999 C C . ILE B 1 266 ? 64.532 -24.682 -4.466 1.00 26.46 265 ILE B C 1
ATOM 5000 O O . ILE B 1 266 ? 65.220 -25.687 -4.700 1.00 24.46 265 ILE B O 1
ATOM 5005 N N . THR B 1 267 ? 64.121 -24.324 -3.245 1.00 25.08 266 THR B N 1
ATOM 5006 C CA . THR B 1 267 ? 64.593 -25.002 -2.034 1.00 23.15 266 THR B CA 1
ATOM 5007 C C . THR B 1 267 ? 64.295 -26.500 -2.094 1.00 28.68 266 THR B C 1
ATOM 5008 O O . THR B 1 267 ? 65.127 -27.322 -1.710 1.00 27.75 266 THR B O 1
ATOM 5012 N N . GLU B 1 268 ? 63.091 -26.831 -2.563 1.00 25.68 267 GLU B N 1
ATOM 5013 C CA . GLU B 1 268 ? 62.648 -28.212 -2.650 1.00 27.58 267 GLU B CA 1
ATOM 5014 C C . GLU B 1 268 ? 63.154 -28.916 -3.918 1.00 24.12 267 GLU B C 1
ATOM 5015 O O . GLU B 1 268 ? 63.589 -30.068 -3.862 1.00 28.49 267 GLU B O 1
ATOM 5021 N N . CYS B 1 269 ? 63.089 -28.228 -5.057 1.00 20.75 268 CYS B N 1
ATOM 5022 C CA . CYS B 1 269 ? 63.516 -28.822 -6.330 1.00 27.11 268 CYS B CA 1
ATOM 5023 C C . CYS B 1 269 ? 65.018 -29.171 -6.404 1.00 26.71 268 CYS B C 1
ATOM 5024 O O . CYS B 1 269 ? 65.390 -30.130 -7.088 1.00 24.16 268 CYS B O 1
ATOM 5027 N N . VAL B 1 270 ? 65.869 -28.443 -5.682 1.00 26.89 269 VAL B N 1
ATOM 5028 C CA A VAL B 1 270 ? 67.292 -28.827 -5.607 0.50 24.25 269 VAL B CA 1
ATOM 5029 C CA B VAL B 1 270 ? 67.298 -28.806 -5.587 0.50 28.59 269 VAL B CA 1
ATOM 5030 C C . VAL B 1 270 ? 67.469 -30.136 -4.825 1.00 30.22 269 VAL B C 1
ATOM 5031 O O . VAL B 1 270 ? 68.371 -30.935 -5.117 1.00 29.37 269 VAL B O 1
ATOM 5038 N N . LYS B 1 271 ? 66.584 -30.373 -3.856 1.00 27.43 270 LYS B N 1
ATOM 5039 C CA . LYS B 1 271 ? 66.578 -31.600 -3.079 1.00 29.51 270 LYS B CA 1
ATOM 5040 C C . LYS B 1 271 ? 65.952 -32.733 -3.891 1.00 32.92 270 LYS B C 1
ATOM 5041 O O . LYS B 1 271 ? 66.368 -33.854 -3.763 1.00 29.88 270 LYS B O 1
ATOM 5047 N N . ILE B 1 272 ? 64.930 -32.428 -4.694 1.00 23.62 271 ILE B N 1
ATOM 5048 C CA . ILE B 1 272 ? 64.353 -33.401 -5.621 1.00 30.45 271 ILE B CA 1
ATOM 5049 C C . ILE B 1 272 ? 65.391 -33.868 -6.655 1.00 30.96 271 ILE B C 1
ATOM 5050 O O . ILE B 1 272 ? 65.543 -35.066 -6.893 1.00 29.93 271 ILE B O 1
ATOM 5055 N N . ALA B 1 273 ? 66.096 -32.909 -7.250 1.00 32.26 272 ALA B N 1
ATOM 5056 C CA . ALA B 1 273 ? 67.197 -33.191 -8.158 1.00 32.05 272 ALA B CA 1
ATOM 5057 C C . ALA B 1 273 ? 68.304 -34.065 -7.566 1.00 31.92 272 ALA B C 1
ATOM 5058 O O . ALA B 1 273 ? 68.782 -34.970 -8.231 1.00 30.04 272 ALA B O 1
ATOM 5060 N N . ALA B 1 274 ? 68.707 -33.787 -6.329 1.00 31.44 273 ALA B N 1
ATOM 5061 C CA . ALA B 1 274 ? 69.707 -34.590 -5.644 1.00 35.67 273 ALA B CA 1
ATOM 5062 C C . ALA B 1 274 ? 69.188 -35.997 -5.337 1.00 33.53 273 ALA B C 1
ATOM 5063 O O . ALA B 1 274 ? 69.920 -36.968 -5.488 1.00 30.70 273 ALA B O 1
ATOM 5065 N N . MET B 1 275 ? 67.927 -36.102 -4.923 1.00 32.89 274 MET B N 1
ATOM 5066 C CA . MET B 1 275 ? 67.306 -37.410 -4.711 1.00 32.30 274 MET B CA 1
ATOM 5067 C C . MET B 1 275 ? 67.363 -38.256 -5.996 1.00 34.05 274 MET B C 1
ATOM 5068 O O . MET B 1 275 ? 67.790 -39.414 -5.963 1.00 38.06 274 MET B O 1
ATOM 5073 N N . ALA B 1 276 ? 66.964 -37.645 -7.110 1.00 34.94 275 ALA B N 1
ATOM 5074 C CA . ALA B 1 276 ? 66.949 -38.260 -8.444 1.00 36.61 275 ALA B CA 1
ATOM 5075 C C . ALA B 1 276 ? 68.307 -38.795 -8.901 1.00 38.81 275 ALA B C 1
ATOM 5076 O O . ALA B 1 276 ? 68.389 -39.928 -9.368 1.00 38.11 275 ALA B O 1
ATOM 5078 N N . GLU B 1 277 ? 69.358 -37.981 -8.729 1.00 42.49 276 GLU B N 1
ATOM 5079 C CA . GLU B 1 277 ? 70.767 -38.347 -8.994 1.00 42.10 276 GLU B CA 1
ATOM 5080 C C . GLU B 1 277 ? 71.189 -39.661 -8.326 1.00 49.73 276 GLU B C 1
ATOM 5081 O O . GLU B 1 277 ? 72.011 -40.405 -8.861 1.00 45.42 276 GLU B O 1
ATOM 5087 N N . ALA B 1 278 ? 70.615 -39.940 -7.157 1.00 53.67 277 ALA B N 1
ATOM 5088 C CA . ALA B 1 278 ? 70.929 -41.147 -6.403 1.00 53.15 277 ALA B CA 1
ATOM 5089 C C . ALA B 1 278 ? 70.264 -42.399 -6.975 1.00 52.52 277 ALA B C 1
ATOM 5090 O O . ALA B 1 278 ? 70.669 -43.514 -6.661 1.00 54.59 277 ALA B O 1
ATOM 5092 N N . TYR B 1 279 ? 69.245 -42.215 -7.809 1.00 50.40 278 TYR B N 1
ATOM 5093 C CA . TYR B 1 279 ? 68.562 -43.335 -8.464 1.00 46.49 278 TYR B CA 1
ATOM 5094 C C . TYR B 1 279 ? 68.928 -43.412 -9.947 1.00 40.81 278 TYR B C 1
ATOM 5095 O O . TYR B 1 279 ? 68.359 -44.224 -10.688 1.00 47.73 278 TYR B O 1
ATOM 5104 N N . ASP B 1 280 ? 69.891 -42.589 -10.355 1.00 47.64 279 ASP B N 1
ATOM 5105 C CA . ASP B 1 280 ? 70.274 -42.415 -11.773 1.00 53.04 279 ASP B CA 1
ATOM 5106 C C . ASP B 1 280 ? 69.063 -42.087 -12.654 1.00 50.93 279 ASP B C 1
ATOM 5107 O O . ASP B 1 280 ? 68.787 -42.766 -13.652 1.00 50.13 279 ASP B O 1
ATOM 5109 N N . VAL B 1 281 ? 68.327 -41.057 -12.241 1.00 44.45 280 VAL B N 1
ATOM 5110 C CA . VAL B 1 281 ? 67.178 -40.566 -12.989 1.00 39.90 280 VAL B CA 1
ATOM 5111 C C . VAL B 1 281 ? 67.523 -39.158 -13.475 1.00 42.40 280 VAL B C 1
ATOM 5112 O O . VAL B 1 281 ? 68.026 -38.346 -12.698 1.00 39.45 280 VAL B O 1
ATOM 5116 N N . ALA B 1 282 ? 67.306 -38.896 -14.765 1.00 40.79 281 ALA B N 1
ATOM 5117 C CA . ALA B 1 282 ? 67.573 -37.579 -15.344 1.00 44.42 281 ALA B CA 1
ATOM 5118 C C . ALA B 1 282 ? 66.526 -36.549 -14.903 1.00 39.23 281 ALA B C 1
ATOM 5119 O O . ALA B 1 282 ? 65.368 -36.895 -14.649 1.00 40.45 281 ALA B O 1
ATOM 5121 N N . LEU B 1 283 ? 66.968 -35.305 -14.759 1.00 37.49 282 LEU B N 1
ATOM 5122 C CA . LEU B 1 283 ? 66.098 -34.180 -14.416 1.00 40.55 282 LEU B CA 1
ATOM 5123 C C . LEU B 1 283 ? 65.789 -33.372 -15.678 1.00 38.80 282 LEU B C 1
ATOM 5124 O O . LEU B 1 283 ? 66.694 -32.856 -16.355 1.00 32.20 282 LEU B O 1
ATOM 5129 N N . ALA B 1 284 ? 64.509 -33.304 -16.021 1.00 37.26 283 ALA B N 1
ATOM 5130 C CA . ALA B 1 284 ? 64.050 -32.402 -17.065 1.00 40.19 283 ALA B CA 1
ATOM 5131 C C . ALA B 1 284 ? 62.874 -31.577 -16.555 1.00 38.37 283 ALA B C 1
ATOM 5132 O O . ALA B 1 284 ? 61.713 -31.916 -16.821 1.00 35.44 283 ALA B O 1
ATOM 5134 N N . PRO B 1 285 ? 63.171 -30.484 -15.815 1.00 36.23 284 PRO B N 1
ATOM 5135 C CA . PRO B 1 285 ? 62.127 -29.733 -15.128 1.00 35.09 284 PRO B CA 1
ATOM 5136 C C . PRO B 1 285 ? 61.004 -29.230 -16.031 1.00 30.08 284 PRO B C 1
ATOM 5137 O O . PRO B 1 285 ? 61.249 -28.758 -17.139 1.00 36.66 284 PRO B O 1
ATOM 5141 N N . HIS B 1 286 ? 59.777 -29.366 -15.544 1.00 34.99 285 HIS B N 1
ATOM 5142 C CA . HIS B 1 286 ? 58.575 -28.959 -16.277 1.00 35.15 285 HIS B CA 1
ATOM 5143 C C . HIS B 1 286 ? 58.507 -27.433 -16.227 1.00 39.22 285 HIS B C 1
ATOM 5144 O O . HIS B 1 286 ? 58.598 -26.867 -15.138 1.00 39.36 285 HIS B O 1
ATOM 5151 N N . CYS B 1 287 ? 58.396 -26.760 -17.379 1.00 33.85 286 CYS B N 1
ATOM 5152 C CA . CYS B 1 287 ? 58.218 -25.281 -17.385 1.00 40.32 286 CYS B CA 1
ATOM 5153 C C . CYS B 1 287 ? 57.511 -24.702 -18.605 1.00 45.41 286 CYS B C 1
ATOM 5154 O O . CYS B 1 287 ? 58.161 -24.129 -19.495 1.00 49.62 286 CYS B O 1
ATOM 5157 N N . PRO B 1 288 ? 56.171 -24.798 -18.638 1.00 47.63 287 PRO B N 1
ATOM 5158 C CA . PRO B 1 288 ? 55.424 -24.140 -19.713 1.00 52.14 287 PRO B CA 1
ATOM 5159 C C . PRO B 1 288 ? 55.010 -22.709 -19.322 1.00 55.74 287 PRO B C 1
ATOM 5160 O O . PRO B 1 288 ? 53.983 -22.200 -19.791 1.00 58.85 287 PRO B O 1
ATOM 5164 N N . LEU B 1 289 ? 55.823 -22.064 -18.489 1.00 52.87 288 LEU B N 1
ATOM 5165 C CA . LEU B 1 289 ? 55.397 -20.883 -17.755 1.00 50.39 288 LEU B CA 1
ATOM 5166 C C . LEU B 1 289 ? 56.131 -19.592 -18.159 1.00 49.26 288 LEU B C 1
ATOM 5167 O O . LEU B 1 289 ? 56.731 -19.510 -19.241 1.00 46.32 288 LEU B O 1
ATOM 5172 N N . GLY B 1 290 ? 56.073 -18.582 -17.292 1.00 38.42 289 GLY B N 1
ATOM 5173 C CA . GLY B 1 290 ? 56.697 -17.286 -17.587 1.00 39.28 289 GLY B CA 1
ATOM 5174 C C . GLY B 1 290 ? 58.176 -17.222 -17.279 1.00 33.65 289 GLY B C 1
ATOM 5175 O O . GLY B 1 290 ? 58.793 -18.249 -16.944 1.00 37.33 289 GLY B O 1
ATOM 5176 N N . PRO B 1 291 ? 58.765 -16.005 -17.367 1.00 31.86 290 PRO B N 1
ATOM 5177 C CA . PRO B 1 291 ? 60.209 -15.889 -17.319 1.00 31.86 290 PRO B CA 1
ATOM 5178 C C . PRO B 1 291 ? 60.782 -16.106 -15.925 1.00 27.78 290 PRO B C 1
ATOM 5179 O O . PRO B 1 291 ? 61.948 -16.470 -15.813 1.00 30.98 290 PRO B O 1
ATOM 5183 N N . ILE B 1 292 ? 59.971 -15.890 -14.890 1.00 30.91 291 ILE B N 1
ATOM 5184 C CA . ILE B 1 292 ? 60.425 -16.034 -13.492 1.00 36.23 291 ILE B CA 1
ATOM 5185 C C . ILE B 1 292 ? 60.554 -17.511 -13.136 1.00 30.21 291 ILE B C 1
ATOM 5186 O O . ILE B 1 292 ? 61.556 -17.927 -12.546 1.00 24.98 291 ILE B O 1
ATOM 5191 N N . ALA B 1 293 ? 59.535 -18.294 -13.484 1.00 26.66 292 ALA B N 1
ATOM 5192 C CA . ALA B 1 293 ? 59.599 -19.743 -13.295 1.00 27.38 292 ALA B CA 1
ATOM 5193 C C . ALA B 1 293 ? 60.736 -20.384 -14.100 1.00 31.98 292 ALA B C 1
ATOM 5194 O O . ALA B 1 293 ? 61.460 -21.232 -13.578 1.00 28.33 292 ALA B O 1
ATOM 5196 N N . LEU B 1 294 ? 60.890 -19.966 -15.357 1.00 30.23 293 LEU B N 1
ATOM 5197 C CA . LEU B 1 294 ? 62.000 -20.409 -16.193 1.00 29.06 293 LEU B CA 1
ATOM 5198 C C . LEU B 1 294 ? 63.377 -20.096 -15.584 1.00 26.70 293 LEU B C 1
ATOM 5199 O O . LEU B 1 294 ? 64.236 -20.965 -15.554 1.00 30.89 293 LEU B O 1
ATOM 5204 N N . ALA B 1 295 ? 63.572 -18.873 -15.100 1.00 26.00 294 ALA B N 1
ATOM 5205 C CA . ALA B 1 295 ? 64.838 -18.506 -14.449 1.00 27.12 294 ALA B CA 1
ATOM 5206 C C . ALA B 1 295 ? 65.115 -19.414 -13.240 1.00 23.98 294 ALA B C 1
ATOM 5207 O O . ALA B 1 295 ? 66.246 -19.900 -13.076 1.00 24.64 294 ALA B O 1
ATOM 5209 N N . ALA B 1 296 ? 64.087 -19.655 -12.422 1.00 29.49 295 ALA B N 1
ATOM 5210 C CA . ALA B 1 296 ? 64.165 -20.587 -11.274 1.00 27.36 295 ALA B CA 1
ATOM 5211 C C . ALA B 1 296 ? 64.590 -22.007 -11.702 1.00 25.72 295 ALA B C 1
ATOM 5212 O O . ALA B 1 296 ? 65.478 -22.619 -11.089 1.00 25.67 295 ALA B O 1
ATOM 5214 N N . CYS B 1 297 ? 63.967 -22.510 -12.766 1.00 26.55 296 CYS B N 1
ATOM 5215 C CA . CYS B 1 297 ? 64.366 -23.772 -13.405 1.00 26.81 296 CYS B CA 1
ATOM 5216 C C . CYS B 1 297 ? 65.815 -23.783 -13.822 1.00 24.48 296 CYS B C 1
ATOM 5217 O O . CYS B 1 297 ? 66.533 -24.718 -13.512 1.00 28.70 296 CYS B O 1
ATOM 5220 N N . LEU B 1 298 ? 66.254 -22.707 -14.485 1.00 29.36 297 LEU B N 1
ATOM 5221 C CA . LEU B 1 298 ? 67.636 -22.602 -14.926 1.00 25.47 297 LEU B CA 1
ATOM 5222 C C . LEU B 1 298 ? 68.616 -22.708 -13.764 1.00 23.29 297 LEU B C 1
ATOM 5223 O O . LEU B 1 298 ? 69.601 -23.423 -13.871 1.00 24.70 297 LEU B O 1
ATOM 5228 N N . HIS B 1 299 ? 68.338 -22.029 -12.651 1.00 26.32 298 HIS B N 1
ATOM 5229 C CA . HIS B 1 299 ? 69.229 -22.107 -11.490 1.00 24.95 298 HIS B CA 1
ATOM 5230 C C . HIS B 1 299 ? 69.427 -23.507 -10.918 1.00 27.35 298 HIS B C 1
ATOM 5231 O O . HIS B 1 299 ? 70.554 -23.867 -10.558 1.00 25.69 298 HIS B O 1
ATOM 5238 N N . VAL B 1 300 ? 68.345 -24.274 -10.840 1.00 24.51 299 VAL B N 1
ATOM 5239 C CA . VAL B 1 300 ? 68.385 -25.714 -10.522 1.00 28.96 299 VAL B CA 1
ATOM 5240 C C . VAL B 1 300 ? 69.201 -26.497 -11.576 1.00 26.34 299 VAL B C 1
ATOM 5241 O O . VAL B 1 300 ? 70.071 -27.295 -11.227 1.00 24.91 299 VAL B O 1
ATOM 5245 N N . ASP B 1 301 ? 68.949 -26.243 -12.858 1.00 24.30 300 ASP B N 1
ATOM 5246 C CA . ASP B 1 301 ? 69.694 -26.926 -13.945 1.00 27.43 300 ASP B CA 1
ATOM 5247 C C . ASP B 1 301 ? 71.189 -26.659 -13.888 1.00 25.54 300 ASP B C 1
ATOM 5248 O O . ASP B 1 301 ? 72.001 -27.549 -14.145 1.00 28.98 300 ASP B O 1
ATOM 5253 N N . PHE B 1 302 ? 71.565 -25.432 -13.538 1.00 27.23 301 PHE B N 1
ATOM 5254 C CA . PHE B 1 302 ? 72.976 -25.071 -13.514 1.00 25.51 301 PHE B CA 1
ATOM 5255 C C . PHE B 1 302 ? 73.775 -25.548 -12.306 1.00 26.95 301 PHE B C 1
ATOM 5256 O O . PHE B 1 302 ? 74.993 -25.462 -12.325 1.00 29.36 301 PHE B O 1
ATOM 5264 N N . VAL B 1 303 ? 73.088 -26.050 -11.280 1.00 22.96 302 VAL B N 1
ATOM 5265 C CA . VAL B 1 303 ? 73.751 -26.673 -10.128 1.00 25.76 302 VAL B CA 1
ATOM 5266 C C . VAL B 1 303 ? 73.578 -28.216 -10.056 1.00 27.91 302 VAL B C 1
ATOM 5267 O O . VAL B 1 303 ? 74.252 -28.862 -9.262 1.00 33.61 302 VAL B O 1
ATOM 5271 N N . SER B 1 304 ? 72.700 -28.798 -10.887 1.00 24.40 303 SER B N 1
ATOM 5272 C CA . SER B 1 304 ? 72.361 -30.224 -10.780 1.00 24.19 303 SER B CA 1
ATOM 5273 C C . SER B 1 304 ? 72.987 -31.026 -11.924 1.00 26.91 303 SER B C 1
ATOM 5274 O O . SER B 1 304 ? 72.539 -30.939 -13.071 1.00 23.89 303 SER B O 1
ATOM 5277 N N . TRP B 1 305 ? 73.992 -31.829 -11.609 1.00 28.12 304 TRP B N 1
ATOM 5278 C CA . TRP B 1 305 ? 74.705 -32.571 -12.659 1.00 33.10 304 TRP B CA 1
ATOM 5279 C C . TRP B 1 305 ? 73.762 -33.462 -13.516 1.00 32.58 304 TRP B C 1
ATOM 5280 O O . TRP B 1 305 ? 73.945 -33.575 -14.743 1.00 28.46 304 TRP B O 1
ATOM 5291 N N . ASN B 1 306 ? 72.737 -34.038 -12.882 1.00 29.21 305 ASN B N 1
ATOM 5292 C CA . ASN B 1 306 ? 71.758 -34.888 -13.587 1.00 30.25 305 ASN B CA 1
ATOM 5293 C C . ASN B 1 306 ? 70.722 -34.175 -14.474 1.00 27.06 305 ASN B C 1
ATOM 5294 O O . ASN B 1 306 ? 69.958 -34.854 -15.168 1.00 33.91 305 ASN B O 1
ATOM 5299 N N . ALA B 1 307 ? 70.686 -32.831 -14.472 1.00 29.13 306 ALA B N 1
ATOM 5300 C CA . ALA B 1 307 ? 69.765 -32.088 -15.354 1.00 27.28 306 ALA B CA 1
ATOM 5301 C C . ALA B 1 307 ? 70.133 -32.286 -16.822 1.00 34.47 306 ALA B C 1
ATOM 5302 O O . ALA B 1 307 ? 71.289 -32.131 -17.193 1.00 33.40 306 ALA B O 1
ATOM 5304 N N . THR B 1 308 ? 69.152 -32.615 -17.659 1.00 31.24 307 THR B N 1
ATOM 5305 C CA . THR B 1 308 ? 69.452 -33.031 -19.039 1.00 39.06 307 THR B CA 1
ATOM 5306 C C . THR B 1 308 ? 68.839 -32.128 -20.123 1.00 35.65 307 THR B C 1
ATOM 5307 O O . THR B 1 308 ? 69.488 -31.810 -21.130 1.00 39.41 307 THR B O 1
ATOM 5311 N N . LEU B 1 309 ? 67.609 -31.690 -19.888 1.00 30.75 308 LEU B N 1
ATOM 5312 C CA . LEU B 1 309 ? 66.867 -30.892 -20.838 1.00 37.27 308 LEU B CA 1
ATOM 5313 C C . LEU B 1 309 ? 65.988 -29.949 -20.049 1.00 31.83 308 LEU B C 1
ATOM 5314 O O . LEU B 1 309 ? 65.381 -30.353 -19.061 1.00 33.20 308 LEU B O 1
ATOM 5319 N N . GLN B 1 310 ? 65.917 -28.704 -20.490 1.00 32.76 309 GLN B N 1
ATOM 5320 C CA . GLN B 1 310 ? 64.997 -27.731 -19.912 1.00 30.58 309 GLN B CA 1
ATOM 5321 C C . GLN B 1 310 ? 63.930 -27.326 -20.909 1.00 31.35 309 GLN B C 1
ATOM 5322 O O . GLN B 1 310 ? 64.229 -26.694 -21.919 1.00 36.67 309 GLN B O 1
ATOM 5328 N N . GLU B 1 311 ? 62.672 -27.629 -20.594 1.00 33.72 310 GLU B N 1
ATOM 5329 C CA . GLU B 1 311 ? 61.551 -27.091 -21.345 1.00 33.42 310 GLU B CA 1
ATOM 5330 C C . GLU B 1 311 ? 61.445 -25.559 -21.219 1.00 40.32 310 GLU B C 1
ATOM 5331 O O . GLU B 1 311 ? 61.708 -24.987 -20.163 1.00 41.84 310 GLU B O 1
ATOM 5337 N N . GLN B 1 312 ? 61.080 -24.886 -22.306 1.00 42.36 311 GLN B N 1
ATOM 5338 C CA . GLN B 1 312 ? 60.729 -23.466 -22.222 1.00 46.34 311 GLN B CA 1
ATOM 5339 C C . GLN B 1 312 ? 59.554 -23.163 -23.141 1.00 49.21 311 GLN B C 1
ATOM 5340 O O . GLN B 1 312 ? 59.341 -23.867 -24.130 1.00 48.76 311 GLN B O 1
ATOM 5346 N N . SER B 1 313 ? 58.808 -22.110 -22.819 1.00 52.02 312 SER B N 1
ATOM 5347 C CA . SER B 1 313 ? 57.608 -21.759 -23.578 1.00 57.00 312 SER B CA 1
ATOM 5348 C C . SER B 1 313 ? 57.881 -20.653 -24.593 1.00 59.30 312 SER B C 1
ATOM 5349 O O . SER B 1 313 ? 56.940 -20.115 -25.184 1.00 58.79 312 SER B O 1
ATOM 5352 N N . MET B 1 314 ? 59.164 -20.325 -24.785 1.00 61.44 313 MET B N 1
ATOM 5353 C CA . MET B 1 314 ? 59.614 -19.214 -25.647 1.00 67.63 313 MET B CA 1
ATOM 5354 C C . MET B 1 314 ? 59.119 -19.353 -27.088 1.00 72.48 313 MET B C 1
ATOM 5355 O O . MET B 1 314 ? 58.728 -18.364 -27.715 1.00 76.14 313 MET B O 1
ATOM 5360 N N . GLY B 1 315 ? 59.138 -20.583 -27.602 1.00 77.08 314 GLY B N 1
ATOM 5361 C CA . GLY B 1 315 ? 58.592 -20.890 -28.922 1.00 81.98 314 GLY B CA 1
ATOM 5362 C C . GLY B 1 315 ? 57.092 -21.111 -28.860 1.00 85.01 314 GLY B C 1
ATOM 5363 O O . GLY B 1 315 ? 56.339 -20.227 -28.441 1.00 87.09 314 GLY B O 1
ATOM 5364 N N . ALA B 1 322 ? 58.496 -15.220 -27.185 1.00 75.26 321 ALA B N 1
ATOM 5365 C CA . ALA B 1 322 ? 58.374 -13.769 -27.309 1.00 74.37 321 ALA B CA 1
ATOM 5366 C C . ALA B 1 322 ? 57.436 -13.217 -26.244 1.00 74.09 321 ALA B C 1
ATOM 5367 O O . ALA B 1 322 ? 57.664 -12.128 -25.715 1.00 75.70 321 ALA B O 1
ATOM 5369 N N . GLU B 1 323 ? 56.386 -13.980 -25.938 1.00 72.59 322 GLU B N 1
ATOM 5370 C CA . GLU B 1 323 ? 55.401 -13.614 -24.920 1.00 69.81 322 GLU B CA 1
ATOM 5371 C C . GLU B 1 323 ? 55.974 -13.751 -23.507 1.00 66.81 322 GLU B C 1
ATOM 5372 O O . GLU B 1 323 ? 55.624 -12.983 -22.608 1.00 65.43 322 GLU B O 1
ATOM 5378 N N . LEU B 1 324 ? 56.850 -14.739 -23.328 1.00 61.13 323 LEU B N 1
ATOM 5379 C CA . LEU B 1 324 ? 57.625 -14.913 -22.098 1.00 57.39 323 LEU B CA 1
ATOM 5380 C C . LEU B 1 324 ? 58.498 -13.676 -21.830 1.00 54.30 323 LEU B C 1
ATOM 5381 O O . LEU B 1 324 ? 58.569 -13.182 -20.705 1.00 53.77 323 LEU B O 1
ATOM 5386 N N . LEU B 1 325 ? 59.135 -13.175 -22.884 1.00 50.32 324 LEU B N 1
ATOM 5387 C CA . LEU B 1 325 ? 60.077 -12.061 -22.791 1.00 53.17 324 LEU B CA 1
ATOM 5388 C C . LEU B 1 325 ? 59.407 -10.688 -22.628 1.00 52.92 324 LEU B C 1
ATOM 5389 O O . LEU B 1 325 ? 60.086 -9.707 -22.346 1.00 49.15 324 LEU B O 1
ATOM 5394 N N . ASP B 1 326 ? 58.083 -10.633 -22.796 1.00 54.01 325 ASP B N 1
ATOM 5395 C CA . ASP B 1 326 ? 57.295 -9.397 -22.675 1.00 54.69 325 ASP B CA 1
ATOM 5396 C C . ASP B 1 326 ? 57.422 -8.693 -21.327 1.00 55.63 325 ASP B C 1
ATOM 5397 O O . ASP B 1 326 ? 57.334 -7.466 -21.251 1.00 50.13 325 ASP B O 1
ATOM 5402 N N . TYR B 1 327 ? 57.635 -9.477 -20.271 1.00 49.49 326 TYR B N 1
ATOM 5403 C CA . TYR B 1 327 ? 57.659 -8.946 -18.918 1.00 46.73 326 TYR B CA 1
ATOM 5404 C C . TYR B 1 327 ? 59.081 -8.734 -18.420 1.00 41.15 326 TYR B C 1
ATOM 5405 O O . TYR B 1 327 ? 59.299 -8.230 -17.313 1.00 40.18 326 TYR B O 1
ATOM 5414 N N . VAL B 1 328 ? 60.033 -9.093 -19.272 1.00 38.09 327 VAL B N 1
ATOM 5415 C CA . VAL B 1 328 ? 61.450 -9.013 -18.969 1.00 36.35 327 VAL B CA 1
ATOM 5416 C C . VAL B 1 328 ? 62.120 -7.907 -19.816 1.00 37.63 327 VAL B C 1
ATOM 5417 O O . VAL B 1 328 ? 61.877 -7.788 -21.012 1.00 37.61 327 VAL B O 1
ATOM 5421 N N . ARG B 1 329 ? 62.933 -7.080 -19.175 1.00 39.00 328 ARG B N 1
ATOM 5422 C CA A ARG B 1 329 ? 63.643 -6.006 -19.862 0.50 38.49 328 ARG B CA 1
ATOM 5423 C CA B ARG B 1 329 ? 63.624 -6.022 -19.895 0.50 39.10 328 ARG B CA 1
ATOM 5424 C C . ARG B 1 329 ? 64.996 -6.495 -20.363 1.00 36.92 328 ARG B C 1
ATOM 5425 O O . ARG B 1 329 ? 65.517 -5.987 -21.339 1.00 38.28 328 ARG B O 1
ATOM 5440 N N . ASN B 1 330 ? 65.556 -7.499 -19.676 1.00 34.73 329 ASN B N 1
ATOM 5441 C CA . ASN B 1 330 ? 66.866 -8.063 -20.020 1.00 33.97 329 ASN B CA 1
ATOM 5442 C C . ASN B 1 330 ? 66.711 -9.285 -20.916 1.00 38.50 329 ASN B C 1
ATOM 5443 O O . ASN B 1 330 ? 67.127 -10.399 -20.567 1.00 37.20 329 ASN B O 1
ATOM 5448 N N . LYS B 1 331 ? 66.103 -9.069 -22.082 1.00 42.42 330 LYS B N 1
ATOM 5449 C CA . LYS B 1 331 ? 65.712 -10.168 -22.978 1.00 45.58 330 LYS B CA 1
ATOM 5450 C C . LYS B 1 331 ? 66.896 -11.001 -23.499 1.00 42.69 330 LYS B C 1
ATOM 5451 O O . LYS B 1 331 ? 66.772 -12.221 -23.647 1.00 40.04 330 LYS B O 1
ATOM 5457 N N . ALA B 1 332 ? 68.034 -10.335 -23.722 1.00 45.72 331 ALA B N 1
ATOM 5458 C CA . ALA B 1 332 ? 69.261 -10.958 -24.248 1.00 46.09 331 ALA B CA 1
ATOM 5459 C C . ALA B 1 332 ? 69.848 -12.058 -23.344 1.00 44.07 331 ALA B C 1
ATOM 5460 O O . ALA B 1 332 ? 70.563 -12.934 -23.824 1.00 40.59 331 ALA B O 1
ATOM 5462 N N . ASP B 1 333 ? 69.532 -12.011 -22.048 1.00 38.48 332 ASP B N 1
ATOM 5463 C CA . ASP B 1 333 ? 70.024 -13.009 -21.082 1.00 41.58 332 ASP B CA 1
ATOM 5464 C C . ASP B 1 333 ? 69.364 -14.372 -21.273 1.00 38.78 332 ASP B C 1
ATOM 5465 O O . ASP B 1 333 ? 69.827 -15.374 -20.721 1.00 45.79 332 ASP B O 1
ATOM 5470 N N . PHE B 1 334 ? 68.289 -14.389 -22.059 1.00 37.53 333 PHE B N 1
ATOM 5471 C CA . PHE B 1 334 ? 67.531 -15.596 -22.352 1.00 40.59 333 PHE B CA 1
ATOM 5472 C C . PHE B 1 334 ? 67.579 -16.030 -23.822 1.00 37.11 333 PHE B C 1
ATOM 5473 O O . PHE B 1 334 ? 66.843 -16.929 -24.236 1.00 43.77 333 PHE B O 1
ATOM 5481 N N . ALA B 1 335 ? 68.479 -15.414 -24.583 1.00 43.71 334 ALA B N 1
ATOM 5482 C CA . ALA B 1 335 ? 68.689 -15.742 -25.989 1.00 41.50 334 ALA B CA 1
ATOM 5483 C C . ALA B 1 335 ? 69.196 -17.174 -26.145 1.00 43.96 334 ALA B C 1
ATOM 5484 O O . ALA B 1 335 ? 69.896 -17.691 -25.273 1.00 41.01 334 ALA B O 1
ATOM 5486 N N . LEU B 1 336 ? 68.840 -17.800 -27.261 1.00 44.66 335 LEU B N 1
ATOM 5487 C CA . LEU B 1 336 ? 69.174 -19.201 -27.492 1.00 45.94 335 LEU B CA 1
ATOM 5488 C C . LEU B 1 336 ? 70.131 -19.381 -28.661 1.00 52.08 335 LEU B C 1
ATOM 5489 O O . LEU B 1 336 ? 69.961 -18.780 -29.721 1.00 49.28 335 LEU B O 1
ATOM 5494 N N . GLU B 1 337 ? 71.149 -20.207 -28.457 1.00 48.80 336 GLU B N 1
ATOM 5495 C CA . GLU B 1 337 ? 72.102 -20.482 -29.517 1.00 47.96 336 GLU B CA 1
ATOM 5496 C C . GLU B 1 337 ? 72.256 -21.983 -29.618 1.00 45.34 336 GLU B C 1
ATOM 5497 O O . GLU B 1 337 ? 72.697 -22.626 -28.666 1.00 37.35 336 GLU B O 1
ATOM 5503 N N . GLY B 1 338 ? 71.839 -22.534 -30.759 1.00 40.82 337 GLY B N 1
ATOM 5504 C CA . GLY B 1 338 ? 71.788 -23.985 -30.971 1.00 42.19 337 GLY B CA 1
ATOM 5505 C C . GLY B 1 338 ? 70.849 -24.712 -30.019 1.00 42.34 337 GLY B C 1
ATOM 5506 O O . GLY B 1 338 ? 71.033 -25.901 -29.750 1.00 42.61 337 GLY B O 1
ATOM 5507 N N . GLY B 1 339 ? 69.868 -23.978 -29.487 1.00 43.61 338 GLY B N 1
ATOM 5508 C CA . GLY B 1 339 ? 68.928 -24.491 -28.498 1.00 45.36 338 GLY B CA 1
ATOM 5509 C C . GLY B 1 339 ? 69.441 -24.467 -27.066 1.00 45.71 338 GLY B C 1
ATOM 5510 O O . GLY B 1 339 ? 68.756 -24.922 -26.156 1.00 42.53 338 GLY B O 1
ATOM 5511 N N . TYR B 1 340 ? 70.645 -23.937 -26.873 1.00 40.18 339 TYR B N 1
ATOM 5512 C CA . TYR B 1 340 ? 71.267 -23.860 -25.555 1.00 39.92 339 TYR B CA 1
ATOM 5513 C C . TYR B 1 340 ? 71.031 -22.473 -24.965 1.00 38.70 339 TYR B C 1
ATOM 5514 O O . TYR B 1 340 ? 70.973 -21.491 -25.695 1.00 38.18 339 TYR B O 1
ATOM 5523 N N . ILE B 1 341 ? 70.878 -22.404 -23.643 1.00 30.09 340 ILE B N 1
ATOM 5524 C CA . ILE B 1 341 ? 70.701 -21.137 -22.957 1.00 30.55 340 ILE B CA 1
ATOM 5525 C C . ILE B 1 341 ? 71.899 -20.921 -22.030 1.00 30.99 340 ILE B C 1
ATOM 5526 O O . ILE B 1 341 ? 72.485 -21.888 -21.559 1.00 31.68 340 ILE B O 1
ATOM 5531 N N . ARG B 1 342 ? 72.282 -19.672 -21.790 1.00 32.75 341 ARG B N 1
ATOM 5532 C CA . ARG B 1 342 ? 73.406 -19.396 -20.887 1.00 38.06 341 ARG B CA 1
ATOM 5533 C C . ARG B 1 342 ? 72.902 -19.309 -19.443 1.00 32.93 341 ARG B C 1
ATOM 5534 O O . ARG B 1 342 ? 71.692 -19.149 -19.228 1.00 34.69 341 ARG B O 1
ATOM 5542 N N . PRO B 1 343 ? 73.821 -19.373 -18.453 1.00 37.53 342 PRO B N 1
ATOM 5543 C CA . PRO B 1 343 ? 73.375 -19.091 -17.089 1.00 38.01 342 PRO B CA 1
ATOM 5544 C C . PRO B 1 343 ? 72.862 -17.656 -16.945 1.00 38.11 342 PRO B C 1
ATOM 5545 O O . PRO B 1 343 ? 73.406 -16.766 -17.582 1.00 30.54 342 PRO B O 1
ATOM 5549 N N . PRO B 1 344 ? 71.809 -17.435 -16.128 1.00 31.87 343 PRO B N 1
ATOM 5550 C CA . PRO B 1 344 ? 71.377 -16.071 -15.815 1.00 36.47 343 PRO B CA 1
ATOM 5551 C C . PRO B 1 344 ? 72.503 -15.198 -15.235 1.00 36.39 343 PRO B C 1
ATOM 5552 O O . PRO B 1 344 ? 73.353 -15.687 -14.495 1.00 34.72 343 PRO B O 1
ATOM 5556 N N . ARG B 1 345 ? 72.498 -13.921 -15.597 1.00 37.43 344 ARG B N 1
ATOM 5557 C CA . ARG B 1 345 ? 73.645 -13.018 -15.401 1.00 35.16 344 ARG B CA 1
ATOM 5558 C C . ARG B 1 345 ? 73.469 -12.050 -14.213 1.00 32.15 344 ARG B C 1
ATOM 5559 O O . ARG B 1 345 ? 74.394 -11.833 -13.434 1.00 37.19 344 ARG B O 1
ATOM 5567 N N . LEU B 1 346 ? 72.283 -11.477 -14.080 1.00 26.27 345 LEU B N 1
ATOM 5568 C CA . LEU B 1 346 ? 72.011 -10.473 -13.040 1.00 31.56 345 LEU B CA 1
ATOM 5569 C C . LEU B 1 346 ? 71.859 -11.113 -11.648 1.00 30.65 345 LEU B C 1
ATOM 5570 O O . LEU B 1 346 ? 71.613 -12.314 -11.552 1.00 28.59 345 LEU B O 1
ATOM 5575 N N . PRO B 1 347 ? 71.979 -10.315 -10.566 1.00 32.17 346 PRO B N 1
ATOM 5576 C CA . PRO B 1 347 ? 71.781 -10.916 -9.240 1.00 27.54 346 PRO B CA 1
ATOM 5577 C C . PRO B 1 347 ? 70.362 -11.466 -8.983 1.00 32.25 346 PRO B C 1
ATOM 5578 O O . PRO B 1 347 ? 69.401 -10.979 -9.561 1.00 33.38 346 PRO B O 1
ATOM 5582 N N . GLY B 1 348 ? 70.253 -12.463 -8.108 1.00 34.24 347 GLY B N 1
ATOM 5583 C CA . GLY B 1 348 ? 68.973 -13.131 -7.845 1.00 27.78 347 GLY B CA 1
ATOM 5584 C C . GLY B 1 348 ? 68.623 -14.129 -8.935 1.00 27.13 347 GLY B C 1
ATOM 5585 O O . GLY B 1 348 ? 69.479 -14.863 -9.433 1.00 26.65 347 GLY B O 1
ATOM 5586 N N . LEU B 1 349 ? 67.345 -14.182 -9.289 1.00 23.58 348 LEU B N 1
ATOM 5587 C CA . LEU B 1 349 ? 66.874 -15.092 -10.330 1.00 27.24 348 LEU B CA 1
ATOM 5588 C C . LEU B 1 349 ? 67.412 -14.679 -11.709 1.00 23.28 348 LEU B C 1
ATOM 5589 O O . LEU B 1 349 ? 67.548 -15.510 -12.597 1.00 31.02 348 LEU B O 1
ATOM 5594 N N . GLY B 1 350 ? 67.761 -13.397 -11.851 1.00 29.59 349 GLY B N 1
ATOM 5595 C CA . GLY B 1 350 ? 68.333 -12.857 -13.083 1.00 26.37 349 GLY B CA 1
ATOM 5596 C C . GLY B 1 350 ? 67.311 -12.346 -14.075 1.00 32.38 349 GLY B C 1
ATOM 5597 O O . GLY B 1 350 ? 67.524 -12.387 -15.294 1.00 38.44 349 GLY B O 1
ATOM 5598 N N . VAL B 1 351 ? 66.209 -11.842 -13.548 1.00 31.56 350 VAL B N 1
ATOM 5599 C CA . VAL B 1 351 ? 65.153 -11.275 -14.373 1.00 36.21 350 VAL B CA 1
ATOM 5600 C C . VAL B 1 351 ? 64.947 -9.830 -13.960 1.00 36.17 350 VAL B C 1
ATOM 5601 O O . VAL B 1 351 ? 64.804 -9.518 -12.772 1.00 35.45 350 VAL B O 1
ATOM 5605 N N . ASP B 1 352 ? 64.989 -8.945 -14.943 1.00 36.99 351 ASP B N 1
ATOM 5606 C CA . ASP B 1 352 ? 64.662 -7.542 -14.722 1.00 36.07 351 ASP B CA 1
ATOM 5607 C C . ASP B 1 352 ? 63.200 -7.346 -15.148 1.00 41.96 351 ASP B C 1
ATOM 5608 O O . ASP B 1 352 ? 62.877 -7.219 -16.341 1.00 39.23 351 ASP B O 1
ATOM 5613 N N . ILE B 1 353 ? 62.320 -7.363 -14.155 1.00 34.65 352 ILE B N 1
ATOM 5614 C CA . ILE B 1 353 ? 60.887 -7.427 -14.418 1.00 37.55 352 ILE B CA 1
ATOM 5615 C C . ILE B 1 353 ? 60.393 -6.031 -14.747 1.00 42.24 352 ILE B C 1
ATOM 5616 O O . ILE B 1 353 ? 60.637 -5.076 -14.000 1.00 41.56 352 ILE B O 1
ATOM 5621 N N . ASP B 1 354 ? 59.751 -5.919 -15.905 1.00 41.47 353 ASP B N 1
ATOM 5622 C CA . ASP B 1 354 ? 59.058 -4.705 -16.304 1.00 41.72 353 ASP B CA 1
ATOM 5623 C C . ASP B 1 354 ? 57.835 -4.560 -15.396 1.00 38.33 353 ASP B C 1
ATOM 5624 O O . ASP B 1 354 ? 56.726 -4.965 -15.768 1.00 44.18 353 ASP B O 1
ATOM 5629 N N . GLU B 1 355 ? 58.039 -4.008 -14.198 1.00 37.77 354 GLU B N 1
ATOM 5630 C CA . GLU B 1 355 ? 56.987 -3.958 -13.174 1.00 41.81 354 GLU B CA 1
ATOM 5631 C C . GLU B 1 355 ? 55.801 -3.081 -13.593 1.00 48.53 354 GLU B C 1
ATOM 5632 O O . GLU B 1 355 ? 54.641 -3.407 -13.314 1.00 44.19 354 GLU B O 1
ATOM 5638 N N . ALA B 1 356 ? 56.095 -1.981 -14.281 1.00 47.11 355 ALA B N 1
ATOM 5639 C CA . ALA B 1 356 ? 55.040 -1.086 -14.760 1.00 48.92 355 ALA B CA 1
ATOM 5640 C C . ALA B 1 356 ? 54.180 -1.741 -15.849 1.00 47.63 355 ALA B C 1
ATOM 5641 O O . ALA B 1 356 ? 52.970 -1.519 -15.892 1.00 55.57 355 ALA B O 1
ATOM 5643 N N . LEU B 1 357 ? 54.801 -2.564 -16.698 1.00 47.24 356 LEU B N 1
ATOM 5644 C CA . LEU B 1 357 ? 54.071 -3.388 -17.662 1.00 50.94 356 LEU B CA 1
ATOM 5645 C C . LEU B 1 357 ? 53.208 -4.433 -16.946 1.00 52.41 356 LEU B C 1
ATOM 5646 O O . LEU B 1 357 ? 52.062 -4.672 -17.346 1.00 48.85 356 LEU B O 1
ATOM 5651 N N . VAL B 1 358 ? 53.768 -5.045 -15.896 1.00 44.28 357 VAL B N 1
ATOM 5652 C CA . VAL B 1 358 ? 53.028 -5.996 -15.045 1.00 43.83 357 VAL B CA 1
ATOM 5653 C C . VAL B 1 358 ? 51.767 -5.378 -14.421 1.00 46.27 357 VAL B C 1
ATOM 5654 O O . VAL B 1 358 ? 50.670 -5.899 -14.617 1.00 47.65 357 VAL B O 1
ATOM 5658 N N . ILE B 1 359 ? 51.932 -4.267 -13.698 1.00 41.06 358 ILE B N 1
ATOM 5659 C CA . ILE B 1 359 ? 50.817 -3.519 -13.098 1.00 49.33 358 ILE B CA 1
ATOM 5660 C C . ILE B 1 359 ? 49.749 -3.144 -14.142 1.00 54.76 358 ILE B C 1
ATOM 5661 O O . ILE B 1 359 ? 48.545 -3.233 -13.872 1.00 60.14 358 ILE B O 1
ATOM 5666 N N . GLU B 1 360 ? 50.207 -2.765 -15.334 1.00 55.21 359 GLU B N 1
ATOM 5667 C CA . GLU B 1 360 ? 49.334 -2.405 -16.452 1.00 57.03 359 GLU B CA 1
ATOM 5668 C C . GLU B 1 360 ? 48.473 -3.573 -16.917 1.00 58.58 359 GLU B C 1
ATOM 5669 O O . GLU B 1 360 ? 47.239 -3.510 -16.834 1.00 56.83 359 GLU B O 1
ATOM 5675 N N . ARG B 1 361 ? 49.123 -4.643 -17.380 1.00 53.06 360 ARG B N 1
ATOM 5676 C CA . ARG B 1 361 ? 48.416 -5.824 -17.867 1.00 53.94 360 ARG B CA 1
ATOM 5677 C C . ARG B 1 361 ? 47.623 -6.584 -16.783 1.00 53.40 360 ARG B C 1
ATOM 5678 O O . ARG B 1 361 ? 46.765 -7.387 -17.129 1.00 54.76 360 ARG B O 1
ATOM 5686 N N . SER B 1 362 ? 47.902 -6.320 -15.498 1.00 55.64 361 SER B N 1
ATOM 5687 C CA A SER B 1 362 ? 47.184 -6.965 -14.395 0.50 57.55 361 SER B CA 1
ATOM 5688 C CA B SER B 1 362 ? 47.186 -6.961 -14.389 0.50 56.65 361 SER B CA 1
ATOM 5689 C C . SER B 1 362 ? 45.780 -6.400 -14.203 1.00 61.00 361 SER B C 1
ATOM 5690 O O . SER B 1 362 ? 44.853 -7.136 -13.845 1.00 60.18 361 SER B O 1
ATOM 5695 N N . LYS B 1 363 ? 45.631 -5.097 -14.441 1.00 63.14 362 LYS B N 1
ATOM 5696 C CA . LYS B 1 363 ? 44.340 -4.410 -14.308 1.00 71.57 362 LYS B CA 1
ATOM 5697 C C . LYS B 1 363 ? 43.284 -4.884 -15.319 1.00 75.76 362 LYS B C 1
ATOM 5698 O O . LYS B 1 363 ? 42.083 -4.745 -15.080 1.00 79.29 362 LYS B O 1
ATOM 5704 N N . GLU B 1 364 ? 43.743 -5.457 -16.430 1.00 78.85 363 GLU B N 1
ATOM 5705 C CA . GLU B 1 364 ? 42.873 -5.862 -17.529 1.00 84.40 363 GLU B CA 1
ATOM 5706 C C . GLU B 1 364 ? 42.785 -7.383 -17.726 1.00 88.35 363 GLU B C 1
ATOM 5707 O O . GLU B 1 364 ? 42.530 -7.853 -18.840 1.00 87.75 363 GLU B O 1
ATOM 5713 N N . ALA B 1 365 ? 42.983 -8.146 -16.651 1.00 91.12 364 ALA B N 1
ATOM 5714 C CA . ALA B 1 365 ? 42.933 -9.610 -16.722 1.00 94.91 364 ALA B CA 1
ATOM 5715 C C . ALA B 1 365 ? 41.565 -10.179 -16.310 1.00 99.31 364 ALA B C 1
ATOM 5716 O O . ALA B 1 365 ? 41.132 -9.987 -15.168 1.00 98.67 364 ALA B O 1
ATOM 5718 N N . PRO B 1 366 ? 40.873 -10.865 -17.247 1.00 103.90 365 PRO B N 1
ATOM 5719 C CA . PRO B 1 366 ? 39.586 -11.504 -16.961 1.00 107.03 365 PRO B CA 1
ATOM 5720 C C . PRO B 1 366 ? 39.637 -13.044 -16.892 1.00 109.75 365 PRO B C 1
ATOM 5721 O O . PRO B 1 366 ? 40.694 -13.645 -17.107 1.00 109.28 365 PRO B O 1
ATOM 5725 N N . ASP B 1 367 ? 38.495 -13.659 -16.579 1.00 112.28 366 ASP B N 1
ATOM 5726 C CA . ASP B 1 367 ? 38.333 -15.117 -16.623 1.00 114.15 366 ASP B CA 1
ATOM 5727 C C . ASP B 1 367 ? 36.927 -15.513 -17.068 1.00 115.20 366 ASP B C 1
ATOM 5728 O O . ASP B 1 367 ? 35.956 -15.338 -16.328 1.00 116.32 366 ASP B O 1
ATOM 5733 N N . PRO B 1 371 ? 36.403 -24.261 -17.662 1.00 70.50 370 PRO B N 1
ATOM 5734 C CA . PRO B 1 371 ? 35.792 -25.224 -18.574 1.00 69.98 370 PRO B CA 1
ATOM 5735 C C . PRO B 1 371 ? 35.819 -26.649 -18.021 1.00 69.14 370 PRO B C 1
ATOM 5736 O O . PRO B 1 371 ? 36.565 -26.941 -17.078 1.00 68.19 370 PRO B O 1
ATOM 5740 N N . VAL B 1 372 ? 35.010 -27.520 -18.620 1.00 63.42 371 VAL B N 1
ATOM 5741 C CA . VAL B 1 372 ? 34.888 -28.914 -18.191 1.00 58.29 371 VAL B CA 1
ATOM 5742 C C . VAL B 1 372 ? 34.620 -29.811 -19.405 1.00 51.61 371 VAL B C 1
ATOM 5743 O O . VAL B 1 372 ? 33.662 -29.592 -20.150 1.00 54.86 371 VAL B O 1
ATOM 5747 N N . TRP B 1 373 ? 35.476 -30.809 -19.613 1.00 47.55 372 TRP B N 1
ATOM 5748 C CA . TRP B 1 373 ? 35.280 -31.741 -20.732 1.00 51.85 372 TRP B CA 1
ATOM 5749 C C . TRP B 1 373 ? 34.580 -33.035 -20.318 1.00 45.74 372 TRP B C 1
ATOM 5750 O O . TRP B 1 373 ? 34.845 -33.595 -19.239 1.00 40.06 372 TRP B O 1
ATOM 5761 N N . ARG B 1 374 ? 33.691 -33.505 -21.191 1.00 44.01 373 ARG B N 1
ATOM 5762 C CA . ARG B 1 374 ? 32.904 -34.713 -20.929 1.00 41.10 373 ARG B CA 1
ATOM 5763 C C . ARG B 1 374 ? 32.996 -35.718 -22.069 1.00 43.21 373 ARG B C 1
ATOM 5764 O O . ARG B 1 374 ? 33.067 -35.335 -23.240 1.00 46.11 373 ARG B O 1
ATOM 5772 N N . HIS B 1 375 ? 32.996 -37.005 -21.716 1.00 43.87 374 HIS B N 1
ATOM 5773 C CA . HIS B 1 375 ? 32.901 -38.081 -22.693 1.00 40.62 374 HIS B CA 1
ATOM 5774 C C . HIS B 1 375 ? 31.530 -38.058 -23.351 1.00 38.89 374 HIS B C 1
ATOM 5775 O O . HIS B 1 375 ? 30.648 -37.308 -22.927 1.00 36.61 374 HIS B O 1
ATOM 5782 N N . ALA B 1 376 ? 31.364 -38.871 -24.396 1.00 43.10 375 ALA B N 1
ATOM 5783 C CA . ALA B 1 376 ? 30.103 -38.973 -25.132 1.00 41.57 375 ALA B CA 1
ATOM 5784 C C . ALA B 1 376 ? 28.958 -39.368 -24.195 1.00 34.63 375 ALA B C 1
ATOM 5785 O O . ALA B 1 376 ? 27.801 -38.952 -24.374 1.00 34.86 375 ALA B O 1
ATOM 5787 N N . ASP B 1 377 ? 29.291 -40.134 -23.162 1.00 34.35 376 ASP B N 1
ATOM 5788 C CA . ASP B 1 377 ? 28.258 -40.635 -22.260 1.00 37.95 376 ASP B CA 1
ATOM 5789 C C . ASP B 1 377 ? 27.858 -39.636 -21.175 1.00 36.33 376 ASP B C 1
ATOM 5790 O O . ASP B 1 377 ? 26.982 -39.930 -20.368 1.00 31.20 376 ASP B O 1
ATOM 5795 N N . GLY B 1 378 ? 28.512 -38.468 -21.166 1.00 36.18 377 GLY B N 1
ATOM 5796 C CA . GLY B 1 378 ? 28.223 -37.394 -20.206 1.00 36.86 377 GLY B CA 1
ATOM 5797 C C . GLY B 1 378 ? 29.060 -37.382 -18.935 1.00 30.01 377 GLY B C 1
ATOM 5798 O O . GLY B 1 378 ? 28.937 -36.462 -18.107 1.00 31.17 377 GLY B O 1
ATOM 5799 N N . SER B 1 379 ? 29.910 -38.388 -18.759 1.00 34.35 378 SER B N 1
ATOM 5800 C CA . SER B 1 379 ? 30.758 -38.441 -17.566 1.00 36.43 378 SER B CA 1
ATOM 5801 C C . SER B 1 379 ? 31.950 -37.492 -17.710 1.00 36.70 378 SER B C 1
ATOM 5802 O O . SER B 1 379 ? 32.408 -37.224 -18.832 1.00 36.30 378 SER B O 1
ATOM 5805 N N . VAL B 1 380 ? 32.434 -36.952 -16.594 1.00 37.89 379 VAL B N 1
ATOM 5806 C CA . VAL B 1 380 ? 33.581 -36.036 -16.691 1.00 37.07 379 VAL B CA 1
ATOM 5807 C C . VAL B 1 380 ? 34.855 -36.751 -17.115 1.00 35.42 379 VAL B C 1
ATOM 5808 O O . VAL B 1 380 ? 35.099 -37.892 -16.723 1.00 35.71 379 VAL B O 1
ATOM 5812 N N . ALA B 1 381 ? 35.624 -36.073 -17.958 1.00 43.32 380 ALA B N 1
ATOM 5813 C CA . ALA B 1 381 ? 36.975 -36.488 -18.299 1.00 43.76 380 ALA B CA 1
ATOM 5814 C C . ALA B 1 381 ? 37.962 -35.846 -17.344 1.00 45.91 380 ALA B C 1
ATOM 5815 O O . ALA B 1 381 ? 37.810 -34.682 -16.958 1.00 41.75 380 ALA B O 1
ATOM 5817 N N . GLU B 1 382 ? 38.974 -36.617 -16.965 1.00 50.05 381 GLU B N 1
ATOM 5818 C CA . GLU B 1 382 ? 40.073 -36.127 -16.137 1.00 52.00 381 GLU B CA 1
ATOM 5819 C C . GLU B 1 382 ? 40.763 -34.933 -16.810 1.00 57.80 381 GLU B C 1
ATOM 5820 O O . GLU B 1 382 ? 40.960 -34.929 -18.035 1.00 55.98 381 GLU B O 1
ATOM 5826 N N . TRP B 1 383 ? 41.116 -33.937 -15.997 1.00 56.05 382 TRP B N 1
ATOM 5827 C CA . TRP B 1 383 ? 41.666 -32.663 -16.463 1.00 61.43 382 TRP B CA 1
ATOM 5828 C C . TRP B 1 383 ? 42.919 -32.804 -17.323 1.00 64.61 382 TRP B C 1
ATOM 5829 O O . TRP B 1 383 ? 43.836 -33.557 -16.984 1.00 59.33 382 TRP B O 1
ATOM 5840 N N . ALA B 1 384 ? 42.906 -32.088 -18.447 1.00 69.30 383 ALA B N 1
ATOM 5841 C CA . ALA B 1 384 ? 44.056 -31.916 -19.334 1.00 79.21 383 ALA B CA 1
ATOM 5842 C C . ALA B 1 384 ? 44.081 -30.477 -19.866 1.00 82.86 383 ALA B C 1
ATOM 5843 O O . ALA B 1 384 ? 43.085 -29.752 -19.772 1.00 84.85 383 ALA B O 1
ATOM 5845 N N . GLU B 1 385 ? 45.218 -30.073 -20.427 1.00 85.96 384 GLU B N 1
ATOM 5846 C CA . GLU B 1 385 ? 45.441 -28.688 -20.850 1.00 86.58 384 GLU B CA 1
ATOM 5847 C C . GLU B 1 385 ? 45.955 -28.599 -22.287 1.00 86.65 384 GLU B C 1
ATOM 5848 O O . GLU B 1 385 ? 45.581 -29.407 -23.140 1.00 85.73 384 GLU B O 1
#

CATH classification: 3.30.390.10 (+1 more: 3.20.20.120)

B-factor: mean 44.67, std 15.56, range [15.41, 118.56]

Foldseek 3Di:
DKAWADKDWFQFPPGWIKIWIAIPVGQIFIFTFHCVPPNVLLVVLLVVLCVLGGGDDLVPLVVSLCCQQPPPDDGDAFRSLLSLLRVSLRSLLRNQVVVWHASLVVVVFFPDFWAFAEEEADDQALVRRLVRVVVVVVQQAQEYEYELARDDAAQDDPVRLVVSLVSLVSSCVSQPNSHAYEYEDFQRYDPVCLQVSQVSNQVSQHQAYECPHDDPALLSLLVSLVRDPHAYEYADNPAAPVRLVSNLVNDNHQEYEHQSSGNSHLVGVLVSLVVCVVSNHAYEYDDPDADSSQLSVLSSLRNRPRHHYYYDHPNRCPQFPPNVQQDDHSSIHGRQTGTRSNGDGNVVVSVVSSVPDDDWDADPVRHTDDDD/DKAWADKDWFQFDVRWIKIWIAIPVGQIFIFTAHCVPPNVLLVVLLVVLCVLGGGDDLQPLVVSLCCQAPPPDDGDDQRSLLSLLRVSQRSLLRNQVVVWHESLVVVVFFPDFWAFAEEEAADQALVRRLVLVVVVVVQQAQEYEYELANDDDAAEDPVRLVVSLVSLVSNCVSQPNSHAYEYEDQQRYDPVCQQVSQVSNVVSQHQEYENVHDPPDLQSLVVSQVRDPHAYEYACNPAALVRLVSNLVNDNHQEYAYQSSGNSHLVGVLVSLVSCVVSNHAYAYDDLGADSSQLSVLSSLRNRPRHHYYYYNVSCVNCQQFPPSVQQDAHSSIHGRQGTTRSNGDGNVVVSVVSRVVDDDDWDADPVRHTDDDDD